Protein AF-0000000068104632 (afdb_homodimer)

InterPro domains:
  IPR005828 Major facilitator, sugar transporter-like [PF00083] (69-247)
  IPR011701 Major facilitator superfamily [PF07690] (273-403)
  IPR020846 Major facilitator superfamily domain [PS50850] (35-405)
  IPR036259 MFS transporter superfamily [G3DSA:1.20.1250.20] (32-257)
  IPR036259 MFS transporter superfamily [G3DSA:1.20.1250.20] (258-406)
  IPR036259 MFS transporter superfamily [SSF103473] (17-403)

Sequence (812 aa):
MEHNIGAIGNDKVTPMQELNEALGKCKFGRFHIHLLFVSFAGSVASVLVTHTTSYLITSAECDLNMDLIEKGMLNASPYLGSLFSSVLAGFLTDTFGRKRFLILGFGGIFIFTLLAGSSQTYEVLLTAKFFEGMCFAISLSASVTYISEFCHNEIRDRLVVSQTSFAAIAQIISTAMAWGILTQDWRVVFLDGKFVLNTWNFYLFAVSLWSFLACILYSRLPESPKYLLTQKKYAKVRNILIEIYKSNRCDTASVCPTKSGTETYTNNMIIGLVSLLPHFITGALVNKVGKKALLVTLCLISAGAISGVRWANSRTAVVALFSLDIAITQSIKSLIQAVTIEFFPTAVRTLTISLVMTFARIGTLVGNVLFPILLDIQCIIPFFSMAGIMTFVTLVTLFLPKKKEKMEHNIGAIGNDKVTPMQELNEALGKCKFGRFHIHLLFVSFAGSVASVLVTHTTSYLITSAECDLNMDLIEKGMLNASPYLGSLFSSVLAGFLTDTFGRKRFLILGFGGIFIFTLLAGSSQTYEVLLTAKFFEGMCFAISLSASVTYISEFCHNEIRDRLVVSQTSFAAIAQIISTAMAWGILTQDWRVVFLDGKFVLNTWNFYLFAVSLWSFLACILYSRLPESPKYLLTQKKYAKVRNILIEIYKSNRCDTASVCPTKSGTETYTNNMIIGLVSLLPHFITGALVNKVGKKALLVTLCLISAGAISGVRWANSRTAVVALFSLDIAITQSIKSLIQAVTIEFFPTAVRTLTISLVMTFARIGTLVGNVLFPILLDIQCIIPFFSMAGIMTFVTLVTLFLPKKKEK

Nearest PDB structures (foldseek):
  8jli-assembly1_B  TM=5.890E-01  e=1.551E-12  Homo sapiens
  8k77-assembly1_A  TM=5.912E-01  e=1.923E-12  Homo sapiens
  8yf1-assembly1_A  TM=6.971E-01  e=3.900E-11  Homo sapiens
  8yf1-assembly1_B  TM=7.611E-01  e=1.715E-09  Homo sapiens
  8uo9-assembly1_A  TM=5.474E-01  e=5.372E-10  Homo sapiens

Solvent-accessible surface area (backbone atoms only — not comparable to full-atom values): 40135 Å² total; per-residue (Å²): 135,80,69,61,75,74,69,63,64,68,89,84,69,54,72,66,55,52,49,43,51,53,38,47,70,39,50,93,33,53,49,53,49,51,49,48,51,42,48,39,37,38,30,29,30,48,44,38,60,68,54,45,41,64,57,41,46,72,62,38,32,73,80,58,66,54,50,74,67,52,49,51,48,48,57,42,23,28,56,52,22,19,56,70,29,13,52,58,33,11,48,45,29,48,72,74,32,43,51,61,38,32,34,48,9,25,42,39,28,20,53,24,31,41,48,31,24,68,37,84,47,64,66,51,29,39,50,22,35,20,53,22,16,23,20,39,31,27,21,52,31,29,48,57,48,44,59,44,46,73,41,21,77,81,55,22,50,36,52,47,24,45,50,47,32,32,38,21,51,22,41,31,50,43,33,51,50,44,56,66,38,56,72,40,89,49,73,48,70,38,83,91,64,77,40,61,40,42,27,56,25,53,44,30,45,56,55,21,49,37,14,43,50,24,19,56,49,54,64,72,48,79,66,44,42,56,60,30,49,77,70,66,37,57,67,60,33,50,52,51,49,48,50,42,32,47,58,33,44,69,68,61,78,86,63,74,88,51,68,70,51,56,53,46,38,51,49,44,34,48,38,17,57,53,21,33,45,46,20,53,50,48,31,65,38,37,83,73,68,32,61,64,56,48,49,40,51,44,28,50,50,34,22,50,33,39,53,46,42,76,70,39,88,42,73,66,49,38,50,49,33,49,29,49,32,52,12,39,51,48,38,48,51,26,48,50,51,42,51,47,56,71,73,36,57,79,75,51,30,25,28,50,48,13,45,54,50,36,55,51,47,50,50,49,53,48,46,65,58,43,39,60,54,30,43,68,74,39,72,60,54,46,36,53,52,52,22,49,50,29,49,50,50,32,58,54,52,69,66,52,79,76,82,71,90,118,137,80,70,61,75,73,67,62,64,70,89,85,69,55,72,65,55,52,50,43,51,53,39,48,69,38,51,92,33,54,50,53,49,53,50,48,51,42,48,40,37,39,30,30,30,49,43,41,60,69,55,45,42,64,58,42,45,72,62,39,32,74,80,58,67,55,51,74,67,53,50,51,48,48,56,43,23,27,56,54,21,19,57,70,29,12,52,58,32,11,49,48,28,48,71,73,32,44,49,62,36,32,34,48,10,25,41,40,28,20,54,24,30,41,48,31,23,69,35,87,45,65,68,51,29,38,51,23,34,19,54,23,15,24,18,39,31,27,21,52,31,30,48,58,49,44,59,44,46,73,40,20,77,78,56,22,49,35,49,49,23,46,50,46,32,32,39,21,51,22,40,32,50,44,33,51,50,45,56,65,36,57,73,40,87,49,75,46,72,38,82,92,62,77,40,60,38,41,25,55,24,52,45,29,46,57,55,22,48,36,15,44,50,22,20,56,49,54,64,73,48,76,66,44,43,55,59,31,48,77,69,65,38,56,68,61,32,52,54,51,50,48,51,43,32,46,57,33,44,68,66,61,78,87,63,75,87,51,67,68,50,57,53,46,38,52,49,45,34,49,35,16,56,54,21,34,45,46,19,52,50,47,33,66,38,38,82,71,70,32,60,63,59,49,49,41,51,45,28,50,51,33,23,48,34,38,53,45,43,76,71,40,88,42,72,67,49,39,49,50,31,49,29,50,33,52,13,39,51,50,36,46,51,27,48,52,51,41,50,47,56,72,73,35,55,77,74,51,29,24,29,50,48,12,44,54,50,38,54,49,46,50,50,48,54,48,45,64,58,44,39,60,53,32,42,67,75,40,71,59,53,45,37,53,52,51,22,50,51,29,50,51,48,31,58,53,53,69,67,52,78,74,82,70,91,116

Foldseek 3Di:
DPPPVPPPPPPPADPLNVLLVLLVVLPDFDVLVLLLVLLLLLLLLLLLLLQLLLLLCVLCCVQAVDDPVLSVLSNCQLVQLLVVQQVVLVVCCLVPFLLVLLLVLLVLLLVLLLQLLQDNHSVSVSVSSNSNSNSSSNNVVSSLVQSLLSHHPVVSVVSSVVSVVSNVVSNVVSVVLSCVQSVDFDWDAPDVRPGIRTSSSVSSNVSSVSSVSSSVSSNPADTRLVSCVVVVVVVSSVVNSVVSSCRGCVVPPDDDVCVVVVVVVVLVVVLVVLLVVVQVVCVVCCVPVHLLVLLLVLLVLLLVLLLCCVVDPDPVSNSVSVSNNSSSVVNNLVSVLVVLCVPDDPVCSVVVNVVVVVVVVVVVVCCVVVVVVVCVVPVNVSSNVVSVVSVVVSVVSVVDDGPPPD/DPPPVPPPPPPPADPLNVLLVLLVVLPDFDVLVLLLVLLLLLLLLLLLLLQLLLLLCVLCCVQAVDDPVLSVLSNCQLVQLLVVQQVVLVVCCLVPFLLVLLLVLLVLLLVLLLQLLQDNHSVSVSVSSNSNSNSSSNNVVSSLVFSLLSHHPVVSVVSSVVSVVSNVVSNVVSVVLSVVQSVDFDWDAPDVRPGIRTSSSVSSNVSSVSSVSSSVSSNPADTRLVSCVVVVVVVSSVVNSVVSSCRGCVVPPDDDCCVCVVVVVVLVVVLVVLLVVVQVVLVVCCVPVHLLVLLLVLLVLLLVLLLCCVVDPDPVSNSVSVSNNSSSVVNNLVSVLVVLCVPDDPVCSVVVNVVVVVVVVVVVVCCVVVVVVVCVVPVNVSSNVVSVVSVVVSVVSVVDDGPPPD

Radius of gyration: 28.05 Å; Cα contacts (8 Å, |Δi|>4): 1156; chains: 2; bounding box: 80×65×66 Å

pLDDT: mean 76.36, std 14.39, range [25.09, 96.31]

Organism: Bombyx mori (NCBI:txid7091)

Structure (mmCIF, N/CA/C/O backbone):
data_AF-0000000068104632-model_v1
#
loop_
_entity.id
_entity.type
_entity.pdbx_description
1 polymer 'Major facilitator superfamily (MFS) profile domain-containing protein'
#
loop_
_atom_site.group_PDB
_atom_site.id
_atom_site.type_symbol
_atom_site.label_atom_id
_atom_site.label_alt_id
_atom_site.label_comp_id
_atom_site.label_asym_id
_atom_site.label_entity_id
_atom_site.label_seq_id
_atom_site.pdbx_PDB_ins_code
_atom_site.Cartn_x
_atom_site.Cartn_y
_atom_site.Cartn_z
_atom_site.occupancy
_atom_site.B_iso_or_equiv
_atom_site.auth_seq_id
_atom_site.auth_comp_id
_atom_site.auth_asym_id
_atom_site.auth_atom_id
_atom_site.pdbx_PDB_model_num
ATOM 1 N N . MET A 1 1 ? 37.844 -9.156 -16.781 1 25.16 1 MET A N 1
ATOM 2 C CA . MET A 1 1 ? 36.75 -9.938 -16.234 1 25.16 1 MET A CA 1
ATOM 3 C C . MET A 1 1 ? 36.188 -10.906 -17.266 1 25.16 1 MET A C 1
ATOM 5 O O . MET A 1 1 ? 35.188 -11.586 -17.031 1 25.16 1 MET A O 1
ATOM 9 N N . GLU A 1 2 ? 36.562 -10.758 -18.531 1 30.44 2 GLU A N 1
ATOM 10 C CA . GLU A 1 2 ? 36.344 -11.414 -19.812 1 30.44 2 GLU A CA 1
ATOM 11 C C . GLU A 1 2 ? 36.656 -12.906 -19.734 1 30.44 2 GLU A C 1
ATOM 13 O O . GLU A 1 2 ? 35.906 -13.742 -20.25 1 30.44 2 GLU A O 1
ATOM 18 N N . HIS A 1 3 ? 37.969 -13.164 -19.562 1 32.56 3 HIS A N 1
ATOM 19 C CA . HIS A 1 3 ? 38.719 -14.375 -19.875 1 32.56 3 HIS A CA 1
ATOM 20 C C . HIS A 1 3 ? 38.375 -15.516 -18.938 1 32.56 3 HIS A C 1
ATOM 22 O O . HIS A 1 3 ? 38.656 -16.672 -19.219 1 32.56 3 HIS A O 1
ATOM 28 N N . ASN A 1 4 ? 38.094 -15.109 -17.594 1 31.94 4 ASN A N 1
ATOM 29 C CA . ASN A 1 4 ? 38.281 -16.188 -16.625 1 31.94 4 ASN A CA 1
ATOM 30 C C . ASN A 1 4 ? 37.062 -17.078 -16.531 1 31.94 4 ASN A C 1
ATOM 32 O O . ASN A 1 4 ? 36.938 -17.875 -15.602 1 31.94 4 ASN A O 1
ATOM 36 N N . ILE A 1 5 ? 36 -16.797 -17.172 1 37.41 5 ILE A N 1
ATOM 37 C CA . ILE A 1 5 ? 34.938 -17.781 -16.984 1 37.41 5 ILE A CA 1
ATOM 38 C C . ILE A 1 5 ? 35.344 -19.094 -17.641 1 37.41 5 ILE A C 1
ATOM 40 O O . ILE A 1 5 ? 34.75 -20.141 -17.344 1 37.41 5 ILE A O 1
ATOM 44 N N . GLY A 1 6 ? 36.031 -19.078 -18.828 1 35.34 6 GLY A N 1
ATOM 45 C CA . GLY A 1 6 ? 36.5 -20.281 -19.484 1 35.34 6 GLY A CA 1
ATOM 46 C C . GLY A 1 6 ? 37.406 -21.125 -18.609 1 35.34 6 GLY A C 1
ATOM 47 O O . GLY A 1 6 ? 37.438 -22.359 -18.75 1 35.34 6 GLY A O 1
ATOM 48 N N . ALA A 1 7 ? 38.656 -20.547 -18.281 1 34.31 7 ALA A N 1
ATOM 49 C CA . ALA A 1 7 ? 39.781 -21.312 -17.734 1 34.31 7 ALA A CA 1
ATOM 50 C C . ALA A 1 7 ? 39.5 -21.797 -16.312 1 34.31 7 ALA A C 1
ATOM 52 O O . ALA A 1 7 ? 40.406 -22.031 -15.531 1 34.31 7 ALA A O 1
ATOM 53 N N . ILE A 1 8 ? 38.375 -21.406 -15.766 1 37.97 8 ILE A N 1
ATOM 54 C CA . ILE A 1 8 ? 38.156 -21.969 -14.43 1 37.97 8 ILE A CA 1
ATOM 55 C C . ILE A 1 8 ? 38.156 -23.5 -14.508 1 37.97 8 ILE A C 1
ATOM 57 O O . ILE A 1 8 ? 37.156 -24.094 -14.906 1 37.97 8 ILE A O 1
ATOM 61 N N . GLY A 1 9 ? 39 -24.109 -15.016 1 33.53 9 GLY A N 1
ATOM 62 C CA . GLY A 1 9 ? 39.5 -25.469 -14.898 1 33.53 9 GLY A CA 1
ATOM 63 C C . GLY A 1 9 ? 39.594 -25.953 -13.461 1 33.53 9 GLY A C 1
ATOM 64 O O . GLY A 1 9 ? 40.188 -26.984 -13.18 1 33.53 9 GLY A O 1
ATOM 65 N N . ASN A 1 10 ? 39.656 -25.172 -12.398 1 38 10 ASN A N 1
ATOM 66 C CA . ASN A 1 10 ? 39.812 -26.016 -11.227 1 38 10 ASN A CA 1
ATOM 67 C C . ASN A 1 10 ? 38.594 -26.922 -11.016 1 38 10 ASN A C 1
ATOM 69 O O . ASN A 1 10 ? 37.469 -26.469 -11.172 1 38 10 ASN A O 1
ATOM 73 N N . ASP A 1 11 ? 38.594 -28.297 -10.977 1 43.5 11 ASP A N 1
ATOM 74 C CA . ASP A 1 11 ? 37.75 -29.5 -10.969 1 43.5 11 ASP A CA 1
ATOM 75 C C . ASP A 1 11 ? 36.531 -29.281 -10.109 1 43.5 11 ASP A C 1
ATOM 77 O O . ASP A 1 11 ? 35.469 -29.891 -10.359 1 43.5 11 ASP A O 1
ATOM 81 N N . LYS A 1 12 ? 36.469 -28.594 -8.844 1 54.78 12 LYS A N 1
ATOM 82 C CA . LYS A 1 12 ? 35.469 -28.859 -7.812 1 54.78 12 LYS A CA 1
ATOM 83 C C . LYS A 1 12 ? 34.25 -27.922 -7.961 1 54.78 12 LYS A C 1
ATOM 85 O O . LYS A 1 12 ? 33.312 -27.984 -7.168 1 54.78 12 LYS A O 1
ATOM 90 N N . VAL A 1 13 ? 34.188 -26.859 -8.695 1 64.69 13 VAL A N 1
ATOM 91 C CA . VAL A 1 13 ? 33.031 -25.984 -8.555 1 64.69 13 VAL A CA 1
ATOM 92 C C . VAL A 1 13 ? 32.125 -26.141 -9.766 1 64.69 13 VAL A C 1
ATOM 94 O O . VAL A 1 13 ? 32.562 -26.031 -10.914 1 64.69 13 VAL A O 1
ATOM 97 N N . THR A 1 14 ? 30.812 -26.562 -9.617 1 75.69 14 THR A N 1
ATOM 98 C CA . THR A 1 14 ? 29.781 -26.781 -10.625 1 75.69 14 THR A CA 1
ATOM 99 C C . THR A 1 14 ? 29.359 -25.453 -11.266 1 75.69 14 THR A C 1
ATOM 101 O O . THR A 1 14 ? 29.484 -24.391 -10.656 1 75.69 14 THR A O 1
ATOM 104 N N . PRO A 1 15 ? 29.094 -25.422 -12.594 1 76.69 15 PRO A N 1
ATOM 105 C CA . PRO A 1 15 ? 28.656 -24.219 -13.297 1 76.69 15 PRO A CA 1
ATOM 106 C C . PRO A 1 15 ? 27.562 -23.469 -12.555 1 76.69 15 PRO A C 1
ATOM 108 O O . PRO A 1 15 ? 27.516 -22.234 -12.578 1 76.69 15 PRO A O 1
ATOM 111 N N . MET A 1 16 ? 26.797 -24.203 -11.875 1 79.38 16 MET A N 1
ATOM 112 C CA . MET A 1 16 ? 25.703 -23.594 -11.133 1 79.38 16 MET A CA 1
ATOM 113 C C . MET A 1 16 ? 26.234 -22.781 -9.953 1 79.38 16 MET A C 1
ATOM 115 O O . MET A 1 16 ? 25.688 -21.719 -9.625 1 79.38 16 MET A O 1
ATOM 119 N N . GLN A 1 17 ? 27.188 -23.234 -9.32 1 78.31 17 GLN A N 1
ATOM 120 C CA . GLN A 1 17 ? 27.781 -22.516 -8.203 1 78.31 17 GLN A CA 1
ATOM 121 C C . GLN A 1 17 ? 28.484 -21.234 -8.672 1 78.31 17 GLN A C 1
ATOM 123 O O . GLN A 1 17 ? 28.422 -20.203 -7.992 1 78.31 17 GLN A O 1
ATOM 128 N N . GLU A 1 18 ? 29.078 -21.359 -9.828 1 77.19 18 GLU A N 1
ATOM 129 C CA . GLU A 1 18 ? 29.734 -20.188 -10.406 1 77.19 18 GLU A CA 1
ATOM 130 C C . GLU A 1 18 ? 28.703 -19.094 -10.734 1 77.19 18 GLU A C 1
ATOM 132 O O . GLU A 1 18 ? 28.969 -17.906 -10.523 1 77.19 18 GLU A O 1
ATOM 137 N N . LEU A 1 19 ? 27.672 -19.609 -11.242 1 83.81 19 LEU A N 1
ATOM 138 C CA . LEU A 1 19 ? 26.609 -18.672 -11.57 1 83.81 19 LEU A CA 1
ATOM 139 C C . LEU A 1 19 ? 26.078 -18 -10.312 1 83.81 19 LEU A C 1
ATOM 141 O O . LEU A 1 19 ? 25.844 -16.781 -10.297 1 83.81 19 LEU A O 1
ATOM 145 N N . ASN A 1 20 ? 25.906 -18.766 -9.32 1 79.81 20 ASN A N 1
ATOM 146 C CA . ASN A 1 20 ? 25.406 -18.219 -8.055 1 79.81 20 ASN A CA 1
ATOM 147 C C . ASN A 1 20 ? 26.375 -17.203 -7.465 1 79.81 20 ASN A C 1
ATOM 149 O O . ASN A 1 20 ? 25.953 -16.203 -6.895 1 79.81 20 ASN A O 1
ATOM 153 N N . GLU A 1 21 ? 27.578 -17.5 -7.578 1 78.81 21 GLU A N 1
ATOM 154 C CA . GLU A 1 21 ? 28.594 -16.547 -7.098 1 78.81 21 GLU A CA 1
ATOM 155 C C . GLU A 1 21 ? 28.578 -15.266 -7.918 1 78.81 21 GLU A C 1
ATOM 157 O O . GLU A 1 21 ? 28.75 -14.172 -7.371 1 78.81 21 GLU A O 1
ATOM 162 N N . ALA A 1 22 ? 28.438 -15.461 -9.203 1 79.56 22 ALA A N 1
ATOM 163 C CA . ALA A 1 22 ? 28.375 -14.297 -10.078 1 79.56 22 ALA A CA 1
ATOM 164 C C . ALA A 1 22 ? 27.172 -13.422 -9.75 1 79.56 22 ALA A C 1
ATOM 166 O O . ALA A 1 22 ? 27.266 -12.195 -9.75 1 79.56 22 ALA A O 1
ATOM 167 N N . LEU A 1 23 ? 26.109 -14.109 -9.508 1 81.19 23 LEU A N 1
ATOM 168 C CA . LEU A 1 23 ? 24.906 -13.383 -9.148 1 81.19 23 LEU A CA 1
ATOM 169 C C . LEU A 1 23 ? 25.062 -12.68 -7.805 1 81.19 23 LEU A C 1
ATOM 171 O O . LEU A 1 23 ? 24.5 -11.609 -7.586 1 81.19 23 LEU A O 1
ATOM 175 N N . GLY A 1 24 ? 25.75 -13.297 -6.914 1 77.5 24 GLY A N 1
ATOM 176 C CA . GLY A 1 24 ? 26.047 -12.68 -5.633 1 77.5 24 GLY A CA 1
ATOM 177 C C . GLY A 1 24 ? 26.859 -11.406 -5.762 1 77.5 24 GLY A C 1
ATOM 178 O O . GLY A 1 24 ? 26.641 -10.445 -5.02 1 77.5 24 GLY A O 1
ATOM 179 N N . LYS A 1 25 ? 27.719 -11.375 -6.738 1 72.69 25 LYS A N 1
ATOM 180 C CA . LYS A 1 25 ? 28.562 -10.203 -6.969 1 72.69 25 LYS A CA 1
ATOM 181 C C . LYS A 1 25 ? 27.766 -9.055 -7.566 1 72.69 25 LYS A C 1
ATOM 183 O O . LYS A 1 25 ? 28.156 -7.891 -7.445 1 72.69 25 LYS A O 1
ATOM 188 N N . CYS A 1 26 ? 26.75 -9.344 -8.32 1 72.62 26 CYS A N 1
ATOM 189 C CA . CYS A 1 26 ? 25.922 -8.305 -8.922 1 72.62 26 CYS A CA 1
ATOM 190 C C . CYS A 1 26 ? 25.156 -7.531 -7.844 1 72.62 26 CYS A C 1
ATOM 192 O O . CYS A 1 26 ? 24.797 -6.375 -8.055 1 72.62 26 CYS A O 1
ATOM 194 N N . LYS A 1 27 ? 25.125 -7.938 -6.672 1 66.81 27 LYS A N 1
ATOM 195 C CA . LYS A 1 27 ? 24.438 -7.297 -5.551 1 66.81 27 LYS A CA 1
ATOM 196 C C . LYS A 1 27 ? 23.047 -6.82 -5.953 1 66.81 27 LYS A C 1
ATOM 198 O O . LYS A 1 27 ? 22.688 -6.867 -7.133 1 66.81 27 LYS A O 1
ATOM 203 N N . PHE A 1 28 ? 22.234 -6.59 -5.07 1 69.94 28 PHE A N 1
ATOM 204 C CA . PHE A 1 28 ? 20.875 -6.086 -5.309 1 69.94 28 PHE A CA 1
ATOM 205 C C . PHE A 1 28 ? 20.922 -4.684 -5.902 1 69.94 28 PHE A C 1
ATOM 207 O O . PHE A 1 28 ? 21.578 -3.795 -5.363 1 69.94 28 PHE A O 1
ATOM 214 N N . GLY A 1 29 ? 20.406 -4.547 -7.156 1 66.88 29 GLY A N 1
ATOM 215 C CA . GLY A 1 29 ? 20.484 -3.264 -7.832 1 66.88 29 GLY A CA 1
ATOM 216 C C . GLY A 1 29 ? 19.219 -2.92 -8.609 1 66.88 29 GLY A C 1
ATOM 217 O O . GLY A 1 29 ? 18.125 -3.322 -8.234 1 66.88 29 GLY A O 1
ATOM 218 N N . ARG A 1 30 ? 19.406 -2.182 -9.609 1 67.38 30 ARG A N 1
ATOM 219 C CA . ARG A 1 30 ? 18.312 -1.658 -10.43 1 67.38 30 ARG A CA 1
ATOM 220 C C . ARG A 1 30 ? 17.578 -2.785 -11.148 1 67.38 30 ARG A C 1
ATOM 222 O O . ARG A 1 30 ? 16.359 -2.734 -11.297 1 67.38 30 ARG A O 1
ATOM 229 N N . PHE A 1 31 ? 18.25 -3.674 -11.492 1 79.44 31 PHE A N 1
ATOM 230 C CA . PHE A 1 31 ? 17.625 -4.793 -12.18 1 79.44 31 PHE A CA 1
ATOM 231 C C . PHE A 1 31 ? 16.656 -5.531 -11.258 1 79.44 31 PHE A C 1
ATOM 233 O O . PHE A 1 31 ? 15.57 -5.914 -11.68 1 79.44 31 PHE A O 1
ATOM 240 N N . HIS A 1 32 ? 17.078 -5.629 -10.086 1 76.06 32 HIS A N 1
ATOM 241 C CA . HIS A 1 32 ? 16.25 -6.355 -9.141 1 76.06 32 HIS A CA 1
ATOM 242 C C . HIS A 1 32 ? 14.992 -5.559 -8.789 1 76.06 32 HIS A C 1
ATOM 244 O O . HIS A 1 32 ? 13.922 -6.137 -8.602 1 76.06 32 HIS A O 1
ATOM 250 N N . ILE A 1 33 ? 15.172 -4.383 -8.852 1 71.62 33 ILE A N 1
ATOM 251 C CA . ILE A 1 33 ? 14.016 -3.533 -8.594 1 71.62 33 ILE A CA 1
ATOM 252 C C . ILE A 1 33 ? 13.039 -3.611 -9.773 1 71.62 33 ILE A C 1
ATOM 254 O O . ILE A 1 33 ? 11.828 -3.666 -9.578 1 71.62 33 ILE A O 1
ATOM 258 N N . HIS A 1 34 ? 13.602 -3.52 -10.859 1 78.25 34 HIS A N 1
ATOM 259 C CA . HIS A 1 34 ? 12.781 -3.691 -12.047 1 78.25 34 HIS A CA 1
ATOM 260 C C . HIS A 1 34 ? 12.086 -5.047 -12.047 1 78.25 34 HIS A C 1
ATOM 262 O O . HIS A 1 34 ? 10.906 -5.148 -12.406 1 78.25 34 HIS A O 1
ATOM 268 N N . LEU A 1 35 ? 12.82 -5.996 -11.617 1 82.75 35 LEU A N 1
ATOM 269 C CA . LEU A 1 35 ? 12.273 -7.34 -11.523 1 82.75 35 LEU A CA 1
ATOM 270 C C . LEU A 1 35 ? 11.133 -7.395 -10.516 1 82.75 35 LEU A C 1
ATOM 272 O O . LEU A 1 35 ? 10.109 -8.039 -10.758 1 82.75 35 LEU A O 1
ATOM 276 N N . LEU A 1 36 ? 11.281 -6.672 -9.5 1 78.88 36 LEU A N 1
ATOM 277 C CA . LEU A 1 36 ? 10.258 -6.641 -8.469 1 78.88 36 LEU A CA 1
ATOM 278 C C . LEU A 1 36 ? 9.008 -5.922 -8.969 1 78.88 36 LEU A C 1
ATOM 280 O O . LEU A 1 36 ? 7.883 -6.336 -8.664 1 78.88 36 LEU A O 1
ATOM 284 N N . PHE A 1 37 ? 9.172 -4.957 -9.711 1 79.44 37 PHE A N 1
ATOM 285 C CA . PHE A 1 37 ? 8.047 -4.223 -10.266 1 79.44 37 PHE A CA 1
ATOM 286 C C . PHE A 1 37 ? 7.258 -5.09 -11.234 1 79.44 37 PHE A C 1
ATOM 288 O O . PHE A 1 37 ? 6.027 -5.082 -11.227 1 79.44 37 PHE A O 1
ATOM 295 N N . VAL A 1 38 ? 8 -5.734 -12.023 1 85.62 38 VAL A N 1
ATOM 296 C CA . VAL A 1 38 ? 7.355 -6.621 -12.984 1 85.62 38 VAL A CA 1
ATOM 297 C C . VAL A 1 38 ? 6.617 -7.734 -12.242 1 85.62 38 VAL A C 1
ATOM 299 O O . VAL A 1 38 ? 5.488 -8.086 -12.602 1 85.62 38 VAL A O 1
ATOM 302 N N . SER A 1 39 ? 7.289 -8.172 -11.242 1 86.5 39 SER A N 1
ATOM 303 C CA . SER A 1 39 ? 6.676 -9.234 -10.453 1 86.5 39 SER A CA 1
ATOM 304 C C . SER A 1 39 ? 5.43 -8.734 -9.727 1 86.5 39 SER A C 1
ATOM 306 O O . SER A 1 39 ? 4.488 -9.5 -9.5 1 86.5 39 SER A O 1
ATOM 308 N N . PHE A 1 40 ? 5.422 -7.508 -9.344 1 85.25 40 PHE A N 1
ATOM 309 C CA . PHE A 1 40 ? 4.254 -6.914 -8.711 1 85.25 40 PHE A CA 1
ATOM 310 C C . PHE A 1 40 ? 3.072 -6.879 -9.672 1 85.25 40 PHE A C 1
ATOM 312 O O . PHE A 1 40 ? 1.958 -7.266 -9.312 1 85.25 40 PHE A O 1
ATOM 319 N N . ALA A 1 41 ? 3.338 -6.422 -10.875 1 84.81 41 ALA A N 1
ATOM 320 C CA . ALA A 1 41 ? 2.289 -6.391 -11.891 1 84.81 41 ALA A CA 1
ATOM 321 C C . ALA A 1 41 ? 1.741 -7.789 -12.156 1 84.81 41 ALA A C 1
ATOM 323 O O . ALA A 1 41 ? 0.532 -7.969 -12.32 1 84.81 41 ALA A O 1
ATOM 324 N N . GLY A 1 42 ? 2.643 -8.719 -12.195 1 89.38 42 GLY A N 1
ATOM 325 C CA . GLY A 1 42 ? 2.213 -10.094 -12.391 1 89.38 42 GLY A CA 1
ATOM 326 C C . GLY A 1 42 ? 1.391 -10.625 -11.234 1 89.38 42 GLY A C 1
ATOM 327 O O . GLY A 1 42 ? 0.406 -11.344 -11.445 1 89.38 42 GLY A O 1
ATOM 328 N N . SER A 1 43 ? 1.772 -10.258 -10.078 1 86.38 43 SER A N 1
ATOM 329 C CA . SER A 1 43 ? 1.047 -10.711 -8.898 1 86.38 43 SER A CA 1
ATOM 330 C C . SER A 1 43 ? -0.363 -10.133 -8.859 1 86.38 43 SER A C 1
ATOM 332 O O . SER A 1 43 ? -1.315 -10.82 -8.492 1 86.38 43 SER A O 1
ATOM 334 N N . VAL A 1 44 ? -0.449 -8.922 -9.195 1 86.75 44 VAL A N 1
ATOM 335 C CA . VAL A 1 44 ? -1.764 -8.289 -9.227 1 86.75 44 VAL A CA 1
ATOM 336 C C . VAL A 1 44 ? -2.65 -8.992 -10.25 1 86.75 44 VAL A C 1
ATOM 338 O O . VAL A 1 44 ? -3.799 -9.328 -9.953 1 86.75 44 VAL A O 1
ATOM 341 N N . ALA A 1 45 ? -2.074 -9.203 -11.367 1 90.44 45 ALA A N 1
ATOM 342 C CA . ALA A 1 45 ? -2.822 -9.883 -12.422 1 90.44 45 ALA A CA 1
ATOM 343 C C . ALA A 1 45 ? -3.279 -11.266 -11.961 1 90.44 45 ALA A C 1
ATOM 345 O O . ALA A 1 45 ? -4.402 -11.688 -12.25 1 90.44 45 ALA A O 1
ATOM 346 N N . SER A 1 46 ? -2.48 -11.906 -11.281 1 88.06 46 SER A N 1
ATOM 347 C CA . SER A 1 46 ? -2.77 -13.273 -10.836 1 88.06 46 SER A CA 1
ATOM 348 C C . SER A 1 46 ? -3.838 -13.281 -9.75 1 88.06 46 SER A C 1
ATOM 350 O O . SER A 1 46 ? -4.777 -14.078 -9.805 1 88.06 46 SER A O 1
ATOM 352 N N . VAL A 1 47 ? -3.734 -12.422 -8.836 1 82.25 47 VAL A N 1
ATOM 353 C CA . VAL A 1 47 ? -4.676 -12.391 -7.723 1 82.25 47 VAL A CA 1
ATOM 354 C C . VAL A 1 47 ? -6.051 -11.961 -8.219 1 82.25 47 VAL A C 1
ATOM 356 O O . VAL A 1 47 ? -7.074 -12.422 -7.711 1 82.25 47 VAL A O 1
ATOM 359 N N . LEU A 1 48 ? -6.043 -11.141 -9.164 1 87.56 48 LEU A N 1
ATOM 360 C CA . LEU A 1 48 ? -7.305 -10.633 -9.695 1 87.56 48 LEU A CA 1
ATOM 361 C C . LEU A 1 48 ? -8.117 -11.758 -10.328 1 87.56 48 LEU A C 1
ATOM 363 O O . LEU A 1 48 ? -9.352 -11.711 -10.336 1 87.56 48 LEU A O 1
ATOM 367 N N . VAL A 1 49 ? -7.449 -12.781 -10.766 1 86.81 49 VAL A N 1
ATOM 368 C CA . VAL A 1 49 ? -8.148 -13.898 -11.391 1 86.81 49 VAL A CA 1
ATOM 369 C C . VAL A 1 49 ? -9.031 -14.594 -10.359 1 86.81 49 VAL A C 1
ATOM 371 O O . VAL A 1 49 ? -10.203 -14.875 -10.633 1 86.81 49 VAL A O 1
ATOM 374 N N . THR A 1 50 ? -8.594 -14.789 -9.234 1 78.5 50 THR A N 1
ATOM 375 C CA . THR A 1 50 ? -9.32 -15.57 -8.234 1 78.5 50 THR A CA 1
ATOM 376 C C . THR A 1 50 ? -10.234 -14.672 -7.402 1 78.5 50 THR A C 1
ATOM 378 O O . THR A 1 50 ? -11.281 -15.109 -6.926 1 78.5 50 THR A O 1
ATOM 381 N N . HIS A 1 51 ? -9.883 -13.453 -7.27 1 78.69 51 HIS A N 1
ATOM 382 C CA . HIS A 1 51 ? -10.641 -12.594 -6.367 1 78.69 51 HIS A CA 1
ATOM 383 C C . HIS A 1 51 ? -11.773 -11.891 -7.102 1 78.69 51 HIS A C 1
ATOM 385 O O . HIS A 1 51 ? -12.781 -11.531 -6.496 1 78.69 51 HIS A O 1
ATOM 391 N N . THR A 1 52 ? -11.688 -11.695 -8.336 1 81.62 52 THR A N 1
ATOM 392 C CA . THR A 1 52 ? -12.664 -10.938 -9.102 1 81.62 52 THR A CA 1
ATOM 393 C C . THR A 1 52 ? -13.953 -11.734 -9.273 1 81.62 52 THR A C 1
ATOM 395 O O . THR A 1 52 ? -15.039 -11.156 -9.406 1 81.62 52 THR A O 1
ATOM 398 N N . THR A 1 53 ? -13.859 -13.016 -9.234 1 83.56 53 THR A N 1
ATOM 399 C CA . THR A 1 53 ? -15.031 -13.844 -9.516 1 83.56 53 THR A CA 1
ATOM 400 C C . THR A 1 53 ? -16.078 -13.664 -8.43 1 83.56 53 THR A C 1
ATOM 402 O O . THR A 1 53 ? -17.281 -13.609 -8.719 1 83.56 53 THR A O 1
ATOM 405 N N . SER A 1 54 ? -15.633 -13.523 -7.254 1 75.38 54 SER A N 1
ATOM 406 C CA . SER A 1 54 ? -16.562 -13.352 -6.148 1 75.38 54 SER A CA 1
ATOM 407 C C . SER A 1 54 ? -17.328 -12.031 -6.266 1 75.38 54 SER A C 1
ATOM 409 O O . SER A 1 54 ? -18.516 -11.969 -5.957 1 75.38 54 SER A O 1
ATOM 411 N N . TYR A 1 55 ? -16.656 -11.055 -6.723 1 79.31 55 TYR A N 1
ATOM 412 C CA . TYR A 1 55 ? -17.281 -9.75 -6.898 1 79.31 55 TYR A CA 1
ATOM 413 C C . TYR A 1 55 ? -18.188 -9.734 -8.125 1 79.31 55 TYR A C 1
ATOM 415 O O . TYR A 1 55 ? -19.25 -9.109 -8.117 1 79.31 55 TYR A O 1
ATOM 423 N N . LEU A 1 56 ? -17.734 -10.445 -9.055 1 82.62 56 LEU A N 1
ATOM 424 C CA . LEU A 1 56 ? -18.453 -10.523 -10.32 1 82.62 56 LEU A CA 1
ATOM 425 C C . LEU A 1 56 ? -19.812 -11.188 -10.133 1 82.62 56 LEU A C 1
ATOM 427 O O . LEU A 1 56 ? -20.797 -10.773 -10.734 1 82.62 56 LEU A O 1
ATOM 431 N N . ILE A 1 57 ? -19.906 -12.125 -9.32 1 80.88 57 ILE A N 1
ATOM 432 C CA . ILE A 1 57 ? -21.125 -12.906 -9.125 1 80.88 57 ILE A CA 1
ATOM 433 C C . ILE A 1 57 ? -22.219 -12.023 -8.531 1 80.88 57 ILE A C 1
ATOM 435 O O . ILE A 1 57 ? -23.375 -12.086 -8.953 1 80.88 57 ILE A O 1
ATOM 439 N N . THR A 1 58 ? -21.812 -11.258 -7.668 1 73.62 58 THR A N 1
ATOM 440 C CA . THR A 1 58 ? -22.797 -10.406 -6.984 1 73.62 58 THR A CA 1
ATOM 441 C C . THR A 1 58 ? -23.375 -9.375 -7.945 1 73.62 58 THR A C 1
ATOM 443 O O . THR A 1 58 ? -24.547 -9.008 -7.832 1 73.62 58 THR A O 1
ATOM 446 N N . SER A 1 59 ? -22.594 -8.992 -8.812 1 76.88 59 SER A N 1
ATOM 447 C CA . SER A 1 59 ? -23.031 -7.973 -9.758 1 76.88 59 SER A CA 1
ATOM 448 C C . SER A 1 59 ? -23.703 -8.602 -10.977 1 76.88 59 SER A C 1
ATOM 450 O O . SER A 1 59 ? -24.625 -8.031 -11.539 1 76.88 59 SER A O 1
ATOM 452 N N . ALA A 1 60 ? -23.281 -9.719 -11.344 1 77.94 60 ALA A N 1
ATOM 453 C CA . ALA A 1 60 ? -23.75 -10.344 -12.578 1 77.94 60 ALA A CA 1
ATOM 454 C C . ALA A 1 60 ? -24.922 -11.281 -12.305 1 77.94 60 ALA A C 1
ATOM 456 O O . ALA A 1 60 ? -25.578 -11.758 -13.242 1 77.94 60 ALA A O 1
ATOM 457 N N . GLU A 1 61 ? -25.172 -11.453 -11.07 1 77.38 61 GLU A N 1
ATOM 458 C CA . GLU A 1 61 ? -26.203 -12.43 -10.719 1 77.38 61 GLU A CA 1
ATOM 459 C C . GLU A 1 61 ? -27.547 -12.047 -11.336 1 77.38 61 GLU A C 1
ATOM 461 O O . GLU A 1 61 ? -28.25 -12.906 -11.875 1 77.38 61 GLU A O 1
ATOM 466 N N . CYS A 1 62 ? -27.844 -10.812 -11.312 1 71.06 62 CYS A N 1
ATOM 467 C CA . CYS A 1 62 ? -29.141 -10.359 -11.805 1 71.06 62 CYS A CA 1
ATOM 468 C C . CYS A 1 62 ? -29.156 -10.297 -13.328 1 71.06 62 CYS A C 1
ATOM 470 O O . CYS A 1 62 ? -30.156 -10.648 -13.953 1 71.06 62 CYS A O 1
ATOM 472 N N . ASP A 1 63 ? -28.094 -9.961 -13.883 1 77.44 63 ASP A N 1
ATOM 473 C CA . ASP A 1 63 ? -28.016 -9.789 -15.336 1 77.44 63 ASP A CA 1
ATOM 474 C C . ASP A 1 63 ? -28.062 -11.133 -16.047 1 77.44 63 ASP A C 1
ATOM 476 O O . ASP A 1 63 ? -28.672 -11.266 -17.109 1 77.44 63 ASP A O 1
ATOM 480 N N . LEU A 1 64 ? -27.469 -12.109 -15.438 1 82.44 64 LEU A N 1
ATOM 481 C CA . LEU A 1 64 ? -27.359 -13.414 -16.094 1 82.44 64 LEU A CA 1
ATOM 482 C C . LEU A 1 64 ? -28.312 -14.422 -15.461 1 82.44 64 LEU A C 1
ATOM 484 O O . LEU A 1 64 ? -28.312 -15.594 -15.828 1 82.44 64 LEU A O 1
ATOM 488 N N . ASN A 1 65 ? -29.188 -13.992 -14.625 1 80.75 65 ASN A N 1
ATOM 489 C CA . ASN A 1 65 ? -30.172 -14.844 -13.969 1 80.75 65 ASN A CA 1
ATOM 490 C C . ASN A 1 65 ? -29.562 -16.141 -13.477 1 80.75 65 ASN A C 1
ATOM 492 O O . ASN A 1 65 ? -30.062 -17.234 -13.789 1 80.75 65 ASN A O 1
ATOM 496 N N . MET A 1 66 ? -28.609 -15.984 -12.695 1 82.5 66 MET A N 1
ATOM 497 C CA . MET A 1 66 ? -27.891 -17.156 -12.219 1 82.5 66 MET A CA 1
ATOM 498 C C . MET A 1 66 ? -28.547 -17.766 -10.992 1 82.5 66 MET A C 1
ATOM 500 O O . MET A 1 66 ? -29.016 -17.031 -10.109 1 82.5 66 MET A O 1
ATOM 504 N N . ASP A 1 67 ? -28.641 -19.078 -11.102 1 78.38 67 ASP A N 1
ATOM 505 C CA . ASP A 1 67 ? -29.109 -19.797 -9.922 1 78.38 67 ASP A CA 1
ATOM 506 C C . ASP A 1 67 ? -27.969 -20.047 -8.93 1 78.38 67 ASP A C 1
ATOM 508 O O . ASP A 1 67 ? -26.828 -19.656 -9.188 1 78.38 67 ASP A O 1
ATOM 512 N N . LEU A 1 68 ? -28.25 -20.578 -7.754 1 74.06 68 LEU A N 1
ATOM 513 C CA . LEU A 1 68 ? -27.281 -20.797 -6.688 1 74.06 68 LEU A CA 1
ATOM 514 C C . LEU A 1 68 ? -26.172 -21.75 -7.137 1 74.06 68 LEU A C 1
ATOM 516 O O . LEU A 1 68 ? -25 -21.547 -6.832 1 74.06 68 LEU A O 1
ATOM 520 N N . ILE A 1 69 ? -26.578 -22.75 -7.828 1 76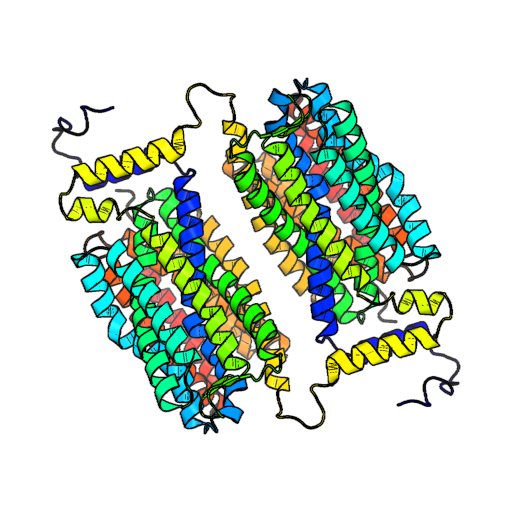.56 69 ILE A N 1
ATOM 521 C CA . ILE A 1 69 ? -25.609 -23.734 -8.312 1 76.56 69 ILE A CA 1
ATOM 522 C C . ILE A 1 69 ? -24.703 -23.094 -9.359 1 76.56 69 ILE A C 1
ATOM 524 O O . ILE A 1 69 ? -23.484 -23.344 -9.367 1 76.56 69 ILE A O 1
ATOM 528 N N . GLU A 1 70 ? -25.266 -22.281 -10.156 1 83.69 70 GLU A N 1
ATOM 529 C CA . GLU A 1 70 ? -24.484 -21.609 -11.195 1 83.69 70 GLU A CA 1
ATOM 530 C C . GLU A 1 70 ? -23.5 -20.625 -10.586 1 83.69 70 GLU A C 1
ATOM 532 O O . GLU A 1 70 ? -22.375 -20.469 -11.078 1 83.69 70 GLU A O 1
ATOM 537 N N . LYS A 1 71 ? -23.906 -19.984 -9.539 1 81.69 71 LYS A N 1
ATOM 538 C CA . LYS A 1 71 ? -23.016 -19.047 -8.844 1 81.69 71 LYS A CA 1
ATOM 539 C C . LYS A 1 71 ? -21.828 -19.781 -8.219 1 81.69 71 LYS A C 1
ATOM 541 O O . LYS A 1 71 ? -20.703 -19.312 -8.305 1 81.69 71 LYS A O 1
ATOM 546 N N . GLY A 1 72 ? -22.078 -20.859 -7.648 1 77.56 72 GLY A N 1
ATOM 547 C CA . GLY A 1 72 ? -21.016 -21.672 -7.074 1 77.56 72 GLY A CA 1
ATOM 548 C C . GLY A 1 72 ? -20.047 -22.188 -8.109 1 77.56 72 GLY A C 1
ATOM 549 O O . GLY A 1 72 ? -18.828 -22.188 -7.887 1 77.56 72 GLY A O 1
ATOM 550 N N . MET A 1 73 ? -20.578 -22.656 -9.18 1 82.88 73 MET A N 1
ATOM 551 C CA . MET A 1 73 ? -19.734 -23.188 -10.25 1 82.88 73 MET A CA 1
ATOM 552 C C . MET A 1 73 ? -18.859 -22.094 -10.852 1 82.88 73 MET A C 1
ATOM 554 O O . MET A 1 73 ? -17.719 -22.344 -11.211 1 82.88 73 MET A O 1
ATOM 558 N N . LEU A 1 74 ? -19.438 -20.984 -10.992 1 85 74 LEU A N 1
ATOM 559 C CA . LEU A 1 74 ? -18.672 -19.859 -11.516 1 85 74 LEU A CA 1
ATOM 560 C C . LEU A 1 74 ? -17.531 -19.5 -10.57 1 85 74 LEU A C 1
ATOM 562 O O . LEU A 1 74 ? -16.422 -19.188 -11.016 1 85 74 LEU A O 1
ATOM 566 N N . ASN A 1 75 ? -17.797 -19.531 -9.328 1 80.75 75 ASN A N 1
ATOM 567 C CA . ASN A 1 75 ? -16.766 -19.25 -8.336 1 80.75 75 ASN A CA 1
ATOM 568 C C . ASN A 1 75 ? -15.68 -20.312 -8.328 1 80.75 75 ASN A C 1
ATOM 570 O O . ASN A 1 75 ? -14.508 -20.016 -8.086 1 80.75 75 ASN A O 1
ATOM 574 N N . ALA A 1 76 ? -16.016 -21.531 -8.656 1 81.5 76 ALA A N 1
ATOM 575 C CA . ALA A 1 76 ? -15.086 -22.656 -8.625 1 81.5 76 ALA A CA 1
ATOM 576 C C . ALA A 1 76 ? -14.336 -22.797 -9.945 1 81.5 76 ALA A C 1
ATOM 578 O O . ALA A 1 76 ? -13.297 -23.453 -10.023 1 81.5 76 ALA A O 1
ATOM 579 N N . SER A 1 77 ? -14.844 -22.203 -10.922 1 87.31 77 SER A N 1
ATOM 580 C CA . SER A 1 77 ? -14.359 -22.438 -12.281 1 87.31 77 SER A CA 1
ATOM 581 C C . SER A 1 77 ? -12.883 -22.078 -12.414 1 87.31 77 SER A C 1
ATOM 583 O O . SER A 1 77 ? -12.094 -22.859 -12.938 1 87.31 77 SER A O 1
ATOM 585 N N . PRO A 1 78 ? -12.445 -20.875 -11.898 1 88 78 PRO A N 1
ATOM 586 C CA . PRO A 1 78 ? -11.016 -20.578 -12.031 1 88 78 PRO A CA 1
ATOM 587 C C . PRO A 1 78 ? -10.133 -21.562 -11.273 1 88 78 PRO A C 1
ATOM 589 O O . PRO A 1 78 ? -9.031 -21.891 -11.734 1 88 78 PRO A O 1
ATOM 592 N N . TYR A 1 79 ? -10.547 -22.094 -10.234 1 85 79 TYR A N 1
ATOM 593 C CA . TYR A 1 79 ? -9.766 -23.047 -9.445 1 85 79 TYR A CA 1
ATOM 594 C C . TYR A 1 79 ? -9.703 -24.406 -10.133 1 85 79 TYR A C 1
ATOM 596 O O . TYR A 1 79 ? -8.664 -25.062 -10.117 1 85 79 TYR A O 1
ATOM 604 N N . LEU A 1 80 ? -10.82 -24.719 -10.68 1 85.75 80 LEU A N 1
ATOM 605 C CA . LEU A 1 80 ? -10.844 -25.969 -11.422 1 85.75 80 LEU A CA 1
ATOM 606 C C . LEU A 1 80 ? -9.906 -25.906 -12.625 1 85.75 80 LEU A C 1
ATOM 608 O O . LEU A 1 80 ? -9.195 -26.875 -12.906 1 85.75 80 LEU A O 1
ATOM 612 N N . GLY A 1 81 ? -9.984 -24.812 -13.281 1 89.06 81 GLY A N 1
ATOM 613 C CA . GLY A 1 81 ? -9.055 -24.641 -14.383 1 89.06 81 GLY A CA 1
ATOM 614 C C . GLY A 1 81 ? -7.602 -24.703 -13.961 1 89.06 81 GLY A C 1
ATOM 615 O O . GLY A 1 81 ? -6.777 -25.312 -14.656 1 89.06 81 GLY A O 1
ATOM 616 N N . SER A 1 82 ? -7.301 -24.078 -12.859 1 89.06 82 SER A N 1
ATOM 617 C CA . SER A 1 82 ? -5.93 -24.047 -12.367 1 89.06 82 SER A CA 1
ATOM 618 C C . SER A 1 82 ? -5.461 -25.453 -11.969 1 89.06 82 SER A C 1
ATOM 620 O O . SER A 1 82 ? -4.289 -25.781 -12.133 1 89.06 82 SER A O 1
ATOM 622 N N . LEU A 1 83 ? -6.344 -26.281 -11.477 1 86.94 83 LEU A N 1
ATOM 623 C CA . LEU A 1 83 ? -6 -27.641 -11.078 1 86.94 83 LEU A CA 1
ATOM 624 C C . LEU A 1 83 ? -5.656 -28.5 -12.289 1 86.94 83 LEU A C 1
ATOM 626 O O . LEU A 1 83 ? -4.758 -29.344 -12.227 1 86.94 83 LEU A O 1
ATOM 630 N N . PHE A 1 84 ? -6.277 -28.219 -13.281 1 87.19 84 PHE A N 1
ATOM 631 C CA . PHE A 1 84 ? -6.098 -29 -14.492 1 87.19 84 PHE A CA 1
ATOM 632 C C . PHE A 1 84 ? -4.738 -28.734 -15.117 1 87.19 84 PHE A C 1
ATOM 634 O O . PHE A 1 84 ? -4.133 -29.625 -15.711 1 87.19 84 PHE A O 1
ATOM 641 N N . SER A 1 85 ? -4.215 -27.594 -14.992 1 88 85 SER A N 1
ATOM 642 C CA . SER A 1 85 ? -3.037 -27.219 -15.766 1 88 85 SER A CA 1
ATOM 643 C C . SER A 1 85 ? -1.806 -27.109 -14.867 1 88 85 SER A C 1
ATOM 645 O O . SER A 1 85 ? -0.683 -26.984 -15.367 1 88 85 SER A O 1
ATOM 647 N N . SER A 1 86 ? -1.976 -27.125 -13.625 1 86.69 86 SER A N 1
ATOM 648 C CA . SER A 1 86 ? -0.888 -26.781 -12.719 1 86.69 86 SER A CA 1
ATOM 649 C C . SER A 1 86 ? 0.321 -27.688 -12.93 1 86.69 86 SER A C 1
ATOM 651 O O . SER A 1 86 ? 1.431 -27.203 -13.164 1 86.69 86 SER A O 1
ATOM 653 N N . VAL A 1 87 ? 0.162 -28.984 -12.945 1 86.06 87 VAL A N 1
ATOM 654 C CA . VAL A 1 87 ? 1.272 -29.938 -13.023 1 86.06 87 VAL A CA 1
ATOM 655 C C . VAL A 1 87 ? 1.877 -29.891 -14.43 1 86.06 87 VAL A C 1
ATOM 657 O O . VAL A 1 87 ? 3.1 -29.844 -14.586 1 86.06 87 VAL A O 1
ATOM 660 N N . LEU A 1 88 ? 1.049 -29.828 -15.32 1 86.88 88 LEU A N 1
ATOM 661 C CA . LEU A 1 88 ? 1.518 -29.766 -16.703 1 86.88 88 LEU A CA 1
ATOM 662 C C . LEU A 1 88 ? 2.266 -28.469 -16.969 1 86.88 88 LEU A C 1
ATOM 664 O O . LEU A 1 88 ? 3.273 -28.453 -17.672 1 86.88 88 LEU A O 1
ATOM 668 N N . ALA A 1 89 ? 1.783 -27.469 -16.391 1 86.75 89 ALA A N 1
ATOM 669 C CA . ALA A 1 89 ? 2.41 -26.172 -16.594 1 86.75 89 ALA A CA 1
ATOM 670 C C . ALA A 1 89 ? 3.807 -26.141 -15.969 1 86.75 89 ALA A C 1
ATOM 672 O O . ALA A 1 89 ? 4.734 -25.562 -16.547 1 86.75 89 ALA A O 1
ATOM 673 N N . GLY A 1 90 ? 3.932 -26.75 -14.844 1 87.06 90 GLY A N 1
ATOM 674 C CA . GLY A 1 90 ? 5.246 -26.812 -14.227 1 87.06 90 GLY A CA 1
ATOM 675 C C . GLY A 1 90 ? 6.258 -27.578 -15.062 1 87.06 90 GLY A C 1
ATOM 676 O O . GLY A 1 90 ? 7.383 -27.109 -15.258 1 87.06 90 GLY A O 1
ATOM 677 N N . PHE A 1 91 ? 5.82 -28.672 -15.602 1 88.88 91 PHE A N 1
ATOM 678 C CA . PHE A 1 91 ? 6.688 -29.5 -16.438 1 88.88 91 PHE A CA 1
ATOM 679 C C . PHE A 1 91 ? 7.078 -28.766 -17.719 1 88.88 91 PHE A C 1
ATOM 681 O O . PHE A 1 91 ? 8.242 -28.781 -18.109 1 88.88 91 PHE A O 1
ATOM 688 N N . LEU A 1 92 ? 6.168 -28.141 -18.281 1 8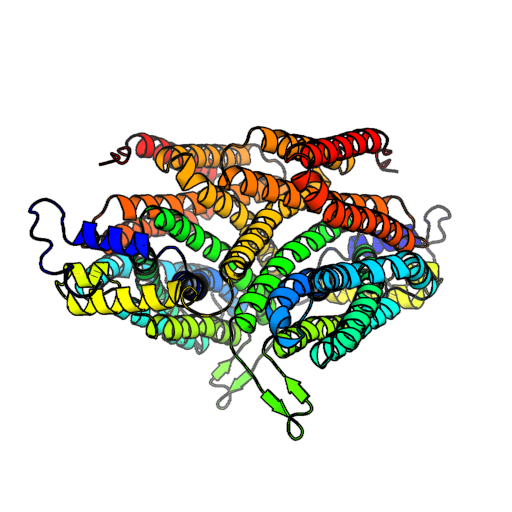7.62 92 LEU A N 1
ATOM 689 C CA . LEU A 1 92 ? 6.41 -27.438 -19.547 1 87.62 92 LEU A CA 1
ATOM 690 C C . LEU A 1 92 ? 7.301 -26.219 -19.328 1 87.62 92 LEU A C 1
ATOM 692 O O . LEU A 1 92 ? 8.133 -25.906 -20.172 1 87.62 92 LEU A O 1
ATOM 696 N N . THR A 1 93 ? 7.066 -25.594 -18.188 1 89.69 93 THR A N 1
ATOM 697 C CA . THR A 1 93 ? 7.879 -24.422 -17.875 1 89.69 93 THR A CA 1
ATOM 698 C C . THR A 1 93 ? 9.336 -24.812 -17.672 1 89.69 93 THR A C 1
ATOM 700 O O . THR A 1 93 ? 10.25 -24.109 -18.109 1 89.69 93 THR A O 1
ATOM 703 N N . ASP A 1 94 ? 9.539 -25.953 -17.047 1 89.31 94 ASP A N 1
ATOM 704 C CA . ASP A 1 94 ? 10.898 -26.406 -16.781 1 89.31 94 ASP A CA 1
ATOM 705 C C . ASP A 1 94 ? 11.57 -26.891 -18.078 1 89.31 94 ASP A C 1
ATOM 707 O O . ASP A 1 94 ? 12.797 -26.828 -18.203 1 89.31 94 ASP A O 1
ATOM 711 N N . THR A 1 95 ? 10.75 -27.344 -19.031 1 88 95 THR A N 1
ATOM 712 C CA . THR A 1 95 ? 11.297 -27.938 -20.25 1 88 95 THR A CA 1
ATOM 713 C C . THR A 1 95 ? 11.516 -26.859 -21.312 1 88 95 THR A C 1
ATOM 715 O O . THR A 1 95 ? 12.523 -26.875 -22.016 1 88 95 THR A O 1
ATOM 718 N N . PHE A 1 96 ? 10.602 -25.906 -21.438 1 89.5 96 PHE A N 1
ATOM 719 C CA . PHE A 1 96 ? 10.641 -25 -22.578 1 89.5 96 PHE A CA 1
ATOM 720 C C . PHE A 1 96 ? 11.086 -23.609 -22.156 1 89.5 96 PHE A C 1
ATOM 722 O O . PHE A 1 96 ? 11.367 -22.75 -23 1 89.5 96 PHE A O 1
ATOM 729 N N . GLY A 1 97 ? 11.109 -23.375 -20.938 1 88.31 97 GLY A N 1
ATOM 730 C CA . GLY A 1 97 ? 11.602 -22.078 -20.484 1 88.31 97 GLY A CA 1
ATOM 731 C C . GLY A 1 97 ? 10.617 -21.359 -19.578 1 88.31 97 GLY A C 1
ATOM 732 O O . GLY A 1 97 ? 9.414 -21.594 -19.641 1 88.31 97 GLY A O 1
ATOM 733 N N . ARG A 1 98 ? 11.148 -20.484 -18.812 1 91.62 98 ARG A N 1
ATOM 734 C CA . ARG A 1 98 ? 10.328 -19.734 -17.875 1 91.62 98 ARG A CA 1
ATOM 735 C C . ARG A 1 98 ? 9.625 -18.562 -18.562 1 91.62 98 ARG A C 1
ATOM 737 O O . ARG A 1 98 ? 8.422 -18.359 -18.375 1 91.62 98 ARG A O 1
ATOM 744 N N . LYS A 1 99 ? 10.398 -17.875 -19.359 1 91.81 99 LYS A N 1
ATOM 745 C CA . LYS A 1 99 ? 9.906 -16.641 -19.984 1 91.81 99 LYS A CA 1
ATOM 746 C C . LYS A 1 99 ? 8.734 -16.938 -20.922 1 91.81 99 LYS A C 1
ATOM 748 O O . LYS A 1 99 ? 7.723 -16.234 -20.906 1 91.81 99 LYS A O 1
ATOM 753 N N . ARG A 1 100 ? 8.852 -17.922 -21.734 1 91 100 ARG A N 1
ATOM 754 C CA . ARG A 1 100 ? 7.824 -18.281 -22.703 1 91 100 ARG A CA 1
ATOM 755 C C . ARG A 1 100 ? 6.496 -18.562 -22 1 91 100 ARG A C 1
ATOM 757 O O . ARG A 1 100 ? 5.441 -18.125 -22.453 1 91 100 ARG A O 1
ATOM 764 N N . PHE A 1 101 ? 6.609 -19.172 -20.984 1 91.88 101 PHE A N 1
ATOM 765 C CA . PHE A 1 101 ? 5.379 -19.594 -20.328 1 91.88 101 PHE A CA 1
ATOM 766 C C . PHE A 1 101 ? 4.84 -18.5 -19.422 1 91.88 101 PHE A C 1
ATOM 768 O O . PHE A 1 101 ? 3.654 -18.484 -19.094 1 91.88 101 PHE A O 1
ATOM 775 N N . LEU A 1 102 ? 5.703 -17.594 -19 1 93.44 102 LEU A N 1
ATOM 776 C CA . LEU A 1 102 ? 5.211 -16.391 -18.344 1 93.44 102 LEU A CA 1
ATOM 777 C C . LEU A 1 102 ? 4.398 -15.539 -19.312 1 93.44 102 LEU A C 1
ATOM 779 O O . LEU A 1 102 ? 3.311 -15.07 -18.984 1 93.44 102 LEU A O 1
ATOM 783 N N . ILE A 1 103 ? 4.887 -15.414 -20.516 1 93.62 103 ILE A N 1
ATOM 784 C CA . ILE A 1 103 ? 4.219 -14.609 -21.531 1 93.62 103 ILE A CA 1
ATOM 785 C C . ILE A 1 103 ? 2.924 -15.289 -21.969 1 93.62 103 ILE A C 1
ATOM 787 O O . ILE A 1 103 ? 1.881 -14.641 -22.094 1 93.62 103 ILE A O 1
ATOM 791 N N . LEU A 1 104 ? 3.008 -16.562 -22.062 1 93.19 104 LEU A N 1
ATOM 792 C CA . LEU A 1 104 ? 1.824 -17.328 -22.453 1 93.19 104 LEU A CA 1
ATOM 793 C C . LEU A 1 104 ? 0.775 -17.297 -21.344 1 93.19 104 LEU A C 1
ATOM 795 O O . LEU A 1 104 ? -0.423 -17.219 -21.625 1 93.19 104 LEU A O 1
ATOM 799 N N . GLY A 1 105 ? 1.244 -17.469 -20.156 1 94.69 105 GLY A N 1
ATOM 800 C CA . GLY A 1 105 ? 0.329 -17.438 -19.031 1 94.69 105 GLY A CA 1
ATOM 801 C C . GLY A 1 105 ? -0.397 -16.109 -18.875 1 94.69 105 GLY A C 1
ATOM 802 O O . GLY A 1 105 ? -1.628 -16.062 -18.922 1 94.69 105 GLY A O 1
ATOM 803 N N . PHE A 1 106 ? 0.353 -15.031 -18.797 1 95.81 106 PHE A N 1
ATOM 804 C CA . PHE A 1 106 ? -0.251 -13.719 -18.609 1 95.81 106 PHE A CA 1
ATOM 805 C C . PHE A 1 106 ? -0.993 -13.273 -19.859 1 95.81 106 PHE A C 1
ATOM 807 O O . PHE A 1 106 ? -2.018 -12.594 -19.766 1 95.81 106 PHE A O 1
ATOM 814 N N . GLY A 1 107 ? -0.463 -13.641 -21.016 1 95.81 107 GLY A N 1
ATOM 815 C CA . GLY A 1 107 ? -1.19 -13.383 -22.234 1 95.81 107 GLY A CA 1
ATOM 816 C C . GLY A 1 107 ? -2.518 -14.117 -22.312 1 95.81 107 GLY A C 1
ATOM 817 O O . GLY A 1 107 ? -3.52 -13.547 -22.75 1 95.81 107 GLY A O 1
ATOM 818 N N . GLY A 1 108 ? -2.496 -15.344 -21.953 1 96.19 108 GLY A N 1
ATOM 819 C CA . GLY A 1 108 ? -3.73 -16.109 -21.891 1 96.19 108 GLY A CA 1
ATOM 820 C C . GLY A 1 108 ? -4.754 -15.531 -20.938 1 96.19 108 GLY A C 1
ATOM 821 O O . GLY A 1 108 ? -5.938 -15.453 -21.266 1 96.19 108 GLY A O 1
ATOM 822 N N . ILE A 1 109 ? -4.262 -15.148 -19.703 1 95.88 109 ILE A N 1
ATOM 823 C CA . ILE A 1 109 ? -5.156 -14.531 -18.734 1 95.88 109 ILE A CA 1
ATOM 824 C C . ILE A 1 109 ? -5.816 -13.297 -19.344 1 95.88 109 ILE A C 1
ATOM 826 O O . ILE A 1 109 ? -7.02 -13.086 -19.188 1 95.88 109 ILE A O 1
ATOM 830 N N . PHE A 1 110 ? -5.047 -12.539 -20.016 1 95.94 110 PHE A N 1
ATOM 831 C CA . PHE A 1 110 ? -5.551 -11.328 -20.656 1 95.94 110 PHE A CA 1
ATOM 832 C C . PHE A 1 110 ? -6.656 -11.664 -21.656 1 95.94 110 PHE A C 1
ATOM 834 O O . PHE A 1 110 ? -7.742 -11.086 -21.594 1 95.94 110 PHE A O 1
ATOM 841 N N . ILE A 1 111 ? -6.395 -12.578 -22.5 1 95.69 111 ILE A N 1
ATOM 842 C CA . ILE A 1 111 ? -7.316 -12.93 -23.578 1 95.69 111 ILE A CA 1
ATOM 843 C C . ILE A 1 111 ? -8.602 -13.5 -22.984 1 95.69 111 ILE A C 1
ATOM 845 O O . ILE A 1 111 ? -9.703 -13.094 -23.375 1 95.69 111 ILE A O 1
ATOM 849 N N . PHE A 1 112 ? -8.477 -14.352 -22.062 1 96.25 112 PHE A N 1
ATOM 850 C CA . PHE A 1 112 ? -9.656 -15.023 -21.531 1 96.25 112 PHE A CA 1
ATOM 851 C C . PHE A 1 112 ? -10.438 -14.094 -20.609 1 96.25 112 PHE A C 1
ATOM 853 O O . PHE A 1 112 ? -11.656 -14.211 -20.484 1 96.25 112 PHE A O 1
ATOM 860 N N . THR A 1 113 ? -9.727 -13.227 -19.891 1 94.94 113 THR A N 1
ATOM 861 C CA . THR A 1 113 ? -10.438 -12.227 -19.109 1 94.94 113 THR A CA 1
ATOM 862 C C . THR A 1 113 ? -11.242 -11.297 -20.016 1 94.94 113 THR A C 1
ATOM 864 O O . THR A 1 113 ? -12.375 -10.922 -19.688 1 94.94 113 THR A O 1
ATOM 867 N N . LEU A 1 114 ? -10.672 -10.938 -21.141 1 93.56 114 LEU A N 1
ATOM 868 C CA . LEU A 1 114 ? -11.391 -10.125 -22.109 1 93.56 114 LEU A CA 1
ATOM 869 C C . LEU A 1 114 ? -12.617 -10.867 -22.641 1 93.56 114 LEU A C 1
ATOM 871 O O . LEU A 1 114 ? -13.68 -10.266 -22.844 1 93.56 114 LEU A O 1
ATOM 875 N N . LEU A 1 115 ? -12.383 -12.133 -22.859 1 94.06 115 LEU A N 1
ATOM 876 C CA . LEU A 1 115 ? -13.492 -12.953 -23.328 1 94.06 115 LEU A CA 1
ATOM 877 C C . LEU A 1 115 ? -14.586 -13.047 -22.281 1 94.06 115 LEU A C 1
ATOM 879 O O . LEU A 1 115 ? -15.773 -13.023 -22.609 1 94.06 115 LEU A O 1
ATOM 883 N N . ALA A 1 116 ? -14.195 -13.195 -21.062 1 94.12 116 ALA A N 1
ATOM 884 C CA . ALA A 1 116 ? -15.156 -13.227 -19.969 1 94.12 116 ALA A CA 1
ATOM 885 C C . ALA A 1 116 ? -15.914 -11.898 -19.859 1 94.12 116 ALA A C 1
ATOM 887 O O . ALA A 1 116 ? -17.125 -11.883 -19.609 1 94.12 116 ALA A O 1
ATOM 888 N N . GLY A 1 117 ? -15.195 -10.844 -20.031 1 91.94 117 GLY A N 1
ATOM 889 C CA . GLY A 1 117 ? -15.812 -9.523 -19.969 1 91.94 117 GLY A CA 1
ATOM 890 C C . GLY A 1 117 ? -16.781 -9.273 -21.125 1 91.94 117 GLY A C 1
ATOM 891 O O . GLY A 1 117 ? -17.719 -8.477 -20.984 1 91.94 117 GLY A O 1
ATOM 892 N N . SER A 1 118 ? -16.625 -9.883 -22.234 1 90.25 118 SER A N 1
ATOM 893 C CA . SER A 1 118 ? -17.484 -9.695 -23.406 1 90.25 118 SER A CA 1
ATOM 894 C C . SER A 1 118 ? -18.594 -10.742 -23.453 1 90.25 118 SER A C 1
ATOM 896 O O . SER A 1 118 ? -19.344 -10.812 -24.422 1 90.25 118 SER A O 1
ATOM 898 N N . SER A 1 119 ? -18.625 -11.461 -22.391 1 90.31 119 SER A N 1
ATOM 899 C CA . SER A 1 119 ? -19.578 -12.555 -22.391 1 90.31 119 SER A CA 1
ATOM 900 C C . SER A 1 119 ? -21 -12.055 -22.172 1 90.31 119 SER A C 1
ATOM 902 O O . SER A 1 119 ? -21.219 -11.086 -21.438 1 90.31 119 SER A O 1
ATOM 904 N N . GLN A 1 120 ? -21.953 -12.719 -22.906 1 86.88 120 GLN A N 1
ATOM 905 C CA . GLN A 1 120 ? -23.359 -12.359 -22.797 1 86.88 120 GLN A CA 1
ATOM 906 C C . GLN A 1 120 ? -24.156 -13.477 -22.125 1 86.88 120 GLN A C 1
ATOM 908 O O . GLN A 1 120 ? -25.297 -13.258 -21.703 1 86.88 120 GLN A O 1
ATOM 913 N N . THR A 1 121 ? -23.484 -14.594 -22.125 1 89.44 121 THR A N 1
ATOM 914 C CA . THR A 1 121 ? -24.172 -15.742 -21.547 1 89.44 121 THR A CA 1
ATOM 915 C C . THR A 1 121 ? -23.344 -16.359 -20.422 1 89.44 121 THR A C 1
ATOM 917 O O . THR A 1 121 ? -22.141 -16.141 -20.344 1 89.44 121 THR A O 1
ATOM 920 N N . TYR A 1 122 ? -24.031 -17.078 -19.562 1 91.94 122 TYR A N 1
ATOM 921 C CA . TYR A 1 122 ? -23.406 -17.734 -18.422 1 91.94 122 TYR A CA 1
ATOM 922 C C . TYR A 1 122 ? -22.375 -18.75 -18.875 1 91.94 122 TYR A C 1
ATOM 924 O O . TYR A 1 122 ? -21.297 -18.859 -18.281 1 91.94 122 TYR A O 1
ATOM 932 N N . GLU A 1 123 ? -22.672 -19.484 -19.969 1 92.88 123 GLU A N 1
ATOM 933 C CA . GLU A 1 123 ? -21.781 -20.562 -20.422 1 92.88 123 GLU A CA 1
ATOM 934 C C . GLU A 1 123 ? -20.453 -20 -20.922 1 92.88 123 GLU A C 1
ATOM 936 O O . GLU A 1 123 ? -19.391 -20.578 -20.656 1 92.88 123 GLU A O 1
ATOM 941 N N . VAL A 1 124 ? -20.594 -18.953 -21.594 1 93.12 124 VAL A N 1
ATOM 942 C CA . VAL A 1 124 ? -19.375 -18.344 -22.125 1 93.12 124 VAL A CA 1
ATOM 943 C C . VAL A 1 124 ? -18.531 -17.781 -20.969 1 93.12 124 VAL A C 1
ATOM 945 O O . VAL A 1 124 ? -17.312 -17.922 -20.969 1 93.12 124 VAL A O 1
ATOM 948 N N . LEU A 1 125 ? -19.203 -17.188 -20.016 1 93.94 125 LEU A N 1
ATOM 949 C CA . LEU A 1 125 ? -18.5 -16.656 -18.844 1 93.94 125 LEU A CA 1
ATOM 950 C C . LEU A 1 125 ? -17.828 -17.766 -18.062 1 93.94 125 LEU A C 1
ATOM 952 O O . LEU A 1 125 ? -16.656 -17.641 -17.688 1 93.94 125 LEU A O 1
ATOM 956 N N . LEU A 1 126 ? -18.516 -18.828 -17.922 1 93.25 126 LEU A N 1
ATOM 957 C CA . LEU A 1 126 ? -18 -19.969 -17.172 1 93.25 126 LEU A CA 1
ATOM 958 C C . LEU A 1 126 ? -16.797 -20.578 -17.859 1 93.25 126 LEU A C 1
ATOM 960 O O . LEU A 1 126 ? -15.789 -20.875 -17.219 1 93.25 126 LEU A O 1
ATOM 964 N N . THR A 1 127 ? -16.875 -20.75 -19.094 1 95.38 127 THR A N 1
ATOM 965 C CA . THR A 1 127 ? -15.789 -21.344 -19.859 1 95.38 127 THR A CA 1
ATOM 966 C C . THR A 1 127 ? -14.57 -20.422 -19.891 1 95.38 127 THR A C 1
ATOM 968 O O . THR A 1 127 ? -13.438 -20.875 -19.766 1 95.38 127 THR A O 1
ATOM 971 N N . ALA A 1 128 ? -14.828 -19.203 -20.078 1 95.81 128 ALA A N 1
ATOM 972 C CA . ALA A 1 128 ? -13.734 -18.25 -20.094 1 95.81 128 ALA A CA 1
ATOM 973 C C . ALA A 1 128 ? -13.008 -18.219 -18.75 1 95.81 128 ALA A C 1
ATOM 975 O O . ALA A 1 128 ? -11.781 -18.141 -18.703 1 95.81 128 ALA A O 1
ATOM 976 N N . LYS A 1 129 ? -13.758 -18.297 -17.703 1 94.31 129 LYS A N 1
ATOM 977 C CA . LYS A 1 129 ? -13.156 -18.281 -16.375 1 94.31 129 LYS A CA 1
ATOM 978 C C . LYS A 1 129 ? -12.359 -19.562 -16.125 1 94.31 129 LYS A C 1
ATOM 980 O O . LYS A 1 129 ? -11.344 -19.531 -15.43 1 94.31 129 LYS A O 1
ATOM 985 N N . PHE A 1 130 ? -12.797 -20.594 -16.703 1 94 130 PHE A N 1
ATOM 986 C CA . PHE A 1 130 ? -12.078 -21.859 -16.609 1 94 130 PHE A CA 1
ATOM 987 C C . PHE A 1 130 ? -10.711 -21.766 -17.266 1 94 130 PHE A C 1
ATOM 989 O O . PHE A 1 130 ? -9.695 -22.125 -16.672 1 94 130 PHE A O 1
ATOM 996 N N . PHE A 1 131 ? -10.68 -21.25 -18.391 1 95.56 131 PHE A N 1
ATOM 997 C CA . PHE A 1 131 ? -9.422 -21.141 -19.125 1 95.56 131 PHE A CA 1
ATOM 998 C C . PHE A 1 131 ? -8.539 -20.047 -18.516 1 95.56 131 PHE A C 1
ATOM 1000 O O . PHE A 1 131 ? -7.316 -20.156 -18.531 1 95.56 131 PHE A O 1
ATOM 1007 N N . GLU A 1 132 ? -9.188 -19.031 -18.016 1 95.19 132 GLU A N 1
ATOM 1008 C CA . GLU A 1 132 ? -8.445 -18.016 -17.281 1 95.19 132 GLU A CA 1
ATOM 1009 C C . GLU A 1 132 ? -7.707 -18.625 -16.078 1 95.19 132 GLU A C 1
ATOM 1011 O O . GLU A 1 132 ? -6.543 -18.297 -15.844 1 95.19 132 GLU A O 1
ATOM 1016 N N . GLY A 1 133 ? -8.344 -19.484 -15.414 1 92.19 133 GLY A N 1
ATOM 1017 C CA . GLY A 1 133 ? -7.727 -20.172 -14.297 1 92.19 133 GLY A CA 1
ATOM 1018 C C . GLY A 1 133 ? -6.578 -21.078 -14.719 1 92.19 133 GLY A C 1
ATOM 1019 O O . GLY A 1 133 ? -5.57 -21.172 -14.016 1 92.19 133 GLY A O 1
ATOM 1020 N N . MET A 1 134 ? -6.691 -21.656 -15.82 1 92.75 134 MET A N 1
ATOM 1021 C CA . MET A 1 134 ? -5.621 -22.5 -16.359 1 92.75 134 MET A CA 1
ATOM 1022 C C . MET A 1 134 ? -4.363 -21.672 -16.609 1 92.75 134 MET A C 1
ATOM 1024 O O . MET A 1 134 ? -3.26 -22.094 -16.266 1 92.75 134 MET A O 1
ATOM 1028 N N . CYS A 1 135 ? -4.609 -20.547 -17.234 1 93.25 135 CYS A N 1
ATOM 1029 C CA . CYS A 1 135 ? -3.486 -19.672 -17.547 1 93.25 135 CYS A CA 1
ATOM 1030 C C . CYS A 1 135 ? -2.885 -19.062 -16.297 1 93.25 135 CYS A C 1
ATOM 1032 O O . CYS A 1 135 ? -1.685 -18.797 -16.234 1 93.25 135 CYS A O 1
ATOM 1034 N N . PHE A 1 136 ? -3.689 -18.922 -15.336 1 91.88 136 PHE A N 1
ATOM 1035 C CA . PHE A 1 136 ? -3.26 -18.406 -14.047 1 91.88 136 PHE A CA 1
ATOM 1036 C C . PHE A 1 136 ? -2.266 -19.359 -13.383 1 91.88 136 PHE A C 1
ATOM 1038 O O . PHE A 1 136 ? -1.229 -18.922 -12.875 1 91.88 136 PHE A O 1
ATOM 1045 N N . ALA A 1 137 ? -2.508 -20.578 -13.453 1 87.56 137 ALA A N 1
ATOM 1046 C CA . ALA A 1 137 ? -1.637 -21.578 -12.844 1 87.56 137 ALA A CA 1
ATOM 1047 C C . ALA A 1 137 ? -0.271 -21.594 -13.523 1 87.56 137 ALA A C 1
ATOM 1049 O O . ALA A 1 137 ? 0.76 -21.719 -12.859 1 87.56 137 ALA A O 1
ATOM 1050 N N . ILE A 1 138 ? -0.298 -21.422 -14.766 1 87.5 138 ILE A N 1
ATOM 1051 C CA . ILE A 1 138 ? 0.929 -21.453 -15.555 1 87.5 138 ILE A CA 1
ATOM 1052 C C . ILE A 1 138 ? 1.798 -20.25 -15.188 1 87.5 138 ILE A C 1
ATOM 1054 O O . ILE A 1 138 ? 2.998 -20.391 -14.945 1 87.5 138 ILE A O 1
ATOM 1058 N N . SER A 1 139 ? 1.203 -19.156 -15.109 1 89.81 139 SER A N 1
ATOM 1059 C CA . SER A 1 139 ? 1.941 -17.922 -14.906 1 89.81 139 SER A CA 1
ATOM 1060 C C . SER A 1 139 ? 2.434 -17.797 -13.469 1 89.81 139 SER A C 1
ATOM 1062 O O . SER A 1 139 ? 3.547 -17.312 -13.234 1 89.81 139 SER A O 1
ATOM 1064 N N . LEU A 1 140 ? 1.642 -18.266 -12.562 1 86.12 140 LEU A N 1
ATOM 1065 C CA . LEU A 1 140 ? 1.999 -18.109 -11.164 1 86.12 140 LEU A CA 1
ATOM 1066 C C . LEU A 1 140 ? 3.211 -18.969 -10.805 1 86.12 140 LEU A C 1
ATOM 1068 O O . LEU A 1 140 ? 4.145 -18.484 -10.164 1 86.12 140 LEU A O 1
ATOM 1072 N N . SER A 1 141 ? 3.229 -20.188 -11.211 1 86.31 141 SER A N 1
ATOM 1073 C CA . SER A 1 141 ? 4.348 -21.062 -10.906 1 86.31 141 SER A CA 1
ATOM 1074 C C . SER A 1 141 ? 5.625 -20.594 -11.594 1 86.31 141 SER A C 1
ATOM 1076 O O . SER A 1 141 ? 6.703 -20.609 -11 1 86.31 141 SER A O 1
ATOM 1078 N N . ALA A 1 142 ? 5.441 -20.172 -12.758 1 88.75 142 ALA A N 1
ATOM 1079 C CA . ALA A 1 142 ? 6.598 -19.703 -13.516 1 88.75 142 ALA A CA 1
ATOM 1080 C C . ALA A 1 142 ? 7.152 -18.422 -12.922 1 88.75 142 ALA A C 1
ATOM 1082 O O . ALA A 1 142 ? 8.367 -18.188 -12.945 1 88.75 142 ALA A O 1
ATOM 1083 N N . SER A 1 143 ? 6.289 -17.609 -12.406 1 89.12 143 SER A N 1
ATOM 1084 C CA . SER A 1 143 ? 6.711 -16.312 -11.867 1 89.12 143 SER A CA 1
ATOM 1085 C C . SER A 1 143 ? 7.547 -16.484 -10.602 1 89.12 143 SER A C 1
ATOM 1087 O O . SER A 1 143 ? 8.539 -15.789 -10.414 1 89.12 143 SER A O 1
ATOM 1089 N N . VAL A 1 144 ? 7.164 -17.406 -9.805 1 85.25 144 VAL A N 1
ATOM 1090 C CA . VAL A 1 144 ? 7.875 -17.625 -8.547 1 85.25 144 VAL A CA 1
ATOM 1091 C C . VAL A 1 144 ? 9.281 -18.156 -8.836 1 85.25 144 VAL A C 1
ATOM 1093 O O . VAL A 1 144 ? 10.258 -17.672 -8.25 1 85.25 144 VAL A O 1
ATOM 1096 N N . THR A 1 145 ? 9.391 -19.062 -9.695 1 86.56 145 THR A N 1
ATOM 1097 C CA . THR A 1 145 ? 10.688 -19.625 -10.047 1 86.56 145 THR A CA 1
ATOM 1098 C C . THR A 1 145 ? 11.547 -18.594 -10.781 1 86.56 145 THR A C 1
ATOM 1100 O O . THR A 1 145 ? 12.75 -18.516 -10.539 1 86.56 145 THR A O 1
ATOM 1103 N N . TYR A 1 146 ? 10.867 -17.859 -11.57 1 90.19 146 TYR A N 1
ATOM 1104 C CA . TYR A 1 146 ? 11.578 -16.875 -12.383 1 90.19 146 TYR A CA 1
ATOM 1105 C C . TYR A 1 146 ? 12.281 -15.852 -11.5 1 90.19 146 TYR A C 1
ATOM 1107 O O . TYR A 1 146 ? 13.469 -15.562 -11.695 1 90.19 146 TYR A O 1
ATOM 1115 N N . ILE A 1 147 ? 11.664 -15.367 -10.57 1 85.75 147 ILE A N 1
ATOM 1116 C CA . ILE A 1 147 ? 12.227 -14.336 -9.711 1 85.75 147 ILE A CA 1
ATOM 1117 C C . ILE A 1 147 ? 13.352 -14.93 -8.859 1 85.75 147 ILE A C 1
ATOM 1119 O O . ILE A 1 147 ? 14.367 -14.273 -8.625 1 85.75 147 ILE A O 1
ATOM 1123 N N . SER A 1 148 ? 13.219 -16.141 -8.484 1 84.5 148 SER A N 1
ATOM 1124 C CA . SER A 1 148 ? 14.188 -16.781 -7.609 1 84.5 148 SER A CA 1
ATOM 1125 C C . SER A 1 148 ? 15.492 -17.062 -8.344 1 84.5 148 SER A C 1
ATOM 1127 O O . SER A 1 148 ? 16.547 -17.203 -7.727 1 84.5 148 SER A O 1
ATOM 1129 N N . GLU A 1 149 ? 15.469 -17.078 -9.586 1 86.5 149 GLU A N 1
ATOM 1130 C CA . GLU A 1 149 ? 16.625 -17.516 -10.359 1 86.5 149 GLU A CA 1
ATOM 1131 C C . GLU A 1 149 ? 17.484 -16.328 -10.781 1 86.5 149 GLU A C 1
ATOM 1133 O O . GLU A 1 149 ? 18.547 -16.516 -11.391 1 86.5 149 GLU A O 1
ATOM 1138 N N . PHE A 1 150 ? 17.047 -15.117 -10.477 1 85.56 150 PHE A N 1
ATOM 1139 C CA . PHE A 1 150 ? 17.844 -13.938 -10.789 1 85.56 150 PHE A CA 1
ATOM 1140 C C . PHE A 1 150 ? 18.578 -13.438 -9.547 1 85.56 150 PHE A C 1
ATOM 1142 O O . PHE A 1 150 ? 19.297 -12.438 -9.609 1 85.56 150 PHE A O 1
ATOM 1149 N N . CYS A 1 151 ? 18.359 -14.086 -8.539 1 77.88 151 CYS A N 1
ATOM 1150 C CA . CYS A 1 151 ? 18.906 -13.562 -7.293 1 77.88 151 CYS A CA 1
ATOM 1151 C C . CYS A 1 151 ? 19.828 -14.586 -6.633 1 77.88 151 CYS A C 1
ATOM 1153 O O . CYS A 1 151 ? 19.703 -15.789 -6.879 1 77.88 151 CYS A O 1
ATOM 1155 N N . HIS A 1 152 ? 20.781 -13.914 -5.902 1 75.62 152 HIS A N 1
ATOM 1156 C CA . HIS A 1 152 ? 21.656 -14.75 -5.082 1 75.62 152 HIS A CA 1
ATOM 1157 C C . HIS A 1 152 ? 20.906 -15.32 -3.885 1 75.62 152 HIS A C 1
ATOM 1159 O O . HIS A 1 152 ? 19.828 -14.828 -3.529 1 75.62 152 HIS A O 1
ATOM 1165 N N . ASN A 1 153 ? 21.344 -16.328 -3.211 1 70.75 153 ASN A N 1
ATOM 1166 C CA . ASN A 1 153 ? 20.703 -17.109 -2.172 1 70.75 153 ASN A CA 1
ATOM 1167 C C . ASN A 1 153 ? 20.172 -16.234 -1.04 1 70.75 153 ASN A C 1
ATOM 1169 O O . ASN A 1 153 ? 19.062 -16.438 -0.553 1 70.75 153 ASN A O 1
ATOM 1173 N N . GLU A 1 154 ? 20.875 -15.227 -0.678 1 68.25 154 GLU A N 1
ATOM 1174 C CA . GLU A 1 154 ? 20.484 -14.438 0.486 1 68.25 154 GLU A CA 1
ATOM 1175 C C . GLU A 1 154 ? 19.297 -13.523 0.159 1 68.25 154 GLU A C 1
ATOM 1177 O O . GLU A 1 154 ? 18.391 -13.359 0.97 1 68.25 154 GLU A O 1
ATOM 1182 N N . ILE A 1 155 ? 19.312 -13.055 -1.007 1 72.19 155 ILE A N 1
ATOM 1183 C CA . ILE A 1 155 ? 18.297 -12.094 -1.396 1 72.19 155 ILE A CA 1
ATOM 1184 C C . ILE A 1 155 ? 17.078 -12.828 -1.972 1 72.19 155 ILE A C 1
ATOM 1186 O O . ILE A 1 155 ? 15.969 -12.297 -1.974 1 72.19 155 ILE A O 1
ATOM 1190 N N . ARG A 1 156 ? 17.344 -14.094 -2.289 1 77.62 156 ARG A N 1
ATOM 1191 C CA . ARG A 1 156 ? 16.297 -14.898 -2.934 1 77.62 156 ARG A CA 1
ATOM 1192 C C . ARG A 1 156 ? 15.109 -15.109 -2 1 77.62 156 ARG A C 1
ATOM 1194 O O . ARG A 1 156 ? 13.961 -14.898 -2.395 1 77.62 156 ARG A O 1
ATOM 1201 N N . ASP A 1 157 ? 15.414 -15.453 -0.8 1 74.31 157 ASP A N 1
ATOM 1202 C CA . ASP A 1 157 ? 14.352 -15.758 0.148 1 74.31 157 ASP A CA 1
ATOM 1203 C C . ASP A 1 157 ? 13.523 -14.508 0.463 1 74.31 157 ASP A C 1
ATOM 1205 O O . ASP A 1 157 ? 12.297 -14.57 0.554 1 74.31 157 ASP A O 1
ATOM 1209 N N . ARG A 1 158 ? 14.164 -13.461 0.488 1 70.31 158 ARG A N 1
ATOM 1210 C CA . ARG A 1 158 ? 13.477 -12.203 0.774 1 70.31 158 ARG A CA 1
ATOM 1211 C C . ARG A 1 158 ? 12.578 -11.797 -0.389 1 70.31 158 ARG A C 1
ATOM 1213 O O . ARG A 1 158 ? 11.469 -11.305 -0.181 1 70.31 158 ARG A O 1
ATOM 1220 N N . LEU A 1 159 ? 13.07 -12.023 -1.521 1 73.12 159 LEU A N 1
ATOM 1221 C CA . LEU A 1 159 ? 12.305 -11.641 -2.701 1 73.12 159 LEU A CA 1
ATOM 1222 C C . LEU A 1 159 ? 11.086 -12.547 -2.887 1 73.12 159 LEU A C 1
ATOM 1224 O O . LEU A 1 159 ? 10.016 -12.078 -3.285 1 73.12 159 LEU A O 1
ATOM 1228 N N . VAL A 1 160 ? 11.305 -13.789 -2.564 1 76.5 160 VAL A N 1
ATOM 1229 C CA . VAL A 1 160 ? 10.203 -14.734 -2.709 1 76.5 160 VAL A CA 1
ATOM 1230 C C . VAL A 1 160 ? 9.117 -14.43 -1.687 1 76.5 160 VAL A C 1
ATOM 1232 O O . VAL A 1 160 ? 7.926 -14.453 -2.012 1 76.5 160 VAL A O 1
ATOM 1235 N N . VAL A 1 161 ? 9.523 -14.086 -0.566 1 71.69 161 VAL A N 1
ATOM 1236 C CA . VAL A 1 161 ? 8.555 -13.758 0.476 1 71.69 161 VAL A CA 1
ATOM 1237 C C . VAL A 1 161 ? 7.895 -12.422 0.163 1 71.69 161 VAL A C 1
ATOM 1239 O O . VAL A 1 161 ? 6.699 -12.242 0.407 1 71.69 161 VAL A O 1
ATOM 1242 N N . SER A 1 162 ? 8.609 -11.523 -0.399 1 70.12 162 SER A N 1
ATOM 1243 C CA . SER A 1 162 ? 8.062 -10.227 -0.779 1 70.12 162 SER A CA 1
ATOM 1244 C C . SER A 1 162 ? 6.977 -10.367 -1.84 1 70.12 162 SER A C 1
ATOM 1246 O O . SER A 1 162 ? 6.016 -9.594 -1.866 1 70.12 162 SER A O 1
ATOM 1248 N N . GLN A 1 163 ? 7.133 -11.328 -2.631 1 74.31 163 GLN A N 1
ATOM 1249 C CA . GLN A 1 163 ? 6.137 -11.562 -3.672 1 74.31 163 GLN A CA 1
ATOM 1250 C C . GLN A 1 163 ? 4.766 -11.859 -3.064 1 74.31 163 GLN A C 1
ATOM 1252 O O . GLN A 1 163 ? 3.738 -11.445 -3.607 1 74.31 163 GLN A O 1
ATOM 1257 N N . THR A 1 164 ? 4.758 -12.484 -1.994 1 69.62 164 THR A N 1
ATOM 1258 C CA . THR A 1 164 ? 3.48 -12.797 -1.358 1 69.62 164 THR A CA 1
ATOM 1259 C C . THR A 1 164 ? 2.852 -11.539 -0.763 1 69.62 164 THR A C 1
ATOM 1261 O O . THR A 1 164 ? 1.627 -11.422 -0.694 1 69.62 164 THR A O 1
ATOM 1264 N N . SER A 1 165 ? 3.723 -10.688 -0.319 1 70.81 165 SER A N 1
ATOM 1265 C CA . SER A 1 165 ? 3.191 -9.398 0.124 1 70.81 165 SER A CA 1
ATOM 1266 C C . SER A 1 165 ? 2.498 -8.664 -1.018 1 70.81 165 SER A C 1
ATOM 1268 O O . SER A 1 165 ? 1.509 -7.961 -0.8 1 70.81 165 SER A O 1
ATOM 1270 N N . PHE A 1 166 ? 2.998 -8.922 -2.197 1 78.62 166 PHE A N 1
ATOM 1271 C CA . PHE A 1 166 ? 2.381 -8.328 -3.375 1 78.62 166 PHE A CA 1
ATOM 1272 C C . PHE A 1 166 ? 0.96 -8.844 -3.562 1 78.62 166 PHE A C 1
ATOM 1274 O O . PHE A 1 166 ? 0.076 -8.109 -4 1 78.62 166 PHE A O 1
ATOM 1281 N N . ALA A 1 167 ? 0.787 -10.055 -3.121 1 76.06 167 ALA A N 1
ATOM 1282 C CA . ALA A 1 167 ? -0.55 -10.625 -3.238 1 76.06 167 ALA A CA 1
ATOM 1283 C C . ALA A 1 167 ? -1.541 -9.906 -2.328 1 76.06 167 ALA A C 1
ATOM 1285 O O . ALA A 1 167 ? -2.703 -9.711 -2.695 1 76.06 167 ALA A O 1
ATOM 1286 N N . ALA A 1 168 ? -1.057 -9.578 -1.205 1 72.56 168 ALA A N 1
ATOM 1287 C CA . ALA A 1 168 ? -1.917 -8.836 -0.286 1 72.56 168 ALA A CA 1
ATOM 1288 C C . ALA A 1 168 ? -2.279 -7.469 -0.855 1 72.56 168 ALA A C 1
ATOM 1290 O O . ALA A 1 168 ? -3.436 -7.047 -0.785 1 72.56 168 ALA A O 1
ATOM 1291 N N . ILE A 1 169 ? -1.328 -6.871 -1.346 1 73.75 169 ILE A N 1
ATOM 1292 C CA . ILE A 1 169 ? -1.568 -5.566 -1.96 1 73.75 169 ILE A CA 1
ATOM 1293 C C . ILE A 1 169 ? -2.512 -5.727 -3.15 1 73.75 169 ILE A C 1
ATOM 1295 O O . ILE A 1 169 ? -3.404 -4.898 -3.357 1 73.75 169 ILE A O 1
ATOM 1299 N N . ALA A 1 170 ? -2.246 -6.738 -3.873 1 80.94 170 ALA A N 1
ATOM 1300 C CA . ALA A 1 170 ? -3.096 -7.02 -5.027 1 80.94 170 ALA A CA 1
ATOM 1301 C C . ALA A 1 170 ? -4.551 -7.211 -4.605 1 80.94 170 ALA A C 1
ATOM 1303 O O . ALA A 1 170 ? -5.469 -6.805 -5.32 1 80.94 170 ALA A O 1
ATOM 1304 N N . GLN A 1 171 ? -4.703 -7.82 -3.502 1 77.12 171 GLN A N 1
ATOM 1305 C CA . GLN A 1 171 ? -6.055 -8.023 -2.988 1 77.12 171 GLN A CA 1
ATOM 1306 C C . GLN A 1 171 ? -6.723 -6.684 -2.674 1 77.12 171 GLN A C 1
ATOM 1308 O O . GLN A 1 171 ? -7.914 -6.508 -2.938 1 77.12 171 GLN A O 1
ATOM 1313 N N . ILE A 1 172 ? -6.012 -5.859 -2.148 1 72.31 172 ILE A N 1
ATOM 1314 C CA . ILE A 1 172 ? -6.535 -4.531 -1.839 1 72.31 172 ILE A CA 1
ATOM 1315 C C . ILE A 1 172 ? -6.91 -3.811 -3.131 1 72.31 172 ILE A C 1
ATOM 1317 O O . ILE A 1 172 ? -7.984 -3.217 -3.23 1 72.31 172 ILE A O 1
ATOM 1321 N N . ILE A 1 173 ? -6.051 -3.932 -4.066 1 75.5 173 ILE A N 1
ATOM 1322 C CA . ILE A 1 173 ? -6.293 -3.303 -5.359 1 75.5 173 ILE A CA 1
ATOM 1323 C C . ILE A 1 173 ? -7.539 -3.904 -6 1 75.5 173 ILE A C 1
ATOM 1325 O O . ILE A 1 173 ? -8.367 -3.184 -6.566 1 75.5 173 ILE A O 1
ATOM 1329 N N . SER A 1 174 ? -7.617 -5.168 -5.867 1 82.56 174 SER A N 1
ATOM 1330 C CA . SER A 1 174 ? -8.766 -5.863 -6.438 1 82.56 174 SER A CA 1
ATOM 1331 C C . SER A 1 174 ? -10.07 -5.383 -5.809 1 82.56 174 SER A C 1
ATOM 1333 O O . SER A 1 174 ? -11.047 -5.117 -6.512 1 82.56 174 SER A O 1
ATOM 1335 N N . THR A 1 175 ? -10.055 -5.262 -4.535 1 75.81 175 THR A N 1
ATOM 1336 C CA . THR A 1 175 ? -11.25 -4.82 -3.82 1 75.81 175 THR A CA 1
ATOM 1337 C C . THR A 1 175 ? -11.578 -3.367 -4.164 1 75.81 175 THR A C 1
ATOM 1339 O O . THR A 1 175 ? -12.742 -3.02 -4.371 1 75.81 175 THR A O 1
ATOM 1342 N N . ALA A 1 176 ? -10.562 -2.662 -4.234 1 71.69 176 ALA A N 1
ATOM 1343 C CA . ALA A 1 176 ? -10.75 -1.255 -4.578 1 71.69 176 ALA A CA 1
ATOM 1344 C C . ALA A 1 176 ? -11.336 -1.106 -5.98 1 71.69 176 ALA A C 1
ATOM 1346 O O . ALA A 1 176 ? -12.234 -0.291 -6.199 1 71.69 176 ALA A O 1
ATOM 1347 N N . MET A 1 177 ? -10.82 -1.854 -6.871 1 76.12 177 MET A N 1
ATOM 1348 C CA . MET A 1 177 ? -11.32 -1.812 -8.242 1 76.12 177 MET A CA 1
ATOM 1349 C C . MET A 1 177 ? -12.773 -2.268 -8.312 1 76.12 177 MET A C 1
ATOM 1351 O O . MET A 1 177 ? -13.586 -1.671 -9.016 1 76.12 177 MET A O 1
ATOM 1355 N N . ALA A 1 178 ? -13.039 -3.311 -7.617 1 80.94 178 ALA A N 1
ATOM 1356 C CA . ALA A 1 178 ? -14.414 -3.822 -7.602 1 80.94 178 ALA A CA 1
ATOM 1357 C C . ALA A 1 178 ? -15.375 -2.791 -7.02 1 80.94 178 ALA A C 1
ATOM 1359 O O . ALA A 1 178 ? -16.422 -2.521 -7.598 1 80.94 178 ALA A O 1
ATOM 1360 N N . TRP A 1 179 ? -14.984 -2.316 -5.957 1 69.69 179 TRP A N 1
ATOM 1361 C CA . TRP A 1 179 ? -15.82 -1.313 -5.297 1 69.69 179 TRP A CA 1
ATOM 1362 C C . TRP A 1 179 ? -16 -0.086 -6.184 1 69.69 179 TRP A C 1
ATOM 1364 O O . TRP A 1 179 ? -17.094 0.465 -6.277 1 69.69 179 TRP A O 1
ATOM 1374 N N . GLY A 1 180 ? -14.969 0.337 -6.809 1 66.19 180 GLY A N 1
ATOM 1375 C CA . GLY A 1 180 ? -15.008 1.529 -7.641 1 66.19 180 GLY A CA 1
ATOM 1376 C C . GLY A 1 180 ? -15.828 1.351 -8.898 1 66.19 180 GLY A C 1
ATOM 1377 O O . GLY A 1 180 ? -16.516 2.279 -9.344 1 66.19 180 GLY A O 1
ATOM 1378 N N . ILE A 1 181 ? -15.82 0.221 -9.453 1 73.5 181 ILE A N 1
ATOM 1379 C CA . ILE A 1 181 ? -16.438 0.021 -10.758 1 73.5 181 ILE A CA 1
ATOM 1380 C C . ILE A 1 181 ? -17.812 -0.607 -10.586 1 73.5 181 ILE A C 1
ATOM 1382 O O . ILE A 1 181 ? -18.797 -0.159 -11.195 1 73.5 181 ILE A O 1
ATOM 1386 N N . LEU A 1 182 ? -17.938 -1.524 -9.734 1 73.94 182 LEU A N 1
ATOM 1387 C CA . LEU A 1 182 ? -19.156 -2.32 -9.648 1 73.94 182 LEU A CA 1
ATOM 1388 C C . LEU A 1 182 ? -20.266 -1.55 -8.922 1 73.94 182 LEU A C 1
ATOM 1390 O O . LEU A 1 182 ? -21.438 -1.91 -9.008 1 73.94 182 LEU A O 1
ATOM 1394 N N . THR A 1 183 ? -19.812 -0.601 -8.227 1 61.16 183 THR A N 1
ATOM 1395 C CA . THR A 1 183 ? -20.812 0.214 -7.543 1 61.16 183 THR A CA 1
ATOM 1396 C C . THR A 1 183 ? -21.422 1.234 -8.5 1 61.16 183 THR A C 1
ATOM 1398 O O . THR A 1 183 ? -22.422 1.884 -8.18 1 61.16 183 THR A O 1
ATOM 1401 N N . GLN A 1 184 ? -20.797 1.209 -9.633 1 61 184 GLN A N 1
ATOM 1402 C CA . GLN A 1 184 ? -21.328 2.1 -10.656 1 61 184 GLN A CA 1
ATOM 1403 C C . GLN A 1 184 ? -22.391 1.397 -11.5 1 61 184 GLN A C 1
ATOM 1405 O O . GLN A 1 184 ? -22.516 0.173 -11.445 1 61 184 GLN A O 1
ATOM 1410 N N . ASP A 1 185 ? -23.328 2.148 -11.977 1 63.72 185 ASP A N 1
ATOM 1411 C CA . ASP A 1 185 ? -24.375 1.582 -12.82 1 63.72 185 ASP A CA 1
ATOM 1412 C C . ASP A 1 185 ? -24.172 1.973 -14.289 1 63.72 185 ASP A C 1
ATOM 1414 O O . ASP A 1 185 ? -24.875 2.84 -14.805 1 63.72 185 ASP A O 1
ATOM 1418 N N . TRP A 1 186 ? -23.125 1.412 -14.828 1 66.31 186 TRP A N 1
ATOM 1419 C CA . TRP A 1 186 ? -22.859 1.672 -16.234 1 66.31 186 TRP A CA 1
ATOM 1420 C C . TRP A 1 186 ? -23.516 0.616 -17.125 1 66.31 186 TRP A C 1
ATOM 1422 O O . TRP A 1 186 ? -23.562 -0.563 -16.766 1 66.31 186 TRP A O 1
ATOM 1432 N N . ARG A 1 187 ? -24.344 0.986 -18.062 1 76.81 187 ARG A N 1
ATOM 1433 C CA . ARG A 1 187 ? -24.938 0.065 -19.031 1 76.81 187 ARG A CA 1
ATOM 1434 C C . ARG A 1 187 ? -24.781 0.586 -20.453 1 76.81 187 ARG A C 1
ATOM 1436 O O . ARG A 1 187 ? -25.156 1.72 -20.75 1 76.81 187 ARG A O 1
ATOM 1443 N N . VAL A 1 188 ? -24 -0.125 -21.219 1 72.69 188 VAL A N 1
ATOM 1444 C CA . VAL A 1 188 ? -23.797 0.249 -22.625 1 72.69 188 VAL A CA 1
ATOM 1445 C C . VAL A 1 188 ? -24.359 -0.835 -23.531 1 72.69 188 VAL A C 1
ATOM 1447 O O . VAL A 1 188 ? -24.078 -2.021 -23.359 1 72.69 188 VAL A O 1
ATOM 1450 N N . VAL A 1 189 ? -25.281 -0.491 -24.312 1 76.31 189 VAL A N 1
ATOM 1451 C CA . VAL A 1 189 ? -25.906 -1.429 -25.25 1 76.31 189 VAL A CA 1
ATOM 1452 C C . VAL A 1 189 ? -25.375 -1.196 -26.656 1 76.31 189 VAL A C 1
ATOM 1454 O O . VAL A 1 189 ? -25.312 -0.057 -27.125 1 76.31 189 VAL A O 1
ATOM 1457 N N . PHE A 1 190 ? -24.672 -2.242 -27.109 1 72.62 190 PHE A N 1
ATOM 1458 C CA . PHE A 1 190 ? -24.141 -2.166 -28.469 1 72.62 190 PHE A CA 1
ATOM 1459 C C . PHE A 1 190 ? -24.922 -3.08 -29.406 1 72.62 190 PHE A C 1
ATOM 1461 O O . PHE A 1 190 ? -25.562 -4.043 -28.953 1 72.62 190 PHE A O 1
ATOM 1468 N N . LEU A 1 191 ? -24.781 -2.85 -30.797 1 71.31 191 LEU A N 1
ATOM 1469 C CA . LEU A 1 191 ? -25.25 -3.672 -31.906 1 71.31 191 LEU A CA 1
ATOM 1470 C C . LEU A 1 191 ? -26.734 -3.967 -31.781 1 71.31 191 LEU A C 1
ATOM 1472 O O . LEU A 1 191 ? -27.156 -5.121 -31.891 1 71.31 191 LEU A O 1
ATOM 1476 N N . ASP A 1 192 ? -27.547 -3.021 -31.562 1 69.12 192 ASP A N 1
ATOM 1477 C CA . ASP A 1 192 ? -29.016 -3.066 -31.562 1 69.12 192 ASP A CA 1
ATOM 1478 C C . ASP A 1 192 ? -29.531 -3.979 -30.453 1 69.12 192 ASP A C 1
ATOM 1480 O O . ASP A 1 192 ? -30.422 -4.801 -30.672 1 69.12 192 ASP A O 1
ATOM 1484 N N . GLY A 1 193 ? -28.703 -4.004 -29.344 1 69.25 193 GLY A N 1
ATOM 1485 C CA . GLY A 1 193 ? -29.234 -4.672 -28.156 1 69.25 193 GLY A CA 1
ATOM 1486 C C . GLY A 1 193 ? -28.703 -6.082 -27.984 1 69.25 193 GLY A C 1
ATOM 1487 O O . GLY A 1 193 ? -29 -6.734 -26.984 1 69.25 193 GLY A O 1
ATOM 1488 N N . LYS A 1 194 ? -27.984 -6.617 -29 1 70.62 194 LYS A N 1
ATOM 1489 C CA . LYS A 1 194 ? -27.484 -7.984 -28.891 1 70.62 194 LYS A CA 1
ATOM 1490 C C . LYS A 1 194 ? -26.312 -8.062 -27.906 1 70.62 194 LYS A C 1
ATOM 1492 O O . LYS A 1 194 ? -26.078 -9.117 -27.312 1 70.62 194 LYS A O 1
ATOM 1497 N N . PHE A 1 195 ? -25.641 -6.945 -27.812 1 80.94 195 PHE A N 1
ATOM 1498 C CA . PHE A 1 195 ? -24.5 -6.906 -26.922 1 80.94 195 PHE A CA 1
ATOM 1499 C C . PHE A 1 195 ? -24.688 -5.855 -25.828 1 80.94 195 PHE A C 1
ATOM 1501 O O . PHE A 1 195 ? -24.766 -4.66 -26.125 1 80.94 195 PHE A O 1
ATOM 1508 N N . VAL A 1 196 ? -24.969 -6.355 -24.719 1 81.94 196 VAL A N 1
ATOM 1509 C CA . VAL A 1 196 ? -25.188 -5.465 -23.594 1 81.94 196 VAL A CA 1
ATOM 1510 C C . VAL A 1 196 ? -24 -5.535 -22.641 1 81.94 196 VAL A C 1
ATOM 1512 O O . VAL A 1 196 ? -23.625 -6.617 -22.188 1 81.94 196 VAL A O 1
ATOM 1515 N N . LEU A 1 197 ? -23.375 -4.484 -22.516 1 84.69 197 LEU A N 1
ATOM 1516 C CA . LEU A 1 197 ? -22.281 -4.395 -21.562 1 84.69 197 LEU A CA 1
ATOM 1517 C C . LEU A 1 197 ? -22.719 -3.691 -20.281 1 84.69 197 LEU A C 1
ATOM 1519 O O . LEU A 1 197 ? -23.141 -2.535 -20.328 1 84.69 197 LEU A O 1
ATOM 1523 N N . ASN A 1 198 ? -22.719 -4.465 -19.297 1 85.88 198 ASN A N 1
ATOM 1524 C CA . ASN A 1 198 ? -23.047 -3.932 -17.984 1 85.88 198 ASN A CA 1
ATOM 1525 C C . ASN A 1 198 ? -21.797 -3.535 -17.203 1 85.88 198 ASN A C 1
ATOM 1527 O O . ASN A 1 198 ? -20.688 -3.631 -17.719 1 85.88 198 ASN A O 1
ATOM 1531 N N . THR A 1 199 ? -22 -3.119 -16.062 1 80.94 199 THR A N 1
ATOM 1532 C CA . THR A 1 199 ? -20.922 -2.629 -15.219 1 80.94 199 THR A CA 1
ATOM 1533 C C . THR A 1 199 ? -19.906 -3.736 -14.945 1 80.94 199 THR A C 1
ATOM 1535 O O . THR A 1 199 ? -18.703 -3.482 -14.898 1 80.94 199 THR A O 1
ATOM 1538 N N . TRP A 1 200 ? -20.406 -4.988 -14.812 1 87.75 200 TRP A N 1
ATOM 1539 C CA . TRP A 1 200 ? -19.5 -6.086 -14.5 1 87.75 200 TRP A CA 1
ATOM 1540 C C . TRP A 1 200 ? -18.625 -6.426 -15.703 1 87.75 200 TRP A C 1
ATOM 1542 O O . TRP A 1 200 ? -17.516 -6.945 -15.547 1 87.75 200 TRP A O 1
ATOM 1552 N N . ASN A 1 201 ? -19.062 -6.121 -16.891 1 90.38 201 ASN A N 1
ATOM 1553 C CA . ASN A 1 201 ? -18.234 -6.293 -18.078 1 90.38 201 ASN A CA 1
ATOM 1554 C C . ASN A 1 201 ? -17.062 -5.316 -18.094 1 90.38 201 ASN A C 1
ATOM 1556 O O . ASN A 1 201 ? -15.938 -5.699 -18.406 1 90.38 201 ASN A O 1
ATOM 1560 N N . PHE A 1 202 ? -17.359 -4.129 -17.688 1 85.5 202 PHE A N 1
ATOM 1561 C CA . PHE A 1 202 ? -16.312 -3.109 -17.641 1 85.5 202 PHE A CA 1
ATOM 1562 C C . PHE A 1 202 ? -15.297 -3.424 -16.547 1 85.5 202 PHE A C 1
ATOM 1564 O O . PHE A 1 202 ? -14.109 -3.125 -16.688 1 85.5 202 PHE A O 1
ATOM 1571 N N . TYR A 1 203 ? -15.82 -3.98 -15.5 1 89.25 203 TYR A N 1
ATOM 1572 C CA . TYR A 1 203 ? -14.922 -4.406 -14.43 1 89.25 203 TYR A CA 1
ATOM 1573 C C . TYR A 1 203 ? -13.906 -5.418 -14.938 1 89.25 203 TYR A C 1
ATOM 1575 O O . TYR A 1 203 ? -12.711 -5.285 -14.672 1 89.25 203 TYR A O 1
ATOM 1583 N N . LEU A 1 204 ? -14.344 -6.344 -15.734 1 92.44 204 LEU A N 1
ATOM 1584 C CA . LEU A 1 204 ? -13.461 -7.383 -16.266 1 92.44 204 LEU A CA 1
ATOM 1585 C C . LEU A 1 204 ? -12.516 -6.812 -17.312 1 92.44 204 LEU A C 1
ATOM 1587 O O . LEU A 1 204 ? -11.367 -7.246 -17.422 1 92.44 204 LEU A O 1
ATOM 1591 N N . PHE A 1 205 ? -12.977 -5.832 -18 1 90.19 205 PHE A N 1
ATOM 1592 C CA . PHE A 1 205 ? -12.086 -5.176 -18.953 1 90.19 205 PHE A CA 1
ATOM 1593 C C . PHE A 1 205 ? -10.969 -4.438 -18.234 1 90.19 205 PHE A C 1
ATOM 1595 O O . PHE A 1 205 ? -9.812 -4.469 -18.656 1 90.19 205 PHE A O 1
ATOM 1602 N N . ALA A 1 206 ? -11.328 -3.863 -17.188 1 87.44 206 ALA A N 1
ATOM 1603 C CA . ALA A 1 206 ? -10.336 -3.146 -16.391 1 87.44 206 ALA A CA 1
ATOM 1604 C C . ALA A 1 206 ? -9.328 -4.109 -15.773 1 87.44 206 ALA A C 1
ATOM 1606 O O . ALA A 1 206 ? -8.125 -3.832 -15.75 1 87.44 206 ALA A O 1
ATOM 1607 N N . VAL A 1 207 ? -9.828 -5.16 -15.266 1 90.88 207 VAL A N 1
ATOM 1608 C CA . VAL A 1 207 ? -8.992 -6.184 -14.648 1 90.88 207 VAL A CA 1
ATOM 1609 C C . VAL A 1 207 ? -8.031 -6.766 -15.688 1 90.88 207 VAL A C 1
ATOM 1611 O O . VAL A 1 207 ? -6.879 -7.066 -15.383 1 90.88 207 VAL A O 1
ATOM 1614 N N . SER A 1 208 ? -8.492 -6.863 -16.906 1 92.94 208 SER A N 1
ATOM 1615 C CA . SER A 1 208 ? -7.691 -7.465 -17.969 1 92.94 208 SER A CA 1
ATOM 1616 C C . SER A 1 208 ? -6.477 -6.602 -18.297 1 92.94 208 SER A C 1
ATOM 1618 O O . SER A 1 208 ? -5.469 -7.105 -18.797 1 92.94 208 SER A O 1
ATOM 1620 N N . LEU A 1 209 ? -6.508 -5.395 -17.969 1 89.75 209 LEU A N 1
ATOM 1621 C CA . LEU A 1 209 ? -5.406 -4.484 -18.25 1 89.75 209 LEU A CA 1
ATOM 1622 C C . LEU A 1 209 ? -4.176 -4.836 -17.422 1 89.75 209 LEU A C 1
ATOM 1624 O O . LEU A 1 209 ? -3.045 -4.637 -17.859 1 89.75 209 LEU A O 1
ATOM 1628 N N . TRP A 1 210 ? -4.406 -5.332 -16.234 1 90.31 210 TRP A N 1
ATOM 1629 C CA . TRP A 1 210 ? -3.279 -5.715 -15.391 1 90.31 210 TRP A CA 1
ATOM 1630 C C . TRP A 1 210 ? -2.539 -6.91 -15.977 1 90.31 210 TRP A C 1
ATOM 1632 O O . TRP A 1 210 ? -1.308 -6.969 -15.93 1 90.31 210 TRP A O 1
ATOM 1642 N N . SER A 1 211 ? -3.268 -7.848 -16.531 1 93.5 211 SER A N 1
ATOM 1643 C CA . SER A 1 211 ? -2.629 -9 -17.172 1 93.5 211 SER A CA 1
ATOM 1644 C C . SER A 1 211 ? -1.921 -8.602 -18.453 1 93.5 211 SER A C 1
ATOM 1646 O O . SER A 1 211 ? -0.877 -9.164 -18.797 1 93.5 211 SER A O 1
ATOM 1648 N N . PHE A 1 212 ? -2.473 -7.684 -19.094 1 93.56 212 PHE A N 1
ATOM 1649 C CA . PHE A 1 212 ? -1.821 -7.164 -20.297 1 93.56 212 PHE A CA 1
ATOM 1650 C C . PHE A 1 212 ? -0.499 -6.492 -19.953 1 93.56 212 PHE A C 1
ATOM 1652 O O . PHE A 1 212 ? 0.516 -6.727 -20.609 1 93.56 212 PHE A O 1
ATOM 1659 N N . LEU A 1 213 ? -0.625 -5.695 -18.984 1 89.19 213 LEU A N 1
ATOM 1660 C CA . LEU A 1 213 ? 0.576 -5.008 -18.516 1 89.19 213 LEU A CA 1
ATOM 1661 C C . LEU A 1 213 ? 1.648 -6.008 -18.094 1 89.19 213 LEU A C 1
ATOM 1663 O O . LEU A 1 213 ? 2.818 -5.855 -18.453 1 89.19 213 LEU A O 1
ATOM 1667 N N . ALA A 1 214 ? 1.295 -6.988 -17.328 1 92.31 214 ALA A N 1
ATOM 1668 C CA . ALA A 1 214 ? 2.242 -8.008 -16.891 1 92.31 214 ALA A CA 1
ATOM 1669 C C . ALA A 1 214 ? 2.855 -8.742 -18.078 1 92.31 214 ALA A C 1
ATOM 1671 O O . ALA A 1 214 ? 4.059 -9.016 -18.094 1 92.31 214 ALA A O 1
ATOM 1672 N N . CYS A 1 215 ? 2.039 -9 -19.016 1 93.38 215 CYS A N 1
ATOM 1673 C CA . CYS A 1 215 ? 2.504 -9.695 -20.219 1 93.38 215 CYS A CA 1
ATOM 1674 C C . CYS A 1 215 ? 3.57 -8.883 -20.938 1 93.38 215 CYS A C 1
ATOM 1676 O O . CYS A 1 215 ? 4.625 -9.414 -21.297 1 93.38 215 CYS A O 1
ATOM 1678 N N . ILE A 1 216 ? 3.324 -7.652 -21.078 1 89.69 216 ILE A N 1
ATOM 1679 C CA . ILE A 1 216 ? 4.25 -6.777 -21.797 1 89.69 216 ILE A CA 1
ATOM 1680 C C . ILE A 1 216 ? 5.535 -6.621 -20.984 1 89.69 216 ILE A C 1
ATOM 1682 O O . ILE A 1 216 ? 6.637 -6.672 -21.547 1 89.69 216 ILE A O 1
ATOM 1686 N N . LEU A 1 217 ? 5.426 -6.477 -19.734 1 88.81 217 LEU A N 1
ATOM 1687 C CA . LEU A 1 217 ? 6.586 -6.246 -18.875 1 88.81 217 LEU A CA 1
ATOM 1688 C C . LEU A 1 217 ? 7.477 -7.484 -18.828 1 88.81 217 LEU A C 1
ATOM 1690 O O . LEU A 1 217 ? 8.703 -7.379 -18.906 1 88.81 217 LEU A O 1
ATOM 1694 N N . TYR A 1 218 ? 6.902 -8.633 -18.719 1 91.5 218 TYR A N 1
ATOM 1695 C CA . TYR A 1 218 ? 7.68 -9.867 -18.672 1 91.5 218 TYR A CA 1
ATOM 1696 C C . TYR A 1 218 ? 8.328 -10.156 -20.016 1 91.5 218 TYR A C 1
ATOM 1698 O O . TYR A 1 218 ? 9.391 -10.781 -20.078 1 91.5 218 TYR A O 1
ATOM 1706 N N . SER A 1 219 ? 7.695 -9.688 -21.094 1 89.88 219 SER A N 1
ATOM 1707 C CA . SER A 1 219 ? 8.258 -9.914 -22.422 1 89.88 219 SER A CA 1
ATOM 1708 C C . SER A 1 219 ? 9.555 -9.133 -22.625 1 89.88 219 SER A C 1
ATOM 1710 O O . SER A 1 219 ? 10.398 -9.508 -23.438 1 89.88 219 SER A O 1
ATOM 1712 N N . ARG A 1 220 ? 9.742 -8.141 -21.812 1 86.94 220 ARG A N 1
ATOM 1713 C CA . ARG A 1 220 ? 10.914 -7.289 -21.953 1 86.94 220 ARG A CA 1
ATOM 1714 C C . ARG A 1 220 ? 12.055 -7.766 -21.047 1 86.94 220 ARG A C 1
ATOM 1716 O O . ARG A 1 220 ? 13.164 -7.234 -21.109 1 86.94 220 ARG A O 1
ATOM 1723 N N . LEU A 1 221 ? 11.875 -8.742 -20.297 1 88.19 221 LEU A N 1
ATOM 1724 C CA . LEU A 1 221 ? 12.906 -9.266 -19.406 1 88.19 221 LEU A CA 1
ATOM 1725 C C . LEU A 1 221 ? 13.625 -10.453 -20.031 1 88.19 221 LEU A C 1
ATOM 1727 O O . LEU A 1 221 ? 13.07 -11.125 -20.906 1 88.19 221 LEU A O 1
ATOM 1731 N N . PRO A 1 222 ? 14.828 -10.633 -19.656 1 89.06 222 PRO A N 1
ATOM 1732 C CA . PRO A 1 222 ? 15.57 -11.766 -20.203 1 89.06 222 PRO A CA 1
ATOM 1733 C C . PRO A 1 222 ? 15.125 -13.102 -19.609 1 89.06 222 PRO A C 1
ATOM 1735 O O . PRO A 1 222 ? 14.352 -13.125 -18.641 1 89.06 222 PRO A O 1
ATOM 1738 N N . GLU A 1 223 ? 15.539 -14.148 -20.281 1 91.31 223 GLU A N 1
ATOM 1739 C CA . GLU A 1 223 ? 15.258 -15.477 -19.766 1 91.31 223 GLU A CA 1
ATOM 1740 C C . GLU A 1 223 ? 16.094 -15.773 -18.516 1 91.31 223 GLU A C 1
ATOM 1742 O O . GLU A 1 223 ? 17.125 -15.141 -18.281 1 91.31 223 GLU A O 1
ATOM 1747 N N . SER A 1 224 ? 15.625 -16.672 -17.656 1 88.88 224 SER A N 1
ATOM 1748 C CA . SER A 1 224 ? 16.297 -17.062 -16.438 1 88.88 224 SER A CA 1
ATOM 1749 C C . SER A 1 224 ? 17.703 -17.594 -16.719 1 88.88 224 SER A C 1
ATOM 1751 O O . SER A 1 224 ? 17.875 -18.516 -17.531 1 88.88 224 SER A O 1
ATOM 1753 N N . PRO A 1 225 ? 18.672 -17 -16.109 1 88.44 225 PRO A N 1
ATOM 1754 C CA . PRO A 1 225 ? 20.047 -17.484 -16.344 1 88.44 225 PRO A CA 1
ATOM 1755 C C . PRO A 1 225 ? 20.25 -18.922 -15.859 1 88.44 225 PRO A C 1
ATOM 1757 O O . PRO A 1 225 ? 21.016 -19.672 -16.469 1 88.44 225 PRO A O 1
ATOM 1760 N N . LYS A 1 226 ? 19.609 -19.281 -14.828 1 86.38 226 LYS A N 1
ATOM 1761 C CA . LYS A 1 226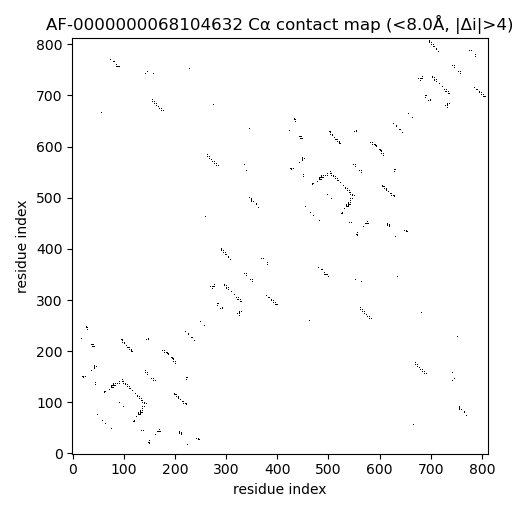 ? 19.781 -20.641 -14.32 1 86.38 226 LYS A CA 1
ATOM 1762 C C . LYS A 1 226 ? 19.156 -21.656 -15.273 1 86.38 226 LYS A C 1
ATOM 1764 O O . LYS A 1 226 ? 19.703 -22.75 -15.461 1 86.38 226 LYS A O 1
ATOM 1769 N N . TYR A 1 227 ? 18.047 -21.281 -15.812 1 88.88 227 TYR A N 1
ATOM 1770 C CA . TYR A 1 227 ? 17.438 -22.141 -16.812 1 88.88 227 TYR A CA 1
ATOM 1771 C C . TYR A 1 227 ? 18.328 -22.281 -18.047 1 88.88 227 TYR A C 1
ATOM 1773 O O . TYR A 1 227 ? 18.531 -23.375 -18.547 1 88.88 227 TYR A O 1
ATOM 1781 N N . LEU A 1 228 ? 18.906 -21.219 -18.438 1 88.38 228 LEU A N 1
ATOM 1782 C CA . LEU A 1 228 ? 19.766 -21.234 -19.609 1 88.38 228 LEU A CA 1
ATOM 1783 C C . LEU A 1 228 ? 21.031 -22.047 -19.359 1 88.38 228 LEU A C 1
ATOM 1785 O O . LEU A 1 228 ? 21.562 -22.672 -20.266 1 88.38 228 LEU A O 1
ATOM 1789 N N . LEU A 1 229 ? 21.406 -22 -18.125 1 87.75 229 LEU A N 1
ATOM 1790 C CA . LEU A 1 229 ? 22.578 -22.781 -17.75 1 87.75 229 LEU A CA 1
ATOM 1791 C C . LEU A 1 229 ? 22.281 -24.281 -17.859 1 87.75 229 LEU A C 1
ATOM 1793 O O . LEU A 1 229 ? 23.141 -25.047 -18.281 1 87.75 229 LEU A O 1
ATOM 1797 N N . THR A 1 230 ? 21.062 -24.641 -17.422 1 84.94 230 THR A N 1
ATOM 1798 C CA . THR A 1 230 ? 20.672 -26.047 -17.5 1 84.94 230 THR A CA 1
ATOM 1799 C C . THR A 1 230 ? 20.578 -26.484 -18.969 1 84.94 230 THR A C 1
ATOM 1801 O O . THR A 1 230 ? 20.75 -27.672 -19.281 1 84.94 230 THR A O 1
ATOM 1804 N N . GLN A 1 231 ? 20.328 -25.578 -19.859 1 87.5 231 GLN A N 1
ATOM 1805 C CA . GLN A 1 231 ? 20.25 -25.859 -21.281 1 87.5 231 GLN A CA 1
ATOM 1806 C C . GLN A 1 231 ? 21.625 -25.719 -21.938 1 87.5 231 GLN A C 1
ATOM 1808 O O . GLN A 1 231 ? 21.734 -25.812 -23.172 1 87.5 231 GLN A O 1
ATOM 1813 N N . LYS A 1 232 ? 22.672 -25.328 -21.141 1 85.38 232 LYS A N 1
ATOM 1814 C CA . LYS A 1 232 ? 24.062 -25.234 -21.578 1 85.38 232 LYS A CA 1
ATOM 1815 C C . LYS A 1 232 ? 24.266 -24.078 -22.547 1 85.38 232 LYS A C 1
ATOM 1817 O O . LYS A 1 232 ? 25.047 -24.188 -23.5 1 85.38 232 LYS A O 1
ATOM 1822 N N . LYS A 1 233 ? 23.453 -23.125 -22.469 1 88.75 233 LYS A N 1
ATOM 1823 C CA . LYS A 1 233 ? 23.625 -21.891 -23.25 1 88.75 233 LYS A CA 1
ATOM 1824 C C . LYS A 1 233 ? 24.453 -20.875 -22.484 1 88.75 233 LYS A C 1
ATOM 1826 O O . LYS A 1 233 ? 23.938 -19.844 -22.062 1 88.75 233 LYS A O 1
ATOM 1831 N N . TYR A 1 234 ? 25.688 -21.062 -22.375 1 86.5 234 TYR A N 1
ATOM 1832 C CA . TYR A 1 234 ? 26.594 -20.312 -21.516 1 86.5 234 TYR A CA 1
ATOM 1833 C C . TYR A 1 234 ? 26.781 -18.891 -22.016 1 86.5 234 TYR A C 1
ATOM 1835 O O . TYR A 1 234 ? 26.891 -17.953 -21.219 1 86.5 234 TYR A O 1
ATOM 1843 N N . ALA A 1 235 ? 26.75 -18.766 -23.312 1 85.19 235 ALA A N 1
ATOM 1844 C CA . ALA A 1 235 ? 26.953 -17.438 -23.875 1 85.19 235 ALA A CA 1
ATOM 1845 C C . ALA A 1 235 ? 25.812 -16.484 -23.484 1 85.19 235 ALA A C 1
ATOM 1847 O O . ALA A 1 235 ? 26.047 -15.328 -23.141 1 85.19 235 ALA A O 1
ATOM 1848 N N . LYS A 1 236 ? 24.656 -17.016 -23.578 1 88.88 236 LYS A N 1
ATOM 1849 C CA . LYS A 1 236 ? 23.5 -16.203 -23.234 1 88.88 236 LYS A CA 1
ATOM 1850 C C . LYS A 1 236 ? 23.5 -15.852 -21.75 1 88.88 236 LYS A C 1
ATOM 1852 O O . LYS A 1 236 ? 23.125 -14.742 -21.375 1 88.88 236 LYS A O 1
ATOM 1857 N N . VAL A 1 237 ? 23.938 -16.766 -20.922 1 89.56 237 VAL A N 1
ATOM 1858 C CA . VAL A 1 237 ? 24 -16.547 -19.484 1 89.56 237 VAL A CA 1
ATOM 1859 C C . VAL A 1 237 ? 24.969 -15.406 -19.188 1 89.56 237 VAL A C 1
ATOM 1861 O O . VAL A 1 237 ? 24.672 -14.516 -18.391 1 89.56 237 VAL A O 1
ATOM 1864 N N . ARG A 1 238 ? 26.078 -15.477 -19.859 1 84.75 238 ARG A N 1
ATOM 1865 C CA . ARG A 1 238 ? 27.094 -14.445 -19.656 1 84.75 238 ARG A CA 1
ATOM 1866 C C . ARG A 1 238 ? 26.562 -13.07 -20.062 1 84.75 238 ARG A C 1
ATOM 1868 O O . ARG A 1 238 ? 26.781 -12.086 -19.359 1 84.75 238 ARG A O 1
ATOM 1875 N N . ASN A 1 239 ? 25.891 -13.062 -21.156 1 86.06 239 ASN A N 1
ATOM 1876 C CA . ASN A 1 239 ? 25.328 -11.797 -21.625 1 86.06 239 ASN A CA 1
ATOM 1877 C C . ASN A 1 239 ? 24.328 -11.227 -20.625 1 86.06 239 ASN A C 1
ATOM 1879 O O . ASN A 1 239 ? 24.297 -10.016 -20.391 1 86.06 239 ASN A O 1
ATOM 1883 N N . ILE A 1 240 ? 23.547 -12.094 -20.078 1 87.19 240 ILE A N 1
ATOM 1884 C CA . ILE A 1 240 ? 22.531 -11.664 -19.125 1 87.19 240 ILE A CA 1
ATOM 1885 C C . ILE A 1 240 ? 23.203 -11.156 -17.844 1 87.19 240 ILE A C 1
ATOM 1887 O O . ILE A 1 240 ? 22.781 -10.141 -17.281 1 87.19 240 ILE A O 1
ATOM 1891 N N . LEU A 1 241 ? 24.25 -11.797 -17.453 1 84.19 241 LEU A N 1
ATOM 1892 C CA . LEU A 1 241 ? 24.969 -11.398 -16.25 1 84.19 241 LEU A CA 1
ATOM 1893 C C . LEU A 1 241 ? 25.625 -10.039 -16.438 1 84.19 241 LEU A C 1
ATOM 1895 O O . LEU A 1 241 ? 25.641 -9.211 -15.523 1 84.19 241 LEU A O 1
ATOM 1899 N N . ILE A 1 242 ? 26.094 -9.898 -17.609 1 79.62 242 ILE A N 1
ATOM 1900 C CA . ILE A 1 242 ? 26.719 -8.617 -17.922 1 79.62 242 ILE A CA 1
ATOM 1901 C C . ILE A 1 242 ? 25.672 -7.512 -17.906 1 79.62 242 ILE A C 1
ATOM 1903 O O . ILE A 1 242 ? 25.922 -6.414 -17.406 1 79.62 242 ILE A O 1
ATOM 1907 N N . GLU A 1 243 ? 24.594 -7.816 -18.438 1 81.44 243 GLU A N 1
ATOM 1908 C CA . GLU A 1 243 ? 23.516 -6.844 -18.453 1 81.44 243 GLU A CA 1
ATOM 1909 C C . GLU A 1 243 ? 23.062 -6.492 -17.047 1 81.44 243 GLU A C 1
ATOM 1911 O O . GLU A 1 243 ? 22.797 -5.328 -16.75 1 81.44 243 GLU A O 1
ATOM 1916 N N . ILE A 1 244 ? 22.969 -7.422 -16.203 1 80.5 244 ILE A N 1
ATOM 1917 C CA . ILE A 1 244 ? 22.578 -7.211 -14.82 1 80.5 244 ILE A CA 1
ATOM 1918 C C . ILE A 1 244 ? 23.641 -6.391 -14.094 1 80.5 244 ILE A C 1
ATOM 1920 O O . ILE A 1 244 ? 23.312 -5.453 -13.359 1 80.5 244 ILE A O 1
ATOM 1924 N N . TYR A 1 245 ? 24.906 -6.809 -14.312 1 75.19 245 TYR A N 1
ATOM 1925 C CA . TYR A 1 245 ? 26.016 -6.121 -13.672 1 75.19 245 TYR A CA 1
ATOM 1926 C C . TYR A 1 245 ? 26.094 -4.664 -14.109 1 75.19 245 TYR A C 1
ATOM 1928 O O . TYR A 1 245 ? 26.297 -3.77 -13.289 1 75.19 245 TYR A O 1
ATOM 1936 N N . LYS A 1 246 ? 25.938 -4.477 -15.398 1 70.44 246 LYS A N 1
ATOM 1937 C CA . LYS A 1 246 ? 25.969 -3.121 -15.938 1 70.44 246 LYS A CA 1
ATOM 1938 C C . LYS A 1 246 ? 24.812 -2.289 -15.391 1 70.44 246 LYS A C 1
ATOM 1940 O O . LYS A 1 246 ? 24.984 -1.113 -15.062 1 70.44 246 LYS A O 1
ATOM 1945 N N . SER A 1 247 ? 23.672 -2.941 -15.43 1 68.94 247 SER A N 1
ATOM 1946 C CA . SER A 1 247 ? 22.484 -2.242 -14.953 1 68.94 247 SER A CA 1
ATOM 1947 C C . SER A 1 247 ? 22.609 -1.912 -13.469 1 68.94 247 SER A C 1
ATOM 1949 O O . SER A 1 247 ? 22.156 -0.85 -13.031 1 68.94 247 SER A O 1
ATOM 1951 N N . ASN A 1 248 ? 23.219 -2.822 -12.672 1 64.75 248 ASN A N 1
ATOM 1952 C CA . ASN A 1 248 ? 23.359 -2.623 -11.234 1 64.75 248 ASN A CA 1
ATOM 1953 C C . ASN A 1 248 ? 24.531 -1.7 -10.906 1 64.75 248 ASN A C 1
ATOM 1955 O O . ASN A 1 248 ? 24.469 -0.952 -9.922 1 64.75 248 ASN A O 1
ATOM 1959 N N . ARG A 1 249 ? 25.938 -1.902 -11.438 1 52.19 249 ARG A N 1
ATOM 1960 C CA . ARG A 1 249 ? 27.141 -1.111 -11.188 1 52.19 249 ARG A CA 1
ATOM 1961 C C . ARG A 1 249 ? 27.125 0.179 -12 1 52.19 249 ARG A C 1
ATOM 1963 O O . ARG A 1 249 ? 27.859 1.117 -11.695 1 52.19 249 ARG A O 1
ATOM 1970 N N . CYS A 1 250 ? 26.812 0.196 -13.273 1 43.91 250 CYS A N 1
ATOM 1971 C CA . CYS A 1 250 ? 27.047 1.453 -13.977 1 43.91 250 CYS A CA 1
ATOM 1972 C C . CYS A 1 250 ? 26.891 2.641 -13.031 1 43.91 250 CYS A C 1
ATOM 1974 O O . CYS A 1 250 ? 27.094 3.787 -13.43 1 43.91 250 CYS A O 1
ATOM 1976 N N . ASP A 1 251 ? 26.375 2.574 -11.977 1 39.84 251 ASP A N 1
ATOM 1977 C CA . ASP A 1 251 ? 26.531 3.826 -11.242 1 39.84 251 ASP A CA 1
ATOM 1978 C C . ASP A 1 251 ? 27.938 3.973 -10.688 1 39.84 251 ASP A C 1
ATOM 1980 O O . ASP A 1 251 ? 28.25 4.953 -10.008 1 39.84 251 ASP A O 1
ATOM 1984 N N . THR A 1 252 ? 28.859 2.977 -10.539 1 35.16 252 THR A N 1
ATOM 1985 C CA . THR A 1 252 ? 30.047 3.207 -9.742 1 35.16 252 THR A CA 1
ATOM 1986 C C . THR A 1 252 ? 31.031 4.117 -10.477 1 35.16 252 THR A C 1
ATOM 1988 O O . THR A 1 252 ? 31.984 4.613 -9.891 1 35.16 252 THR A O 1
ATOM 1991 N N . ALA A 1 253 ? 31.656 3.754 -11.703 1 32.28 253 ALA A N 1
ATOM 1992 C CA . ALA A 1 253 ? 32.906 4.383 -12.102 1 32.28 253 ALA A CA 1
ATOM 1993 C C . ALA A 1 253 ? 32.844 5.902 -11.969 1 32.28 253 ALA A C 1
ATOM 1995 O O . ALA A 1 253 ? 33.719 6.527 -11.398 1 32.28 253 ALA A O 1
ATOM 1996 N N . SER A 1 254 ? 32.781 6.711 -13.078 1 32.56 254 SER A N 1
ATOM 1997 C CA . SER A 1 254 ? 33.188 8.117 -13.094 1 32.56 254 SER A CA 1
ATOM 1998 C C . SER A 1 254 ? 32.312 8.938 -12.141 1 32.56 254 SER A C 1
ATOM 2000 O O . SER A 1 254 ? 32.656 10.078 -11.812 1 32.56 254 SER A O 1
ATOM 2002 N N . VAL A 1 255 ? 30.984 9.047 -12.344 1 32.78 255 VAL A N 1
ATOM 2003 C CA . VAL A 1 255 ? 30.234 10.188 -11.852 1 32.78 255 VAL A CA 1
ATOM 2004 C C . VAL A 1 255 ? 30.125 10.133 -10.328 1 32.78 255 VAL A C 1
ATOM 2006 O O . VAL A 1 255 ? 30.266 9.062 -9.734 1 32.78 255 VAL A O 1
ATOM 2009 N N . CYS A 1 256 ? 29.641 11.273 -9.633 1 32.41 256 CYS A N 1
ATOM 2010 C CA . CYS A 1 256 ? 29.562 11.75 -8.25 1 32.41 256 CYS A CA 1
ATOM 2011 C C . CYS A 1 256 ? 29.047 10.648 -7.324 1 32.41 256 CYS A C 1
ATOM 2013 O O . CYS A 1 256 ? 28.156 9.891 -7.688 1 32.41 256 CYS A O 1
ATOM 2015 N N . PRO A 1 257 ? 29.797 10.219 -6.27 1 34.16 257 PRO A N 1
ATOM 2016 C CA . PRO A 1 257 ? 29.484 9.297 -5.172 1 34.16 257 PRO A CA 1
ATOM 2017 C C . PRO A 1 257 ? 27.984 9.141 -4.934 1 34.16 257 PRO A C 1
ATOM 2019 O O . PRO A 1 257 ? 27.391 9.914 -4.188 1 34.16 257 PRO A O 1
ATOM 2022 N N . THR A 1 258 ? 27.188 9.078 -5.742 1 33.62 258 THR A N 1
ATOM 2023 C CA . THR A 1 258 ? 25.734 8.906 -5.785 1 33.62 258 THR A CA 1
ATOM 2024 C C . THR A 1 258 ? 25.328 7.598 -5.121 1 33.62 258 THR A C 1
ATOM 2026 O O . THR A 1 258 ? 24.188 7.164 -5.25 1 33.62 258 THR A O 1
ATOM 2029 N N . LYS A 1 259 ? 26.266 6.641 -4.871 1 38.44 259 LYS A N 1
ATOM 2030 C CA . LYS A 1 259 ? 26.016 5.426 -4.102 1 38.44 259 LYS A CA 1
ATOM 2031 C C . LYS A 1 259 ? 25.078 5.688 -2.936 1 38.44 259 LYS A C 1
ATOM 2033 O O . LYS A 1 259 ? 24.312 4.809 -2.543 1 38.44 259 LYS A O 1
ATOM 2038 N N . SER A 1 260 ? 25.375 6.801 -2.25 1 42.56 260 SER A N 1
ATOM 2039 C CA . SER A 1 260 ? 24.641 7.227 -1.067 1 42.56 260 SER A CA 1
ATOM 2040 C C . SER A 1 260 ? 23.141 7.363 -1.368 1 42.56 260 SER A C 1
ATOM 2042 O O . SER A 1 260 ? 22.312 7.121 -0.498 1 42.56 260 SER A O 1
ATOM 2044 N N . GLY A 1 261 ? 22.781 7.441 -2.742 1 47.5 261 GLY A N 1
ATOM 2045 C CA . GLY A 1 261 ? 21.422 7.789 -3.146 1 47.5 261 GLY A CA 1
ATOM 2046 C C . GLY A 1 261 ? 20.484 6.602 -3.16 1 47.5 261 GLY A C 1
ATOM 2047 O O . GLY A 1 261 ? 19.344 6.699 -2.689 1 47.5 261 GLY A O 1
ATOM 2048 N N . THR A 1 262 ? 21.062 5.445 -3.754 1 52.97 262 THR A N 1
ATOM 2049 C CA . THR A 1 262 ? 20.172 4.301 -3.854 1 52.97 262 THR A CA 1
ATOM 2050 C C . THR A 1 262 ? 19.891 3.711 -2.475 1 52.97 262 THR A C 1
ATOM 2052 O O . THR A 1 262 ? 18.766 3.277 -2.193 1 52.97 262 THR A O 1
ATOM 2055 N N . GLU A 1 263 ? 20.984 3.695 -1.726 1 54.12 263 GLU A N 1
ATOM 2056 C CA . GLU A 1 263 ? 20.797 3.184 -0.373 1 54.12 263 GLU A CA 1
ATOM 2057 C C . GLU A 1 263 ? 19.797 4.035 0.4 1 54.12 263 GLU A C 1
ATOM 2059 O O . GLU A 1 263 ? 19 3.508 1.177 1 54.12 263 GLU A O 1
ATOM 2064 N N . THR A 1 264 ? 19.906 5.25 0.012 1 61.44 264 THR A N 1
ATOM 2065 C CA . THR A 1 264 ? 18.969 6.152 0.691 1 61.44 264 THR A CA 1
ATOM 2066 C C . THR A 1 264 ? 17.531 5.852 0.292 1 61.44 264 THR A C 1
ATOM 2068 O O . THR A 1 264 ? 16.641 5.836 1.14 1 61.44 264 THR A O 1
ATOM 2071 N N . TYR A 1 265 ? 17.406 5.465 -0.998 1 62.91 265 TYR A N 1
ATOM 2072 C CA . TYR A 1 265 ? 16.062 5.172 -1.474 1 62.91 265 TYR A CA 1
ATOM 2073 C C . TYR A 1 265 ? 15.555 3.855 -0.895 1 62.91 265 TYR A C 1
ATOM 2075 O O . TYR A 1 265 ? 14.406 3.77 -0.448 1 62.91 265 TYR A O 1
ATOM 2083 N N . THR A 1 266 ? 16.438 2.961 -0.827 1 60.09 266 THR A N 1
ATOM 2084 C CA . THR A 1 266 ? 16.031 1.656 -0.31 1 60.09 266 THR A CA 1
ATOM 2085 C C . THR A 1 266 ? 15.75 1.731 1.188 1 60.09 266 THR A C 1
ATOM 2087 O O . THR A 1 266 ? 14.781 1.143 1.671 1 60.09 266 THR A O 1
ATOM 2090 N N . ASN A 1 267 ? 16.609 2.5 1.846 1 61.56 267 ASN A N 1
ATOM 2091 C CA . ASN A 1 267 ? 16.391 2.652 3.281 1 61.56 267 ASN A CA 1
ATOM 2092 C C . ASN A 1 267 ? 15.078 3.355 3.586 1 61.56 267 ASN A C 1
ATOM 2094 O O . ASN A 1 267 ? 14.344 2.953 4.492 1 61.56 267 ASN A O 1
ATOM 2098 N N . ASN A 1 268 ? 14.812 4.285 2.754 1 64.5 268 ASN A N 1
ATOM 2099 C CA . ASN A 1 268 ? 13.578 5.031 2.996 1 64.5 268 ASN A CA 1
ATOM 2100 C C . ASN A 1 268 ? 12.344 4.207 2.645 1 64.5 268 ASN A C 1
ATOM 2102 O O . ASN A 1 268 ? 11.305 4.344 3.283 1 64.5 268 ASN A O 1
ATOM 2106 N N . MET A 1 269 ? 12.555 3.393 1.712 1 65.06 269 MET A N 1
ATOM 2107 C CA . MET A 1 269 ? 11.453 2.51 1.358 1 65.06 269 MET A CA 1
ATOM 2108 C C . MET A 1 269 ? 11.188 1.496 2.469 1 65.06 269 MET A C 1
ATOM 2110 O O . MET A 1 269 ? 10.039 1.212 2.795 1 65.06 269 MET A O 1
ATOM 2114 N N . ILE A 1 270 ? 12.203 1.044 3.018 1 60.66 270 ILE A N 1
ATOM 2115 C CA . ILE A 1 270 ? 12.094 0.077 4.105 1 60.66 270 ILE A CA 1
ATOM 2116 C C . ILE A 1 270 ? 11.453 0.742 5.32 1 60.66 270 ILE A C 1
ATOM 2118 O O . ILE A 1 270 ? 10.555 0.171 5.949 1 60.66 270 ILE A O 1
ATOM 2122 N N . ILE A 1 271 ? 11.914 1.939 5.539 1 64.5 271 ILE A N 1
ATOM 2123 C CA . ILE A 1 271 ? 11.359 2.68 6.672 1 64.5 271 ILE A CA 1
ATOM 2124 C C . ILE A 1 271 ? 9.859 2.891 6.465 1 64.5 271 ILE A C 1
ATOM 2126 O O . ILE A 1 271 ? 9.07 2.723 7.398 1 64.5 271 ILE A O 1
ATOM 2130 N N . GLY A 1 272 ? 9.5 3.184 5.207 1 64.31 272 GLY A N 1
ATOM 2131 C CA . GLY A 1 272 ? 8.094 3.381 4.902 1 64.31 272 GLY A CA 1
ATOM 2132 C C . GLY A 1 272 ? 7.262 2.123 5.078 1 64.31 272 GLY A C 1
ATOM 2133 O O . GLY A 1 272 ? 6.176 2.166 5.656 1 64.31 272 GLY A O 1
ATOM 2134 N N . LEU A 1 273 ? 7.84 1.145 4.766 1 62.94 273 LEU A N 1
ATOM 2135 C CA . LEU A 1 273 ? 7.129 -0.128 4.82 1 62.94 273 LEU A CA 1
ATOM 2136 C C . LEU A 1 273 ? 7 -0.619 6.258 1 62.94 273 LEU A C 1
ATOM 2138 O O . LEU A 1 273 ? 5.945 -1.118 6.656 1 62.94 273 LEU A O 1
ATOM 2142 N N . VAL A 1 274 ? 8.062 -0.478 6.992 1 61.56 274 VAL A N 1
ATOM 2143 C CA . VAL A 1 274 ? 8.07 -0.945 8.375 1 61.56 274 VAL A CA 1
ATOM 2144 C C . VAL A 1 274 ? 7.125 -0.086 9.219 1 61.56 274 VAL A C 1
ATOM 2146 O O . VAL A 1 274 ? 6.504 -0.578 10.156 1 61.56 274 VAL A O 1
ATOM 2149 N N . SER A 1 275 ? 7.012 1.119 8.75 1 67.56 275 SER A N 1
ATOM 2150 C CA . SER A 1 275 ? 6.199 2.051 9.523 1 67.56 275 SER A CA 1
ATOM 2151 C C . SER A 1 275 ? 4.711 1.744 9.375 1 67.56 275 SER A C 1
ATOM 2153 O O . SER A 1 275 ? 3.896 2.168 10.195 1 67.56 275 SER A O 1
ATOM 2155 N N . LEU A 1 276 ? 4.387 1.061 8.398 1 64 276 LEU A N 1
ATOM 2156 C CA . LEU A 1 276 ? 2.982 0.762 8.148 1 64 276 LEU A CA 1
ATOM 2157 C C . LEU A 1 276 ? 2.432 -0.195 9.195 1 64 276 LEU A C 1
ATOM 2159 O O . LEU A 1 276 ? 1.289 -0.05 9.641 1 64 276 LEU A O 1
ATOM 2163 N N . LEU A 1 277 ? 3.225 -0.994 9.711 1 62.28 277 LEU A N 1
ATOM 2164 C CA . LEU A 1 277 ? 2.764 -2.072 10.578 1 62.28 277 LEU A CA 1
ATOM 2165 C C . LEU A 1 277 ? 2.279 -1.523 11.914 1 62.28 277 LEU A C 1
ATOM 2167 O O . LEU A 1 277 ? 1.146 -1.79 12.328 1 62.28 277 LEU A O 1
ATOM 2171 N N . PRO A 1 278 ? 3.092 -0.789 12.562 1 63.75 278 PRO A N 1
ATOM 2172 C CA . PRO A 1 278 ? 2.629 -0.279 13.852 1 63.75 278 PRO A CA 1
ATOM 2173 C C . PRO A 1 278 ? 1.381 0.592 13.734 1 63.75 278 PRO A C 1
ATOM 2175 O O . PRO A 1 278 ? 0.55 0.617 14.648 1 63.75 278 PRO A O 1
ATOM 2178 N N . HIS A 1 279 ? 1.166 1.129 12.586 1 67.81 279 HIS A N 1
ATOM 2179 C CA . HIS A 1 279 ? 0.01 2 12.406 1 67.81 279 HIS A CA 1
ATOM 2180 C C . HIS A 1 279 ? -1.282 1.195 12.336 1 67.81 279 HIS A C 1
ATOM 2182 O O . HIS A 1 279 ? -2.291 1.575 12.938 1 67.81 279 HIS A O 1
ATOM 2188 N N . PHE A 1 280 ? -1.096 0.241 11.781 1 62.62 280 PHE A N 1
ATOM 2189 C CA . PHE A 1 280 ? -2.279 -0.6 11.664 1 62.62 280 PHE A CA 1
ATOM 2190 C C . PHE A 1 280 ? -2.621 -1.252 12.992 1 62.62 280 PHE A C 1
ATOM 2192 O O . PHE A 1 280 ? -3.795 -1.36 13.359 1 62.62 280 PHE A O 1
ATOM 2199 N N . ILE A 1 281 ? -1.617 -1.563 13.672 1 63.31 281 ILE A N 1
ATOM 2200 C CA . ILE A 1 281 ? -1.824 -2.191 14.977 1 63.31 281 ILE A CA 1
ATOM 2201 C C . ILE A 1 281 ? -2.457 -1.188 15.938 1 63.31 281 ILE A C 1
ATOM 2203 O O . ILE A 1 281 ? -3.4 -1.521 16.656 1 63.31 281 ILE A O 1
ATOM 2207 N N . THR A 1 282 ? -1.954 -0.094 15.844 1 72.69 282 THR A N 1
ATOM 2208 C CA . THR A 1 282 ? -2.457 0.934 16.75 1 72.69 282 THR A CA 1
ATOM 2209 C C . THR A 1 282 ? -3.902 1.292 16.406 1 72.69 282 THR A C 1
ATOM 2211 O O . THR A 1 282 ? -4.719 1.511 17.297 1 72.69 282 THR A O 1
ATOM 2214 N N . GLY A 1 283 ? -4.215 1.332 15.141 1 68.5 283 GLY A N 1
ATOM 2215 C CA . GLY A 1 283 ? -5.578 1.628 14.727 1 68.5 283 GLY A CA 1
ATOM 2216 C C . GLY A 1 283 ? -6.578 0.575 15.172 1 68.5 283 GLY A C 1
ATOM 2217 O O . GLY A 1 283 ? -7.695 0.903 15.586 1 68.5 283 GLY A O 1
ATOM 2218 N N . ALA A 1 284 ? -6.121 -0.582 15.234 1 62.44 284 ALA A N 1
ATOM 2219 C CA . ALA A 1 284 ? -7 -1.683 15.617 1 62.44 284 ALA A CA 1
ATOM 2220 C C . ALA A 1 284 ? -7.141 -1.765 17.141 1 62.44 284 ALA A C 1
ATOM 2222 O O . ALA A 1 284 ? -8.18 -2.178 17.656 1 62.44 284 ALA A O 1
ATOM 2223 N N . LEU A 1 285 ? -6.117 -1.346 17.812 1 65.12 285 LEU A N 1
ATOM 2224 C CA . LEU A 1 285 ? -6.086 -1.551 19.25 1 65.12 285 LEU A CA 1
ATOM 2225 C C . LEU A 1 285 ? -6.605 -0.318 19.984 1 65.12 285 LEU A C 1
ATOM 2227 O O . LEU A 1 285 ? -6.902 -0.383 21.188 1 65.12 285 LEU A O 1
ATOM 2231 N N . VAL A 1 286 ? -6.785 0.664 19.25 1 74.31 286 VAL A N 1
ATOM 2232 C CA . VAL A 1 286 ? -7.09 1.934 19.906 1 74.31 286 VAL A CA 1
ATOM 2233 C C . VAL A 1 286 ? -8.438 1.838 20.609 1 74.31 286 VAL A C 1
ATOM 2235 O O . VAL A 1 286 ? -8.594 2.342 21.734 1 74.31 286 VAL A O 1
ATOM 2238 N N . ASN A 1 287 ? -9.406 1.195 20 1 66.81 287 ASN A N 1
ATOM 2239 C CA . ASN A 1 287 ? -10.734 1.128 20.594 1 66.81 287 ASN A CA 1
ATOM 2240 C C . ASN A 1 287 ? -10.82 0.011 21.625 1 66.81 287 ASN A C 1
ATOM 2242 O O . ASN A 1 287 ? -11.68 0.051 22.516 1 66.81 287 ASN A O 1
ATOM 2246 N N . LYS A 1 288 ? -9.891 -0.897 21.531 1 65.56 288 LYS A N 1
ATOM 2247 C CA . LYS A 1 288 ? -9.984 -2.055 22.422 1 65.56 288 LYS A CA 1
ATOM 2248 C C . LYS A 1 288 ? -9.227 -1.813 23.719 1 65.56 288 LYS A C 1
ATOM 2250 O O . LYS A 1 288 ? -9.703 -2.162 24.797 1 65.56 288 LYS A O 1
ATOM 2255 N N . VAL A 1 289 ? -8.047 -1.327 23.672 1 72.62 289 VAL A N 1
ATOM 2256 C CA . VAL A 1 289 ? -7.16 -1.214 24.828 1 72.62 289 VAL A CA 1
ATOM 2257 C C . VAL A 1 289 ? -7.285 0.179 25.453 1 72.62 289 VAL A C 1
ATOM 2259 O O . VAL A 1 289 ? -7.086 0.356 26.656 1 72.62 289 VAL A O 1
ATOM 2262 N N . GLY A 1 290 ? -7.734 1.086 24.766 1 75.38 290 GLY A N 1
ATOM 2263 C CA . GLY A 1 290 ? -7.781 2.459 25.234 1 75.38 290 GLY A CA 1
ATOM 2264 C C . GLY A 1 290 ? -6.617 3.301 24.75 1 75.38 290 GLY A C 1
ATOM 2265 O O . GLY A 1 290 ? -5.516 2.785 24.531 1 75.38 290 GLY A O 1
ATOM 2266 N N . LYS A 1 291 ? -6.754 4.473 24.656 1 81.94 291 LYS A N 1
ATOM 2267 C CA . LYS A 1 291 ? -5.758 5.379 24.094 1 81.94 291 LYS A CA 1
ATOM 2268 C C . LYS A 1 291 ? -4.609 5.605 25.062 1 81.94 291 LYS A C 1
ATOM 2270 O O . LYS A 1 291 ? -3.441 5.621 24.672 1 81.94 291 LYS A O 1
ATOM 2275 N N . LYS A 1 292 ? -4.961 5.699 26.328 1 82.69 292 LYS A N 1
ATOM 2276 C CA . LYS A 1 292 ? -3.932 5.969 27.328 1 82.69 292 LYS A CA 1
ATOM 2277 C C . LYS A 1 292 ? -2.986 4.781 27.484 1 82.69 292 LYS A C 1
ATOM 2279 O O . LYS A 1 292 ? -1.765 4.949 27.469 1 82.69 292 LYS A O 1
ATOM 2284 N N . ALA A 1 293 ? -3.523 3.641 27.578 1 82.25 293 ALA A N 1
ATOM 2285 C CA . ALA A 1 293 ? -2.717 2.432 27.734 1 82.25 293 ALA A CA 1
ATOM 2286 C C . ALA A 1 293 ? -1.852 2.184 26.5 1 82.25 293 ALA A C 1
ATOM 2288 O O . ALA A 1 293 ? -0.695 1.772 26.625 1 82.25 293 ALA A O 1
ATOM 2289 N N . LEU A 1 294 ? -2.426 2.457 25.438 1 82.75 294 LEU A N 1
ATOM 2290 C CA . LEU A 1 294 ? -1.682 2.248 24.203 1 82.75 294 LEU A CA 1
ATOM 2291 C C . LEU A 1 294 ? -0.537 3.248 24.078 1 82.75 294 LEU A C 1
ATOM 2293 O O . LEU A 1 294 ? 0.555 2.895 23.625 1 82.75 294 LEU A O 1
ATOM 2297 N N . LEU A 1 295 ? -0.782 4.426 24.484 1 85.12 295 LEU A N 1
ATOM 2298 C CA . LEU A 1 295 ? 0.244 5.461 24.422 1 85.12 295 LEU A CA 1
ATOM 2299 C C . LEU A 1 295 ? 1.414 5.121 25.344 1 85.12 295 LEU A C 1
ATOM 2301 O O . LEU A 1 295 ? 2.576 5.25 24.938 1 85.12 295 LEU A O 1
ATOM 2305 N N . VAL A 1 296 ? 1.12 4.637 26.453 1 82.56 296 VAL A N 1
ATOM 2306 C CA . VAL A 1 296 ? 2.152 4.293 27.422 1 82.56 296 VAL A CA 1
ATOM 2307 C C . VAL A 1 296 ? 2.967 3.105 26.922 1 82.56 296 VAL A C 1
ATOM 2309 O O . VAL A 1 296 ? 4.195 3.107 27 1 82.56 296 VAL A O 1
ATOM 2312 N N . THR A 1 297 ? 2.297 2.184 26.422 1 82.88 297 THR A N 1
ATOM 2313 C CA . THR A 1 297 ? 2.967 0.983 25.938 1 82.88 297 THR A CA 1
ATOM 2314 C C . THR A 1 297 ? 3.879 1.313 24.75 1 82.88 297 THR A C 1
ATOM 2316 O O . THR A 1 297 ? 5.008 0.828 24.688 1 82.88 297 THR A O 1
ATOM 2319 N N . LEU A 1 298 ? 3.379 2.07 23.891 1 85.56 298 LEU A N 1
ATOM 2320 C CA . LEU A 1 298 ? 4.164 2.424 22.719 1 85.56 298 LEU A CA 1
ATOM 2321 C C . LEU A 1 298 ? 5.383 3.256 23.109 1 85.56 298 LEU A C 1
ATOM 2323 O O . LEU A 1 298 ? 6.461 3.096 22.531 1 85.56 298 LEU A O 1
ATOM 2327 N N . CYS A 1 299 ? 5.254 4.152 24.094 1 85.19 299 CYS A N 1
ATOM 2328 C CA . CYS A 1 299 ? 6.375 4.961 24.562 1 85.19 299 CYS A CA 1
ATOM 2329 C C . CYS A 1 299 ? 7.445 4.09 25.203 1 85.19 299 CYS A C 1
ATOM 2331 O O . CYS A 1 299 ? 8.641 4.312 25 1 85.19 299 CYS A O 1
ATOM 2333 N N . LEU A 1 300 ? 6.984 3.078 25.844 1 82.75 300 LEU A N 1
ATOM 2334 C CA . LEU A 1 300 ? 7.926 2.166 26.484 1 82.75 300 LEU A CA 1
ATOM 2335 C C . LEU A 1 300 ? 8.664 1.33 25.438 1 82.75 300 LEU A C 1
ATOM 2337 O O . LEU A 1 300 ? 9.867 1.091 25.562 1 82.75 300 LEU A O 1
ATOM 2341 N N . ILE A 1 301 ? 7.938 0.942 24.5 1 81.75 301 ILE A N 1
ATOM 2342 C CA . ILE A 1 301 ? 8.562 0.158 23.438 1 81.75 301 ILE A CA 1
ATOM 2343 C C . ILE A 1 301 ? 9.578 1.015 22.688 1 81.75 301 ILE A C 1
ATOM 2345 O O . ILE A 1 301 ? 10.664 0.541 22.344 1 81.75 301 ILE A O 1
ATOM 2349 N N . SER A 1 302 ? 9.203 2.227 22.422 1 83.12 302 SER A N 1
ATOM 2350 C CA . SER A 1 302 ? 10.125 3.137 21.734 1 83.12 302 SER A CA 1
ATOM 2351 C C . SER A 1 302 ? 11.375 3.385 22.578 1 83.12 302 SER A C 1
ATOM 2353 O O . SER A 1 302 ? 12.492 3.363 22.047 1 83.12 302 SER A O 1
ATOM 2355 N N . ALA A 1 303 ? 11.164 3.633 23.844 1 80.31 303 ALA A N 1
ATOM 2356 C CA . ALA A 1 303 ? 12.297 3.838 24.75 1 80.31 303 ALA A CA 1
ATOM 2357 C C . ALA A 1 303 ? 13.195 2.605 24.781 1 80.31 303 ALA A C 1
ATOM 2359 O O . ALA A 1 303 ? 14.422 2.725 24.781 1 80.31 303 ALA A O 1
ATOM 2360 N N . GLY A 1 304 ? 12.633 1.504 24.781 1 77.75 304 GLY A N 1
ATOM 2361 C CA . GLY A 1 304 ? 13.383 0.26 24.75 1 77.75 304 GLY A CA 1
ATOM 2362 C C . GLY A 1 304 ? 14.125 0.037 23.453 1 77.75 304 GLY A C 1
ATOM 2363 O O . GLY A 1 304 ? 15.281 -0.405 23.453 1 77.75 304 GLY A O 1
ATOM 2364 N N . ALA A 1 305 ? 13.492 0.301 22.359 1 77.06 305 ALA A N 1
ATOM 2365 C CA . ALA A 1 305 ? 14.109 0.116 21.047 1 77.06 305 ALA A CA 1
ATOM 2366 C C . ALA A 1 305 ? 15.328 1.022 20.875 1 77.06 305 ALA A C 1
ATOM 2368 O O . ALA A 1 305 ? 16.359 0.596 20.359 1 77.06 305 ALA A O 1
ATOM 2369 N N . ILE A 1 306 ? 15.203 2.266 21.312 1 77.19 306 ILE A N 1
ATOM 2370 C CA . ILE A 1 306 ? 16.297 3.223 21.172 1 77.19 306 ILE A CA 1
ATOM 2371 C C . ILE A 1 306 ? 17.438 2.846 22.109 1 77.19 306 ILE A C 1
ATOM 2373 O O . ILE A 1 306 ? 18.609 2.994 21.75 1 77.19 306 ILE A O 1
ATOM 2377 N N . SER A 1 307 ? 17.047 2.383 23.266 1 75.5 307 SER A N 1
ATOM 2378 C CA . SER A 1 307 ? 18.094 1.948 24.203 1 75.5 307 SER A CA 1
ATOM 2379 C C . SER A 1 307 ? 18.812 0.71 23.688 1 75.5 307 SER A C 1
ATOM 2381 O O . SER A 1 307 ? 20 0.508 23.969 1 75.5 307 SER A O 1
ATOM 2383 N N . GLY A 1 308 ? 18.062 -0.09 22.875 1 74.5 308 GLY A N 1
ATOM 2384 C CA . GLY A 1 308 ? 18.641 -1.302 22.312 1 74.5 308 GLY A CA 1
ATOM 2385 C C . GLY A 1 308 ? 19.688 -1.027 21.25 1 74.5 308 GLY A C 1
ATOM 2386 O O . GLY A 1 308 ? 20.516 -1.888 20.953 1 74.5 308 GLY A O 1
ATOM 2387 N N . VAL A 1 309 ? 19.641 0.109 20.688 1 73 309 VAL A N 1
ATOM 2388 C CA . VAL A 1 309 ? 20.609 0.461 19.641 1 73 309 VAL A CA 1
ATOM 2389 C C . VAL A 1 309 ? 22.016 0.482 20.219 1 73 309 VAL A C 1
ATOM 2391 O O . VAL A 1 309 ? 22.984 0.223 19.516 1 73 309 VAL A O 1
ATOM 2394 N N . ARG A 1 310 ? 22.078 0.732 21.438 1 67.62 310 ARG A N 1
ATOM 2395 C CA . ARG A 1 310 ? 23.391 0.745 22.094 1 67.62 310 ARG A CA 1
ATOM 2396 C C . ARG A 1 310 ? 24.062 -0.621 22 1 67.62 310 ARG A C 1
ATOM 2398 O O . ARG A 1 310 ? 25.281 -0.708 21.875 1 67.62 310 ARG A O 1
ATOM 2405 N N . TRP A 1 311 ? 23.172 -1.556 21.953 1 66.38 311 TRP A N 1
ATOM 2406 C CA . TRP A 1 311 ? 23.734 -2.904 22 1 66.38 311 TRP A CA 1
ATOM 2407 C C . TRP A 1 311 ? 23.781 -3.52 20.609 1 66.38 311 TRP A C 1
ATOM 2409 O O . TRP A 1 311 ? 24.281 -4.641 20.438 1 66.38 311 TRP A O 1
ATOM 2419 N N . ALA A 1 312 ? 23.312 -2.758 19.719 1 65.38 312 ALA A N 1
ATOM 2420 C CA . ALA A 1 312 ? 23.297 -3.312 18.375 1 65.38 312 ALA A CA 1
ATOM 2421 C C . ALA A 1 312 ? 24.672 -3.193 17.703 1 65.38 312 ALA A C 1
ATOM 2423 O O . ALA A 1 312 ? 25.297 -2.131 17.75 1 65.38 312 ALA A O 1
ATOM 2424 N N . ASN A 1 313 ? 25.312 -4.242 17.391 1 61.41 313 ASN A N 1
ATOM 2425 C CA . ASN A 1 313 ? 26.672 -4.289 16.844 1 61.41 313 ASN A CA 1
ATOM 2426 C C . ASN A 1 313 ? 26.656 -4.363 15.32 1 61.41 313 ASN A C 1
ATOM 2428 O O . ASN A 1 313 ? 27.703 -4.266 14.68 1 61.41 313 ASN A O 1
ATOM 2432 N N . SER A 1 314 ? 25.531 -4.516 14.766 1 59.03 314 SER A N 1
ATOM 2433 C CA . SER A 1 314 ? 25.5 -4.645 13.312 1 59.03 314 SER A CA 1
ATOM 2434 C C . SER A 1 314 ? 24.703 -3.512 12.672 1 59.03 314 SER A C 1
ATOM 2436 O O . SER A 1 314 ? 23.812 -2.938 13.305 1 59.03 314 SER A O 1
ATOM 2438 N N . ARG A 1 315 ? 25.141 -3.08 11.555 1 60.03 315 ARG A N 1
ATOM 2439 C CA . ARG A 1 315 ? 24.469 -2.035 10.797 1 60.03 315 ARG A CA 1
ATOM 2440 C C . ARG A 1 315 ? 23 -2.395 10.547 1 60.03 315 ARG A C 1
ATOM 2442 O O . ARG A 1 315 ? 22.125 -1.542 10.656 1 60.03 315 ARG A O 1
ATOM 2449 N N . THR A 1 316 ? 22.875 -3.57 10.305 1 58.22 316 THR A N 1
ATOM 2450 C CA . THR A 1 316 ? 21.516 -4.02 10.008 1 58.22 316 THR A CA 1
ATOM 2451 C C . THR A 1 316 ? 20.641 -3.92 11.25 1 58.22 316 THR A C 1
ATOM 2453 O O . THR A 1 316 ? 19.469 -3.533 11.156 1 58.22 316 THR A O 1
ATOM 2456 N N . ALA A 1 317 ? 21.234 -4.227 12.391 1 62.91 317 ALA A N 1
ATOM 2457 C CA . ALA A 1 317 ? 20.484 -4.156 13.648 1 62.91 317 ALA A CA 1
ATOM 2458 C C . ALA A 1 317 ? 20.141 -2.711 14 1 62.91 317 ALA A C 1
ATOM 2460 O O . ALA A 1 317 ? 19.047 -2.43 14.5 1 62.91 317 ALA A O 1
ATOM 2461 N N . VAL A 1 318 ? 21.016 -1.874 13.633 1 66.75 318 VAL A N 1
ATOM 2462 C CA . VAL A 1 318 ? 20.797 -0.459 13.922 1 66.75 318 VAL A CA 1
ATOM 2463 C C . VAL A 1 318 ? 19.672 0.082 13.039 1 66.75 318 VAL A C 1
ATOM 2465 O O . VAL A 1 318 ? 18.781 0.771 13.523 1 66.75 318 VAL A O 1
ATOM 2468 N N . VAL A 1 319 ? 19.688 -0.326 11.836 1 63.38 319 VAL A N 1
ATOM 2469 C CA . VAL A 1 319 ? 18.672 0.154 10.906 1 63.38 319 VAL A CA 1
ATOM 2470 C C . VAL A 1 319 ? 17.312 -0.415 11.281 1 63.38 319 VAL A C 1
ATOM 2472 O O . VAL A 1 319 ? 16.297 0.289 11.219 1 63.38 319 VAL A O 1
ATOM 2475 N N . ALA A 1 320 ? 17.391 -1.543 11.734 1 63.53 320 ALA A N 1
ATOM 2476 C CA . ALA A 1 320 ? 16.141 -2.193 12.117 1 63.53 320 ALA A CA 1
ATOM 2477 C C . ALA A 1 320 ? 15.531 -1.529 13.352 1 63.53 320 ALA A C 1
ATOM 2479 O O . ALA A 1 320 ? 14.32 -1.295 13.406 1 63.53 320 ALA A O 1
ATOM 2480 N N . LEU A 1 321 ? 16.391 -1.263 14.281 1 70.38 321 LEU A N 1
ATOM 2481 C CA . LEU A 1 321 ? 15.914 -0.655 15.523 1 70.38 321 LEU A CA 1
ATOM 2482 C C . LEU A 1 321 ? 15.445 0.777 15.273 1 70.38 321 LEU A C 1
ATOM 2484 O O . LEU A 1 321 ? 14.453 1.221 15.859 1 70.38 321 LEU A O 1
ATOM 2488 N N . PHE A 1 322 ? 16.062 1.387 14.328 1 71.19 322 PHE A N 1
ATOM 2489 C CA . PHE A 1 322 ? 15.672 2.75 13.984 1 71.19 322 PHE A CA 1
ATOM 2490 C C . PHE A 1 322 ? 14.352 2.76 13.211 1 71.19 322 PHE A C 1
ATOM 2492 O O . PHE A 1 322 ? 13.508 3.631 13.43 1 71.19 322 PHE A O 1
ATOM 2499 N N . SER A 1 323 ? 14.281 1.811 12.414 1 69.75 323 SER A N 1
ATOM 2500 C CA . SER A 1 323 ? 13.039 1.725 11.648 1 69.75 323 SER A CA 1
ATOM 2501 C C . SER A 1 323 ? 11.852 1.422 12.547 1 69.75 323 SER A C 1
ATOM 2503 O O . SER A 1 323 ? 10.766 1.969 12.352 1 69.75 323 SER A O 1
ATOM 2505 N N . LEU A 1 324 ? 12.102 0.64 13.492 1 71.44 324 LEU A N 1
ATOM 2506 C CA . LEU A 1 324 ? 11.047 0.321 14.453 1 71.44 324 LEU A CA 1
ATOM 2507 C C . LEU A 1 324 ? 10.68 1.546 15.281 1 71.44 324 LEU A C 1
ATOM 2509 O O . LEU A 1 324 ? 9.5 1.789 15.547 1 71.44 324 LEU A O 1
ATOM 2513 N N . ASP A 1 325 ? 11.648 2.242 15.68 1 78.5 325 ASP A N 1
ATOM 2514 C CA . ASP A 1 325 ? 11.406 3.439 16.469 1 78.5 325 ASP A CA 1
ATOM 2515 C C . ASP A 1 325 ? 10.633 4.484 15.68 1 78.5 325 ASP A C 1
ATOM 2517 O O . ASP A 1 325 ? 9.727 5.137 16.219 1 78.5 325 ASP A O 1
ATOM 2521 N N . ILE A 1 326 ? 10.969 4.582 14.469 1 74.19 326 ILE A N 1
ATOM 2522 C CA . ILE A 1 326 ? 10.266 5.551 13.625 1 74.19 326 ILE A CA 1
ATOM 2523 C C . ILE A 1 326 ? 8.805 5.137 13.469 1 74.19 326 ILE A C 1
ATOM 2525 O O . ILE A 1 326 ? 7.906 5.977 13.555 1 74.19 326 ILE A O 1
ATOM 2529 N N . ALA A 1 327 ? 8.648 3.932 13.336 1 74.94 327 ALA A N 1
ATOM 2530 C CA . ALA A 1 327 ? 7.293 3.41 13.188 1 74.94 327 ALA A CA 1
ATOM 2531 C C . ALA A 1 327 ? 6.469 3.648 14.453 1 74.94 327 ALA A C 1
ATOM 2533 O O . ALA A 1 327 ? 5.309 4.062 14.375 1 74.94 327 ALA A O 1
ATOM 2534 N N . ILE A 1 328 ? 7.055 3.416 15.523 1 80.94 328 ILE A N 1
ATOM 2535 C CA . ILE A 1 328 ? 6.367 3.553 16.812 1 80.94 328 ILE A CA 1
ATOM 2536 C C . ILE A 1 328 ? 6.102 5.031 17.094 1 80.94 328 ILE A C 1
ATOM 2538 O O . ILE A 1 328 ? 5.035 5.391 17.594 1 80.94 328 ILE A O 1
ATOM 2542 N N . THR A 1 329 ? 7.07 5.863 16.766 1 79.31 329 THR A N 1
ATOM 2543 C CA . THR A 1 329 ? 6.918 7.293 17.016 1 79.31 329 THR A CA 1
ATOM 2544 C C . THR A 1 329 ? 5.809 7.875 16.141 1 79.31 329 THR A C 1
ATOM 2546 O O . THR A 1 329 ? 5.09 8.781 16.562 1 79.31 329 THR A O 1
ATOM 2549 N N . GLN A 1 330 ? 5.711 7.344 15 1 77.25 330 GLN A N 1
ATOM 2550 C CA . GLN A 1 330 ? 4.625 7.801 14.141 1 77.25 330 GLN A CA 1
ATOM 2551 C C . GLN A 1 330 ? 3.266 7.395 14.703 1 77.25 330 GLN A C 1
ATOM 2553 O O . GLN A 1 330 ? 2.291 8.141 14.586 1 77.25 330 GLN A O 1
ATOM 2558 N N . SER A 1 331 ? 3.215 6.238 15.281 1 79.44 331 SER A N 1
ATOM 2559 C CA . SER A 1 331 ? 1.985 5.781 15.914 1 79.44 331 SER A CA 1
ATOM 2560 C C . SER A 1 331 ? 1.646 6.625 17.141 1 79.44 331 SER A C 1
ATOM 2562 O O . SER A 1 331 ? 0.474 6.902 17.406 1 79.44 331 SER A O 1
ATOM 2564 N N . ILE A 1 332 ? 2.686 6.988 17.812 1 82.06 332 ILE A N 1
ATOM 2565 C CA . ILE A 1 332 ? 2.492 7.848 18.984 1 82.06 332 ILE A CA 1
ATOM 2566 C C . ILE A 1 332 ? 1.929 9.195 18.531 1 82.06 332 ILE A C 1
ATOM 2568 O O . ILE A 1 332 ? 1.033 9.742 19.188 1 82.06 332 ILE A O 1
ATOM 2572 N N . LYS A 1 333 ? 2.432 9.633 17.453 1 78.12 333 LYS A N 1
ATOM 2573 C CA . LYS A 1 333 ? 1.953 10.898 16.906 1 78.12 333 LYS A CA 1
ATOM 2574 C C . LYS A 1 333 ? 0.468 10.828 16.562 1 78.12 333 LYS A C 1
ATOM 2576 O O . LYS A 1 333 ? -0.29 11.75 16.859 1 78.12 333 LYS A O 1
ATOM 2581 N N . SER A 1 334 ? 0.115 9.781 16.016 1 79.88 334 SER A N 1
ATOM 2582 C CA . SER A 1 334 ? -1.284 9.609 15.641 1 79.88 334 SER A CA 1
ATOM 2583 C C . SER A 1 334 ? -2.18 9.492 16.875 1 79.88 334 SER A C 1
ATOM 2585 O O . SER A 1 334 ? -3.301 10 16.875 1 79.88 334 SER A O 1
ATOM 2587 N N . LEU A 1 335 ? -1.729 8.867 17.828 1 81.88 335 LEU A N 1
ATOM 2588 C CA . LEU A 1 335 ? -2.508 8.688 19.047 1 81.88 335 LEU A CA 1
ATOM 2589 C C . LEU A 1 335 ? -2.662 10.008 19.797 1 81.88 335 LEU A C 1
ATOM 2591 O O . LEU A 1 335 ? -3.713 10.273 20.391 1 81.88 335 LEU A O 1
ATOM 2595 N N . ILE A 1 336 ? -1.606 10.75 19.766 1 83 336 ILE A N 1
ATOM 2596 C CA . ILE A 1 336 ? -1.671 12.062 20.406 1 83 336 ILE A CA 1
ATOM 2597 C C . ILE A 1 336 ? -2.709 12.93 19.703 1 83 336 ILE A C 1
ATOM 2599 O O . ILE A 1 336 ? -3.455 13.664 20.359 1 83 336 ILE A O 1
ATOM 2603 N N . GLN A 1 337 ? -2.725 12.781 18.438 1 81.75 337 GLN A N 1
ATOM 2604 C CA . GLN A 1 337 ? -3.717 13.539 17.672 1 81.75 337 GLN A CA 1
ATOM 2605 C C . GLN A 1 337 ? -5.133 13.078 18.016 1 81.75 337 GLN A C 1
ATOM 2607 O O . GLN A 1 337 ? -6.043 13.898 18.141 1 81.75 337 GLN A O 1
ATOM 2612 N N . ALA A 1 338 ? -5.289 11.812 18.156 1 80.12 338 ALA A N 1
ATOM 2613 C CA . ALA A 1 338 ? -6.594 11.266 18.5 1 80.12 338 ALA A CA 1
ATOM 2614 C C . ALA A 1 338 ? -7.027 11.719 19.891 1 80.12 338 ALA A C 1
ATOM 2616 O O . ALA A 1 338 ? -8.203 12.023 20.125 1 80.12 338 ALA A O 1
ATOM 2617 N N . VAL A 1 339 ? -6.086 11.758 20.766 1 81.62 339 VAL A N 1
ATOM 2618 C CA . VAL A 1 339 ? -6.375 12.203 22.141 1 81.62 339 VAL A CA 1
ATOM 2619 C C . VAL A 1 339 ? -6.73 13.688 22.125 1 81.62 339 VAL A C 1
ATOM 2621 O O . VAL A 1 339 ? -7.621 14.117 22.859 1 81.62 339 VAL A O 1
ATOM 2624 N N . THR A 1 340 ? -6.066 14.43 21.375 1 82.31 340 THR A N 1
ATOM 2625 C CA . THR A 1 340 ? -6.309 15.867 21.281 1 82.31 340 THR A CA 1
ATOM 2626 C C . THR A 1 340 ? -7.715 16.141 20.75 1 82.31 340 THR A C 1
ATOM 2628 O O . THR A 1 340 ? -8.414 17.016 21.266 1 82.31 340 THR A O 1
ATOM 2631 N N . ILE A 1 341 ? -8.117 15.344 19.766 1 80.25 341 ILE A N 1
ATOM 2632 C CA . ILE A 1 341 ? -9.43 15.539 19.156 1 80.25 341 ILE A CA 1
ATOM 2633 C C . ILE A 1 341 ? -10.523 15.172 20.156 1 80.25 341 ILE A C 1
ATOM 2635 O O . ILE A 1 341 ? -11.594 15.797 20.172 1 80.25 341 ILE A O 1
ATOM 2639 N N . GLU A 1 342 ? -10.227 14.258 21 1 77.88 342 GLU A N 1
ATOM 2640 C CA . GLU A 1 342 ? -11.203 13.789 21.984 1 77.88 342 GLU A CA 1
ATOM 2641 C C . GLU A 1 342 ? -11.359 14.789 23.125 1 77.88 342 GLU A C 1
ATOM 2643 O O . GLU A 1 342 ? -12.461 14.992 23.625 1 77.88 342 GLU A O 1
ATOM 2648 N N . PHE A 1 343 ? -10.305 15.477 23.484 1 79.81 343 PHE A N 1
ATOM 2649 C CA . PHE A 1 343 ? -10.328 16.266 24.703 1 79.81 343 PHE A CA 1
ATOM 2650 C C . PHE A 1 343 ? -10.641 17.734 24.391 1 79.81 343 PHE A C 1
ATOM 2652 O O . PHE A 1 343 ? -11.07 18.484 25.281 1 79.81 343 PHE A O 1
ATOM 2659 N N . PHE A 1 344 ? -10.5 18.109 23.219 1 82.56 344 PHE A N 1
ATOM 2660 C CA . PHE A 1 344 ? -10.672 19.531 22.938 1 82.56 344 PHE A CA 1
ATOM 2661 C C . PHE A 1 344 ? -11.898 19.766 22.062 1 82.56 344 PHE A C 1
ATOM 2663 O O . PHE A 1 344 ? -12.164 19 21.141 1 82.56 344 PHE A O 1
ATOM 2670 N N . PRO A 1 345 ? -12.586 20.719 22.469 1 80.81 345 PRO A N 1
ATOM 2671 C CA . PRO A 1 345 ? -13.805 21.016 21.719 1 80.81 345 PRO A CA 1
ATOM 2672 C C . PRO A 1 345 ? -13.523 21.469 20.281 1 80.81 345 PRO A C 1
ATOM 2674 O O . PRO A 1 345 ? -12.398 21.844 19.953 1 80.81 345 PRO A O 1
ATOM 2677 N N . THR A 1 346 ? -14.453 21.391 19.453 1 80.19 346 THR A N 1
ATOM 2678 C CA . THR A 1 346 ? -14.359 21.656 18.031 1 80.19 346 THR A CA 1
ATOM 2679 C C . THR A 1 346 ? -13.883 23.094 17.781 1 80.19 346 THR A C 1
ATOM 2681 O O . THR A 1 346 ? -13.164 23.344 16.812 1 80.19 346 THR A O 1
ATOM 2684 N N . ALA A 1 347 ? -14.148 24.047 18.719 1 82.19 347 ALA A N 1
ATOM 2685 C CA . ALA A 1 347 ? -13.852 25.469 18.531 1 82.19 347 ALA A CA 1
ATOM 2686 C C . ALA A 1 347 ? -12.344 25.719 18.594 1 82.19 347 ALA A C 1
ATOM 2688 O O . ALA A 1 347 ? -11.852 26.688 18 1 82.19 347 ALA A O 1
ATOM 2689 N N . VAL A 1 348 ? -11.625 24.891 19.266 1 86.25 348 VAL A N 1
ATOM 2690 C CA . VAL A 1 348 ? -10.188 25.109 19.406 1 86.25 348 VAL A CA 1
ATOM 2691 C C . VAL A 1 348 ? -9.422 23.859 19 1 86.25 348 VAL A C 1
ATOM 2693 O O . VAL A 1 348 ? -8.258 23.688 19.359 1 86.25 348 VAL A O 1
ATOM 2696 N N . ARG A 1 349 ? -10.023 23.062 18.281 1 84.88 349 ARG A N 1
ATOM 2697 C CA . ARG A 1 349 ? -9.453 21.766 17.938 1 84.88 349 ARG A CA 1
ATOM 2698 C C . ARG A 1 349 ? -8.273 21.906 16.984 1 84.88 349 ARG A C 1
ATOM 2700 O O . ARG A 1 349 ? -7.223 21.312 17.188 1 84.88 349 ARG A O 1
ATOM 2707 N N . THR A 1 350 ? -8.469 22.688 15.992 1 86.94 350 THR A N 1
ATOM 2708 C CA . THR A 1 350 ? -7.406 22.828 15.008 1 86.94 350 THR A CA 1
ATOM 2709 C C . THR A 1 350 ? -6.219 23.578 15.609 1 86.94 350 THR A C 1
ATOM 2711 O O . THR A 1 350 ? -5.062 23.266 15.312 1 86.94 350 THR A O 1
ATOM 2714 N N . LEU A 1 351 ? -6.496 24.5 16.422 1 88.12 351 LEU A N 1
ATOM 2715 C CA . LEU A 1 351 ? -5.434 25.234 17.094 1 88.12 351 LEU A CA 1
ATOM 2716 C C . LEU A 1 351 ? -4.602 24.312 17.969 1 88.12 351 LEU A C 1
ATOM 2718 O O . LEU A 1 351 ? -3.371 24.406 17.984 1 88.12 351 LEU A O 1
ATOM 2722 N N . THR A 1 352 ? -5.246 23.516 18.672 1 86.94 352 THR A N 1
ATOM 2723 C CA . THR A 1 352 ? -4.539 22.594 19.578 1 86.94 352 THR A CA 1
ATOM 2724 C C . THR A 1 352 ? -3.721 21.578 18.766 1 86.94 352 THR A C 1
ATOM 2726 O O . THR A 1 352 ? -2.584 21.266 19.141 1 86.94 352 THR A O 1
ATOM 2729 N N . ILE A 1 353 ? -4.289 21.078 17.734 1 85.94 353 ILE A N 1
ATOM 2730 C CA . ILE A 1 353 ? -3.562 20.141 16.875 1 85.94 353 ILE A CA 1
ATOM 2731 C C . ILE A 1 353 ? -2.348 20.844 16.266 1 85.94 353 ILE A C 1
ATOM 2733 O O . ILE A 1 353 ? -1.262 20.266 16.203 1 85.94 353 ILE A O 1
ATOM 2737 N N . SER A 1 354 ? -2.549 22.047 15.859 1 85.88 354 SER A N 1
ATOM 2738 C CA . SER A 1 354 ? -1.446 22.828 15.289 1 85.88 354 SER A CA 1
ATOM 2739 C C . SER A 1 354 ? -0.345 23.047 16.312 1 85.88 354 SER A C 1
ATOM 2741 O O . SER A 1 354 ? 0.84 23.047 15.984 1 85.88 354 SER A O 1
ATOM 2743 N N . LEU A 1 355 ? -0.744 23.281 17.5 1 85.06 355 LEU A N 1
ATOM 2744 C CA . LEU A 1 355 ? 0.232 23.469 18.578 1 85.06 355 LEU A CA 1
ATOM 2745 C C . LEU A 1 355 ? 1.029 22.188 18.828 1 85.06 355 LEU A C 1
ATOM 2747 O O . LEU A 1 355 ? 2.248 22.25 19 1 85.06 355 LEU A O 1
ATOM 2751 N N . VAL A 1 356 ? 0.34 21.156 18.859 1 82.94 356 VAL A N 1
ATOM 2752 C CA . VAL A 1 356 ? 0.997 19.859 19.047 1 82.94 356 VAL A CA 1
ATOM 2753 C C . VAL A 1 356 ? 1.978 19.609 17.891 1 82.94 356 VAL A C 1
ATOM 2755 O O . VAL A 1 356 ? 3.107 19.172 18.125 1 82.94 356 VAL A O 1
ATOM 2758 N N . MET A 1 357 ? 1.602 19.891 16.703 1 82.44 357 MET A N 1
ATOM 2759 C CA . MET A 1 357 ? 2.447 19.672 15.523 1 82.44 357 MET A CA 1
ATOM 2760 C C . MET A 1 357 ? 3.641 20.625 15.539 1 82.44 357 MET A C 1
ATOM 2762 O O . MET A 1 357 ? 4.727 20.281 15.078 1 82.44 357 MET A O 1
ATOM 2766 N N . THR A 1 358 ? 3.387 21.828 16.062 1 83.38 358 THR A N 1
ATOM 2767 C CA . THR A 1 358 ? 4.48 22.781 16.172 1 83.38 358 THR A CA 1
ATOM 2768 C C . THR A 1 358 ? 5.574 22.25 17.094 1 83.38 358 THR A C 1
ATOM 2770 O O . THR A 1 358 ? 6.758 22.312 16.766 1 83.38 358 THR A O 1
ATOM 2773 N N . PHE A 1 359 ? 5.207 21.75 18.172 1 82.25 359 PHE A N 1
ATOM 2774 C CA . PHE A 1 359 ? 6.188 21.219 19.109 1 82.25 359 PHE A CA 1
ATOM 2775 C C . PHE A 1 359 ? 6.883 19.984 18.531 1 82.25 359 PHE A C 1
ATOM 2777 O O . PHE A 1 359 ? 8.07 19.766 18.766 1 82.25 359 PHE A O 1
ATOM 2784 N N . ALA A 1 360 ? 6.074 19.234 17.797 1 77.31 360 ALA A N 1
ATOM 2785 C CA . ALA A 1 360 ? 6.668 18.078 17.125 1 77.31 360 ALA A CA 1
ATOM 2786 C C . ALA A 1 360 ? 7.707 18.516 16.094 1 77.31 360 ALA A C 1
ATOM 2788 O O . ALA A 1 360 ? 8.773 17.906 15.977 1 77.31 360 ALA A O 1
ATOM 2789 N N . ARG A 1 361 ? 7.484 19.531 15.43 1 77.38 361 ARG A N 1
ATOM 2790 C CA . ARG A 1 361 ? 8.383 20.031 14.391 1 77.38 361 ARG A CA 1
ATOM 2791 C C . ARG A 1 361 ? 9.641 20.641 15.008 1 77.38 361 ARG A C 1
ATOM 2793 O O . ARG A 1 361 ? 10.734 20.516 14.453 1 77.38 361 ARG A O 1
ATOM 2800 N N . ILE A 1 362 ? 9.398 21.25 16.062 1 80.12 362 ILE A N 1
ATOM 2801 C CA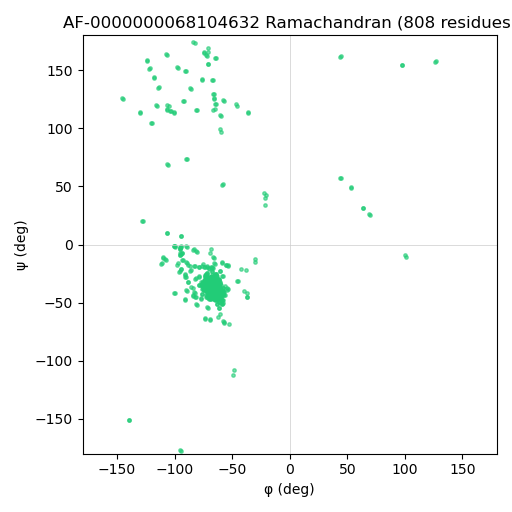 . ILE A 1 362 ? 10.555 21.766 16.781 1 80.12 362 ILE A CA 1
ATOM 2802 C C . ILE A 1 362 ? 11.453 20.609 17.219 1 80.12 362 ILE A C 1
ATOM 2804 O O . ILE A 1 362 ? 12.68 20.688 17.078 1 80.12 362 ILE A O 1
ATOM 2808 N N . GLY A 1 363 ? 10.82 19.609 17.734 1 74.38 363 GLY A N 1
ATOM 2809 C CA . GLY A 1 363 ? 11.578 18.422 18.094 1 74.38 363 GLY A CA 1
ATOM 2810 C C . GLY A 1 363 ? 12.336 17.812 16.922 1 74.38 363 GLY A C 1
ATOM 2811 O O . GLY A 1 363 ? 13.492 17.406 17.062 1 74.38 363 GLY A O 1
ATOM 2812 N N . THR A 1 364 ? 11.656 17.766 15.797 1 70.5 364 THR A N 1
ATOM 2813 C CA . THR A 1 364 ? 12.273 17.203 14.602 1 70.5 364 THR A CA 1
ATOM 2814 C C . THR A 1 364 ? 13.453 18.062 14.148 1 70.5 364 THR A C 1
ATOM 2816 O O . THR A 1 364 ? 14.5 17.547 13.781 1 70.5 364 THR A O 1
ATOM 2819 N N . LEU A 1 365 ? 13.312 19.359 14.164 1 71.88 365 LEU A N 1
ATOM 2820 C CA . LEU A 1 365 ? 14.383 20.25 13.75 1 71.88 365 LEU A CA 1
ATOM 2821 C C . LEU A 1 365 ? 15.586 20.141 14.688 1 71.88 365 LEU A C 1
ATOM 2823 O O . LEU A 1 365 ? 16.734 20.062 14.227 1 71.88 365 LEU A O 1
ATOM 2827 N N . VAL A 1 366 ? 15.211 20.109 15.875 1 71.56 366 VAL A N 1
ATOM 2828 C CA . VAL A 1 366 ? 16.266 19.984 16.875 1 71.56 366 VAL A CA 1
ATOM 2829 C C . VAL A 1 366 ? 16.953 18.625 16.719 1 71.56 366 VAL A C 1
ATOM 2831 O O . VAL A 1 366 ? 18.188 18.531 16.828 1 71.56 366 VAL A O 1
ATOM 2834 N N . GLY A 1 367 ? 16.156 17.594 16.531 1 68.5 367 GLY A N 1
ATOM 2835 C CA . GLY A 1 367 ? 16.703 16.266 16.328 1 68.5 367 GLY A CA 1
ATOM 2836 C C . GLY A 1 367 ? 17.594 16.172 15.109 1 68.5 367 GLY A C 1
ATOM 2837 O O . GLY A 1 367 ? 18.656 15.547 15.164 1 68.5 367 GLY A O 1
ATOM 2838 N N . ASN A 1 368 ? 17.203 16.75 14.016 1 62.44 368 ASN A N 1
ATOM 2839 C CA . ASN A 1 368 ? 17.953 16.703 12.773 1 62.44 368 ASN A CA 1
ATOM 2840 C C . ASN A 1 368 ? 19.281 17.438 12.891 1 62.44 368 ASN A C 1
ATOM 2842 O O . ASN A 1 368 ? 20.281 17.031 12.297 1 62.44 368 ASN A O 1
ATOM 2846 N N . VAL A 1 369 ? 19.266 18.516 13.625 1 62.59 369 VAL A N 1
ATOM 2847 C CA . VAL A 1 369 ? 20.484 19.328 13.758 1 62.59 369 VAL A CA 1
ATOM 2848 C C . VAL A 1 369 ? 21.391 18.719 14.828 1 62.59 369 VAL A C 1
ATOM 2850 O O . VAL A 1 369 ? 22.609 18.641 14.648 1 62.59 369 VAL A O 1
ATOM 2853 N N . LEU A 1 370 ? 20.75 18.312 15.859 1 61.91 370 LEU A N 1
ATOM 2854 C CA . LEU A 1 370 ? 21.531 17.844 17 1 61.91 370 LEU A CA 1
ATOM 2855 C C . LEU A 1 370 ? 22.047 16.438 16.781 1 61.91 370 LEU A C 1
ATOM 2857 O O . LEU A 1 370 ? 23.094 16.047 17.312 1 61.91 370 LEU A O 1
ATOM 2861 N N . PHE A 1 371 ? 21.312 15.688 15.984 1 64.31 371 PHE A N 1
ATOM 2862 C CA . PHE A 1 371 ? 21.656 14.273 15.844 1 64.31 371 PHE A CA 1
ATOM 2863 C C . PHE A 1 371 ? 23.047 14.117 15.227 1 64.31 371 PHE A C 1
ATOM 2865 O O . PHE A 1 371 ? 23.891 13.406 15.766 1 64.31 371 PHE A O 1
ATOM 2872 N N . PRO A 1 372 ? 23.312 14.773 14.102 1 58.5 372 PRO A N 1
ATOM 2873 C CA . PRO A 1 372 ? 24.641 14.625 13.523 1 58.5 372 PRO A CA 1
ATOM 2874 C C . PRO A 1 372 ? 25.75 15.18 14.422 1 58.5 372 PRO A C 1
ATOM 2876 O O . PRO A 1 372 ? 26.844 14.617 14.477 1 58.5 372 PRO A O 1
ATOM 2879 N N . ILE A 1 373 ? 25.438 16.234 15.094 1 59.28 373 ILE A N 1
ATOM 2880 C CA . ILE A 1 373 ? 26.406 16.844 15.992 1 59.28 373 ILE A CA 1
ATOM 2881 C C . ILE A 1 373 ? 26.703 15.906 17.141 1 59.28 373 ILE A C 1
ATOM 2883 O O . ILE A 1 373 ? 27.875 15.719 17.516 1 59.28 373 ILE A O 1
ATOM 2887 N N . LEU A 1 374 ? 25.641 15.344 17.719 1 61.91 374 LEU A N 1
ATOM 2888 C CA . LEU A 1 374 ? 25.812 14.453 18.859 1 61.91 374 LEU A CA 1
ATOM 2889 C C . LEU A 1 374 ? 26.484 13.148 18.438 1 61.91 374 LEU A C 1
ATOM 2891 O O . LEU A 1 374 ? 27.219 12.539 19.219 1 61.91 374 LEU A O 1
ATOM 2895 N N . LEU A 1 375 ? 26.203 12.758 17.203 1 61.31 375 LEU A N 1
ATOM 2896 C CA . LEU A 1 375 ? 26.844 11.562 16.656 1 61.31 375 LEU A CA 1
ATOM 2897 C C . LEU A 1 375 ? 28.344 11.766 16.5 1 61.31 375 LEU A C 1
ATOM 2899 O O . LEU A 1 375 ? 29.125 10.828 16.672 1 61.31 375 LEU A O 1
ATOM 2903 N N . ASP A 1 376 ? 28.703 13.039 16.188 1 58.09 376 ASP A N 1
ATOM 2904 C CA . ASP A 1 376 ? 30.109 13.383 16 1 58.09 376 ASP A CA 1
ATOM 2905 C C . ASP A 1 376 ? 30.859 13.391 17.344 1 58.09 376 ASP A C 1
ATOM 2907 O O . ASP A 1 376 ? 32.031 13.07 17.391 1 58.09 376 ASP A O 1
ATOM 2911 N N . ILE A 1 377 ? 30.172 13.867 18.328 1 59.69 377 ILE A N 1
ATOM 2912 C CA . ILE A 1 377 ? 30.812 13.898 19.625 1 59.69 377 ILE A CA 1
ATOM 2913 C C . ILE A 1 377 ? 30.984 12.477 20.156 1 59.69 377 ILE A C 1
ATOM 2915 O O . ILE A 1 377 ? 32.094 12.062 20.516 1 59.69 377 ILE A O 1
ATOM 2919 N N . GLN A 1 378 ? 29.766 11.805 20.422 1 60.91 378 GLN A N 1
ATOM 2920 C CA . GLN A 1 378 ? 29.734 10.406 20.812 1 60.91 378 GLN A CA 1
ATOM 2921 C C . GLN A 1 378 ? 28.516 9.695 20.234 1 60.91 378 GLN A C 1
ATOM 2923 O O . GLN A 1 378 ? 27.391 10.188 20.359 1 60.91 378 GLN A O 1
ATOM 2928 N N . CYS A 1 379 ? 28.672 8.695 19.578 1 61.94 379 CYS A N 1
ATOM 2929 C CA . CYS A 1 379 ? 27.656 7.922 18.875 1 61.94 379 CYS A CA 1
ATOM 2930 C C . CYS A 1 379 ? 26.516 7.535 19.812 1 61.94 379 CYS A C 1
ATOM 2932 O O . CYS A 1 379 ? 25.391 7.359 19.375 1 61.94 379 CYS A O 1
ATOM 2934 N N . ILE A 1 380 ? 26.875 7.652 21.203 1 64.81 380 ILE A N 1
ATOM 2935 C CA . ILE A 1 380 ? 25.922 7.07 22.141 1 64.81 380 ILE A CA 1
ATOM 2936 C C . ILE A 1 380 ? 24.984 8.156 22.656 1 64.81 380 ILE A C 1
ATOM 2938 O O . ILE A 1 380 ? 23.844 7.871 23.016 1 64.81 380 ILE A O 1
ATOM 2942 N N . ILE A 1 381 ? 25.344 9.383 22.641 1 63.41 381 ILE A N 1
ATOM 2943 C CA . ILE A 1 381 ? 24.625 10.461 23.312 1 63.41 381 ILE A CA 1
ATOM 2944 C C . ILE A 1 381 ? 23.266 10.68 22.641 1 63.41 381 ILE A C 1
ATOM 2946 O O . ILE A 1 381 ? 22.25 10.828 23.312 1 63.41 381 ILE A O 1
ATOM 2950 N N . PRO A 1 382 ? 23.172 10.617 21.359 1 66.56 382 PRO A N 1
ATOM 2951 C CA . PRO A 1 382 ? 21.875 10.867 20.75 1 66.56 382 PRO A CA 1
ATOM 2952 C C . PRO A 1 382 ? 20.844 9.781 21.062 1 66.56 382 PRO A C 1
ATOM 2954 O O . PRO A 1 382 ? 19.656 10.078 21.266 1 66.56 382 PRO A O 1
ATOM 2957 N N . PHE A 1 383 ? 21.266 8.766 21.359 1 69.88 383 PHE A N 1
ATOM 2958 C CA . PHE A 1 383 ? 20.359 7.648 21.578 1 69.88 383 PHE A CA 1
ATOM 2959 C C . PHE A 1 383 ? 19.828 7.664 23.016 1 69.88 383 PHE A C 1
ATOM 2961 O O . PHE A 1 383 ? 18.641 7.43 23.234 1 69.88 383 PHE A O 1
ATOM 2968 N N . PHE A 1 384 ? 20.703 8.047 23.906 1 70.31 384 PHE A N 1
ATOM 2969 C CA . PHE A 1 384 ? 20.25 8.102 25.297 1 70.31 384 PHE A CA 1
ATOM 2970 C C . PHE A 1 384 ? 19.375 9.32 25.531 1 70.31 384 PHE A C 1
ATOM 2972 O O . PHE A 1 384 ? 18.438 9.266 26.344 1 70.31 384 PHE A O 1
ATOM 2979 N N . SER A 1 385 ? 19.688 10.305 24.797 1 73.38 385 SER A N 1
ATOM 2980 C CA . SER A 1 385 ? 18.828 11.477 24.938 1 73.38 385 SER A CA 1
ATOM 2981 C C . SER A 1 385 ? 17.422 11.211 24.391 1 73.38 385 SER A C 1
ATOM 2983 O O . SER A 1 385 ? 16.438 11.609 24.984 1 73.38 385 SER A O 1
ATOM 2985 N N . MET A 1 386 ? 17.406 10.539 23.359 1 75.94 386 MET A N 1
ATOM 2986 C CA . MET A 1 386 ? 16.109 10.203 22.766 1 75.94 386 MET A CA 1
ATOM 2987 C C . MET A 1 386 ? 15.328 9.25 23.672 1 75.94 386 MET A C 1
ATOM 2989 O O . MET A 1 386 ? 14.117 9.406 23.828 1 75.94 386 MET A O 1
ATOM 2993 N N . ALA A 1 387 ? 16.078 8.352 24.219 1 73.94 387 ALA A N 1
ATOM 2994 C CA . ALA A 1 387 ? 15.438 7.41 25.141 1 73.94 387 ALA A CA 1
ATOM 2995 C C . ALA A 1 387 ? 14.906 8.125 26.375 1 73.94 387 ALA A C 1
ATOM 2997 O O . ALA A 1 387 ? 13.836 7.797 26.891 1 73.94 387 ALA A O 1
ATOM 2998 N N . GLY A 1 388 ? 15.672 9.094 26.859 1 75.62 388 GLY A N 1
ATOM 2999 C CA . GLY A 1 388 ? 15.25 9.867 28.016 1 75.62 388 GLY A CA 1
ATOM 3000 C C . GLY A 1 388 ? 13.992 10.672 27.766 1 75.62 388 GLY A C 1
ATOM 3001 O O . GLY A 1 388 ? 13.094 10.711 28.609 1 75.62 388 GLY A O 1
ATOM 3002 N N . ILE A 1 389 ? 13.891 11.219 26.609 1 78.69 389 ILE A N 1
ATOM 3003 C CA . ILE A 1 389 ? 12.727 12.016 26.25 1 78.69 389 ILE A CA 1
ATOM 3004 C C . ILE A 1 389 ? 11.492 11.125 26.156 1 78.69 389 ILE A C 1
ATOM 3006 O O . ILE A 1 389 ? 10.414 11.484 26.641 1 78.69 389 ILE A O 1
ATOM 3010 N N . MET A 1 390 ? 11.719 10 25.625 1 78.5 390 MET A N 1
ATOM 3011 C CA . MET A 1 390 ? 10.594 9.086 25.484 1 78.5 390 MET A CA 1
ATOM 3012 C C . MET A 1 390 ? 10.109 8.602 26.844 1 78.5 390 MET A C 1
ATOM 3014 O O . MET A 1 390 ? 8.906 8.43 27.062 1 78.5 390 MET A O 1
ATOM 3018 N N . THR A 1 391 ? 11.039 8.414 27.703 1 74.75 391 THR A N 1
ATOM 3019 C CA . THR A 1 391 ? 10.68 8.016 29.062 1 74.75 391 THR A CA 1
ATOM 3020 C C . THR A 1 391 ? 9.93 9.133 29.766 1 74.75 391 THR A C 1
ATOM 3022 O O . THR A 1 391 ? 8.961 8.883 30.5 1 74.75 391 THR A O 1
ATOM 3025 N N . PHE A 1 392 ? 10.352 10.273 29.516 1 79.25 392 PHE A N 1
ATOM 3026 C CA . PHE A 1 392 ? 9.672 11.43 30.094 1 79.25 392 PHE A CA 1
ATOM 3027 C C . PHE A 1 392 ? 8.25 11.547 29.578 1 79.25 392 PHE A C 1
ATOM 3029 O O . PHE A 1 392 ? 7.32 11.805 30.344 1 79.25 392 PHE A O 1
ATOM 3036 N N . VAL A 1 393 ? 8.102 11.32 28.312 1 77.25 393 VAL A N 1
ATOM 3037 C CA . VAL A 1 393 ? 6.781 11.383 27.703 1 77.25 393 VAL A CA 1
ATOM 3038 C C . VAL A 1 393 ? 5.883 10.297 28.281 1 77.25 393 VAL A C 1
ATOM 3040 O O . VAL A 1 393 ? 4.695 10.523 28.516 1 77.25 393 VAL A O 1
ATOM 3043 N N . THR A 1 394 ? 6.449 9.188 28.531 1 74.06 394 THR A N 1
ATOM 3044 C CA . THR A 1 394 ? 5.703 8.102 29.156 1 74.06 394 THR A CA 1
ATOM 3045 C C . THR A 1 394 ? 5.184 8.516 30.531 1 74.06 394 THR A C 1
ATOM 3047 O O . THR A 1 394 ? 4.027 8.25 30.859 1 74.06 394 THR A O 1
ATOM 3050 N N . LEU A 1 395 ? 5.941 9.227 31.219 1 75.62 395 LEU A N 1
ATOM 3051 C CA . LEU A 1 395 ? 5.57 9.641 32.562 1 75.62 395 LEU A CA 1
ATOM 3052 C C . LEU A 1 395 ? 4.461 10.688 32.531 1 75.62 395 LEU A C 1
ATOM 3054 O O . LEU A 1 395 ? 3.543 10.656 33.344 1 75.62 395 LEU A O 1
ATOM 3058 N N . VAL A 1 396 ? 4.496 11.492 31.562 1 78.12 396 VAL A N 1
ATOM 3059 C CA . VAL A 1 396 ? 3.502 12.555 31.438 1 78.12 396 VAL A CA 1
ATOM 3060 C C . VAL A 1 396 ? 2.17 11.969 30.984 1 78.12 396 VAL A C 1
ATOM 3062 O O . VAL A 1 396 ? 1.104 12.422 31.406 1 78.12 396 VAL A O 1
ATOM 3065 N N . THR A 1 397 ? 2.34 11.016 30.109 1 76.56 397 THR A N 1
ATOM 3066 C CA . THR A 1 397 ? 1.133 10.398 29.578 1 76.56 397 THR A CA 1
ATOM 3067 C C . THR A 1 397 ? 0.359 9.68 30.688 1 76.56 397 THR A C 1
ATOM 3069 O O . THR A 1 397 ? -0.862 9.539 30.609 1 76.56 397 THR A O 1
ATOM 3072 N N . LEU A 1 398 ? 1.081 9.266 31.688 1 74.62 398 LEU A N 1
ATOM 3073 C CA . LEU A 1 398 ? 0.42 8.594 32.812 1 74.62 398 LEU A CA 1
ATOM 3074 C C . LEU A 1 398 ? -0.504 9.555 33.531 1 74.62 398 LEU A C 1
ATOM 3076 O O . LEU A 1 398 ? -1.452 9.133 34.219 1 74.62 398 LEU A O 1
ATOM 3080 N N . PHE A 1 399 ? -0.312 10.836 33.281 1 74.25 399 PHE A N 1
ATOM 3081 C CA . PHE A 1 399 ? -1.13 11.828 33.969 1 74.25 399 PHE A CA 1
ATOM 3082 C C . PHE A 1 399 ? -2.326 12.227 33.125 1 74.25 399 PHE A C 1
ATOM 3084 O O . PHE A 1 399 ? -3.127 13.078 33.531 1 74.25 399 PHE A O 1
ATOM 3091 N N . LEU A 1 400 ? -2.375 11.68 31.984 1 72.62 400 LEU A N 1
ATOM 3092 C CA . LEU A 1 400 ? -3.523 11.992 31.141 1 72.62 400 LEU A CA 1
ATOM 3093 C C . LEU A 1 400 ? -4.809 11.445 31.766 1 72.62 400 LEU A C 1
ATOM 3095 O O . LEU A 1 400 ? -4.832 10.328 32.281 1 72.62 400 LEU A O 1
ATOM 3099 N N . PRO A 1 401 ? -5.77 12.383 31.828 1 64.38 401 PRO A N 1
ATOM 3100 C CA . PRO A 1 401 ? -7.039 11.93 32.406 1 64.38 401 PRO A CA 1
ATOM 3101 C C . PRO A 1 401 ? -7.73 10.875 31.547 1 64.38 401 PRO A C 1
ATOM 3103 O O . PRO A 1 401 ? -7.566 10.875 30.328 1 64.38 401 PRO A O 1
ATOM 3106 N N . LYS A 1 402 ? -8.109 9.703 32.031 1 57.75 402 LYS A N 1
ATOM 3107 C CA . LYS A 1 402 ? -8.883 8.68 31.328 1 57.75 402 LYS A CA 1
ATOM 3108 C C . LYS A 1 402 ? -10.25 9.227 30.906 1 57.75 402 LYS A C 1
ATOM 3110 O O . LYS A 1 402 ? -10.844 10.039 31.609 1 57.75 402 LYS A O 1
ATOM 3115 N N . LYS A 1 403 ? -10.594 9.453 29.594 1 55.44 403 LYS A N 1
ATOM 3116 C CA . LYS A 1 403 ? -11.922 9.883 29.188 1 55.44 403 LYS A CA 1
ATOM 3117 C C . LYS A 1 403 ? -13.008 9.242 30.047 1 55.44 403 LYS A C 1
ATOM 3119 O O . LYS A 1 403 ? -13.031 8.023 30.219 1 55.44 403 LYS A O 1
ATOM 3124 N N . LYS A 1 404 ? -13.773 10 30.875 1 42.34 404 LYS A N 1
ATOM 3125 C CA . LYS A 1 404 ? -15.023 9.609 31.531 1 42.34 404 LYS A CA 1
ATOM 3126 C C . LYS A 1 404 ? -16.094 9.227 30.5 1 42.34 404 LYS A C 1
ATOM 3128 O O . LYS A 1 404 ? -16.25 9.898 29.484 1 42.34 404 LYS A O 1
ATOM 3133 N N . GLU A 1 405 ? -16.281 7.953 30.203 1 41.44 405 GLU A N 1
ATOM 3134 C CA . GLU A 1 405 ? -17.578 7.539 29.672 1 41.44 405 GLU A CA 1
ATOM 3135 C C . GLU A 1 405 ? -18.672 8.523 30.047 1 41.44 405 GLU A C 1
ATOM 3137 O O . GLU A 1 405 ? -19.266 8.43 31.125 1 41.44 405 GLU A O 1
ATOM 3142 N N . LYS A 1 406 ? -18.578 9.945 29.984 1 35.06 406 LYS A N 1
ATOM 3143 C CA . LYS A 1 406 ? -19.875 10.531 30.328 1 35.06 406 LYS A CA 1
ATOM 3144 C C . LYS A 1 406 ? -20.859 10.391 29.156 1 35.06 406 LYS A C 1
ATOM 3146 O O . LYS A 1 406 ? -20.484 10.57 28 1 35.06 406 LYS A O 1
ATOM 3151 N N . MET B 1 1 ? -38.781 12.18 9.086 1 25.09 1 MET B N 1
ATOM 3152 C CA . MET B 1 1 ? -37.469 12.414 9.68 1 25.09 1 MET B CA 1
ATOM 3153 C C . MET B 1 1 ? -37.125 13.898 9.672 1 25.09 1 MET B C 1
ATOM 3155 O O . MET B 1 1 ? -36 14.289 10.023 1 25.09 1 MET B O 1
ATOM 3159 N N . GLU B 1 2 ? -37.906 14.742 9 1 30.45 2 GLU B N 1
ATOM 3160 C CA . GLU B 1 2 ? -37.969 16.172 8.703 1 30.45 2 GLU B CA 1
ATOM 3161 C C . GLU B 1 2 ? -38 17 9.992 1 30.45 2 GLU B C 1
ATOM 3163 O O . GLU B 1 2 ? -37.312 18.016 10.086 1 30.45 2 GLU B O 1
ATOM 3168 N N . HIS B 1 3 ? -39.125 16.844 10.695 1 32.62 3 HIS B N 1
ATOM 3169 C CA . HIS B 1 3 ? -39.75 17.75 11.664 1 32.62 3 HIS B CA 1
ATOM 3170 C C . HIS B 1 3 ? -38.938 17.797 12.961 1 32.62 3 HIS B C 1
ATOM 3172 O O . HIS B 1 3 ? -39.156 18.688 13.789 1 32.62 3 HIS B O 1
ATOM 3178 N N . ASN B 1 4 ? -38.344 16.578 13.312 1 31.55 4 ASN B N 1
ATOM 3179 C CA . ASN B 1 4 ? -38.062 16.484 14.742 1 31.55 4 ASN B CA 1
ATOM 3180 C C . ASN B 1 4 ? -36.719 17.172 15.094 1 31.55 4 ASN B C 1
ATOM 3182 O O . ASN B 1 4 ? -36.219 16.984 16.188 1 31.55 4 ASN B O 1
ATOM 3186 N N . ILE B 1 5 ? -36 17.656 14.18 1 37.22 5 ILE B N 1
ATOM 3187 C CA . ILE B 1 5 ? -34.812 18.297 14.695 1 37.22 5 ILE B CA 1
ATOM 3188 C C . ILE B 1 5 ? -35.188 19.547 15.492 1 37.22 5 ILE B C 1
ATOM 3190 O O . ILE B 1 5 ? -34.375 20.047 16.281 1 37.22 5 ILE B O 1
ATOM 3194 N N . GLY B 1 6 ? -36.219 20.312 15.031 1 35.31 6 GLY B N 1
ATOM 3195 C CA . GLY B 1 6 ? -36.688 21.5 15.75 1 35.31 6 GLY B CA 1
ATOM 3196 C C . GLY B 1 6 ? -37.125 21.188 17.172 1 35.31 6 GLY B C 1
ATOM 3197 O O . GLY B 1 6 ? -37.062 22.062 18.047 1 35.31 6 GLY B O 1
ATOM 3198 N N . ALA B 1 7 ? -38.281 20.359 17.312 1 34.03 7 ALA B N 1
ATOM 3199 C CA . ALA B 1 7 ? -39.062 20.234 18.547 1 34.03 7 ALA B CA 1
ATOM 3200 C C . ALA B 1 7 ? -38.25 19.5 19.609 1 34.03 7 ALA B C 1
ATOM 3202 O O . ALA B 1 7 ? -38.812 18.922 20.547 1 34.03 7 ALA B O 1
ATOM 3203 N N . ILE B 1 8 ? -37.125 18.984 19.266 1 37.94 8 ILE B N 1
ATOM 3204 C CA . ILE B 1 8 ? -36.438 18.375 20.406 1 37.94 8 ILE B CA 1
ATOM 3205 C C . ILE B 1 8 ? -36.219 19.406 21.5 1 37.94 8 ILE B C 1
ATOM 3207 O O . ILE B 1 8 ? -35.312 20.234 21.406 1 37.94 8 ILE B O 1
ATOM 3211 N N . GLY B 1 9 ? -37.031 20.078 21.953 1 33.06 9 GLY B N 1
ATOM 3212 C CA . GLY B 1 9 ? -37.281 20.781 23.203 1 33.06 9 GLY B CA 1
ATOM 3213 C C . GLY B 1 9 ? -36.812 19.984 24.406 1 33.06 9 GLY B C 1
ATOM 3214 O O . GLY B 1 9 ? -37.125 20.344 25.547 1 33.06 9 GLY B O 1
ATOM 3215 N N . ASN B 1 10 ? -36.625 18.672 24.422 1 37.38 10 ASN B N 1
ATOM 3216 C CA . ASN B 1 10 ? -36.281 18.312 25.781 1 37.38 10 ASN B CA 1
ATOM 3217 C C . ASN B 1 10 ? -34.938 18.922 26.188 1 37.38 10 ASN B C 1
ATOM 3219 O O . ASN B 1 10 ? -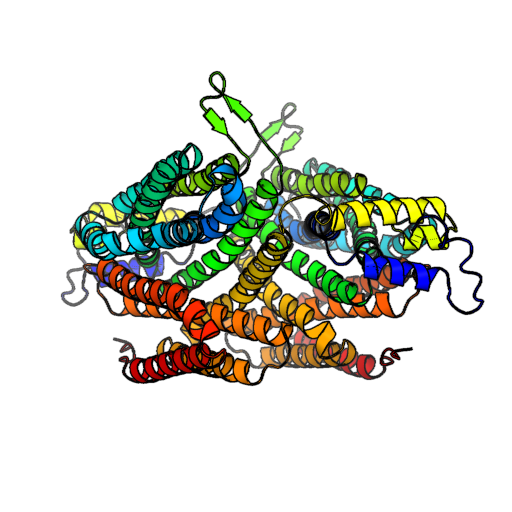34 18.922 25.391 1 37.38 10 ASN B O 1
ATOM 3223 N N . ASP B 1 11 ? -34.719 19.797 27.25 1 43.16 11 ASP B N 1
ATOM 3224 C CA . ASP B 1 11 ? -33.75 20.688 27.875 1 43.16 11 ASP B CA 1
ATOM 3225 C C . ASP B 1 11 ? -32.312 20.125 27.797 1 43.16 11 ASP B C 1
ATOM 3227 O O . ASP B 1 11 ? -31.359 20.891 27.75 1 43.16 11 ASP B O 1
ATOM 3231 N N . LYS B 1 12 ? -31.906 18.766 28 1 54 12 LYS B N 1
ATOM 3232 C CA . LYS B 1 12 ? -30.594 18.344 28.469 1 54 12 LYS B CA 1
ATOM 3233 C C . LYS B 1 12 ? -29.656 18.031 27.297 1 54 12 LYS B C 1
ATOM 3235 O O . LYS B 1 12 ? -28.5 17.656 27.5 1 54 12 LYS B O 1
ATOM 3240 N N . VAL B 1 13 ? -30 17.875 26.062 1 64.88 13 VAL B N 1
ATOM 3241 C CA . VAL B 1 13 ? -29 17.391 25.109 1 64.88 13 VAL B CA 1
ATOM 3242 C C . VAL B 1 13 ? -28.516 18.562 24.234 1 64.88 13 VAL B C 1
ATOM 3244 O O . VAL B 1 13 ? -29.328 19.281 23.641 1 64.88 13 VAL B O 1
ATOM 3247 N N . THR B 1 14 ? -27.203 18.922 24.25 1 75.94 14 THR B N 1
ATOM 3248 C CA . THR B 1 14 ? -26.547 19.984 23.5 1 75.94 14 THR B CA 1
ATOM 3249 C C . THR B 1 14 ? -26.547 19.688 22 1 75.94 14 THR B C 1
ATOM 3251 O O . THR B 1 14 ? -26.625 18.531 21.594 1 75.94 14 THR B O 1
ATOM 3254 N N . PRO B 1 15 ? -26.75 20.719 21.125 1 76.56 15 PRO B N 1
ATOM 3255 C CA . PRO B 1 15 ? -26.734 20.547 19.672 1 76.56 15 PRO B CA 1
ATOM 3256 C C . PRO B 1 15 ? -25.578 19.688 19.188 1 76.56 15 PRO B C 1
ATOM 3258 O O . PRO B 1 15 ? -25.734 18.922 18.234 1 76.56 15 PRO B O 1
ATOM 3261 N N . MET B 1 16 ? -24.547 19.766 19.875 1 79.25 16 MET B N 1
ATOM 3262 C CA . MET B 1 16 ? -23.375 18.984 19.484 1 79.25 16 MET B CA 1
ATOM 3263 C C . MET B 1 16 ? -23.609 17.5 19.719 1 79.25 16 MET B C 1
ATOM 3265 O O . MET B 1 16 ? -23.156 16.672 18.938 1 79.25 16 MET B O 1
ATOM 3269 N N . GLN B 1 17 ? -24.234 17.156 20.719 1 78.31 17 GLN B N 1
ATOM 3270 C CA . GLN B 1 17 ? -24.531 15.766 21.016 1 78.31 17 GLN B CA 1
ATOM 3271 C C . GLN B 1 17 ? -25.531 15.195 20 1 78.31 17 GLN B C 1
ATOM 3273 O O . GLN B 1 17 ? -25.422 14.031 19.609 1 78.31 17 GLN B O 1
ATOM 3278 N N . GLU B 1 18 ? -26.453 16.047 19.625 1 77.31 18 GLU B N 1
ATOM 3279 C CA . GLU B 1 18 ? -27.406 15.625 18.609 1 77.31 18 GLU B CA 1
ATOM 3280 C C . GLU B 1 18 ? -26.734 15.336 17.281 1 77.31 18 GLU B C 1
ATOM 3282 O O . GLU B 1 18 ? -27.078 14.383 16.594 1 77.31 18 GLU B O 1
ATOM 3287 N N . LEU B 1 19 ? -25.859 16.219 17.047 1 83.69 19 LEU B N 1
ATOM 3288 C CA . LEU B 1 19 ? -25.109 16.031 15.812 1 83.69 19 LEU B CA 1
ATOM 3289 C C . LEU B 1 19 ? -24.297 14.734 15.859 1 83.69 19 LEU B C 1
ATOM 3291 O O . LEU B 1 19 ? -24.266 13.984 14.875 1 83.69 19 LEU B O 1
ATOM 3295 N N . ASN B 1 20 ? -23.703 14.508 16.953 1 79.62 20 ASN B N 1
ATOM 3296 C CA . ASN B 1 20 ? -22.922 13.297 17.109 1 79.62 20 ASN B CA 1
ATOM 3297 C C . ASN B 1 20 ? -23.781 12.047 16.984 1 79.62 20 ASN B C 1
ATOM 3299 O O . ASN B 1 20 ? -23.359 11.039 16.406 1 79.62 20 ASN B O 1
ATOM 3303 N N . GLU B 1 21 ? -24.891 12.125 17.516 1 78.81 21 GLU B N 1
ATOM 3304 C CA . GLU B 1 21 ? -25.812 11.008 17.406 1 78.81 21 GLU B CA 1
ATOM 3305 C C . GLU B 1 21 ? -26.266 10.805 15.969 1 78.81 21 GLU B C 1
ATOM 3307 O O . GLU B 1 21 ? -26.422 9.664 15.516 1 78.81 21 GLU B O 1
ATOM 3312 N N . ALA B 1 22 ? -26.531 11.914 15.336 1 79.56 22 ALA B N 1
ATOM 3313 C CA . ALA B 1 22 ? -26.938 11.836 13.93 1 79.56 22 ALA B CA 1
ATOM 3314 C C . ALA B 1 22 ? -25.828 11.227 13.078 1 79.56 22 ALA B C 1
ATOM 3316 O O . ALA B 1 22 ? -26.109 10.43 12.18 1 79.56 22 ALA B O 1
ATOM 3317 N N . LEU B 1 23 ? -24.672 11.656 13.383 1 81.06 23 LEU B N 1
ATOM 3318 C CA . LEU B 1 23 ? -23.531 11.109 12.656 1 81.06 23 LEU B CA 1
ATOM 3319 C C . LEU B 1 23 ? -23.359 9.625 12.945 1 81.06 23 LEU B C 1
ATOM 3321 O O . LEU B 1 23 ? -22.922 8.859 12.086 1 81.06 23 LEU B O 1
ATOM 3325 N N . GLY B 1 24 ? -23.594 9.234 14.141 1 77.56 24 GLY B N 1
ATOM 3326 C CA . GLY B 1 24 ? -23.562 7.824 14.508 1 77.56 24 GLY B CA 1
ATOM 3327 C C . GLY B 1 24 ? -24.562 6.98 13.734 1 77.56 24 GLY B C 1
ATOM 3328 O O . GLY B 1 24 ? -24.25 5.844 13.359 1 77.56 24 GLY B O 1
ATOM 3329 N N . LYS B 1 25 ? -25.688 7.559 13.438 1 72.56 25 LYS B N 1
ATOM 3330 C CA . LYS B 1 25 ? -26.734 6.855 12.703 1 72.56 25 LYS B CA 1
ATOM 3331 C C . LYS B 1 25 ? -26.359 6.703 11.227 1 72.56 25 LYS B C 1
ATOM 3333 O O . LYS B 1 25 ? -26.859 5.809 10.547 1 72.56 25 LYS B O 1
ATOM 3338 N N . CYS B 1 26 ? -25.609 7.617 10.695 1 72.31 26 CYS B N 1
ATOM 3339 C CA . CYS B 1 26 ? -25.172 7.535 9.297 1 72.31 26 CYS B CA 1
ATOM 3340 C C . CYS B 1 26 ? -24.234 6.355 9.086 1 72.31 26 CYS B C 1
ATOM 3342 O O . CYS B 1 26 ? -24.125 5.84 7.973 1 72.31 26 CYS B O 1
ATOM 3344 N N . LYS B 1 27 ? -23.75 5.738 10.055 1 66.62 27 LYS B N 1
ATOM 3345 C CA . LYS B 1 27 ? -22.844 4.594 9.992 1 66.62 27 LYS B CA 1
ATOM 3346 C C . LYS B 1 27 ? -21.75 4.82 8.961 1 66.62 27 LYS B C 1
ATOM 3348 O O . LYS B 1 27 ? -21.766 5.816 8.234 1 66.62 27 LYS B O 1
ATOM 3353 N N . PHE B 1 28 ? -20.734 4.117 9.016 1 69.56 28 PHE B N 1
ATOM 3354 C CA . PHE B 1 28 ? -19.625 4.188 8.07 1 69.56 28 PHE B CA 1
ATOM 3355 C C . PHE B 1 28 ? -20.062 3.732 6.684 1 69.56 28 PHE B C 1
ATOM 3357 O O . PHE B 1 28 ? -20.641 2.648 6.531 1 69.56 28 PHE B O 1
ATOM 3364 N N . GLY B 1 29 ? -20.016 4.676 5.707 1 66.44 29 GLY B N 1
ATOM 3365 C CA . GLY B 1 29 ? -20.5 4.348 4.379 1 66.44 29 GLY B CA 1
ATOM 3366 C C . GLY B 1 29 ? -19.641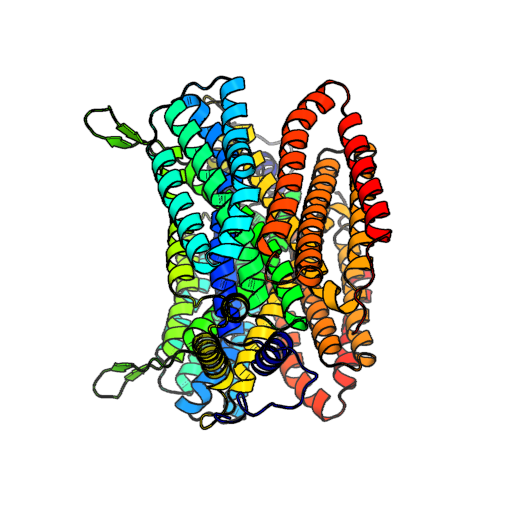 4.91 3.268 1 66.44 29 GLY B C 1
ATOM 3367 O O . GLY B 1 29 ? -18.422 5.051 3.432 1 66.44 29 GLY B O 1
ATOM 3368 N N . ARG B 1 30 ? -20.234 5.16 2.201 1 66.88 30 ARG B N 1
ATOM 3369 C CA . ARG B 1 30 ? -19.562 5.613 0.985 1 66.88 30 ARG B CA 1
ATOM 3370 C C . ARG B 1 30 ? -18.938 6.984 1.185 1 66.88 30 ARG B C 1
ATOM 3372 O O . ARG B 1 30 ? -17.844 7.258 0.667 1 66.88 30 ARG B O 1
ATOM 3379 N N . PHE B 1 31 ? -19.547 7.699 1.869 1 79.25 31 PHE B N 1
ATOM 3380 C CA . PHE B 1 31 ? -19.016 9.039 2.113 1 79.25 31 PHE B CA 1
ATOM 3381 C C . PHE B 1 31 ? -17.703 8.969 2.881 1 79.25 31 PHE B C 1
ATOM 3383 O O . PHE B 1 31 ? -16.766 9.703 2.578 1 79.25 31 PHE B O 1
ATOM 3390 N N . HIS B 1 32 ? -17.688 8.078 3.754 1 76 32 HIS B N 1
ATOM 3391 C CA . HIS B 1 32 ? -16.484 7.965 4.574 1 76 32 HIS B CA 1
ATOM 3392 C C . HIS B 1 32 ? -15.328 7.387 3.773 1 76 32 HIS B C 1
ATOM 3394 O O . HIS B 1 32 ? -14.172 7.785 3.969 1 76 32 HIS B O 1
ATOM 3400 N N . ILE B 1 33 ? -15.688 6.664 2.914 1 71.38 33 ILE B N 1
ATOM 3401 C CA . ILE B 1 33 ? -14.648 6.105 2.049 1 71.38 33 ILE B CA 1
ATOM 3402 C C . ILE B 1 33 ? -14.117 7.191 1.118 1 71.38 33 ILE B C 1
ATOM 3404 O O . ILE B 1 33 ? -12.914 7.273 0.876 1 71.38 33 ILE B O 1
ATOM 3408 N N . HIS B 1 34 ? -15 7.863 0.607 1 77.94 34 HIS B N 1
ATOM 3409 C CA . HIS B 1 34 ? -14.602 9 -0.213 1 77.94 34 HIS B CA 1
ATOM 3410 C C . HIS B 1 34 ? -13.742 9.977 0.585 1 77.94 34 HIS B C 1
ATOM 3412 O O . HIS B 1 34 ? -12.758 10.508 0.072 1 77.94 34 HIS B O 1
ATOM 3418 N N . LEU B 1 35 ? -14.156 10.141 1.783 1 82.69 35 LEU B N 1
ATOM 3419 C CA . LEU B 1 35 ? -13.398 11.016 2.672 1 82.69 35 LEU B CA 1
ATOM 3420 C C . LEU B 1 35 ? -12 10.469 2.924 1 82.69 35 LEU B C 1
ATOM 3422 O O . LEU B 1 35 ? -11.031 11.227 2.949 1 82.69 35 LEU B O 1
ATOM 3426 N N . LEU B 1 36 ? -11.922 9.219 3.008 1 78.81 36 LEU B N 1
ATOM 3427 C CA . LEU B 1 36 ? -10.625 8.586 3.244 1 78.81 36 LEU B CA 1
ATOM 3428 C C . LEU B 1 36 ? -9.734 8.695 2.014 1 78.81 36 LEU B C 1
ATOM 3430 O O . LEU B 1 36 ? -8.523 8.914 2.137 1 78.81 36 LEU B O 1
ATOM 3434 N N . PHE B 1 37 ? -10.281 8.617 0.921 1 79.25 37 PHE B N 1
ATOM 3435 C CA . PHE B 1 37 ? -9.523 8.742 -0.318 1 79.25 37 PHE B CA 1
ATOM 3436 C C . PHE B 1 37 ? -8.969 10.148 -0.474 1 79.25 37 PHE B C 1
ATOM 3438 O O . PHE B 1 37 ? -7.82 10.336 -0.882 1 79.25 37 PHE B O 1
ATOM 3445 N N . VAL B 1 38 ? -9.82 11.039 -0.197 1 85.75 38 VAL B N 1
ATOM 3446 C CA . VAL B 1 38 ? -9.391 12.438 -0.285 1 85.75 38 VAL B CA 1
ATOM 3447 C C . VAL B 1 38 ? -8.297 12.703 0.739 1 85.75 38 VAL B C 1
ATOM 3449 O O . VAL B 1 38 ? -7.312 13.391 0.439 1 85.75 38 VAL B O 1
ATOM 3452 N N . SER B 1 39 ? -8.531 12.117 1.861 1 86.56 39 SER B N 1
ATOM 3453 C CA . SER B 1 39 ? -7.539 12.297 2.916 1 86.56 39 SER B CA 1
ATOM 3454 C C . SER B 1 39 ? -6.215 11.633 2.551 1 86.56 39 SER B C 1
ATOM 3456 O O . SER B 1 39 ? -5.148 12.094 2.955 1 86.56 39 SER B O 1
ATOM 3458 N N . PHE B 1 40 ? -6.277 10.547 1.841 1 85.25 40 PHE B N 1
ATOM 3459 C CA . PHE B 1 40 ? -5.066 9.875 1.378 1 85.25 40 PHE B CA 1
ATOM 3460 C C . PHE B 1 40 ? -4.285 10.766 0.421 1 85.25 40 PHE B C 1
ATOM 3462 O O . PHE B 1 40 ? -3.068 10.914 0.555 1 85.25 40 PHE B O 1
ATOM 3469 N N . ALA B 1 41 ? -4.996 11.352 -0.533 1 84.88 41 ALA B N 1
ATOM 3470 C CA . ALA B 1 41 ? -4.355 12.266 -1.475 1 84.88 41 ALA B CA 1
ATOM 3471 C C . ALA B 1 41 ? -3.717 13.445 -0.746 1 84.88 41 ALA B C 1
ATOM 3473 O O . ALA B 1 41 ? -2.615 13.875 -1.098 1 84.88 41 ALA B O 1
ATOM 3474 N N . GLY B 1 42 ? -4.418 13.914 0.226 1 89.5 42 GLY B N 1
ATOM 3475 C CA . GLY B 1 42 ? -3.869 15.008 1.014 1 89.5 42 GLY B CA 1
ATOM 3476 C C . GLY B 1 42 ? -2.643 14.609 1.813 1 89.5 42 GLY B C 1
ATOM 3477 O O . GLY B 1 42 ? -1.685 15.375 1.914 1 89.5 42 GLY B O 1
ATOM 3478 N N . SER B 1 43 ? -2.686 13.43 2.314 1 86.44 43 SER B N 1
ATOM 3479 C CA . SER B 1 43 ? -1.555 12.945 3.098 1 86.44 43 SER B CA 1
ATOM 3480 C C . SER B 1 43 ? -0.316 12.766 2.227 1 86.44 43 SER B C 1
ATOM 3482 O O . SER B 1 43 ? 0.798 13.086 2.648 1 86.44 43 SER B O 1
ATOM 3484 N N . VAL B 1 44 ? -0.527 12.273 1.088 1 86.88 44 VAL B N 1
ATOM 3485 C CA . VAL B 1 44 ? 0.59 12.102 0.165 1 86.88 44 VAL B CA 1
ATOM 3486 C C . VAL B 1 44 ? 1.192 13.461 -0.173 1 86.88 44 VAL B C 1
ATOM 3488 O O . VAL B 1 44 ? 2.412 13.641 -0.126 1 86.88 44 VAL B O 1
ATOM 3491 N N . ALA B 1 45 ? 0.325 14.352 -0.459 1 90.62 45 ALA B N 1
ATOM 3492 C CA . ALA B 1 45 ? 0.784 15.703 -0.787 1 90.62 45 ALA B CA 1
ATOM 3493 C C . ALA B 1 45 ? 1.572 16.312 0.37 1 90.62 45 ALA B C 1
ATOM 3495 O O . ALA B 1 45 ? 2.588 16.969 0.155 1 90.62 45 ALA B O 1
ATOM 3496 N N . SER B 1 46 ? 1.146 16.062 1.504 1 88 46 SER B N 1
ATOM 3497 C CA . SER B 1 46 ? 1.768 16.641 2.689 1 88 46 SER B CA 1
ATOM 3498 C C . SER B 1 46 ? 3.119 16 2.977 1 88 46 SER B C 1
ATOM 3500 O O . SER B 1 46 ? 4.102 16.703 3.244 1 88 46 SER B O 1
ATOM 3502 N N . VAL B 1 47 ? 3.178 14.758 2.875 1 82.31 47 VAL B N 1
ATOM 3503 C CA . VAL B 1 47 ? 4.41 14.047 3.182 1 82.31 47 VAL B CA 1
ATOM 3504 C C . VAL B 1 47 ? 5.473 14.367 2.131 1 82.31 47 VAL B C 1
ATOM 3506 O O . VAL B 1 47 ? 6.664 14.43 2.441 1 82.31 47 VAL B O 1
ATOM 3509 N N . LEU B 1 48 ? 5.043 14.562 0.983 1 87.81 48 LEU B N 1
ATOM 3510 C CA . LEU B 1 48 ? 5.965 14.844 -0.109 1 87.81 48 LEU B CA 1
ATOM 3511 C C . LEU B 1 48 ? 6.691 16.172 0.121 1 87.81 48 LEU B C 1
ATOM 3513 O O . LEU B 1 48 ? 7.836 16.328 -0.307 1 87.81 48 LEU B O 1
ATOM 3517 N N . VAL B 1 49 ? 6.082 17.031 0.864 1 86.88 49 VAL B N 1
ATOM 3518 C CA . VAL B 1 49 ? 6.699 18.328 1.13 1 86.88 49 VAL B CA 1
ATOM 3519 C C . VAL B 1 49 ? 7.965 18.141 1.962 1 86.88 49 VAL B C 1
ATOM 3521 O O . VAL B 1 49 ? 9.008 18.719 1.651 1 86.88 49 VAL B O 1
ATOM 3524 N N . THR B 1 50 ? 7.957 17.344 2.885 1 78.38 50 THR B N 1
ATOM 3525 C CA . THR B 1 50 ? 9.07 17.203 3.811 1 78.38 50 THR B CA 1
ATOM 3526 C C . THR B 1 50 ? 10.055 16.141 3.316 1 78.38 50 THR B C 1
ATOM 3528 O O . THR B 1 50 ? 11.258 16.234 3.582 1 78.38 50 THR B O 1
ATOM 3531 N N . HIS B 1 51 ? 9.586 15.211 2.59 1 78.75 51 HIS B N 1
ATOM 3532 C CA . HIS B 1 51 ? 10.453 14.102 2.209 1 78.75 51 HIS B CA 1
ATOM 3533 C C . HIS B 1 51 ? 11.164 14.391 0.892 1 78.75 51 HIS B C 1
ATOM 3535 O O . HIS B 1 51 ? 12.258 13.867 0.647 1 78.75 51 HIS B O 1
ATOM 3541 N N . THR B 1 52 ? 10.656 15.172 0.069 1 81.62 52 THR B N 1
ATOM 3542 C CA . THR B 1 52 ? 11.211 15.414 -1.259 1 81.62 52 THR B CA 1
ATOM 3543 C C . THR B 1 52 ? 12.477 16.25 -1.171 1 81.62 52 THR B C 1
ATOM 3545 O O . THR B 1 52 ? 13.352 16.156 -2.033 1 81.62 52 THR B O 1
ATOM 3548 N N . THR B 1 53 ? 12.586 17.031 -0.141 1 83.62 53 THR B N 1
ATOM 3549 C CA . THR B 1 53 ? 13.711 17.953 -0.06 1 83.62 53 THR B CA 1
ATOM 3550 C C . THR B 1 53 ? 15.023 17.203 0.09 1 83.62 53 THR B C 1
ATOM 3552 O O . THR B 1 53 ? 16.031 17.578 -0.503 1 83.62 53 THR B O 1
ATOM 3555 N N . SER B 1 54 ? 14.961 16.141 0.785 1 75.44 54 SER B N 1
ATOM 3556 C CA . SER B 1 54 ? 16.172 15.352 0.986 1 75.44 54 SER B CA 1
ATOM 3557 C C . SER B 1 54 ? 16.641 14.719 -0.319 1 75.44 54 SER B C 1
ATOM 3559 O O . SER B 1 54 ? 17.844 14.633 -0.578 1 75.44 54 SER B O 1
ATOM 3561 N N . TYR B 1 55 ? 15.711 14.32 -1.095 1 79.5 55 TYR B N 1
ATOM 3562 C CA . TYR B 1 55 ? 16.047 13.719 -2.381 1 79.5 55 TYR B CA 1
ATOM 3563 C C . TYR B 1 55 ? 16.484 14.781 -3.383 1 79.5 55 TYR B C 1
ATOM 3565 O O . TYR B 1 55 ? 17.375 14.539 -4.199 1 79.5 55 TYR B O 1
ATOM 3573 N N . LEU B 1 56 ? 15.867 15.859 -3.234 1 82.94 56 LEU B N 1
ATOM 3574 C CA . LEU B 1 56 ? 16.141 16.984 -4.125 1 82.94 56 LEU B CA 1
ATOM 3575 C C . LEU B 1 56 ? 17.578 17.484 -3.953 1 82.94 56 LEU B C 1
ATOM 3577 O O . LEU B 1 56 ? 18.234 17.828 -4.934 1 82.94 56 LEU B O 1
ATOM 3581 N N . ILE B 1 57 ? 18.062 17.469 -2.824 1 80.94 57 ILE B N 1
ATOM 3582 C CA . ILE B 1 57 ? 19.391 18.016 -2.512 1 80.94 57 ILE B CA 1
ATOM 3583 C C . ILE B 1 57 ? 20.469 17.188 -3.188 1 80.94 57 ILE B C 1
ATOM 3585 O O . ILE B 1 57 ? 21.422 17.719 -3.752 1 80.94 57 ILE B O 1
ATOM 3589 N N . THR B 1 58 ? 20.266 15.969 -3.145 1 73.75 58 THR B N 1
ATOM 3590 C CA . THR B 1 58 ? 21.266 15.07 -3.705 1 73.75 58 THR B CA 1
ATOM 3591 C C . THR B 1 58 ? 21.344 15.227 -5.223 1 73.75 58 THR B C 1
ATOM 3593 O O . THR B 1 58 ? 22.406 15.094 -5.812 1 73.75 58 THR B O 1
ATOM 3596 N N . SER B 1 59 ? 20.266 15.516 -5.75 1 77 59 SER B N 1
ATOM 3597 C CA . SER B 1 59 ? 20.219 15.648 -7.203 1 77 59 SER B CA 1
ATOM 3598 C C . SER B 1 59 ? 20.547 17.078 -7.641 1 77 59 SER B C 1
ATOM 3600 O O . SER B 1 59 ? 21.125 17.281 -8.703 1 77 59 SER B O 1
ATOM 3602 N N . ALA B 1 60 ? 20.203 18 -6.867 1 78.06 60 ALA B N 1
ATOM 3603 C CA . ALA B 1 60 ? 20.328 19.391 -7.254 1 78.06 60 ALA B CA 1
ATOM 3604 C C . ALA B 1 60 ? 21.656 19.984 -6.773 1 78.06 60 ALA B C 1
ATOM 3606 O O . ALA B 1 60 ? 22.031 21.094 -7.148 1 78.06 60 ALA B O 1
ATOM 3607 N N . GLU B 1 61 ? 22.312 19.203 -6.012 1 77.44 61 GLU B N 1
ATOM 3608 C CA . GLU B 1 61 ? 23.531 19.719 -5.41 1 77.44 61 GLU B CA 1
ATOM 3609 C C . GLU B 1 61 ? 24.531 20.156 -6.477 1 77.44 61 GLU B C 1
ATOM 3611 O O . GLU B 1 61 ? 25.156 21.203 -6.359 1 77.44 61 GLU B O 1
ATOM 3616 N N . CYS B 1 62 ? 24.641 19.391 -7.508 1 70.88 62 CYS B N 1
ATOM 3617 C CA . CYS B 1 62 ? 25.625 19.672 -8.539 1 70.88 62 CYS B CA 1
ATOM 3618 C C . CYS B 1 62 ? 25.141 20.797 -9.469 1 70.88 62 CYS B C 1
ATOM 3620 O O . CYS B 1 62 ? 25.922 21.641 -9.875 1 70.88 62 CYS B O 1
ATOM 3622 N N . ASP B 1 63 ? 23.906 20.828 -9.688 1 77.69 63 ASP B N 1
ATOM 3623 C CA . ASP B 1 63 ? 23.344 21.797 -10.625 1 77.69 63 ASP B CA 1
ATOM 3624 C C . ASP B 1 63 ? 23.359 23.203 -10.031 1 77.69 63 ASP B C 1
ATOM 3626 O O . ASP B 1 63 ? 23.609 24.188 -10.742 1 77.69 63 ASP B O 1
ATOM 3630 N N . LEU B 1 64 ? 23.156 23.281 -8.75 1 82.69 64 LEU B N 1
ATOM 3631 C CA . LEU B 1 64 ? 23.047 24.578 -8.117 1 82.69 64 LEU B CA 1
ATOM 3632 C C . LEU B 1 64 ? 24.297 24.891 -7.297 1 82.69 64 LEU B C 1
ATOM 3634 O O . LEU B 1 64 ? 24.359 25.922 -6.617 1 82.69 64 LEU B O 1
ATOM 3638 N N . ASN B 1 65 ? 25.312 24.125 -7.414 1 80.81 65 ASN B N 1
ATOM 3639 C CA . ASN B 1 65 ? 26.578 24.328 -6.715 1 80.81 65 ASN B CA 1
ATOM 3640 C C . ASN B 1 65 ? 26.359 24.688 -5.25 1 80.81 65 ASN B C 1
ATOM 3642 O O . ASN B 1 65 ? 26.875 25.703 -4.77 1 80.81 65 ASN B O 1
ATOM 3646 N N . MET B 1 66 ? 25.703 23.844 -4.625 1 82.62 66 MET B N 1
ATOM 3647 C CA . MET B 1 66 ? 25.344 24.125 -3.234 1 82.62 66 MET B CA 1
ATOM 3648 C C . MET B 1 66 ? 26.469 23.688 -2.291 1 82.62 66 MET B C 1
ATOM 3650 O O . MET B 1 66 ? 27.062 22.625 -2.484 1 82.62 66 MET B O 1
ATOM 3654 N N . ASP B 1 67 ? 26.703 24.625 -1.381 1 78.38 67 ASP B N 1
ATOM 3655 C CA . ASP B 1 67 ? 27.641 24.266 -0.317 1 78.38 67 ASP B CA 1
ATOM 3656 C C . ASP B 1 67 ? 26.938 23.5 0.797 1 78.38 67 ASP B C 1
ATOM 3658 O O . ASP B 1 67 ? 25.734 23.266 0.729 1 78.38 67 ASP B O 1
ATOM 3662 N N . LEU B 1 68 ? 27.656 23 1.769 1 74.38 68 LEU B N 1
ATOM 3663 C CA . LEU B 1 68 ? 27.125 22.172 2.854 1 74.38 68 LEU B CA 1
ATOM 3664 C C . LEU B 1 68 ? 26.109 22.953 3.676 1 74.38 68 LEU B C 1
ATOM 3666 O O . LEU B 1 68 ? 25.078 22.406 4.074 1 74.38 68 LEU B O 1
ATOM 3670 N N . ILE B 1 69 ? 26.406 24.172 3.896 1 76.56 69 ILE B N 1
ATOM 3671 C CA . ILE B 1 69 ? 25.5 25.016 4.676 1 76.56 69 ILE B CA 1
ATOM 3672 C C . ILE B 1 69 ? 24.219 25.266 3.893 1 76.56 69 ILE B C 1
ATOM 3674 O O . ILE B 1 69 ? 23.125 25.25 4.465 1 76.56 69 ILE B O 1
ATOM 3678 N N . GLU B 1 70 ? 24.359 25.438 2.646 1 83.94 70 GLU B N 1
ATOM 3679 C CA . GLU B 1 70 ? 23.188 25.656 1.799 1 83.94 70 GLU B CA 1
ATOM 3680 C C . GLU B 1 70 ? 22.312 24.422 1.715 1 83.94 70 GLU B C 1
ATOM 3682 O O . GLU B 1 70 ? 21.078 24.516 1.681 1 83.94 70 GLU B O 1
ATOM 3687 N N . LYS B 1 71 ? 22.922 23.281 1.705 1 81.69 71 LYS B N 1
ATOM 3688 C CA . LYS B 1 71 ? 22.188 22.031 1.68 1 81.69 71 LYS B CA 1
ATOM 3689 C C . LYS B 1 71 ? 21.391 21.828 2.969 1 81.69 71 LYS B C 1
ATOM 3691 O O . LYS B 1 71 ? 20.219 21.422 2.932 1 81.69 71 LYS B O 1
ATOM 3696 N N . GLY B 1 72 ? 21.969 22.125 4.027 1 77.75 72 GLY B N 1
ATOM 3697 C CA . GLY B 1 72 ? 21.281 22.031 5.309 1 77.75 72 GLY B CA 1
ATOM 3698 C C . GLY B 1 72 ? 20.125 23 5.43 1 77.75 72 GLY B C 1
ATOM 3699 O O . GLY B 1 72 ? 19.062 22.641 5.941 1 77.75 72 GLY B O 1
ATOM 3700 N N . MET B 1 73 ? 20.344 24.188 4.988 1 83.06 73 MET B N 1
ATOM 3701 C CA . MET B 1 73 ? 19.297 25.203 5.051 1 83.06 73 MET B CA 1
ATOM 3702 C C . MET B 1 73 ? 18.125 24.828 4.164 1 83.06 73 MET B C 1
ATOM 3704 O O . MET B 1 73 ? 16.969 25.094 4.516 1 83.06 73 MET B O 1
ATOM 3708 N N . LEU B 1 74 ? 18.438 24.312 3.061 1 85.06 74 LEU B N 1
ATOM 3709 C CA . LEU B 1 74 ? 17.375 23.875 2.164 1 85.06 74 LEU B CA 1
ATOM 3710 C C . LEU B 1 74 ? 16.562 22.75 2.795 1 85.06 74 LEU B C 1
ATOM 3712 O O . LEU B 1 74 ? 15.336 22.719 2.656 1 85.06 74 LEU B O 1
ATOM 3716 N N . ASN B 1 75 ? 17.219 21.891 3.447 1 81.06 75 ASN B N 1
ATOM 3717 C CA . ASN B 1 75 ? 16.531 20.797 4.133 1 81.06 75 ASN B CA 1
ATOM 3718 C C . ASN B 1 75 ? 15.68 21.312 5.289 1 81.06 75 ASN B C 1
ATOM 3720 O O . ASN B 1 75 ? 14.625 20.75 5.586 1 81.06 75 ASN B O 1
ATOM 3724 N N . ALA B 1 76 ? 16.094 22.375 5.914 1 81.62 76 ALA B N 1
ATOM 3725 C CA . ALA B 1 76 ? 15.398 22.938 7.078 1 81.62 76 ALA B CA 1
ATOM 3726 C C . ALA B 1 76 ? 14.297 23.891 6.656 1 81.62 76 ALA B C 1
ATOM 3728 O O . ALA B 1 76 ? 13.398 24.203 7.445 1 81.62 76 ALA B O 1
ATOM 3729 N N . SER B 1 77 ? 14.375 24.328 5.504 1 87.5 77 SER B N 1
ATOM 3730 C CA . SER B 1 77 ? 13.516 25.422 5.051 1 87.5 77 SER B CA 1
ATOM 3731 C C . SER B 1 77 ? 12.039 25.062 5.18 1 87.5 77 SER B C 1
ATOM 3733 O O . SER B 1 77 ? 11.25 25.844 5.715 1 87.5 77 SER B O 1
ATOM 3735 N N . PRO B 1 78 ? 11.609 23.844 4.711 1 88.06 78 PRO B N 1
ATOM 3736 C CA . PRO B 1 78 ? 10.188 23.531 4.867 1 88.06 78 PRO B CA 1
ATOM 3737 C C . PRO B 1 78 ? 9.758 23.453 6.328 1 88.06 78 PRO B C 1
ATOM 3739 O O . PRO B 1 78 ? 8.633 23.844 6.664 1 88.06 78 PRO B O 1
ATOM 3742 N N . TYR B 1 79 ? 10.562 23.078 7.191 1 85.12 79 TYR B N 1
ATOM 3743 C CA . TYR B 1 79 ? 10.234 22.969 8.609 1 85.12 79 TYR B CA 1
ATOM 3744 C C . TYR B 1 79 ? 10.156 24.344 9.258 1 85.12 79 TYR B C 1
ATOM 3746 O O . TYR B 1 79 ? 9.297 24.578 10.109 1 85.12 79 TYR B O 1
ATOM 3754 N N . LEU B 1 80 ? 11.062 25.125 8.828 1 86 80 LEU B N 1
ATOM 3755 C CA . LEU B 1 80 ? 11.031 26.5 9.344 1 86 80 LEU B CA 1
ATOM 3756 C C . LEU B 1 80 ? 9.758 27.219 8.906 1 86 80 LEU B C 1
ATOM 3758 O O . LEU B 1 80 ? 9.156 27.953 9.695 1 86 80 LEU B O 1
ATOM 3762 N N . GLY B 1 81 ? 9.453 27.016 7.684 1 89.25 81 GLY B N 1
ATOM 3763 C CA . GLY B 1 81 ? 8.203 27.594 7.211 1 89.25 81 GLY B CA 1
ATOM 3764 C C . GLY B 1 81 ? 6.988 27.078 7.969 1 89.25 81 GLY B C 1
ATOM 3765 O O . GLY B 1 81 ? 6.086 27.859 8.297 1 89.25 81 GLY B O 1
ATOM 3766 N N . SER B 1 82 ? 6.977 25.797 8.219 1 89 82 SER B N 1
ATOM 3767 C CA . SER B 1 82 ? 5.855 25.188 8.93 1 89 82 SER B CA 1
ATOM 3768 C C . SER B 1 82 ? 5.758 25.719 10.359 1 89 82 SER B C 1
ATOM 3770 O O . SER B 1 82 ? 4.66 25.844 10.906 1 89 82 SER B O 1
ATOM 3772 N N . LEU B 1 83 ? 6.859 26.016 10.992 1 87 83 LEU B N 1
ATOM 3773 C CA . LEU B 1 83 ? 6.879 26.531 12.352 1 87 83 LEU B CA 1
ATOM 3774 C C . LEU B 1 83 ? 6.289 27.938 12.414 1 87 83 LEU B C 1
ATOM 3776 O O . LEU B 1 83 ? 5.605 28.281 13.375 1 87 83 LEU B O 1
ATOM 3780 N N . PHE B 1 84 ? 6.508 28.594 11.438 1 87.38 84 PHE B N 1
ATOM 3781 C CA . PHE B 1 84 ? 6.07 29.984 11.398 1 87.38 84 PHE B CA 1
ATOM 3782 C C . PHE B 1 84 ? 4.555 30.078 11.266 1 87.38 84 PHE B C 1
ATOM 3784 O O . PHE B 1 84 ? 3.936 31 11.789 1 87.38 84 PHE B O 1
ATOM 3791 N N . SER B 1 85 ? 3.939 29.172 10.656 1 88.12 85 SER B N 1
ATOM 3792 C CA . SER B 1 85 ? 2.531 29.328 10.305 1 88.12 85 SER B CA 1
ATOM 3793 C C . SER B 1 85 ? 1.653 28.391 11.133 1 88.12 85 SER B C 1
ATOM 3795 O O . SER B 1 85 ? 0.427 28.516 11.133 1 88.12 85 SER B O 1
ATOM 3797 N N . SER B 1 86 ? 2.217 27.5 11.812 1 86.62 86 SER B N 1
ATOM 3798 C CA . SER B 1 86 ? 1.444 26.422 12.422 1 86.62 86 SER B CA 1
ATOM 3799 C C . SER B 1 86 ? 0.384 26.969 13.367 1 86.62 86 SER B C 1
ATOM 3801 O O . SER B 1 86 ? -0.801 26.656 13.227 1 86.62 86 SER B O 1
ATOM 3803 N N . VAL B 1 87 ? 0.721 27.844 14.297 1 85.94 87 VAL B N 1
ATOM 3804 C CA . VAL B 1 87 ? -0.202 28.328 15.312 1 85.94 87 VAL B CA 1
ATOM 3805 C C . VAL B 1 87 ? -1.228 29.266 14.672 1 85.94 87 VAL B C 1
ATOM 3807 O O . VAL B 1 87 ? -2.426 29.156 14.945 1 85.94 87 VAL B O 1
ATOM 3810 N N . LEU B 1 88 ? -0.75 30.016 13.836 1 87 88 LEU B N 1
ATOM 3811 C CA . LEU B 1 88 ? -1.643 30.938 13.148 1 87 88 LEU B CA 1
ATOM 3812 C C . LEU B 1 88 ? -2.627 30.188 12.258 1 87 88 LEU B C 1
ATOM 3814 O O . LEU B 1 88 ? -3.799 30.562 12.172 1 87 88 LEU B O 1
ATOM 3818 N N . ALA B 1 89 ? -2.146 29.203 11.688 1 86.81 89 ALA B N 1
ATOM 3819 C CA . ALA B 1 89 ? -2.996 28.422 10.797 1 86.81 89 ALA B CA 1
ATOM 3820 C C . ALA B 1 89 ? -4.102 27.719 11.578 1 86.81 89 ALA B C 1
ATOM 3822 O O . ALA B 1 89 ? -5.242 27.625 11.109 1 86.81 89 ALA B O 1
ATOM 3823 N N . GLY B 1 90 ? -3.758 27.234 12.719 1 87 90 GLY B N 1
ATOM 3824 C CA . GLY B 1 90 ? -4.773 26.609 13.555 1 87 90 GLY B CA 1
ATOM 3825 C C . GLY B 1 90 ? -5.879 27.562 13.969 1 87 90 GLY B C 1
ATOM 3826 O O . GLY B 1 90 ? -7.059 27.234 13.867 1 87 90 GLY B O 1
ATOM 3827 N N . PHE B 1 91 ? -5.477 28.75 14.344 1 88.88 91 PHE B N 1
ATOM 3828 C CA . PHE B 1 91 ? -6.43 29.766 14.773 1 88.88 91 PHE B CA 1
ATOM 3829 C C . PHE B 1 91 ? -7.32 30.188 13.609 1 88.88 91 PHE B C 1
ATOM 3831 O O . PHE B 1 91 ? -8.539 30.312 13.766 1 88.88 91 PHE B O 1
ATOM 3838 N N . LEU B 1 92 ? -6.75 30.359 12.516 1 87.5 92 LEU B N 1
ATOM 3839 C CA . LEU B 1 92 ? -7.492 30.812 11.352 1 87.5 92 LEU B CA 1
ATOM 3840 C C . LEU B 1 92 ? -8.438 29.734 10.844 1 87.5 92 LEU B C 1
ATOM 3842 O O . LEU B 1 92 ? -9.539 30.031 10.383 1 87.5 92 LEU B O 1
ATOM 3846 N N . THR B 1 93 ? -7.957 28.516 10.938 1 89.69 93 THR B N 1
ATOM 3847 C CA . THR B 1 93 ? -8.789 27.406 10.5 1 89.69 93 THR B CA 1
ATOM 3848 C C . THR B 1 93 ? -10.023 27.266 11.391 1 89.69 93 THR B C 1
ATOM 3850 O O . THR B 1 93 ? -11.117 26.984 10.898 1 89.69 93 THR B O 1
ATOM 3853 N N . ASP B 1 94 ? -9.836 27.5 12.656 1 89.31 94 ASP B N 1
ATOM 3854 C CA . ASP B 1 94 ? -10.945 27.375 13.594 1 89.31 94 ASP B CA 1
ATOM 3855 C C . ASP B 1 94 ? -11.922 28.547 13.438 1 89.31 94 ASP B C 1
ATOM 3857 O O . ASP B 1 94 ? -13.117 28.406 13.703 1 89.31 94 ASP B O 1
ATOM 3861 N N . THR B 1 95 ? -11.398 29.688 12.969 1 87.88 95 THR B N 1
ATOM 3862 C CA . THR B 1 95 ? -12.219 30.891 12.891 1 87.88 95 THR B CA 1
ATOM 3863 C C . THR B 1 95 ? -12.93 30.984 11.547 1 87.88 95 THR B C 1
ATOM 3865 O O . THR B 1 95 ? -14.102 31.359 11.477 1 87.88 95 THR B O 1
ATOM 3868 N N . PHE B 1 96 ? -12.266 30.609 10.453 1 89.44 96 PHE B N 1
ATOM 3869 C CA . PHE B 1 96 ? -12.805 30.875 9.125 1 89.44 96 PHE B CA 1
ATOM 3870 C C . PHE B 1 96 ? -13.297 29.594 8.469 1 89.44 96 PHE B C 1
ATOM 3872 O O . PHE B 1 96 ? -13.953 29.641 7.43 1 89.44 96 PHE B O 1
ATOM 3879 N N . GLY B 1 97 ? -12.961 28.516 8.984 1 88.31 97 GLY B N 1
ATOM 3880 C CA . GLY B 1 97 ? -13.461 27.281 8.43 1 88.31 97 GLY B CA 1
ATOM 3881 C C . GLY B 1 97 ? -12.359 26.281 8.094 1 88.31 97 GLY B C 1
ATOM 3882 O O . GLY B 1 97 ? -11.219 26.672 7.859 1 88.31 97 GLY B O 1
ATOM 3883 N N . ARG B 1 98 ? -12.742 25.078 8.031 1 91.75 98 ARG B N 1
ATOM 3884 C CA . ARG B 1 98 ? -11.781 24.016 7.742 1 91.75 98 ARG B CA 1
ATOM 3885 C C . ARG B 1 98 ? -11.531 23.891 6.246 1 91.75 98 ARG B C 1
ATOM 3887 O O . ARG B 1 98 ? -10.375 23.812 5.809 1 91.75 98 ARG B O 1
ATOM 3894 N N . LYS B 1 99 ? -12.617 23.922 5.516 1 91.81 99 LYS B N 1
ATOM 3895 C CA . LYS B 1 99 ? -12.539 23.688 4.078 1 91.81 99 LYS B CA 1
ATOM 3896 C C . LYS B 1 99 ? -11.711 24.766 3.381 1 91.81 99 LYS B C 1
ATOM 3898 O O . LYS B 1 99 ? -10.867 24.453 2.539 1 91.81 99 LYS B O 1
ATOM 3903 N N . ARG B 1 100 ? -11.922 25.984 3.699 1 91.06 100 ARG B N 1
ATOM 3904 C CA . ARG B 1 100 ? -11.227 27.109 3.08 1 91.06 100 ARG B CA 1
ATOM 3905 C C . ARG B 1 100 ? -9.719 26.984 3.27 1 91.06 100 ARG B C 1
ATOM 3907 O O . ARG B 1 100 ? -8.945 27.219 2.336 1 91.06 100 ARG B O 1
ATOM 3914 N N . PHE B 1 101 ? -9.391 26.578 4.355 1 91.88 101 PHE B N 1
ATOM 3915 C CA . PHE B 1 101 ? -7.965 26.547 4.652 1 91.88 101 PHE B CA 1
ATOM 3916 C C . PHE B 1 101 ? -7.34 25.25 4.16 1 91.88 101 PHE B C 1
ATOM 3918 O O . PHE B 1 101 ? -6.125 25.172 3.949 1 91.88 101 PHE B O 1
ATOM 3925 N N . LEU B 1 102 ? -8.148 24.219 3.996 1 93.44 102 LEU B N 1
ATOM 3926 C CA . LEU B 1 102 ? -7.66 23.031 3.303 1 93.44 102 LEU B CA 1
ATOM 3927 C C . LEU B 1 102 ? -7.348 23.344 1.842 1 93.44 102 LEU B C 1
ATOM 3929 O O . LEU B 1 102 ? -6.293 22.969 1.332 1 93.44 102 LEU B O 1
ATOM 3933 N N . ILE B 1 103 ? -8.211 24.094 1.224 1 93.62 103 ILE B N 1
ATOM 3934 C CA . ILE B 1 103 ? -8.039 24.453 -0.181 1 93.62 103 ILE B CA 1
ATOM 3935 C C . ILE B 1 103 ? -6.863 25.422 -0.329 1 93.62 103 ILE B C 1
ATOM 3937 O O . ILE B 1 103 ? -6.027 25.25 -1.225 1 93.62 103 ILE B O 1
ATOM 3941 N N . LEU B 1 104 ? -6.777 26.281 0.602 1 93.19 104 LEU B N 1
ATOM 3942 C CA . LEU B 1 104 ? -5.684 27.25 0.57 1 93.19 104 LEU B CA 1
ATOM 3943 C C . LEU B 1 104 ? -4.348 26.562 0.849 1 93.19 104 LEU B C 1
ATOM 3945 O O . LEU B 1 104 ? -3.33 26.906 0.241 1 93.19 104 LEU B O 1
ATOM 3949 N N . GLY B 1 105 ? -4.375 25.703 1.807 1 94.69 105 GLY B N 1
ATOM 3950 C CA . GLY B 1 105 ? -3.156 24.984 2.143 1 94.69 105 GLY B CA 1
ATOM 3951 C C . GLY B 1 105 ? -2.631 24.141 0.999 1 94.69 105 GLY B C 1
ATOM 3952 O O . GLY B 1 105 ? -1.506 24.344 0.534 1 94.69 105 GLY B O 1
ATOM 3953 N N . PHE B 1 106 ? -3.477 23.266 0.458 1 95.81 106 PHE B N 1
ATOM 3954 C CA . PHE B 1 106 ? -3.051 22.375 -0.617 1 95.81 106 PHE B CA 1
ATOM 3955 C C . PHE B 1 106 ? -2.832 23.156 -1.909 1 95.81 106 PHE B C 1
ATOM 3957 O O . PHE B 1 106 ? -1.952 22.812 -2.703 1 95.81 106 PHE B O 1
ATOM 3964 N N . GLY B 1 107 ? -3.641 24.172 -2.111 1 95.88 107 GLY B N 1
ATOM 3965 C CA . GLY B 1 107 ? -3.4 25.047 -3.246 1 95.88 107 GLY B CA 1
ATOM 3966 C C . GLY B 1 107 ? -2.076 25.781 -3.162 1 95.88 107 GLY B C 1
ATOM 3967 O O . GLY B 1 107 ? -1.367 25.922 -4.164 1 95.88 107 GLY B O 1
ATOM 3968 N N . GLY B 1 108 ? -1.788 26.297 -2.02 1 96.25 108 GLY B N 1
ATOM 3969 C CA . GLY B 1 108 ? -0.503 26.938 -1.809 1 96.25 108 GLY B CA 1
ATOM 3970 C C . GLY B 1 108 ? 0.676 26.016 -2.021 1 96.25 108 GLY B C 1
ATOM 3971 O O . GLY B 1 108 ? 1.667 26.391 -2.648 1 96.25 108 GLY B O 1
ATOM 3972 N N . ILE B 1 109 ? 0.553 24.75 -1.457 1 95.94 109 ILE B N 1
ATOM 3973 C CA . ILE B 1 109 ? 1.609 23.766 -1.653 1 95.94 109 ILE B CA 1
ATOM 3974 C C . ILE B 1 109 ? 1.838 23.547 -3.146 1 95.94 109 ILE B C 1
ATOM 3976 O O . ILE B 1 109 ? 2.98 23.484 -3.604 1 95.94 109 ILE B O 1
ATOM 3980 N N . PHE B 1 110 ? 0.787 23.453 -3.844 1 96 110 PHE B N 1
ATOM 3981 C CA . PHE B 1 110 ? 0.868 23.25 -5.285 1 96 110 PHE B CA 1
ATOM 3982 C C . PHE B 1 110 ? 1.631 24.391 -5.957 1 96 110 PHE B C 1
ATOM 3984 O O . PHE B 1 110 ? 2.574 24.141 -6.711 1 96 110 PHE B O 1
ATOM 3991 N N . ILE B 1 111 ? 1.253 25.562 -5.672 1 95.81 111 ILE B N 1
ATOM 3992 C CA . ILE B 1 111 ? 1.822 26.75 -6.316 1 95.81 111 ILE B CA 1
ATOM 3993 C C . ILE B 1 111 ? 3.303 26.859 -5.961 1 95.81 111 ILE B C 1
ATOM 3995 O O . ILE B 1 111 ? 4.145 27.062 -6.84 1 95.81 111 ILE B O 1
ATOM 3999 N N . PHE B 1 112 ? 3.611 26.703 -4.754 1 96.31 112 PHE B N 1
ATOM 4000 C CA . PHE B 1 112 ? 4.984 26.906 -4.32 1 96.31 112 PHE B CA 1
ATOM 4001 C C . PHE B 1 112 ? 5.871 25.734 -4.734 1 96.31 112 PHE B C 1
ATOM 4003 O O . PHE B 1 112 ? 7.07 25.922 -4.973 1 96.31 112 PHE B O 1
ATOM 4010 N N . THR B 1 113 ? 5.301 24.531 -4.766 1 95.06 113 THR B N 1
ATOM 4011 C CA . THR B 1 113 ? 6.074 23.422 -5.301 1 95.06 113 THR B CA 1
ATOM 4012 C C . THR B 1 113 ? 6.387 23.641 -6.777 1 95.06 113 THR B C 1
ATOM 4014 O O . THR B 1 113 ? 7.484 23.328 -7.238 1 95.06 113 THR B O 1
ATOM 4017 N N . LEU B 1 114 ? 5.449 24.172 -7.508 1 93.62 114 LEU B N 1
ATOM 4018 C CA . LEU B 1 114 ? 5.68 24.5 -8.914 1 93.62 114 LEU B CA 1
ATOM 4019 C C . LEU B 1 114 ? 6.762 25.562 -9.047 1 93.62 114 LEU B C 1
ATOM 4021 O O . LEU B 1 114 ? 7.594 25.5 -9.953 1 93.62 114 LEU B O 1
ATOM 4025 N N . LEU B 1 115 ? 6.66 26.484 -8.141 1 94.25 115 LEU B N 1
ATOM 4026 C CA . LEU B 1 115 ? 7.664 27.547 -8.148 1 94.25 115 LEU B CA 1
ATOM 4027 C C . LEU B 1 115 ? 9.047 26.984 -7.824 1 94.25 115 LEU B C 1
ATOM 4029 O O . LEU B 1 115 ? 10.047 27.422 -8.406 1 94.25 115 LEU B O 1
ATOM 4033 N N . ALA B 1 116 ? 9.086 26.109 -6.891 1 94.12 116 ALA B N 1
ATOM 4034 C CA . ALA B 1 116 ? 10.344 25.453 -6.551 1 94.12 116 ALA B CA 1
ATOM 4035 C C . ALA B 1 116 ? 10.883 24.641 -7.734 1 94.12 116 ALA B C 1
ATOM 4037 O O . ALA B 1 116 ? 12.094 24.625 -7.984 1 94.12 116 ALA B O 1
ATOM 4038 N N . GLY B 1 117 ? 10 23.984 -8.391 1 92.06 117 GLY B N 1
ATOM 4039 C CA . GLY B 1 117 ? 10.391 23.203 -9.555 1 92.06 117 GLY B CA 1
ATOM 4040 C C . GLY B 1 117 ? 10.891 24.047 -10.711 1 92.06 117 GLY B C 1
ATOM 4041 O O . GLY B 1 117 ? 11.688 23.578 -11.523 1 92.06 117 GLY B O 1
ATOM 4042 N N . SER B 1 118 ? 10.477 25.25 -10.836 1 90.31 118 SER B N 1
ATOM 4043 C CA . SER B 1 118 ? 10.875 26.141 -11.922 1 90.31 118 SER B CA 1
ATOM 4044 C C . SER B 1 118 ? 12.055 27.016 -11.516 1 90.31 118 SER B C 1
ATOM 4046 O O . SER B 1 118 ? 12.477 27.906 -12.273 1 90.31 118 SER B O 1
ATOM 4048 N N . SER B 1 119 ? 12.539 26.688 -10.375 1 90.44 119 SER B N 1
ATOM 4049 C CA . SER B 1 119 ? 13.602 27.547 -9.859 1 90.44 119 SER B CA 1
ATOM 4050 C C . SER B 1 119 ? 14.922 27.281 -10.57 1 90.44 119 SER B C 1
ATOM 4052 O O . SER B 1 119 ? 15.219 26.141 -10.953 1 90.44 119 SER B O 1
ATOM 4054 N N . GLN B 1 120 ? 15.664 28.422 -10.805 1 87.12 120 GLN B N 1
ATOM 4055 C CA . GLN B 1 120 ? 16.969 28.328 -11.469 1 87.12 120 GLN B CA 1
ATOM 4056 C C . GLN B 1 120 ? 18.094 28.656 -10.5 1 87.12 120 GLN B C 1
ATOM 4058 O O . GLN B 1 120 ? 19.266 28.375 -10.781 1 87.12 120 GLN B O 1
ATOM 4063 N N . THR B 1 121 ? 17.641 29.266 -9.422 1 89.56 121 THR B N 1
ATOM 4064 C CA . THR B 1 121 ? 18.656 29.672 -8.445 1 89.56 121 THR B CA 1
ATOM 4065 C C . THR B 1 121 ? 18.344 29.078 -7.074 1 89.56 121 THR B C 1
ATOM 4067 O O . THR B 1 121 ? 17.203 28.688 -6.805 1 89.56 121 THR B O 1
ATOM 4070 N N . TYR B 1 122 ? 19.359 29 -6.266 1 92 122 TYR B N 1
ATOM 4071 C CA . TYR B 1 122 ? 19.25 28.453 -4.918 1 92 122 TYR B CA 1
ATOM 4072 C C . TYR B 1 122 ? 18.281 29.297 -4.074 1 92 122 TYR B C 1
ATOM 4074 O O . TYR B 1 122 ? 17.5 28.75 -3.301 1 92 122 TYR B O 1
ATOM 4082 N N . GLU B 1 123 ? 18.312 30.625 -4.242 1 93 123 GLU B N 1
ATOM 4083 C CA . GLU B 1 123 ? 17.516 31.516 -3.418 1 93 123 GLU B CA 1
ATOM 4084 C C . GLU B 1 123 ? 16.016 31.328 -3.691 1 93 123 GLU B C 1
ATOM 4086 O O . GLU B 1 123 ? 15.211 31.328 -2.764 1 93 123 GLU B O 1
ATOM 4091 N N . VAL B 1 124 ? 15.773 31.188 -4.906 1 93.25 124 VAL B N 1
ATOM 4092 C CA . VAL B 1 124 ? 14.367 31 -5.273 1 93.25 124 VAL B CA 1
ATOM 4093 C C . VAL B 1 124 ? 13.875 29.641 -4.766 1 93.25 124 VAL B C 1
ATOM 4095 O O . VAL B 1 124 ? 12.75 29.531 -4.273 1 93.25 124 VAL B O 1
ATOM 4098 N N . LEU B 1 125 ? 14.711 28.656 -4.895 1 94 125 LEU B N 1
ATOM 4099 C CA . LEU B 1 125 ? 14.367 27.312 -4.41 1 94 125 LEU B CA 1
ATOM 4100 C C . LEU B 1 125 ? 14.164 27.328 -2.896 1 94 125 LEU B C 1
ATOM 4102 O O . LEU B 1 125 ? 13.18 26.781 -2.395 1 94 125 LEU B O 1
ATOM 4106 N N . LEU B 1 126 ? 15.016 28.016 -2.227 1 93.31 126 LEU B N 1
ATOM 4107 C CA . LEU B 1 126 ? 14.953 28.094 -0.771 1 93.31 126 LEU B CA 1
ATOM 4108 C C . LEU B 1 126 ? 13.688 28.812 -0.319 1 93.31 126 LEU B C 1
ATOM 4110 O O . LEU B 1 126 ? 13.016 28.375 0.61 1 93.31 126 LEU B O 1
ATOM 4114 N N . THR B 1 127 ? 13.391 29.875 -0.936 1 95.38 127 THR B N 1
ATOM 4115 C CA . THR B 1 127 ? 12.219 30.656 -0.572 1 95.38 127 THR B CA 1
ATOM 4116 C C . THR B 1 127 ? 10.938 29.891 -0.888 1 95.38 127 THR B C 1
ATOM 4118 O O . THR B 1 127 ? 9.984 29.922 -0.105 1 95.38 127 THR B O 1
ATOM 4121 N N . ALA B 1 128 ? 10.93 29.297 -1.982 1 95.88 128 ALA B N 1
ATOM 4122 C CA . ALA B 1 128 ? 9.758 28.531 -2.369 1 95.88 128 ALA B CA 1
ATOM 4123 C C . ALA B 1 128 ? 9.508 27.391 -1.391 1 95.88 128 ALA B C 1
ATOM 4125 O O . ALA B 1 128 ? 8.367 27.109 -1.023 1 95.88 128 ALA B O 1
ATOM 4126 N N . LYS B 1 129 ? 10.555 26.766 -0.976 1 94.38 129 LYS B N 1
ATOM 4127 C CA . LYS B 1 129 ? 10.43 25.672 -0.031 1 94.38 129 LYS B CA 1
ATOM 4128 C C . LYS B 1 129 ? 9.961 26.156 1.335 1 94.38 129 LYS B C 1
ATOM 4130 O O . LYS B 1 129 ? 9.234 25.469 2.039 1 94.38 129 LYS B O 1
ATOM 4135 N N . PHE B 1 130 ? 10.328 27.344 1.651 1 94.12 130 PHE B N 1
ATOM 4136 C CA . PHE B 1 130 ? 9.883 27.953 2.896 1 94.12 130 PHE B CA 1
ATOM 4137 C C . PHE B 1 130 ? 8.375 28.172 2.883 1 94.12 130 PHE B C 1
ATOM 4139 O O . PHE B 1 130 ? 7.684 27.812 3.834 1 94.12 130 PHE B O 1
ATOM 4146 N N . PHE B 1 131 ? 7.914 28.688 1.858 1 95.62 131 PHE B N 1
ATOM 4147 C CA . PHE B 1 131 ? 6.488 28.969 1.756 1 95.62 131 PHE B CA 1
ATOM 4148 C C . PHE B 1 131 ? 5.699 27.672 1.564 1 95.62 131 PHE B C 1
ATOM 4150 O O . PHE B 1 131 ? 4.562 27.562 2.031 1 95.62 131 PHE B O 1
ATOM 4157 N N . GLU B 1 132 ? 6.309 26.75 0.871 1 95.19 132 GLU B N 1
ATOM 4158 C CA . GLU B 1 132 ? 5.695 25.422 0.761 1 95.19 132 GLU B CA 1
ATOM 4159 C C . GLU B 1 132 ? 5.48 24.797 2.137 1 95.19 132 GLU B C 1
ATOM 4161 O O . GLU B 1 132 ? 4.426 24.219 2.402 1 95.19 132 GLU B O 1
ATOM 4166 N N . GLY B 1 133 ? 6.422 24.938 2.973 1 92.25 133 GLY B N 1
ATOM 4167 C CA . GLY B 1 133 ? 6.309 24.438 4.336 1 92.25 133 GLY B CA 1
ATOM 4168 C C . GLY B 1 133 ? 5.234 25.156 5.141 1 92.25 133 GLY B C 1
ATOM 4169 O O . GLY B 1 133 ? 4.539 24.531 5.941 1 92.25 133 GLY B O 1
ATOM 4170 N N . MET B 1 134 ? 5.07 26.375 4.902 1 92.88 134 MET B N 1
ATOM 4171 C CA . MET B 1 134 ? 4.023 27.141 5.574 1 92.88 134 MET B CA 1
ATOM 4172 C C . MET B 1 134 ? 2.643 26.609 5.211 1 92.88 134 MET B C 1
ATOM 4174 O O . MET B 1 134 ? 1.786 26.453 6.082 1 92.88 134 MET B O 1
ATOM 4178 N N . CYS B 1 135 ? 2.502 26.391 3.928 1 93.31 135 CYS B N 1
ATOM 4179 C CA . CYS B 1 135 ? 1.217 25.906 3.445 1 93.31 135 CYS B CA 1
ATOM 4180 C C . CYS B 1 135 ? 0.978 24.469 3.904 1 93.31 135 CYS B C 1
ATOM 4182 O O . CYS B 1 135 ? -0.167 24.062 4.113 1 93.31 135 CYS B O 1
ATOM 4184 N N . PHE B 1 136 ? 2.016 23.797 4.086 1 92 136 PHE B N 1
ATOM 4185 C CA . PHE B 1 136 ? 1.955 22.422 4.574 1 92 136 PHE B CA 1
ATOM 4186 C C . PHE B 1 136 ? 1.384 22.375 5.988 1 92 136 PHE B C 1
ATOM 4188 O O . PHE B 1 136 ? 0.513 21.547 6.281 1 92 136 PHE B O 1
ATOM 4195 N N . ALA B 1 137 ? 1.777 23.234 6.793 1 87.69 137 ALA B N 1
ATOM 4196 C CA . ALA B 1 137 ? 1.312 23.281 8.18 1 87.69 137 ALA B CA 1
ATOM 4197 C C . ALA B 1 137 ? -0.181 23.594 8.242 1 87.69 137 ALA B C 1
ATOM 4199 O O . ALA B 1 137 ? -0.91 23 9.047 1 87.69 137 ALA B O 1
ATOM 4200 N N . ILE B 1 138 ? -0.577 24.422 7.391 1 87.69 138 ILE B N 1
ATOM 4201 C CA . ILE B 1 138 ? -1.975 24.844 7.348 1 87.69 138 ILE B CA 1
ATOM 4202 C C . ILE B 1 138 ? -2.852 23.672 6.926 1 87.69 138 ILE B C 1
ATOM 4204 O O . ILE B 1 138 ? -3.881 23.391 7.551 1 87.69 138 ILE B O 1
ATOM 4208 N N . SER B 1 139 ? -2.438 23 5.965 1 89.88 139 SER B N 1
ATOM 4209 C CA . SER B 1 139 ? -3.25 21.938 5.383 1 89.88 139 SER B CA 1
ATOM 4210 C C . SER B 1 139 ? -3.266 20.703 6.273 1 89.88 139 SER B C 1
ATOM 4212 O O . SER B 1 139 ? -4.297 20.047 6.41 1 89.88 139 SER B O 1
ATOM 4214 N N . LEU B 1 140 ? -2.164 20.469 6.895 1 86.19 140 LEU B N 1
ATOM 4215 C CA . LEU B 1 140 ? -2.068 19.25 7.699 1 86.19 140 LEU B CA 1
ATOM 4216 C C . LEU B 1 140 ? -2.961 19.344 8.93 1 86.19 140 LEU B C 1
ATOM 4218 O O . LEU B 1 140 ? -3.695 18.391 9.242 1 86.19 140 LEU B O 1
ATOM 4222 N N . SER B 1 141 ? -2.914 20.422 9.633 1 86.25 141 SER B N 1
ATOM 4223 C CA . SER B 1 141 ? -3.732 20.594 10.828 1 86.25 141 SER B CA 1
ATOM 4224 C C . SER B 1 141 ? -5.219 20.594 10.484 1 86.25 141 SER B C 1
ATOM 4226 O O . SER B 1 141 ? -6.027 20 11.188 1 86.25 141 SER B O 1
ATOM 4228 N N . ALA B 1 142 ? -5.484 21.234 9.445 1 88.75 142 ALA B N 1
ATOM 4229 C CA . ALA B 1 142 ? -6.883 21.328 9.023 1 88.75 142 ALA B CA 1
ATOM 4230 C C . ALA B 1 142 ? -7.402 19.953 8.57 1 88.75 142 ALA B C 1
ATOM 4232 O O . ALA B 1 142 ? -8.578 19.641 8.766 1 88.75 142 ALA B O 1
ATOM 4233 N N . SER B 1 143 ? -6.551 19.188 7.98 1 89.19 143 SER B N 1
ATOM 4234 C CA . SER B 1 143 ? -6.965 17.891 7.453 1 89.19 143 SER B CA 1
ATOM 4235 C C . SER B 1 143 ? -7.309 16.922 8.578 1 89.19 143 SER B C 1
ATOM 4237 O O . SER B 1 143 ? -8.281 16.172 8.477 1 89.19 143 SER B O 1
ATOM 4239 N N . VAL B 1 144 ? -6.555 16.969 9.594 1 85.19 144 VAL B N 1
ATOM 4240 C CA . VAL B 1 144 ? -6.777 16.047 10.711 1 85.19 144 VAL B CA 1
ATOM 4241 C C . VAL B 1 144 ? -8.109 16.375 11.391 1 85.19 144 VAL B C 1
ATOM 4243 O O . VAL B 1 144 ? -8.906 15.484 11.68 1 85.19 144 VAL B O 1
ATOM 4246 N N . THR B 1 145 ? -8.344 17.609 11.633 1 86.44 145 THR B N 1
ATOM 4247 C CA . THR B 1 145 ? -9.586 18.031 12.273 1 86.44 145 THR B CA 1
ATOM 4248 C C . THR B 1 145 ? -10.781 17.781 11.359 1 86.44 145 THR B C 1
ATOM 4250 O O . THR B 1 145 ? -11.844 17.375 11.82 1 86.44 145 THR B O 1
ATOM 4253 N N . TYR B 1 146 ? -10.523 18.016 10.125 1 90.06 146 TYR B N 1
ATOM 4254 C CA . TYR B 1 146 ? -11.602 17.891 9.148 1 90.06 146 TYR B CA 1
ATOM 4255 C C . TYR B 1 146 ? -12.133 16.453 9.109 1 90.06 146 TYR B C 1
ATOM 4257 O O . TYR B 1 146 ? -13.344 16.234 9.156 1 90.06 146 TYR B O 1
ATOM 4265 N N . ILE B 1 147 ? -11.32 15.539 9.078 1 85.62 147 ILE B N 1
ATOM 4266 C CA . ILE B 1 147 ? -11.727 14.141 8.977 1 85.62 147 ILE B CA 1
ATOM 4267 C C . ILE B 1 147 ? -12.406 13.703 10.273 1 85.62 147 ILE B C 1
ATOM 4269 O O . ILE B 1 147 ? -13.375 12.945 10.242 1 85.62 147 ILE B O 1
ATOM 4273 N N . SER B 1 148 ? -11.969 14.219 11.352 1 84.25 148 SER B N 1
ATOM 4274 C CA . SER B 1 148 ? -12.492 13.812 12.648 1 84.25 148 SER B CA 1
ATOM 4275 C C . SER B 1 148 ? -13.906 14.344 12.867 1 84.25 148 SER B C 1
ATOM 4277 O O . SER B 1 148 ? -14.664 13.797 13.664 1 84.25 148 SER B O 1
ATOM 4279 N N . GLU B 1 149 ? -14.289 15.297 12.156 1 86.44 149 GLU B N 1
ATOM 4280 C CA . GLU B 1 149 ? -15.555 15.969 12.422 1 86.44 149 GLU B CA 1
ATOM 4281 C C . GLU B 1 149 ? -16.672 15.391 11.57 1 86.44 149 GLU B C 1
ATOM 4283 O O . GLU B 1 149 ? -17.828 15.797 11.703 1 86.44 149 GLU B O 1
ATOM 4288 N N . PHE B 1 150 ? -16.359 14.461 10.688 1 85.5 150 PHE B N 1
ATOM 4289 C CA . PHE B 1 150 ? -17.375 13.812 9.875 1 85.5 150 PHE B CA 1
ATOM 4290 C C . PHE B 1 150 ? -17.75 12.453 10.445 1 85.5 150 PHE B C 1
ATOM 4292 O O . PHE B 1 150 ? -18.594 11.75 9.891 1 85.5 150 PHE B O 1
ATOM 4299 N N . CYS B 1 151 ? -17.109 12.141 11.438 1 77.75 151 CYS B N 1
ATOM 4300 C CA . CYS B 1 151 ? -17.297 10.781 11.938 1 77.75 151 CYS B CA 1
ATOM 4301 C C . CYS B 1 151 ? -17.797 10.797 13.375 1 77.75 151 CYS B C 1
ATOM 4303 O O . CYS B 1 151 ? -17.578 11.766 14.102 1 77.75 151 CYS B O 1
ATOM 4305 N N . HIS B 1 152 ? -18.547 9.656 13.602 1 75.69 152 HIS B N 1
ATOM 4306 C CA . HIS B 1 152 ? -18.969 9.445 14.977 1 75.69 152 HIS B CA 1
ATOM 4307 C C . HIS B 1 152 ? -17.781 9.016 15.852 1 75.69 152 HIS B C 1
ATOM 4309 O O . HIS B 1 152 ? -16.75 8.602 15.336 1 75.69 152 HIS B O 1
ATOM 4315 N N . ASN B 1 153 ? -17.844 9.078 17.125 1 70.44 153 ASN B N 1
ATOM 4316 C CA . ASN B 1 153 ? -16.766 8.906 18.109 1 70.44 153 ASN B CA 1
ATOM 4317 C C . ASN B 1 153 ? -16.062 7.566 17.938 1 70.44 153 ASN B C 1
ATOM 4319 O O . ASN B 1 153 ? -14.828 7.5 18.016 1 70.44 153 ASN B O 1
ATOM 4323 N N . GLU B 1 154 ? -16.75 6.562 17.594 1 68.25 154 GLU B N 1
ATOM 4324 C CA . GLU B 1 154 ? -16.125 5.242 17.547 1 68.25 154 GLU B CA 1
ATOM 4325 C C . GLU B 1 154 ? -15.273 5.082 16.297 1 68.25 154 GLU B C 1
ATOM 4327 O O . GLU B 1 154 ? -14.188 4.5 16.344 1 68.25 154 GLU B O 1
ATOM 4332 N N . ILE B 1 155 ? -15.719 5.66 15.273 1 72.12 155 ILE B N 1
ATOM 4333 C CA . ILE B 1 155 ? -15.039 5.496 14 1 72.12 155 ILE B CA 1
ATOM 4334 C C . ILE B 1 155 ? -13.984 6.586 13.836 1 72.12 155 ILE B C 1
ATOM 4336 O O . ILE B 1 155 ? -13.023 6.422 13.07 1 72.12 155 ILE B O 1
ATOM 4340 N N . ARG B 1 156 ? -14.133 7.594 14.688 1 77.56 156 ARG B N 1
ATOM 4341 C CA . ARG B 1 156 ? -13.25 8.75 14.586 1 77.56 156 ARG B CA 1
ATOM 4342 C C . ARG B 1 156 ? -11.805 8.367 14.898 1 77.56 156 ARG B C 1
ATOM 4344 O O . ARG B 1 156 ? -10.891 8.711 14.156 1 77.56 156 ARG B O 1
ATOM 4351 N N . ASP B 1 157 ? -11.656 7.633 15.953 1 74.12 157 ASP B N 1
ATOM 4352 C CA . ASP B 1 157 ? -10.305 7.277 16.375 1 74.12 157 ASP B CA 1
ATOM 4353 C C . ASP B 1 157 ? -9.625 6.371 15.359 1 74.12 157 ASP B C 1
ATOM 4355 O O . ASP B 1 157 ? -8.438 6.543 15.062 1 74.12 157 ASP B O 1
ATOM 4359 N N . ARG B 1 158 ? -10.367 5.582 14.797 1 70.31 158 ARG B N 1
ATOM 4360 C CA . ARG B 1 158 ? -9.82 4.668 13.797 1 70.31 158 ARG B CA 1
ATOM 4361 C C . ARG B 1 158 ? -9.422 5.422 12.531 1 70.31 158 ARG B C 1
ATOM 4363 O O . ARG B 1 158 ? -8.391 5.125 11.93 1 70.31 158 ARG B O 1
ATOM 4370 N N . LEU B 1 159 ? -10.203 6.344 12.211 1 73.06 159 LEU B N 1
ATOM 4371 C CA . LEU B 1 159 ? -9.93 7.102 11 1 73.06 159 LEU B CA 1
ATOM 4372 C C . LEU B 1 159 ? -8.719 8.008 11.18 1 73.06 159 LEU B C 1
ATOM 4374 O O . LEU B 1 159 ? -7.918 8.172 10.258 1 73.06 159 LEU B O 1
ATOM 4378 N N . VAL B 1 160 ? -8.625 8.539 12.359 1 76.44 160 VAL B N 1
ATOM 4379 C CA . VAL B 1 160 ? -7.504 9.43 12.633 1 76.44 160 VAL B CA 1
ATOM 4380 C C . VAL B 1 160 ? -6.203 8.633 12.641 1 76.44 160 VAL B C 1
ATOM 4382 O O . VAL B 1 160 ? -5.195 9.078 12.086 1 76.44 160 VAL B O 1
ATOM 4385 N N . VAL B 1 161 ? -6.27 7.508 13.164 1 71.75 161 VAL B N 1
ATOM 4386 C CA . VAL B 1 161 ? -5.078 6.668 13.203 1 71.75 161 VAL B CA 1
ATOM 4387 C C . VAL B 1 161 ? -4.766 6.141 11.805 1 71.75 161 VAL B C 1
ATOM 4389 O O . VAL B 1 161 ? -3.598 6.031 11.422 1 71.75 161 VAL B O 1
ATOM 4392 N N . SER B 1 162 ? -5.758 5.863 11.062 1 70.19 162 SER B N 1
ATOM 4393 C CA . SER B 1 162 ? -5.566 5.391 9.695 1 70.19 162 SER B CA 1
ATOM 4394 C C . SER B 1 162 ? -4.887 6.449 8.836 1 70.19 162 SER B C 1
ATOM 4396 O O . SER B 1 162 ? -4.125 6.121 7.922 1 70.19 162 SER B O 1
ATOM 4398 N N . GLN B 1 163 ? -5.148 7.637 9.133 1 74.12 163 GLN B N 1
ATOM 4399 C CA . GLN B 1 163 ? -4.531 8.727 8.383 1 74.12 163 GLN B CA 1
ATOM 4400 C C . GLN B 1 163 ? -3.01 8.688 8.5 1 74.12 163 GLN B C 1
ATOM 4402 O O . GLN B 1 163 ? -2.295 8.992 7.547 1 74.12 163 GLN B O 1
ATOM 4407 N N . THR B 1 164 ? -2.557 8.281 9.586 1 69.5 164 THR B N 1
ATOM 4408 C CA . THR B 1 164 ? -1.112 8.211 9.773 1 69.5 164 THR B CA 1
ATOM 4409 C C . THR B 1 164 ? -0.513 7.07 8.961 1 69.5 164 THR B C 1
ATOM 4411 O O . THR B 1 164 ? 0.64 7.145 8.531 1 69.5 164 THR B O 1
ATOM 4414 N N . SER B 1 165 ? -1.31 6.059 8.836 1 71 165 SER B N 1
ATOM 4415 C CA . SER B 1 165 ? -0.855 4.992 7.945 1 71 165 SER B CA 1
ATOM 4416 C C . SER B 1 165 ? -0.688 5.496 6.516 1 71 165 SER B C 1
ATOM 4418 O O . SER B 1 165 ? 0.201 5.043 5.793 1 71 165 SER B O 1
ATOM 4420 N N . PHE B 1 166 ? -1.484 6.473 6.203 1 78.5 166 PHE B N 1
ATOM 4421 C CA . PHE B 1 166 ? -1.377 7.082 4.883 1 78.5 166 PHE B CA 1
ATOM 4422 C C . PHE B 1 166 ? -0.031 7.777 4.715 1 78.5 166 PHE B C 1
ATOM 4424 O O . PHE B 1 166 ? 0.539 7.781 3.623 1 78.5 166 PHE B O 1
ATOM 4431 N N . ALA B 1 167 ? 0.454 8.234 5.824 1 75.94 167 ALA B N 1
ATOM 4432 C CA . ALA B 1 167 ? 1.755 8.891 5.766 1 75.94 167 ALA B CA 1
ATOM 4433 C C . ALA B 1 167 ? 2.861 7.902 5.422 1 75.94 167 ALA B C 1
ATOM 4435 O O . ALA B 1 167 ? 3.799 8.234 4.691 1 75.94 167 ALA B O 1
ATOM 4436 N N . ALA B 1 168 ? 2.721 6.77 5.957 1 72.44 168 ALA B N 1
ATOM 4437 C CA . ALA B 1 168 ? 3.707 5.738 5.648 1 72.44 168 ALA B CA 1
ATOM 4438 C C . ALA B 1 168 ? 3.648 5.352 4.172 1 72.44 168 ALA B C 1
ATOM 4440 O O . ALA B 1 168 ? 4.688 5.207 3.52 1 72.44 168 ALA B O 1
ATOM 4441 N N . ILE B 1 169 ? 2.51 5.195 3.754 1 73.81 169 ILE B N 1
ATOM 4442 C CA . ILE B 1 169 ? 2.336 4.867 2.342 1 73.81 169 ILE B CA 1
ATOM 4443 C C . ILE B 1 169 ? 2.855 6.012 1.478 1 73.81 169 ILE B C 1
ATOM 4445 O O . ILE B 1 169 ? 3.496 5.781 0.449 1 73.81 169 ILE B O 1
ATOM 4449 N N . ALA B 1 170 ? 2.529 7.164 1.914 1 81 170 ALA B N 1
ATOM 4450 C CA . ALA B 1 170 ? 2.992 8.352 1.194 1 81 170 ALA B CA 1
ATOM 4451 C C . ALA B 1 170 ? 4.516 8.383 1.112 1 81 170 ALA B C 1
ATOM 4453 O O . ALA B 1 170 ? 5.078 8.805 0.102 1 81 170 ALA B O 1
ATOM 4454 N N . GLN B 1 171 ? 5.113 7.953 2.154 1 77 171 GLN B N 1
ATOM 4455 C CA . GLN B 1 171 ? 6.57 7.906 2.162 1 77 171 GLN B CA 1
ATOM 4456 C C . GLN B 1 171 ? 7.094 6.922 1.119 1 77 171 GLN B C 1
ATOM 4458 O O . GLN B 1 171 ? 8.102 7.191 0.456 1 77 171 GLN B O 1
ATOM 4463 N N . ILE B 1 172 ? 6.473 5.895 1.021 1 72.25 172 ILE B N 1
ATOM 4464 C CA . ILE B 1 172 ? 6.859 4.898 0.028 1 72.25 172 ILE B CA 1
ATOM 4465 C C . ILE B 1 172 ? 6.676 5.473 -1.376 1 72.25 172 ILE B C 1
ATOM 4467 O O . ILE B 1 172 ? 7.559 5.336 -2.227 1 72.25 172 ILE B O 1
ATOM 4471 N N . ILE B 1 173 ? 5.59 6.113 -1.535 1 75.75 173 ILE B N 1
ATOM 4472 C CA . ILE B 1 173 ? 5.305 6.727 -2.828 1 75.75 173 ILE B CA 1
ATOM 4473 C C . ILE B 1 173 ? 6.355 7.789 -3.141 1 75.75 173 ILE B C 1
ATOM 4475 O O . ILE B 1 173 ? 6.832 7.883 -4.273 1 75.75 173 ILE B O 1
ATOM 4479 N N . SER B 1 174 ? 6.656 8.508 -2.143 1 82.62 174 SER B N 1
ATOM 4480 C CA . SER B 1 174 ? 7.656 9.562 -2.311 1 82.62 174 SER B CA 1
ATOM 4481 C C . SER B 1 174 ? 9 8.984 -2.732 1 82.62 174 SER B C 1
ATOM 4483 O O . SER B 1 174 ? 9.648 9.5 -3.645 1 82.62 174 SER B O 1
ATOM 4485 N N . THR B 1 175 ? 9.391 7.93 -2.09 1 75.88 175 THR B N 1
ATOM 4486 C CA . THR B 1 175 ? 10.664 7.297 -2.402 1 75.88 175 THR B CA 1
ATOM 4487 C C . THR B 1 175 ? 10.633 6.68 -3.797 1 75.88 175 THR B C 1
ATOM 4489 O O . THR B 1 175 ? 11.609 6.785 -4.551 1 75.88 175 THR B O 1
ATOM 4492 N N . ALA B 1 176 ? 9.562 6.133 -4.047 1 71.44 176 ALA B N 1
ATOM 4493 C CA . ALA B 1 176 ? 9.406 5.523 -5.367 1 71.44 176 ALA B CA 1
ATOM 4494 C C . ALA B 1 176 ? 9.484 6.574 -6.469 1 71.44 176 ALA B C 1
ATOM 4496 O O . ALA B 1 176 ? 10.125 6.359 -7.5 1 71.44 176 ALA B O 1
ATOM 4497 N N . MET B 1 177 ? 8.828 7.645 -6.25 1 76.19 177 MET B N 1
ATOM 4498 C CA . MET B 1 177 ? 8.844 8.734 -7.227 1 76.19 177 MET B CA 1
ATOM 4499 C C . MET B 1 177 ? 10.25 9.297 -7.387 1 76.19 177 MET B C 1
ATOM 4501 O O . MET B 1 177 ? 10.688 9.578 -8.508 1 76.19 177 MET B O 1
ATOM 4505 N N . ALA B 1 178 ? 10.883 9.484 -6.293 1 80.94 178 ALA B N 1
ATOM 4506 C CA . ALA B 1 178 ? 12.242 10.008 -6.34 1 80.94 178 ALA B CA 1
ATOM 4507 C C . ALA B 1 178 ? 13.172 9.062 -7.094 1 80.94 178 ALA B C 1
ATOM 4509 O O . ALA B 1 178 ? 13.922 9.492 -7.973 1 80.94 178 ALA B O 1
ATOM 4510 N N . TRP B 1 179 ? 13.086 7.898 -6.723 1 69.56 179 TRP B N 1
ATOM 4511 C CA . TRP B 1 179 ? 13.914 6.891 -7.371 1 69.56 179 TRP B CA 1
ATOM 4512 C C . TRP B 1 179 ? 13.609 6.805 -8.859 1 69.56 179 TRP B C 1
ATOM 4514 O O . TRP B 1 179 ? 14.523 6.688 -9.688 1 69.56 179 TRP B O 1
ATOM 4524 N N . GLY B 1 180 ? 12.383 6.852 -9.203 1 66.06 180 GLY B N 1
ATOM 4525 C CA . GLY B 1 180 ? 11.969 6.727 -10.586 1 66.06 180 GLY B CA 1
ATOM 4526 C C . GLY B 1 180 ? 12.359 7.918 -11.438 1 66.06 180 GLY B C 1
ATOM 4527 O O . GLY B 1 180 ? 12.703 7.766 -12.609 1 66.06 180 GLY B O 1
ATOM 4528 N N . ILE B 1 181 ? 12.352 9.055 -10.898 1 73.44 181 ILE B N 1
ATOM 4529 C CA . ILE B 1 181 ? 12.531 10.266 -11.695 1 73.44 181 ILE B CA 1
ATOM 4530 C C . ILE B 1 181 ? 13.977 10.75 -11.562 1 73.44 181 ILE B C 1
ATOM 4532 O O . ILE B 1 1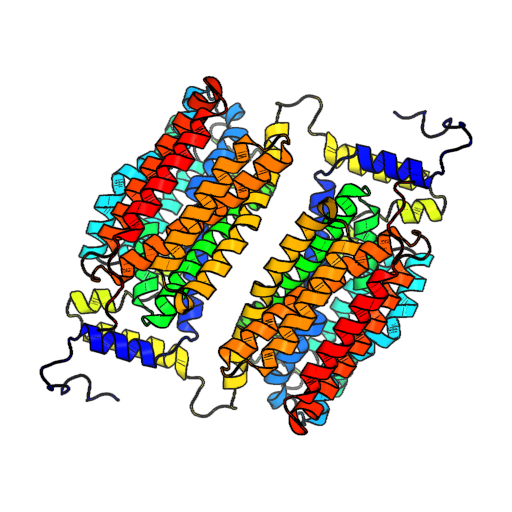81 ? 14.617 11.07 -12.57 1 73.44 181 ILE B O 1
ATOM 4536 N N . LEU B 1 182 ? 14.508 10.711 -10.43 1 74 182 LEU B N 1
ATOM 4537 C CA . LEU B 1 182 ? 15.797 11.344 -10.172 1 74 182 LEU B CA 1
ATOM 4538 C C . LEU B 1 182 ? 16.938 10.477 -10.695 1 74 182 LEU B C 1
ATOM 4540 O O . LEU B 1 182 ? 18.062 10.953 -10.852 1 74 182 LEU B O 1
ATOM 4544 N N . THR B 1 183 ? 16.609 9.281 -10.883 1 61.03 183 THR B N 1
ATOM 4545 C CA . THR B 1 183 ? 17.641 8.414 -11.43 1 61.03 183 THR B CA 1
ATOM 4546 C C . THR B 1 183 ? 17.734 8.578 -12.945 1 61.03 183 THR B C 1
ATOM 4548 O O . THR B 1 183 ? 18.672 8.062 -13.57 1 61.03 183 THR B O 1
ATOM 4551 N N . GLN B 1 184 ? 16.797 9.359 -13.359 1 60.94 184 GLN B N 1
ATOM 4552 C CA . GLN B 1 184 ? 16.812 9.648 -14.789 1 60.94 184 GLN B CA 1
ATOM 4553 C C . GLN B 1 184 ? 17.641 10.898 -15.078 1 60.94 184 GLN B C 1
ATOM 4555 O O . GLN B 1 184 ? 17.984 11.648 -14.164 1 60.94 184 GLN B O 1
ATOM 4560 N N . ASP B 1 185 ? 18.234 10.93 -16.219 1 63.72 185 ASP B N 1
ATOM 4561 C CA . ASP B 1 185 ? 19.031 12.086 -16.609 1 63.72 185 ASP B CA 1
ATOM 4562 C C . ASP B 1 185 ? 18.297 12.914 -17.672 1 63.72 185 ASP B C 1
ATOM 4564 O O . ASP B 1 185 ? 18.672 12.883 -18.844 1 63.72 185 ASP B O 1
ATOM 4568 N N . TRP B 1 186 ? 17.25 13.523 -17.219 1 66.5 186 TRP B N 1
ATOM 4569 C CA . TRP B 1 186 ? 16.5 14.375 -18.141 1 66.5 186 TRP B CA 1
ATOM 4570 C C . TRP B 1 186 ? 16.984 15.82 -18.062 1 66.5 186 TRP B C 1
ATOM 4572 O O . TRP B 1 186 ? 17.328 16.312 -16.969 1 66.5 186 TRP B O 1
ATOM 4582 N N . ARG B 1 187 ? 17.391 16.406 -19.125 1 76.88 187 ARG B N 1
ATOM 4583 C CA . ARG B 1 187 ? 17.781 17.812 -19.172 1 76.88 187 ARG B CA 1
ATOM 4584 C C . ARG B 1 187 ? 17.094 18.531 -20.328 1 76.88 187 ARG B C 1
ATOM 4586 O O . ARG B 1 187 ? 17.172 18.078 -21.484 1 76.88 187 ARG B O 1
ATOM 4593 N N . VAL B 1 188 ? 16.234 19.453 -19.984 1 73.12 188 VAL B N 1
ATOM 4594 C CA . VAL B 1 188 ? 15.531 20.234 -21 1 73.12 188 VAL B CA 1
ATOM 4595 C C . VAL B 1 188 ? 15.93 21.703 -20.891 1 73.12 188 VAL B C 1
ATOM 4597 O O . VAL B 1 188 ? 15.898 22.266 -19.797 1 73.12 188 VAL B O 1
ATOM 4600 N N . VAL B 1 189 ? 16.469 22.219 -21.906 1 76.62 189 VAL B N 1
ATOM 4601 C CA . VAL B 1 189 ? 16.891 23.625 -21.922 1 76.62 189 VAL B CA 1
ATOM 4602 C C . VAL B 1 189 ? 15.891 24.453 -22.734 1 76.62 189 VAL B C 1
ATOM 4604 O O . VAL B 1 189 ? 15.508 24.062 -23.844 1 76.62 189 VAL B O 1
ATOM 4607 N N . PHE B 1 190 ? 15.25 25.344 -21.969 1 72.88 190 PHE B N 1
ATOM 4608 C CA . PHE B 1 190 ? 14.305 26.234 -22.625 1 72.88 190 PHE B CA 1
ATOM 4609 C C . PHE B 1 190 ? 14.859 27.656 -22.719 1 72.88 190 PHE B C 1
ATOM 4611 O O . PHE B 1 190 ? 15.75 28.031 -21.953 1 72.88 190 PHE B O 1
ATOM 4618 N N . LEU B 1 191 ? 14.227 28.531 -23.625 1 72.06 191 LEU B N 1
ATOM 4619 C CA . LEU B 1 191 ? 14.422 29.969 -23.781 1 72.06 191 LEU B CA 1
ATOM 4620 C C . LEU B 1 191 ? 15.898 30.312 -23.984 1 72.06 191 LEU B C 1
ATOM 4622 O O . LEU B 1 191 ? 16.438 31.172 -23.281 1 72.06 191 LEU B O 1
ATOM 4626 N N . ASP B 1 192 ? 16.578 29.672 -24.828 1 69.31 192 ASP B N 1
ATOM 4627 C CA . ASP B 1 192 ? 17.953 29.922 -25.266 1 69.31 192 ASP B CA 1
ATOM 4628 C C . ASP B 1 192 ? 18.938 29.75 -24.109 1 69.31 192 ASP B C 1
ATOM 4630 O O . ASP B 1 192 ? 19.812 30.578 -23.891 1 69.31 192 ASP B O 1
ATOM 4634 N N . GLY B 1 193 ? 18.516 28.812 -23.203 1 69.81 193 GLY B N 1
ATOM 4635 C CA . GLY B 1 193 ? 19.5 28.438 -22.203 1 69.81 193 GLY B CA 1
ATOM 4636 C C . GLY B 1 193 ? 19.281 29.109 -20.859 1 69.81 193 GLY B C 1
ATOM 4637 O O . GLY B 1 193 ? 19.969 28.797 -19.891 1 69.81 193 GLY B O 1
ATOM 4638 N N . LYS B 1 194 ? 18.375 30.094 -20.828 1 71.94 194 LYS B N 1
ATOM 4639 C CA . LYS B 1 194 ? 18.156 30.797 -19.562 1 71.94 194 LYS B CA 1
ATOM 4640 C C . LYS B 1 194 ? 17.391 29.922 -18.578 1 71.94 194 LYS B C 1
ATOM 4642 O O . LYS B 1 194 ? 17.516 30.109 -17.359 1 71.94 194 LYS B O 1
ATOM 4647 N N . PHE B 1 195 ? 16.625 29.016 -19.156 1 81.31 195 PHE B N 1
ATOM 4648 C CA . PHE B 1 195 ? 15.836 28.141 -18.297 1 81.31 195 PHE B CA 1
ATOM 4649 C C . PHE B 1 195 ? 16.203 26.688 -18.531 1 81.31 195 PHE B C 1
ATOM 4651 O O . PHE B 1 195 ? 15.992 26.156 -19.625 1 81.31 195 PHE B O 1
ATOM 4658 N N . VAL B 1 196 ? 16.906 26.203 -17.609 1 82.62 196 VAL B N 1
ATOM 4659 C CA . VAL B 1 196 ? 17.359 24.828 -17.703 1 82.62 196 VAL B CA 1
ATOM 4660 C C . VAL B 1 196 ? 16.562 23.953 -16.719 1 82.62 196 VAL B C 1
ATOM 4662 O O . VAL B 1 196 ? 16.516 24.25 -15.531 1 82.62 196 VAL B O 1
ATOM 4665 N N . LEU B 1 197 ? 15.867 23.094 -17.25 1 84.88 197 LEU B N 1
ATOM 4666 C CA . LEU B 1 197 ? 15.133 22.141 -16.422 1 84.88 197 LEU B CA 1
ATOM 4667 C C . LEU B 1 197 ? 15.859 20.797 -16.359 1 84.88 197 LEU B C 1
ATOM 4669 O O . LEU B 1 197 ? 16.078 20.156 -17.391 1 84.88 197 LEU B O 1
ATOM 4673 N N . ASN B 1 198 ? 16.281 20.547 -15.219 1 86.06 198 ASN B N 1
ATOM 4674 C CA . ASN B 1 198 ? 16.953 19.266 -14.977 1 86.06 198 ASN B CA 1
ATOM 4675 C C . ASN B 1 198 ? 15.977 18.219 -14.43 1 86.06 198 ASN B C 1
ATOM 4677 O O . ASN B 1 198 ? 14.781 18.5 -14.297 1 86.06 198 ASN B O 1
ATOM 4681 N N . THR B 1 199 ? 16.469 17.141 -14.141 1 80.81 199 THR B N 1
ATOM 4682 C CA . THR B 1 199 ? 15.664 16.016 -13.68 1 80.81 199 THR B CA 1
ATOM 4683 C C . THR B 1 199 ? 14.977 16.359 -12.359 1 80.81 199 THR B C 1
ATOM 4685 O O . THR B 1 199 ? 13.828 15.961 -12.133 1 80.81 199 THR B O 1
ATOM 4688 N N . TRP B 1 200 ? 15.68 17.141 -11.5 1 87.88 200 TRP B N 1
ATOM 4689 C CA . TRP B 1 200 ? 15.102 17.469 -10.203 1 87.88 200 TRP B CA 1
ATOM 4690 C C . TRP B 1 200 ? 13.945 18.453 -10.352 1 87.88 200 TRP B C 1
ATOM 4692 O O . TRP B 1 200 ? 13.039 18.484 -9.516 1 87.88 200 TRP B O 1
ATOM 4702 N N . ASN B 1 201 ? 13.93 19.219 -11.414 1 90.5 201 ASN B N 1
ATOM 4703 C CA . ASN B 1 201 ? 12.797 20.094 -11.695 1 90.5 201 ASN B CA 1
ATOM 4704 C C . ASN B 1 201 ? 11.547 19.297 -12.055 1 90.5 201 ASN B C 1
ATOM 4706 O O . ASN B 1 201 ? 10.445 19.594 -11.594 1 90.5 201 ASN B O 1
ATOM 4710 N N . PHE B 1 202 ? 11.773 18.281 -12.82 1 85.44 202 PHE B N 1
ATOM 4711 C CA . PHE B 1 202 ? 10.656 17.422 -13.227 1 85.44 202 PHE B CA 1
ATOM 4712 C C . PHE B 1 202 ? 10.109 16.641 -12.039 1 85.44 202 PHE B C 1
ATOM 4714 O O . PHE B 1 202 ? 8.906 16.375 -11.969 1 85.44 202 PHE B O 1
ATOM 4721 N N . TYR B 1 203 ? 11.016 16.281 -11.18 1 89.38 203 TYR B N 1
ATOM 4722 C CA . TYR B 1 203 ? 10.594 15.609 -9.961 1 89.38 203 TYR B CA 1
ATOM 4723 C C . TYR B 1 203 ? 9.625 16.484 -9.164 1 89.38 203 TYR B C 1
ATOM 4725 O O . TYR B 1 203 ? 8.578 16.016 -8.727 1 89.38 203 TYR B O 1
ATOM 4733 N N . LEU B 1 204 ? 9.93 17.75 -9.062 1 92.56 204 LEU B N 1
ATOM 4734 C CA . LEU B 1 204 ? 9.102 18.672 -8.297 1 92.56 204 LEU B CA 1
ATOM 4735 C C . LEU B 1 204 ? 7.785 18.953 -9.023 1 92.56 204 LEU B C 1
ATOM 4737 O O . LEU B 1 204 ? 6.746 19.125 -8.383 1 92.56 204 LEU B O 1
ATOM 4741 N N . PHE B 1 205 ? 7.844 18.906 -10.312 1 90.19 205 PHE B N 1
ATOM 4742 C CA . PHE B 1 205 ? 6.602 19.062 -11.062 1 90.19 205 PHE B CA 1
ATOM 4743 C C . PHE B 1 205 ? 5.68 17.875 -10.844 1 90.19 205 PHE B C 1
ATOM 4745 O O . PHE B 1 205 ? 4.469 18.031 -10.695 1 90.19 205 PHE B O 1
ATOM 4752 N N . ALA B 1 206 ? 6.266 16.766 -10.789 1 87.44 206 ALA B N 1
ATOM 4753 C CA . ALA B 1 206 ? 5.48 15.555 -10.555 1 87.44 206 ALA B CA 1
ATOM 4754 C C . ALA B 1 206 ? 4.891 15.555 -9.148 1 87.44 206 ALA B C 1
ATOM 4756 O O . ALA B 1 206 ? 3.734 15.164 -8.953 1 87.44 206 ALA B O 1
ATOM 4757 N N . VAL B 1 207 ? 5.688 15.914 -8.219 1 91.06 207 VAL B N 1
ATOM 4758 C CA . VAL B 1 207 ? 5.258 15.977 -6.828 1 91.06 207 VAL B CA 1
ATOM 4759 C C . VAL B 1 207 ? 4.121 16.984 -6.676 1 91.06 207 VAL B C 1
ATOM 4761 O O . VAL B 1 207 ? 3.189 16.766 -5.898 1 91.06 207 VAL B O 1
ATOM 4764 N N . SER B 1 208 ? 4.172 18.047 -7.449 1 92.88 208 SER B N 1
ATOM 4765 C CA . SER B 1 208 ? 3.172 19.094 -7.352 1 92.88 208 SER B CA 1
ATOM 4766 C C . SER B 1 208 ? 1.799 18.609 -7.797 1 92.88 208 SER B C 1
ATOM 4768 O O . SER B 1 208 ? 0.773 19.156 -7.383 1 92.88 208 SER B O 1
ATOM 4770 N N . LEU B 1 209 ? 1.752 17.578 -8.523 1 89.81 209 LEU B N 1
ATOM 4771 C CA . LEU B 1 209 ? 0.491 17.047 -9.023 1 89.81 209 LEU B CA 1
ATOM 4772 C C . LEU B 1 209 ? -0.332 16.453 -7.887 1 89.81 209 LEU B C 1
ATOM 4774 O O . LEU B 1 209 ? -1.564 16.469 -7.926 1 89.81 209 LEU B O 1
ATOM 4778 N N . TRP B 1 210 ? 0.329 15.906 -6.91 1 90.31 210 TRP B N 1
ATOM 4779 C CA . TRP B 1 210 ? -0.387 15.336 -5.777 1 90.31 210 TRP B CA 1
ATOM 4780 C C . TRP B 1 210 ? -1.09 16.422 -4.969 1 90.31 210 TRP B C 1
ATOM 4782 O O . TRP B 1 210 ? -2.211 16.234 -4.496 1 90.31 210 TRP B O 1
ATOM 4792 N N . SER B 1 211 ? -0.451 17.562 -4.816 1 93.44 211 SER B N 1
ATOM 4793 C CA . SER B 1 211 ? -1.079 18.672 -4.102 1 93.44 211 SER B CA 1
ATOM 4794 C C . SER B 1 211 ? -2.221 19.281 -4.914 1 93.44 211 SER B C 1
ATOM 4796 O O . SER B 1 211 ? -3.219 19.734 -4.348 1 93.44 211 SER B O 1
ATOM 4798 N N . PHE B 1 212 ? -2.053 19.25 -6.156 1 93.38 212 PHE B N 1
ATOM 4799 C CA . PHE B 1 212 ? -3.127 19.719 -7.023 1 93.38 212 PHE B CA 1
ATOM 4800 C C . PHE B 1 212 ? -4.352 18.812 -6.906 1 93.38 212 PHE B C 1
ATOM 4802 O O . PHE B 1 212 ? -5.477 19.297 -6.785 1 93.38 212 PHE B O 1
ATOM 4809 N N . LEU B 1 213 ? -4.039 17.609 -6.98 1 89 213 LEU B N 1
ATOM 4810 C CA . LEU B 1 213 ? -5.113 16.625 -6.852 1 89 213 LEU B CA 1
ATOM 4811 C C . LEU B 1 213 ? -5.828 16.781 -5.512 1 89 213 LEU B C 1
ATOM 4813 O O . LEU B 1 213 ? -7.059 16.75 -5.453 1 89 213 LEU B O 1
ATOM 4817 N N . ALA B 1 214 ? -5.098 16.875 -4.445 1 92.38 214 ALA B N 1
ATOM 4818 C CA . ALA B 1 214 ? -5.688 17.047 -3.119 1 92.38 214 ALA B CA 1
ATOM 4819 C C . ALA B 1 214 ? -6.539 18.312 -3.059 1 92.38 214 ALA B C 1
ATOM 4821 O O . ALA B 1 214 ? -7.625 18.312 -2.475 1 92.38 214 ALA B O 1
ATOM 4822 N N . CYS B 1 215 ? -6.039 19.328 -3.662 1 93.31 215 CYS B N 1
ATOM 4823 C CA . CYS B 1 215 ? -6.754 20.594 -3.67 1 93.31 215 CYS B CA 1
ATOM 4824 C C . CYS B 1 215 ? -8.109 20.453 -4.355 1 93.31 215 CYS B C 1
ATOM 4826 O O . CYS B 1 215 ? -9.125 20.906 -3.826 1 93.31 215 CYS B O 1
ATOM 4828 N N . ILE B 1 216 ? -8.117 19.812 -5.445 1 89.69 216 ILE B N 1
ATOM 4829 C CA . ILE B 1 216 ? -9.344 19.641 -6.215 1 89.69 216 ILE B CA 1
ATOM 4830 C C . ILE B 1 216 ? -10.305 18.719 -5.453 1 89.69 216 ILE B C 1
ATOM 4832 O O . ILE B 1 216 ? -11.508 19 -5.391 1 89.69 216 ILE B O 1
ATOM 4836 N N . LEU B 1 217 ? -9.82 17.719 -4.887 1 88.62 217 LEU B N 1
ATOM 4837 C CA . LEU B 1 217 ? -10.664 16.734 -4.195 1 88.62 217 LEU B CA 1
ATOM 4838 C C . LEU B 1 217 ? -11.289 17.359 -2.949 1 88.62 217 LEU B C 1
ATOM 4840 O O . LEU B 1 217 ? -12.469 17.141 -2.676 1 88.62 217 LEU B O 1
ATOM 4844 N N . TYR B 1 218 ? -10.539 18.094 -2.197 1 91.44 218 TYR B N 1
ATOM 4845 C CA . TYR B 1 218 ? -11.062 18.719 -0.989 1 91.44 218 TYR B CA 1
ATOM 4846 C C . TYR B 1 218 ? -12.062 19.812 -1.334 1 91.44 218 TYR B C 1
ATOM 4848 O O . TYR B 1 218 ? -12.977 20.094 -0.558 1 91.44 218 TYR B O 1
ATOM 4856 N N . SER B 1 219 ? -11.898 20.438 -2.512 1 89.62 219 SER B N 1
ATOM 4857 C CA . SER B 1 219 ? -12.82 21.484 -2.92 1 89.62 219 SER B CA 1
ATOM 4858 C C . SER B 1 219 ? -14.211 20.922 -3.203 1 89.62 219 SER B C 1
ATOM 4860 O O . SER B 1 219 ? -15.203 21.641 -3.123 1 89.62 219 SER B O 1
ATOM 4862 N N . ARG B 1 220 ? -14.273 19.656 -3.42 1 86.69 220 ARG B N 1
ATOM 4863 C CA . ARG B 1 220 ? -15.539 19.031 -3.768 1 86.69 220 ARG B CA 1
ATOM 4864 C C . ARG B 1 220 ? -16.234 18.469 -2.527 1 86.69 220 ARG B C 1
ATOM 4866 O O . ARG B 1 220 ? -17.375 18 -2.605 1 86.69 220 ARG B O 1
ATOM 4873 N N . LEU B 1 221 ? -15.68 18.562 -1.416 1 88.12 221 LEU B N 1
ATOM 4874 C CA . LEU B 1 221 ? -16.281 18.062 -0.18 1 88.12 221 LEU B CA 1
ATOM 4875 C C . LEU B 1 221 ? -16.969 19.188 0.582 1 88.12 221 LEU B C 1
ATOM 4877 O O . LEU B 1 221 ? -16.641 20.359 0.409 1 88.12 221 LEU B O 1
ATOM 4881 N N . PRO B 1 222 ? -17.938 18.828 1.316 1 88.94 222 PRO B N 1
ATOM 4882 C CA . PRO B 1 222 ? -18.625 19.859 2.105 1 88.94 222 PRO B CA 1
ATOM 4883 C C . PRO B 1 222 ? -17.828 20.328 3.309 1 88.94 222 PRO B C 1
ATOM 4885 O O . PRO B 1 222 ? -16.781 19.75 3.619 1 88.94 222 PRO B O 1
ATOM 4888 N N . GLU B 1 223 ? -18.281 21.438 3.844 1 91.38 223 GLU B N 1
ATOM 4889 C CA . GLU B 1 223 ? -17.641 21.938 5.059 1 91.38 223 GLU B CA 1
ATOM 4890 C C . GLU B 1 223 ? -17.969 21.062 6.258 1 91.38 223 GLU B C 1
ATOM 4892 O O . GLU B 1 223 ? -18.953 20.312 6.234 1 91.38 223 GLU B O 1
ATOM 4897 N N . SER B 1 224 ? -17.125 21.062 7.285 1 88.81 224 SER B N 1
ATOM 4898 C CA . SER B 1 224 ? -17.312 20.281 8.5 1 88.81 224 SER B CA 1
ATOM 4899 C C . SER B 1 224 ? -18.625 20.625 9.188 1 88.81 224 SER B C 1
ATOM 4901 O O . SER B 1 224 ? -18.906 21.781 9.469 1 88.81 224 SER B O 1
ATOM 4903 N N . PRO B 1 225 ? -19.422 19.625 9.406 1 88.38 225 PRO B N 1
ATOM 4904 C CA . PRO B 1 225 ? -20.703 19.891 10.07 1 88.38 225 PRO B CA 1
ATOM 4905 C C . PRO B 1 225 ? -20.531 20.422 11.492 1 88.38 225 PRO B C 1
ATOM 4907 O O . PRO B 1 225 ? -21.312 21.25 11.953 1 88.38 225 PRO B O 1
ATOM 4910 N N . LYS B 1 226 ? -19.547 19.969 12.141 1 86.25 226 LYS B N 1
ATOM 4911 C CA . LYS B 1 226 ? -19.328 20.438 13.508 1 86.25 226 LYS B CA 1
ATOM 4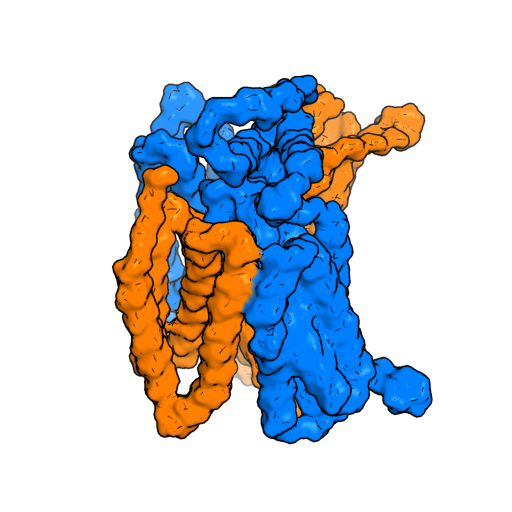912 C C . LYS B 1 226 ? -18.906 21.906 13.531 1 86.25 226 LYS B C 1
ATOM 4914 O O . LYS B 1 226 ? -19.297 22.656 14.422 1 86.25 226 LYS B O 1
ATOM 4919 N N . TYR B 1 227 ? -18.109 22.25 12.578 1 88.69 227 TYR B N 1
ATOM 4920 C CA . TYR B 1 227 ? -17.719 23.656 12.453 1 88.69 227 TYR B CA 1
ATOM 4921 C C . TYR B 1 227 ? -18.938 24.516 12.141 1 88.69 227 TYR B C 1
ATOM 4923 O O . TYR B 1 227 ? -19.125 25.578 12.734 1 88.69 227 TYR B O 1
ATOM 4931 N N . LEU B 1 228 ? -19.75 24.031 11.305 1 88.38 228 LEU B N 1
ATOM 4932 C CA . LEU B 1 228 ? -20.938 24.797 10.914 1 88.38 228 LEU B CA 1
ATOM 4933 C C . LEU B 1 228 ? -21.906 24.922 12.094 1 88.38 228 LEU B C 1
ATOM 4935 O O . LEU B 1 228 ? -22.609 25.922 12.211 1 88.38 228 LEU B O 1
ATOM 4939 N N . LEU B 1 229 ? -21.875 23.922 12.883 1 87.69 229 LEU B N 1
ATOM 4940 C CA . LEU B 1 229 ? -22.719 23.953 14.07 1 87.69 229 LEU B CA 1
ATOM 4941 C C . LEU B 1 229 ? -22.25 25.031 15.039 1 87.69 229 LEU B C 1
ATOM 4943 O O . LEU B 1 229 ? -23.078 25.703 15.664 1 87.69 229 LEU B O 1
ATOM 4947 N N . THR B 1 230 ? -20.922 25.109 15.172 1 84.81 230 THR B N 1
ATOM 4948 C CA . THR B 1 230 ? -20.375 26.141 16.047 1 84.81 230 THR B CA 1
ATOM 4949 C C . THR B 1 230 ? -20.688 27.531 15.516 1 84.81 230 THR B C 1
ATOM 4951 O O . THR B 1 230 ? -20.781 28.5 16.281 1 84.81 230 THR B O 1
ATOM 4954 N N . GLN B 1 231 ? -20.891 27.656 14.242 1 87.38 231 GLN B N 1
ATOM 4955 C CA . GLN B 1 231 ? -21.234 28.922 13.609 1 87.38 231 GLN B CA 1
ATOM 4956 C C . GLN B 1 231 ? -22.75 29.125 13.562 1 87.38 231 GLN B C 1
ATOM 4958 O O . GLN B 1 231 ? -23.25 30.078 12.969 1 87.38 231 GLN B O 1
ATOM 4963 N N . LYS B 1 232 ? -23.531 28.125 14.062 1 85.19 232 LYS B N 1
ATOM 4964 C CA . LYS B 1 232 ? -24.984 28.156 14.195 1 85.19 232 LYS B CA 1
ATOM 4965 C C . LYS B 1 232 ? -25.656 28.125 12.828 1 85.19 232 LYS B C 1
ATOM 4967 O O . LYS B 1 232 ? -26.672 28.797 12.617 1 85.19 232 LYS B O 1
ATOM 4972 N N . LYS B 1 233 ? -25.016 27.594 11.898 1 88.75 233 LYS B N 1
ATOM 4973 C CA . LYS B 1 233 ? -25.609 27.375 10.578 1 88.75 233 LYS B CA 1
ATOM 4974 C C . LYS B 1 233 ? -26.297 26.016 10.508 1 88.75 233 LYS B C 1
ATOM 4976 O O . LYS B 1 233 ? -25.828 25.109 9.812 1 88.75 233 LYS B O 1
ATOM 4981 N N . TYR B 1 234 ? -27.391 25.859 11.117 1 86.44 234 TYR B N 1
ATOM 4982 C CA . TYR B 1 234 ? -28.078 24.578 11.336 1 86.44 234 TYR B CA 1
ATOM 4983 C C . TYR B 1 234 ? -28.625 24.031 10.031 1 86.44 234 TYR B C 1
ATOM 4985 O O . TYR B 1 234 ? -28.609 22.812 9.812 1 86.44 234 TYR B O 1
ATOM 4993 N N . ALA B 1 235 ? -29.031 24.906 9.18 1 85.19 235 ALA B N 1
ATOM 4994 C CA . ALA B 1 235 ? -29.609 24.453 7.918 1 85.19 235 ALA B CA 1
ATOM 4995 C C . ALA B 1 235 ? -28.562 23.734 7.066 1 85.19 235 ALA B C 1
ATOM 4997 O O . ALA B 1 235 ? -28.844 22.703 6.469 1 85.19 235 ALA B O 1
ATOM 4998 N N . LYS B 1 236 ? -27.438 24.312 7.039 1 88.75 236 LYS B N 1
ATOM 4999 C CA . LYS B 1 236 ? -26.359 23.719 6.258 1 88.75 236 LYS B CA 1
ATOM 5000 C C . LYS B 1 236 ? -25.938 22.375 6.844 1 88.75 236 LYS B C 1
ATOM 5002 O O . LYS B 1 236 ? -25.641 21.438 6.102 1 88.75 236 LYS B O 1
ATOM 5007 N N . VAL B 1 237 ? -25.922 22.281 8.148 1 89.56 237 VAL B N 1
ATOM 5008 C CA . VAL B 1 237 ? -25.562 21.047 8.828 1 89.56 237 VAL B CA 1
ATOM 5009 C C . VAL B 1 237 ? -26.547 19.938 8.461 1 89.56 237 VAL B C 1
ATOM 5011 O O . VAL B 1 237 ? -26.125 18.812 8.148 1 89.56 237 VAL B O 1
ATOM 5014 N N . ARG B 1 238 ? -27.781 20.312 8.469 1 84.62 238 ARG B N 1
ATOM 5015 C CA . ARG B 1 238 ? -28.828 19.344 8.133 1 84.62 238 ARG B CA 1
ATOM 5016 C C . ARG B 1 238 ? -28.672 18.844 6.699 1 84.62 238 ARG B C 1
ATOM 5018 O O . ARG B 1 238 ? -28.812 17.656 6.434 1 84.62 238 ARG B O 1
ATOM 5025 N N . ASN B 1 239 ? -28.391 19.766 5.848 1 85.94 239 ASN B N 1
ATOM 5026 C CA . ASN B 1 239 ? -28.219 19.391 4.449 1 85.94 239 ASN B CA 1
ATOM 5027 C C . ASN B 1 239 ? -27.047 18.438 4.262 1 85.94 239 ASN B C 1
ATOM 5029 O O . ASN B 1 239 ? -27.125 17.5 3.471 1 85.94 239 ASN B O 1
ATOM 5033 N N . ILE B 1 240 ? -26 18.703 4.984 1 87.06 240 ILE B N 1
ATOM 5034 C CA . ILE B 1 240 ? -24.812 17.875 4.875 1 87.06 240 ILE B CA 1
ATOM 5035 C C . ILE B 1 240 ? -25.109 16.484 5.445 1 87.06 240 ILE B C 1
ATOM 5037 O O . ILE B 1 240 ? -24.688 15.477 4.871 1 87.06 240 ILE B O 1
ATOM 5041 N N . LEU B 1 241 ? -25.859 16.438 6.492 1 83.94 241 LEU B N 1
ATOM 5042 C CA . LEU B 1 241 ? -26.188 15.156 7.117 1 83.94 241 LEU B CA 1
ATOM 5043 C C . LEU B 1 241 ? -27.094 14.32 6.199 1 83.94 241 LEU B C 1
ATOM 5045 O O . LEU B 1 241 ? -26.922 13.102 6.113 1 83.94 241 LEU B O 1
ATOM 5049 N N . ILE B 1 242 ? -27.922 15.055 5.57 1 79.31 242 ILE B N 1
ATOM 5050 C CA . ILE B 1 242 ? -28.797 14.375 4.629 1 79.31 242 ILE B CA 1
ATOM 5051 C C . ILE B 1 242 ? -27.969 13.82 3.463 1 79.31 242 ILE B C 1
ATOM 5053 O O . ILE B 1 242 ? -28.203 12.695 3.008 1 79.31 242 ILE B O 1
ATOM 5057 N N . GLU B 1 243 ? -27.109 14.578 3.047 1 81.31 243 GLU B N 1
ATOM 5058 C CA . GLU B 1 243 ? -26.25 14.133 1.951 1 81.31 243 GLU B CA 1
ATOM 5059 C C . GLU B 1 243 ? -25.422 12.922 2.352 1 81.31 243 GLU B C 1
ATOM 5061 O O . GLU B 1 243 ? -25.234 11.992 1.559 1 81.31 243 GLU B O 1
ATOM 5066 N N . ILE B 1 244 ? -24.922 12.898 3.508 1 80.31 244 ILE B N 1
ATOM 5067 C CA . ILE B 1 244 ? -24.125 11.781 4.016 1 80.31 244 ILE B CA 1
ATOM 5068 C C . ILE B 1 244 ? -25.016 10.547 4.156 1 80.31 244 ILE B C 1
ATOM 5070 O O . ILE B 1 244 ? -24.625 9.445 3.764 1 80.31 244 ILE B O 1
ATOM 5074 N N . TYR B 1 245 ? -26.203 10.781 4.754 1 74.94 245 TYR B N 1
ATOM 5075 C CA . TYR B 1 245 ? -27.141 9.68 4.965 1 74.94 245 TYR B CA 1
ATOM 5076 C C . TYR B 1 245 ? -27.562 9.07 3.639 1 74.94 245 TYR B C 1
ATOM 5078 O O . TYR B 1 245 ? -27.641 7.844 3.506 1 74.94 245 TYR B O 1
ATOM 5086 N N . LYS B 1 246 ? -27.875 9.953 2.711 1 70.06 246 LYS B N 1
ATOM 5087 C CA . LYS B 1 246 ? -28.281 9.484 1.39 1 70.06 246 LYS B CA 1
ATOM 5088 C C . LYS B 1 246 ? -27.141 8.719 0.706 1 70.06 246 LYS B C 1
ATOM 5090 O O . LYS B 1 246 ? -27.375 7.695 0.061 1 70.06 246 LYS B O 1
ATOM 5095 N N . SER B 1 247 ? -26.016 9.352 0.808 1 68.31 247 SER B N 1
ATOM 5096 C CA . SER B 1 247 ? -24.859 8.727 0.174 1 68.31 247 SER B CA 1
ATOM 5097 C C . SER B 1 247 ? -24.531 7.379 0.814 1 68.31 247 SER B C 1
ATOM 5099 O O . SER B 1 247 ? -24.141 6.438 0.125 1 68.31 247 SER B O 1
ATOM 5101 N N . ASN B 1 248 ? -24.719 7.266 2.164 1 64.31 248 ASN B N 1
ATOM 5102 C CA . ASN B 1 248 ? -24.406 6.035 2.885 1 64.31 248 ASN B CA 1
ATOM 5103 C C . ASN B 1 248 ? -25.547 5.016 2.754 1 64.31 248 ASN B C 1
ATOM 5105 O O . ASN B 1 248 ? -25.297 3.809 2.742 1 64.31 248 ASN B O 1
ATOM 5109 N N . ARG B 1 249 ? -27 5.336 3.043 1 51.81 249 ARG B N 1
ATOM 5110 C CA . ARG B 1 249 ? -28.172 4.457 2.971 1 51.81 249 ARG B CA 1
ATOM 5111 C C . ARG B 1 249 ? -28.609 4.242 1.524 1 51.81 249 ARG B C 1
ATOM 5113 O O . ARG B 1 249 ? -29.359 3.309 1.227 1 51.81 249 ARG B O 1
ATOM 5120 N N . CYS B 1 250 ? -28.719 5.273 0.691 1 43.81 250 CYS B N 1
ATOM 5121 C CA . CYS B 1 250 ? -29.344 4.961 -0.589 1 43.81 250 CYS B CA 1
ATOM 5122 C C . CYS B 1 250 ? -29.062 3.521 -0.999 1 43.81 250 CYS B C 1
ATOM 5124 O O . CYS B 1 250 ? -29.562 3.053 -2.023 1 43.81 250 CYS B O 1
ATOM 5126 N N . ASP B 1 251 ? -28.25 2.85 -0.47 1 39.81 251 ASP B N 1
ATOM 5127 C CA . ASP B 1 251 ? -28.312 1.467 -0.931 1 39.81 251 ASP B CA 1
ATOM 5128 C C . ASP B 1 251 ? -29.5 0.734 -0.308 1 39.81 251 ASP B C 1
ATOM 5130 O O . ASP B 1 251 ? -29.703 -0.455 -0.562 1 39.81 251 ASP B O 1
ATOM 5134 N N . THR B 1 252 ? -30.188 1.113 0.791 1 35 252 THR B N 1
ATOM 5135 C CA . THR B 1 252 ? -31.109 0.19 1.458 1 35 252 THR B CA 1
ATOM 5136 C C . THR B 1 252 ? -32.375 0.01 0.645 1 35 252 THR B C 1
ATOM 5138 O O . THR B 1 252 ? -33.156 -0.921 0.887 1 35 252 THR B O 1
ATOM 5141 N N . ALA B 1 253 ? -33.312 1.065 0.376 1 32.66 253 ALA B N 1
ATOM 5142 C CA . ALA B 1 253 ? -34.688 0.769 0.059 1 32.66 253 ALA B CA 1
ATOM 5143 C C . ALA B 1 253 ? -34.781 -0.302 -1.023 1 32.66 253 ALA B C 1
ATOM 5145 O O . ALA B 1 253 ? -35.531 -1.272 -0.878 1 32.66 253 ALA B O 1
ATOM 5146 N N . SER B 1 254 ? -35.281 0.014 -2.307 1 32.56 254 SER B N 1
ATOM 5147 C CA . SER B 1 254 ? -35.875 -0.939 -3.246 1 32.56 254 SER B CA 1
ATOM 5148 C C . SER B 1 254 ? -34.875 -2.023 -3.625 1 32.56 254 SER B C 1
ATOM 5150 O O . SER B 1 254 ? -35.25 -3.037 -4.223 1 32.56 254 SER B O 1
ATOM 5152 N N . VAL B 1 255 ? -33.688 -1.698 -4.223 1 32.91 255 VAL B N 1
ATOM 5153 C CA . VAL B 1 255 ? -32.969 -2.641 -5.059 1 32.91 255 VAL B CA 1
ATOM 5154 C C . VAL B 1 255 ? -32.375 -3.744 -4.188 1 32.91 255 VAL B C 1
ATOM 5156 O O . VAL B 1 255 ? -32.156 -3.551 -2.988 1 32.91 255 VAL B O 1
ATOM 5159 N N . CYS B 1 256 ? -31.891 -4.922 -4.816 1 32.75 256 CYS B N 1
ATOM 5160 C CA . CYS B 1 256 ? -31.438 -6.242 -4.398 1 32.75 256 CYS B CA 1
ATOM 5161 C C . CYS B 1 256 ? -30.484 -6.141 -3.215 1 32.75 256 CYS B C 1
ATOM 5163 O O . CYS B 1 256 ? -29.641 -5.25 -3.172 1 32.75 256 CYS B O 1
ATOM 5165 N N . PRO B 1 257 ? -30.781 -6.727 -2.01 1 34.41 257 PRO B N 1
ATOM 5166 C CA . PRO B 1 257 ? -29.984 -6.875 -0.784 1 34.41 257 PRO B CA 1
ATOM 5167 C C . PRO B 1 257 ? -28.484 -6.734 -1.026 1 34.41 257 PRO B C 1
ATOM 5169 O O . PRO B 1 257 ? -27.828 -7.715 -1.382 1 34.41 257 PRO B O 1
ATOM 5172 N N . THR B 1 258 ? -27.984 -5.949 -1.699 1 33.62 258 THR B N 1
ATOM 5173 C CA . THR B 1 258 ? -26.625 -5.574 -2.057 1 33.62 258 THR B CA 1
ATOM 5174 C C . THR B 1 258 ? -25.812 -5.191 -0.815 1 33.62 258 THR B C 1
ATOM 5176 O O . THR B 1 258 ? -24.719 -4.645 -0.922 1 33.62 258 THR B O 1
ATOM 5179 N N . LYS B 1 259 ? -26.469 -4.914 0.357 1 38.56 259 LYS B N 1
ATOM 5180 C CA . LYS B 1 259 ? -25.797 -4.703 1.641 1 38.56 259 LYS B CA 1
ATOM 5181 C C . LYS B 1 259 ? -24.594 -5.625 1.795 1 38.56 259 LYS B C 1
ATOM 5183 O O . LYS B 1 259 ? -23.594 -5.254 2.416 1 38.56 259 LYS B O 1
ATOM 5188 N N . SER B 1 260 ? -24.859 -6.891 1.429 1 42.84 260 SER B N 1
ATOM 5189 C CA . SER B 1 260 ? -23.859 -7.949 1.524 1 42.84 260 SER B CA 1
ATOM 5190 C C . SER B 1 260 ? -22.594 -7.578 0.763 1 42.84 260 SER B C 1
ATOM 5192 O O . SER B 1 260 ? -21.5 -7.977 1.151 1 42.84 260 SER B O 1
ATOM 5194 N N . GLY B 1 261 ? -22.703 -6.527 -0.206 1 47.59 261 GLY B N 1
ATOM 5195 C CA . GLY B 1 261 ? -21.625 -6.234 -1.139 1 47.59 261 GLY B CA 1
ATOM 5196 C C . GLY B 1 261 ? -20.562 -5.32 -0.555 1 47.59 261 GLY B C 1
ATOM 5197 O O . GLY B 1 261 ? -19.375 -5.562 -0.729 1 47.59 261 GLY B O 1
ATOM 5198 N N . THR B 1 262 ? -21.109 -4.223 0.18 1 53 262 THR B N 1
ATOM 5199 C CA . THR B 1 262 ? -20.125 -3.281 0.698 1 53 262 THR B CA 1
ATOM 5200 C C . THR B 1 262 ? -19.328 -3.908 1.838 1 53 262 THR B C 1
ATOM 5202 O O . THR B 1 262 ? -18.125 -3.67 1.966 1 53 262 THR B O 1
ATOM 5205 N N . GLU B 1 263 ? -20.109 -4.633 2.641 1 54.5 263 GLU B N 1
ATOM 5206 C CA . GLU B 1 263 ? -19.406 -5.301 3.736 1 54.5 263 GLU B CA 1
ATOM 5207 C C . GLU B 1 263 ? -18.359 -6.27 3.209 1 54.5 263 GLU B C 1
ATOM 5209 O O . GLU B 1 263 ? -17.281 -6.395 3.789 1 54.5 263 GLU B O 1
ATOM 5214 N N . THR B 1 264 ? -18.766 -6.766 2.107 1 61.56 264 THR B N 1
ATOM 5215 C CA . THR B 1 264 ? -17.828 -7.707 1.515 1 61.56 264 THR B CA 1
ATOM 5216 C C . THR B 1 264 ? -16.562 -6.984 1.047 1 61.56 264 THR B C 1
ATOM 5218 O O . THR B 1 264 ? -15.445 -7.473 1.254 1 61.56 264 THR B O 1
ATOM 5221 N N . TYR B 1 265 ? -16.797 -5.758 0.552 1 63.09 265 TYR B N 1
ATOM 5222 C CA . TYR B 1 265 ? -15.656 -4.996 0.066 1 63.09 265 TYR B CA 1
ATOM 5223 C C . TYR B 1 265 ? -14.789 -4.512 1.224 1 63.09 265 TYR B C 1
ATOM 5225 O O . TYR B 1 265 ? -13.562 -4.613 1.175 1 63.09 265 TYR B O 1
ATOM 5233 N N . THR B 1 266 ? -15.461 -4.133 2.23 1 60.5 266 THR B N 1
ATOM 5234 C CA . THR B 1 266 ? -14.719 -3.627 3.383 1 60.5 266 THR B CA 1
ATOM 5235 C C . THR B 1 266 ? -13.977 -4.758 4.09 1 60.5 266 THR B C 1
ATOM 5237 O O . THR B 1 266 ? -12.828 -4.594 4.496 1 60.5 266 THR B O 1
ATOM 5240 N N . ASN B 1 267 ? -14.68 -5.879 4.156 1 62 267 ASN B N 1
ATOM 5241 C CA . ASN B 1 267 ? -14.047 -7.023 4.793 1 62 267 ASN B CA 1
ATOM 5242 C C . ASN B 1 267 ? -12.82 -7.492 4.012 1 62 267 ASN B C 1
ATOM 5244 O O . ASN B 1 267 ? -11.781 -7.801 4.598 1 62 267 ASN B O 1
ATOM 5248 N N . ASN B 1 268 ? -12.984 -7.414 2.754 1 64.88 268 ASN B N 1
ATOM 5249 C CA . ASN B 1 268 ? -11.875 -7.879 1.932 1 64.88 268 ASN B CA 1
ATOM 5250 C C . ASN B 1 268 ? -10.711 -6.895 1.953 1 64.88 268 ASN B C 1
ATOM 5252 O O . ASN B 1 268 ? -9.547 -7.297 1.878 1 64.88 268 ASN B O 1
ATOM 5256 N N . MET B 1 269 ? -11.086 -5.703 2.1 1 65.38 269 MET B N 1
ATOM 5257 C CA . MET B 1 269 ? -10.031 -4.695 2.207 1 65.38 269 MET B CA 1
ATOM 5258 C C . MET B 1 269 ? -9.273 -4.844 3.521 1 65.38 269 MET B C 1
ATOM 5260 O O . MET B 1 269 ? -8.047 -4.727 3.549 1 65.38 269 MET B O 1
ATOM 5264 N N . ILE B 1 270 ? -9.977 -5.125 4.516 1 60.75 270 ILE B N 1
ATOM 5265 C CA . ILE B 1 270 ? -9.367 -5.309 5.828 1 60.75 270 ILE B CA 1
ATOM 5266 C C . ILE B 1 270 ? -8.477 -6.547 5.816 1 60.75 270 ILE B C 1
ATOM 5268 O O . ILE B 1 270 ? -7.352 -6.516 6.312 1 60.75 270 ILE B O 1
ATOM 5272 N N . ILE B 1 271 ? -9.016 -7.555 5.188 1 64.88 271 ILE B N 1
ATOM 5273 C CA . ILE B 1 271 ? -8.25 -8.789 5.102 1 64.88 271 ILE B CA 1
ATOM 5274 C C . ILE B 1 271 ? -6.949 -8.539 4.336 1 64.88 271 ILE B C 1
ATOM 5276 O O . ILE B 1 271 ? -5.883 -9.008 4.742 1 64.88 271 ILE B O 1
ATOM 5280 N N . GLY B 1 272 ? -7.074 -7.734 3.27 1 64.88 272 GLY B N 1
ATOM 5281 C CA . GLY B 1 272 ? -5.891 -7.414 2.488 1 64.88 272 GLY B CA 1
ATOM 5282 C C . GLY B 1 272 ? -4.863 -6.609 3.264 1 64.88 272 GLY B C 1
ATOM 5283 O O . GLY B 1 272 ? -3.668 -6.906 3.209 1 64.88 272 GLY B O 1
ATOM 5284 N N . LEU B 1 273 ? -5.352 -5.836 4.016 1 63.28 273 LEU B N 1
ATOM 5285 C CA . LEU B 1 273 ? -4.473 -4.953 4.773 1 63.28 273 LEU B CA 1
ATOM 5286 C C . LEU B 1 273 ? -3.807 -5.699 5.926 1 63.28 273 LEU B C 1
ATOM 5288 O O . LEU B 1 273 ? -2.617 -5.512 6.188 1 63.28 273 LEU B O 1
ATOM 5292 N N . VAL B 1 274 ? -4.586 -6.5 6.59 1 61.84 274 VAL B N 1
ATOM 5293 C CA . VAL B 1 274 ? -4.074 -7.242 7.734 1 61.84 274 VAL B CA 1
ATOM 5294 C C . VAL B 1 274 ? -3.055 -8.281 7.266 1 61.84 274 VAL B C 1
ATOM 5296 O O . VAL B 1 274 ? -2.092 -8.578 7.973 1 61.84 274 VAL B O 1
ATOM 5299 N N . SER B 1 275 ? -3.281 -8.688 6.051 1 68.12 275 SER B N 1
ATOM 5300 C CA . SER B 1 275 ? -2.416 -9.742 5.531 1 68.12 275 SER B CA 1
ATOM 5301 C C . SER B 1 275 ? -1.031 -9.195 5.191 1 68.12 275 SER B C 1
ATOM 5303 O O . SER B 1 275 ? -0.071 -9.961 5.082 1 68.12 275 SER B O 1
ATOM 5305 N N . LEU B 1 276 ? -0.939 -7.98 5.035 1 64.25 276 LEU B N 1
ATOM 5306 C CA . LEU B 1 276 ? 0.337 -7.383 4.66 1 64.25 276 LEU B CA 1
ATOM 5307 C C . LEU B 1 276 ? 1.342 -7.484 5.805 1 64.25 276 LEU B C 1
ATOM 5309 O O . LEU B 1 276 ? 2.527 -7.738 5.574 1 64.25 276 LEU B O 1
ATOM 5313 N N . LEU B 1 277 ? 0.894 -7.488 6.961 1 62.5 277 LEU B N 1
ATOM 5314 C CA . LEU B 1 277 ? 1.774 -7.387 8.117 1 62.5 277 LEU B CA 1
ATOM 5315 C C . LEU B 1 277 ? 2.562 -8.68 8.32 1 62.5 277 LEU B C 1
ATOM 5317 O O . LEU B 1 277 ? 3.793 -8.656 8.391 1 62.5 277 LEU B O 1
ATOM 5321 N N . PRO B 1 278 ? 1.899 -9.758 8.398 1 64.12 278 PRO B N 1
ATOM 5322 C CA . PRO B 1 278 ? 2.66 -10.992 8.609 1 64.12 278 PRO B CA 1
ATOM 5323 C C . PRO B 1 278 ? 3.65 -11.273 7.48 1 64.12 278 PRO B C 1
ATOM 5325 O O . PRO B 1 278 ? 4.715 -11.852 7.719 1 64.12 278 PRO B O 1
ATOM 5328 N N . HIS B 1 279 ? 3.387 -10.711 6.348 1 68.38 279 HIS B N 1
ATOM 5329 C CA . HIS B 1 279 ? 4.27 -10.961 5.215 1 68.38 279 HIS B CA 1
ATOM 5330 C C . HIS B 1 279 ? 5.582 -10.195 5.359 1 68.38 279 HIS B C 1
ATOM 5332 O O . HIS B 1 279 ? 6.656 -10.742 5.094 1 68.38 279 HIS B O 1
ATOM 5338 N N . PHE B 1 280 ? 5.387 -9.195 5.805 1 62.91 280 PHE B N 1
ATOM 5339 C CA . PHE B 1 280 ? 6.586 -8.383 5.984 1 62.91 280 PHE B CA 1
ATOM 5340 C C . PHE B 1 280 ? 7.438 -8.922 7.129 1 62.91 280 PHE B C 1
ATOM 5342 O O . PHE B 1 280 ? 8.664 -8.945 7.035 1 62.91 280 PHE B O 1
ATOM 5349 N N . ILE B 1 281 ? 6.77 -9.398 8.078 1 63.62 281 ILE B N 1
ATOM 5350 C CA . ILE B 1 281 ? 7.48 -9.945 9.227 1 63.62 281 ILE B CA 1
ATOM 5351 C C . ILE B 1 281 ? 8.219 -11.219 8.82 1 63.62 281 ILE B C 1
ATOM 5353 O O . ILE B 1 281 ? 9.391 -11.406 9.172 1 63.62 281 ILE B O 1
ATOM 5357 N N . THR B 1 282 ? 7.551 -11.922 8.102 1 72.94 282 THR B N 1
ATOM 5358 C CA . THR B 1 282 ? 8.148 -13.18 7.68 1 72.94 282 THR B CA 1
ATOM 5359 C C . THR B 1 282 ? 9.328 -12.938 6.75 1 72.94 282 THR B C 1
ATOM 5361 O O . THR B 1 282 ? 10.344 -13.633 6.832 1 72.94 282 THR B O 1
ATOM 5364 N N . GLY B 1 283 ? 9.211 -11.945 5.887 1 68.69 283 GLY B N 1
ATOM 5365 C CA . GLY B 1 283 ? 10.305 -11.617 4.988 1 68.69 283 GLY B CA 1
ATOM 5366 C C . GLY B 1 283 ? 11.547 -11.133 5.711 1 68.69 283 GLY B C 1
ATOM 5367 O O . GLY B 1 283 ? 12.664 -11.484 5.34 1 68.69 283 GLY B O 1
ATOM 5368 N N . ALA B 1 284 ? 11.328 -10.5 6.762 1 62.66 284 ALA B N 1
ATOM 5369 C CA . ALA B 1 284 ? 12.445 -9.961 7.527 1 62.66 284 ALA B CA 1
ATOM 5370 C C . ALA B 1 284 ? 13.07 -11.031 8.414 1 62.66 284 ALA B C 1
ATOM 5372 O O . ALA B 1 284 ? 14.273 -11 8.68 1 62.66 284 ALA B O 1
ATOM 5373 N N . LEU B 1 285 ? 12.266 -11.961 8.812 1 65.25 285 LEU B N 1
ATOM 5374 C CA . LEU B 1 285 ? 12.727 -12.93 9.805 1 65.25 285 LEU B CA 1
ATOM 5375 C C . LEU B 1 285 ? 13.25 -14.188 9.125 1 65.25 285 LEU B C 1
ATOM 5377 O O . LEU B 1 285 ? 13.922 -15.008 9.766 1 65.25 285 LEU B O 1
ATOM 5381 N N . VAL B 1 286 ? 13.031 -14.227 7.91 1 74.38 286 VAL B N 1
ATOM 5382 C CA . VAL B 1 286 ? 13.336 -15.484 7.223 1 74.38 286 VAL B CA 1
ATOM 5383 C C . VAL B 1 286 ? 14.836 -15.75 7.27 1 74.38 286 VAL B C 1
ATOM 5385 O O . VAL B 1 286 ? 15.266 -16.891 7.477 1 74.38 286 VAL B O 1
ATOM 5388 N N . ASN B 1 287 ? 15.633 -14.727 7.086 1 67 287 ASN B N 1
ATOM 5389 C CA . ASN B 1 287 ? 17.078 -14.922 7.051 1 67 287 ASN B CA 1
ATOM 5390 C C . ASN B 1 287 ? 17.672 -14.977 8.461 1 67 287 ASN B C 1
ATOM 5392 O O . ASN B 1 287 ? 18.75 -15.547 8.664 1 67 287 ASN B O 1
ATOM 5396 N N . LYS B 1 288 ? 16.906 -14.469 9.391 1 65.62 288 LYS B N 1
ATOM 5397 C CA . LYS B 1 288 ? 17.453 -14.383 10.742 1 65.62 288 LYS B CA 1
ATOM 5398 C C . LYS B 1 288 ? 17.125 -15.641 11.547 1 65.62 288 LYS B C 1
ATOM 5400 O O . LYS B 1 288 ? 17.984 -16.156 12.273 1 65.62 288 LYS B O 1
ATOM 5405 N N . VAL B 1 289 ? 15.953 -16.094 11.547 1 72.81 289 VAL B N 1
ATOM 5406 C CA . VAL B 1 289 ? 15.477 -17.172 12.406 1 72.81 289 VAL B CA 1
ATOM 5407 C C . VAL B 1 289 ? 15.578 -18.516 11.672 1 72.81 289 VAL B C 1
ATOM 5409 O O . VAL B 1 289 ? 15.758 -19.562 12.289 1 72.81 289 VAL B O 1
ATOM 5412 N N . GLY B 1 290 ? 15.633 -18.484 10.445 1 75.38 290 GLY B N 1
ATOM 5413 C CA . GLY B 1 290 ? 15.617 -19.719 9.664 1 75.38 290 GLY B CA 1
ATOM 5414 C C . GLY B 1 290 ? 14.234 -20.062 9.133 1 75.38 290 GLY B C 1
ATOM 5415 O O . GLY B 1 290 ? 13.227 -19.75 9.758 1 75.38 290 GLY B O 1
ATOM 5416 N N . LYS B 1 291 ? 14.148 -20.734 8.148 1 82.06 291 LYS B N 1
ATOM 5417 C CA . LYS B 1 291 ? 12.898 -21.047 7.469 1 82.06 291 LYS B CA 1
ATOM 5418 C C . LYS B 1 291 ? 12.102 -22.109 8.227 1 82.06 291 LYS B C 1
ATOM 5420 O O . LYS B 1 291 ? 10.883 -22 8.367 1 82.06 291 LYS B O 1
ATOM 5425 N N . LYS B 1 292 ? 12.828 -23.062 8.766 1 82.69 292 LYS B N 1
ATOM 5426 C CA . LYS B 1 292 ? 12.148 -24.156 9.469 1 82.69 292 LYS B CA 1
ATOM 5427 C C . LYS B 1 292 ? 11.5 -23.656 10.758 1 82.69 292 LYS B C 1
ATOM 5429 O O . LYS B 1 292 ? 10.328 -23.922 11.016 1 82.69 292 LYS B O 1
ATOM 5434 N N . ALA B 1 293 ? 12.211 -22.922 11.492 1 82.19 293 ALA B N 1
ATOM 5435 C CA . ALA B 1 293 ? 11.703 -22.391 12.758 1 82.19 293 ALA B CA 1
ATOM 5436 C C . ALA B 1 293 ? 10.531 -21.438 12.516 1 82.19 293 ALA B C 1
ATOM 5438 O O . ALA B 1 293 ? 9.555 -21.438 13.273 1 82.19 293 ALA B O 1
ATOM 5439 N N . LEU B 1 294 ? 10.68 -20.703 11.516 1 82.88 294 LEU B N 1
ATOM 5440 C CA . LEU B 1 294 ? 9.617 -19.75 11.203 1 82.88 294 LEU B CA 1
ATOM 5441 C C . LEU B 1 294 ? 8.352 -20.484 10.758 1 82.88 294 LEU B C 1
ATOM 5443 O O . LEU B 1 294 ? 7.242 -20.078 11.117 1 82.88 294 LEU B O 1
ATOM 5447 N N . LEU B 1 295 ? 8.531 -21.5 10.016 1 85.19 295 LEU B N 1
ATOM 5448 C CA . LEU B 1 295 ? 7.391 -22.266 9.531 1 85.19 295 LEU B CA 1
ATOM 5449 C C . LEU B 1 295 ? 6.648 -22.922 10.695 1 85.19 295 LEU B C 1
ATOM 5451 O O . LEU B 1 295 ? 5.418 -22.891 10.75 1 85.19 295 LEU B O 1
ATOM 5455 N N . VAL B 1 296 ? 7.359 -23.406 11.602 1 82.62 296 VAL B N 1
ATOM 5456 C CA . VAL B 1 296 ? 6.762 -24.078 12.75 1 82.62 296 VAL B CA 1
ATOM 5457 C C . VAL B 1 296 ? 6.023 -23.062 13.617 1 82.62 296 VAL B C 1
ATOM 5459 O O . VAL B 1 296 ? 4.898 -23.312 14.055 1 82.62 296 VAL B O 1
ATOM 5462 N N . THR B 1 297 ? 6.629 -22 13.812 1 82.75 297 THR B N 1
ATOM 5463 C CA . THR B 1 297 ? 6.031 -20.969 14.656 1 82.75 297 THR B CA 1
ATOM 5464 C C . THR B 1 297 ? 4.75 -20.422 14.031 1 82.75 297 THR B C 1
ATOM 5466 O O . THR B 1 297 ? 3.746 -20.234 14.719 1 82.75 297 THR B O 1
ATOM 5469 N N . LEU B 1 298 ? 4.824 -20.188 12.789 1 85.56 298 LEU B N 1
ATOM 5470 C CA . LEU B 1 298 ? 3.654 -19.641 12.109 1 85.56 298 LEU B CA 1
ATOM 5471 C C . LEU B 1 298 ? 2.514 -20.656 12.102 1 85.56 298 LEU B C 1
ATOM 5473 O O . LEU B 1 298 ? 1.346 -20.281 12.242 1 85.56 298 LEU B O 1
ATOM 5477 N N . CYS B 1 299 ? 2.816 -21.938 11.961 1 85.31 299 CYS B N 1
ATOM 5478 C CA . CYS B 1 299 ? 1.794 -22.984 11.984 1 85.31 299 CYS B CA 1
ATOM 5479 C C . CYS B 1 299 ? 1.139 -23.062 13.359 1 85.31 299 CYS B C 1
ATOM 5481 O O . CYS B 1 299 ? -0.077 -23.25 13.461 1 85.31 299 CYS B O 1
ATOM 5483 N N . LEU B 1 300 ? 1.927 -22.844 14.32 1 82.75 300 LEU B N 1
ATOM 5484 C CA . LEU B 1 300 ? 1.396 -22.891 15.68 1 82.75 300 LEU B CA 1
ATOM 5485 C C . LEU B 1 300 ? 0.502 -21.688 15.953 1 82.75 300 LEU B C 1
ATOM 5487 O O . LEU B 1 300 ? -0.546 -21.812 16.594 1 82.75 300 LEU B O 1
ATOM 5491 N N . ILE B 1 301 ? 0.929 -20.609 15.469 1 81.75 301 ILE B N 1
ATOM 5492 C CA . ILE B 1 301 ? 0.132 -19.391 15.648 1 81.75 301 ILE B CA 1
ATOM 5493 C C . ILE B 1 301 ? -1.196 -19.547 14.906 1 81.75 301 ILE B C 1
ATOM 5495 O O . ILE B 1 301 ? -2.246 -19.141 15.422 1 81.75 301 ILE B O 1
ATOM 5499 N N . SER B 1 302 ? -1.124 -20.047 13.719 1 83.25 302 SER B N 1
ATOM 5500 C CA . SER B 1 302 ? -2.344 -20.266 12.945 1 83.25 302 SER B CA 1
ATOM 5501 C C . SER B 1 302 ? -3.279 -21.234 13.648 1 83.25 302 SER B C 1
ATOM 5503 O O . SER B 1 302 ? -4.488 -21 13.727 1 83.25 302 SER B O 1
ATOM 5505 N N . ALA B 1 303 ? -2.711 -22.328 14.117 1 80.31 303 ALA B N 1
ATOM 5506 C CA . ALA B 1 303 ? -3.51 -23.312 14.852 1 80.31 303 ALA B CA 1
ATOM 5507 C C . ALA B 1 303 ? -4.141 -22.688 16.094 1 80.31 303 ALA B C 1
ATOM 5509 O O . ALA B 1 303 ? -5.309 -22.953 16.391 1 80.31 303 ALA B O 1
ATOM 5510 N N . GLY B 1 304 ? -3.441 -21.891 16.734 1 77.62 304 GLY B N 1
ATOM 5511 C CA . GLY B 1 304 ? -3.955 -21.188 17.906 1 77.62 304 GLY B CA 1
ATOM 5512 C C . GLY B 1 304 ? -5.031 -20.172 17.562 1 77.62 304 GLY B C 1
ATOM 5513 O O . GLY B 1 304 ? -6.035 -20.078 18.266 1 77.62 304 GLY B O 1
ATOM 5514 N N . ALA B 1 305 ? -4.84 -19.422 16.531 1 77.12 305 ALA B N 1
ATOM 5515 C CA . ALA B 1 305 ? -5.809 -18.406 16.125 1 77.12 305 ALA B CA 1
ATOM 5516 C C . ALA B 1 305 ? -7.141 -19.047 15.734 1 77.12 305 ALA B C 1
ATOM 5518 O O . ALA B 1 305 ? -8.211 -18.531 16.094 1 77.12 305 ALA B O 1
ATOM 5519 N N . ILE B 1 306 ? -7.074 -20.156 15.023 1 77.12 306 ILE B N 1
ATOM 5520 C CA . ILE B 1 306 ? -8.289 -20.812 14.57 1 77.12 306 ILE B CA 1
ATOM 5521 C C . ILE B 1 306 ? -9 -21.453 15.766 1 77.12 306 ILE B C 1
ATOM 5523 O O . ILE B 1 306 ? -10.234 -21.469 15.836 1 77.12 306 ILE B O 1
ATOM 5527 N N . SER B 1 307 ? -8.195 -21.984 16.641 1 75.44 307 SER B N 1
ATOM 5528 C CA . SER B 1 307 ? -8.789 -22.578 17.844 1 75.44 307 SER B CA 1
ATOM 5529 C C . SER B 1 307 ? -9.438 -21.5 18.719 1 75.44 307 SER B C 1
ATOM 5531 O O . SER B 1 307 ? -10.406 -21.781 19.422 1 75.44 307 SER B O 1
ATOM 5533 N N . GLY B 1 308 ? -8.875 -20.281 18.625 1 74.31 308 GLY B N 1
ATOM 5534 C CA . GLY B 1 308 ? -9.406 -19.172 19.406 1 74.31 308 GLY B CA 1
ATOM 5535 C C . GLY B 1 308 ? -10.766 -18.703 18.922 1 74.31 308 GLY B C 1
ATOM 5536 O O . GLY B 1 308 ? -11.5 -18.047 19.672 1 74.31 308 GLY B O 1
ATOM 5537 N N . VAL B 1 309 ? -11.094 -19 17.75 1 73 309 VAL B N 1
ATOM 5538 C CA . VAL B 1 309 ? -12.375 -18.578 17.188 1 73 309 VAL B CA 1
ATOM 5539 C C . VAL B 1 309 ? -13.508 -19.25 17.969 1 73 309 VAL B C 1
ATOM 5541 O O . VAL B 1 309 ? -14.609 -18.703 18.078 1 73 309 VAL B O 1
ATOM 5544 N N . ARG B 1 310 ? -13.211 -20.328 18.5 1 67.5 310 ARG B N 1
ATOM 5545 C CA . ARG B 1 310 ? -14.211 -21.031 19.297 1 67.5 310 ARG B CA 1
ATOM 5546 C C . ARG B 1 310 ? -14.648 -20.188 20.5 1 67.5 310 ARG B C 1
ATOM 5548 O O . ARG B 1 310 ? -15.812 -20.234 20.891 1 67.5 310 ARG B O 1
ATOM 5555 N N . TRP B 1 311 ? -13.695 -19.438 20.891 1 66.44 311 TRP B N 1
ATOM 5556 C CA . TRP B 1 311 ? -13.984 -18.688 22.109 1 66.44 311 TRP B CA 1
ATOM 5557 C C . TRP B 1 311 ? -14.391 -17.25 21.797 1 66.44 311 TRP B C 1
ATOM 5559 O O . TRP B 1 311 ? -14.711 -16.484 22.703 1 66.44 311 TRP B O 1
ATOM 5569 N N . ALA B 1 312 ? -14.367 -17 20.547 1 65.44 312 ALA B N 1
ATOM 5570 C CA . ALA B 1 312 ? -14.695 -15.617 20.188 1 65.44 312 ALA B CA 1
ATOM 5571 C C . ALA B 1 312 ? -16.203 -15.406 20.172 1 65.44 312 ALA B C 1
ATOM 5573 O O . ALA B 1 312 ? -16.953 -16.219 19.594 1 65.44 312 ALA B O 1
ATOM 5574 N N . ASN B 1 313 ? -16.75 -14.594 21 1 61.41 313 ASN B N 1
ATOM 5575 C CA . ASN B 1 313 ? -18.188 -14.359 21.172 1 61.41 313 ASN B CA 1
ATOM 5576 C C . ASN B 1 313 ? -18.656 -13.156 20.344 1 61.41 313 ASN B C 1
ATOM 5578 O O . ASN B 1 313 ? -19.859 -12.898 20.25 1 61.41 313 ASN B O 1
ATOM 5582 N N . SER B 1 314 ? -17.75 -12.469 19.781 1 59.25 314 SER B N 1
ATOM 5583 C CA . SER B 1 314 ? -18.172 -11.281 19.031 1 59.25 314 SER B CA 1
ATOM 5584 C C . SER B 1 314 ? -17.812 -11.398 17.547 1 59.25 314 SER B C 1
ATOM 5586 O O . SER B 1 314 ? -16.859 -12.109 17.188 1 59.25 314 SER B O 1
ATOM 5588 N N . ARG B 1 315 ? -18.656 -10.906 16.734 1 60.41 315 ARG B N 1
ATOM 5589 C CA . ARG B 1 315 ? -18.438 -10.898 15.289 1 60.41 315 ARG B CA 1
ATOM 5590 C C . ARG B 1 315 ? -17.109 -10.25 14.938 1 60.41 315 ARG B C 1
ATOM 5592 O O . ARG B 1 315 ? -16.375 -10.75 14.078 1 60.41 315 ARG B O 1
ATOM 5599 N N . THR B 1 316 ? -16.859 -9.312 15.641 1 58.41 316 THR B N 1
ATOM 5600 C CA . THR B 1 316 ? -15.625 -8.594 15.375 1 58.41 316 THR B CA 1
ATOM 5601 C C . THR B 1 316 ? -14.414 -9.453 15.711 1 58.41 316 THR B C 1
ATOM 5603 O O . THR B 1 316 ? -13.422 -9.453 14.984 1 58.41 316 THR B O 1
ATOM 5606 N N . ALA B 1 317 ? -14.555 -10.203 16.797 1 63.16 317 ALA B N 1
ATOM 5607 C CA . ALA B 1 317 ? -13.469 -11.086 17.219 1 63.16 317 ALA B CA 1
ATOM 5608 C C . ALA B 1 317 ? -13.266 -12.219 16.219 1 63.16 317 ALA B C 1
ATOM 5610 O O . ALA B 1 317 ? -12.125 -12.609 15.93 1 63.16 317 ALA B O 1
ATOM 5611 N N . VAL B 1 318 ? -14.32 -12.609 15.648 1 67.12 318 VAL B N 1
ATOM 5612 C CA . VAL B 1 318 ? -14.258 -13.695 14.68 1 67.12 318 VAL B CA 1
ATOM 5613 C C . VAL B 1 318 ? -13.578 -13.203 13.398 1 67.12 318 VAL B C 1
ATOM 5615 O O . VAL B 1 318 ? -12.695 -13.875 12.867 1 67.12 318 VAL B O 1
ATOM 5618 N N . VAL B 1 319 ? -13.906 -12.039 13.031 1 63.59 319 VAL B N 1
ATOM 5619 C CA . VAL B 1 319 ? -13.344 -11.484 11.805 1 63.59 319 VAL B CA 1
ATOM 5620 C C . VAL B 1 319 ? -11.859 -11.195 12 1 63.59 319 VAL B C 1
ATOM 5622 O O . VAL B 1 319 ? -11.047 -11.445 11.109 1 63.59 319 VAL B O 1
ATOM 5625 N N . ALA B 1 320 ? -11.609 -10.828 13.133 1 63.72 320 ALA B N 1
ATOM 5626 C CA . ALA B 1 320 ? -10.211 -10.516 13.43 1 63.72 320 ALA B CA 1
ATOM 5627 C C . ALA B 1 320 ? -9.352 -11.773 13.438 1 63.72 320 ALA B C 1
ATOM 5629 O O . ALA B 1 320 ? -8.242 -11.781 12.898 1 63.72 320 ALA B O 1
ATOM 5630 N N . LEU B 1 321 ? -9.898 -12.781 14.055 1 70.62 321 LEU B N 1
ATOM 5631 C CA . LEU B 1 321 ? -9.141 -14.023 14.148 1 70.62 321 LEU B CA 1
ATOM 5632 C C . LEU B 1 321 ? -9.016 -14.68 12.773 1 70.62 321 LEU B C 1
ATOM 5634 O O . LEU B 1 321 ? -7.977 -15.258 12.453 1 70.62 321 LEU B O 1
ATOM 5638 N N . PHE B 1 322 ? -9.984 -14.453 11.977 1 71.31 322 PHE B N 1
ATOM 5639 C CA . PHE B 1 322 ? -9.953 -15 10.633 1 71.31 322 PHE B CA 1
ATOM 5640 C C . PHE B 1 322 ? -8.977 -14.227 9.758 1 71.31 322 PHE B C 1
ATOM 5642 O O . PHE B 1 322 ? -8.258 -14.812 8.945 1 71.31 322 PHE B O 1
ATOM 5649 N N . SER B 1 323 ? -9.008 -13.008 9.969 1 70.12 323 SER B N 1
ATOM 5650 C CA . SER B 1 323 ? -8.086 -12.18 9.195 1 70.12 323 SER B CA 1
ATOM 5651 C C . SER B 1 323 ? -6.637 -12.484 9.547 1 70.12 323 SER B C 1
ATOM 5653 O O . SER B 1 323 ? -5.77 -12.531 8.672 1 70.12 323 SER B O 1
ATOM 5655 N N . LEU B 1 324 ? -6.445 -12.742 10.766 1 71.62 324 LEU B N 1
ATOM 5656 C CA . LEU B 1 324 ? -5.105 -13.102 11.219 1 71.62 324 LEU B CA 1
ATOM 5657 C C . LEU B 1 324 ? -4.688 -14.453 10.648 1 71.62 324 LEU B C 1
ATOM 5659 O O . LEU B 1 324 ? -3.543 -14.633 10.227 1 71.62 324 LEU B O 1
ATOM 5663 N N . ASP B 1 325 ? -5.574 -15.344 10.664 1 78.56 325 ASP B N 1
ATOM 5664 C CA . ASP B 1 325 ? -5.281 -16.672 10.141 1 78.56 325 ASP B CA 1
ATOM 5665 C C . ASP B 1 325 ? -4.977 -16.625 8.648 1 78.56 325 ASP B C 1
ATOM 5667 O O . ASP B 1 325 ? -4.062 -17.297 8.172 1 78.56 325 ASP B O 1
ATOM 5671 N N . ILE B 1 326 ? -5.695 -15.836 7.984 1 74.44 326 ILE B N 1
ATOM 5672 C CA . ILE B 1 326 ? -5.469 -15.719 6.551 1 74.44 326 ILE B CA 1
ATOM 5673 C C . ILE B 1 326 ? -4.09 -15.109 6.293 1 74.44 326 ILE B C 1
ATOM 5675 O O . ILE B 1 326 ? -3.357 -15.57 5.414 1 74.44 326 ILE B O 1
ATOM 5679 N N . ALA B 1 327 ? -3.797 -14.195 7.074 1 75.31 327 ALA B N 1
ATOM 5680 C CA . ALA B 1 327 ? -2.498 -13.547 6.941 1 75.31 327 ALA B CA 1
ATOM 5681 C C . ALA B 1 327 ? -1.361 -14.523 7.219 1 75.31 327 ALA B C 1
ATOM 5683 O O . ALA B 1 327 ? -0.367 -14.555 6.488 1 75.31 327 ALA B O 1
ATOM 5684 N N . ILE B 1 328 ? -1.521 -15.289 8.195 1 81.06 328 ILE B N 1
ATOM 5685 C CA . ILE B 1 328 ? -0.488 -16.234 8.602 1 81.06 328 ILE B CA 1
ATOM 5686 C C . ILE B 1 328 ? -0.38 -17.359 7.57 1 81.06 328 ILE B C 1
ATOM 5688 O O . ILE B 1 328 ? 0.723 -17.797 7.234 1 81.06 328 ILE B O 1
ATOM 5692 N N . THR B 1 329 ? -1.519 -17.797 7.074 1 79.44 329 THR B N 1
ATOM 5693 C CA . THR B 1 329 ? -1.52 -18.875 6.09 1 79.44 329 THR B CA 1
ATOM 5694 C C . THR B 1 329 ? -0.857 -18.422 4.793 1 79.44 329 THR B C 1
ATOM 5696 O O . THR B 1 329 ? -0.187 -19.203 4.121 1 79.44 329 THR B O 1
ATOM 5699 N N . GLN B 1 330 ? -1.054 -17.203 4.508 1 77.19 330 GLN B N 1
ATOM 5700 C CA . GLN B 1 330 ? -0.389 -16.672 3.32 1 77.19 330 GLN B CA 1
ATOM 5701 C C . GLN B 1 330 ? 1.125 -16.625 3.51 1 77.19 330 GLN B C 1
ATOM 5703 O O . GLN B 1 330 ? 1.881 -16.875 2.566 1 77.19 330 GLN B O 1
ATOM 5708 N N . SER B 1 331 ? 1.535 -16.328 4.691 1 79.5 331 SER B N 1
ATOM 5709 C CA . SER B 1 331 ? 2.961 -16.312 5.004 1 79.5 331 SER B CA 1
ATOM 5710 C C . SER B 1 331 ? 3.539 -17.734 4.957 1 79.5 331 SER B C 1
ATOM 5712 O O . SER B 1 331 ? 4.672 -17.922 4.512 1 79.5 331 SER B O 1
ATOM 5714 N N . ILE B 1 332 ? 2.744 -18.625 5.406 1 82.12 332 ILE B N 1
ATOM 5715 C CA . ILE B 1 332 ? 3.17 -20.031 5.363 1 82.12 332 ILE B CA 1
ATOM 5716 C C . ILE B 1 332 ? 3.34 -20.469 3.91 1 82.12 332 ILE B C 1
ATOM 5718 O O . ILE B 1 332 ? 4.301 -21.156 3.576 1 82.12 332 ILE B O 1
ATOM 5722 N N . LYS B 1 333 ? 2.443 -20.031 3.117 1 78.25 333 LYS B N 1
ATOM 5723 C CA . LYS B 1 333 ? 2.516 -20.344 1.695 1 78.25 333 LYS B CA 1
ATOM 5724 C C . LYS B 1 333 ? 3.803 -19.812 1.075 1 78.25 333 LYS B C 1
ATOM 5726 O O . LYS B 1 333 ? 4.461 -20.516 0.299 1 78.25 333 LYS B O 1
ATOM 5731 N N . SER B 1 334 ? 4.117 -18.672 1.441 1 79.88 334 SER B N 1
ATOM 5732 C CA . SER B 1 334 ? 5.328 -18.047 0.902 1 79.88 334 SER B CA 1
ATOM 5733 C C . SER B 1 334 ? 6.578 -18.766 1.401 1 79.88 334 SER B C 1
ATOM 5735 O O . SER B 1 334 ? 7.547 -18.938 0.655 1 79.88 334 SER B O 1
ATOM 5737 N N . LEU B 1 335 ? 6.57 -19.172 2.574 1 81.88 335 LEU B N 1
ATOM 5738 C CA . LEU B 1 335 ? 7.719 -19.859 3.152 1 81.88 335 LEU B CA 1
ATOM 5739 C C . LEU B 1 335 ? 7.898 -21.234 2.533 1 81.88 335 LEU B C 1
ATOM 5741 O O . LEU B 1 335 ? 9.023 -21.688 2.318 1 81.88 335 LEU B O 1
ATOM 5745 N N . ILE B 1 336 ? 6.789 -21.859 2.297 1 83 336 ILE B N 1
ATOM 5746 C CA . ILE B 1 336 ? 6.848 -23.172 1.659 1 83 336 ILE B CA 1
ATOM 5747 C C . ILE B 1 336 ? 7.449 -23.031 0.263 1 83 336 ILE B C 1
ATOM 5749 O O . ILE B 1 336 ? 8.242 -23.891 -0.163 1 83 336 ILE B O 1
ATOM 5753 N N . GLN B 1 337 ? 7.078 -21.969 -0.363 1 81.75 337 GLN B N 1
ATOM 5754 C CA . GLN B 1 337 ? 7.641 -21.734 -1.688 1 81.75 337 GLN B CA 1
ATOM 5755 C C . GLN B 1 337 ? 9.141 -21.469 -1.609 1 81.75 337 GLN B C 1
ATOM 5757 O O . GLN B 1 337 ? 9.906 -21.969 -2.445 1 81.75 337 GLN B O 1
ATOM 5762 N N . ALA B 1 338 ? 9.539 -20.75 -0.63 1 80.25 338 ALA B N 1
ATOM 5763 C CA . ALA B 1 338 ? 10.953 -20.469 -0.443 1 80.25 338 ALA B CA 1
ATOM 5764 C C . ALA B 1 338 ? 11.734 -21.75 -0.128 1 80.25 338 ALA B C 1
ATOM 5766 O O . ALA B 1 338 ? 12.852 -21.938 -0.617 1 80.25 338 ALA B O 1
ATOM 5767 N N . VAL B 1 339 ? 11.133 -22.578 0.658 1 81.75 339 VAL B N 1
ATOM 5768 C CA . VAL B 1 339 ? 11.773 -23.844 1.015 1 81.75 339 VAL B CA 1
ATOM 5769 C C . VAL B 1 339 ? 11.867 -24.734 -0.217 1 81.75 339 VAL B C 1
ATOM 5771 O O . VAL B 1 339 ? 12.867 -25.422 -0.42 1 81.75 339 VAL B O 1
ATOM 5774 N N . THR B 1 340 ? 10.875 -24.734 -0.998 1 82.38 340 THR B N 1
ATOM 5775 C CA . THR B 1 340 ? 10.844 -25.562 -2.207 1 82.38 340 THR B CA 1
ATOM 5776 C C . THR B 1 340 ? 11.938 -25.125 -3.18 1 82.38 340 THR B C 1
ATOM 5778 O O . THR B 1 340 ? 12.617 -25.969 -3.771 1 82.38 340 THR B O 1
ATOM 5781 N N . ILE B 1 341 ? 12.141 -23.812 -3.273 1 80.62 341 ILE B N 1
ATOM 5782 C CA . ILE B 1 341 ? 13.133 -23.281 -4.199 1 80.62 341 ILE B CA 1
ATOM 5783 C C . ILE B 1 341 ? 14.539 -23.625 -3.707 1 80.62 341 ILE B C 1
ATOM 5785 O O . ILE B 1 341 ? 15.438 -23.875 -4.508 1 80.62 341 ILE B O 1
ATOM 5789 N N . GLU B 1 342 ? 14.672 -23.719 -2.439 1 78 342 GLU B N 1
ATOM 5790 C CA . GLU B 1 342 ? 15.977 -24 -1.848 1 78 342 GLU B CA 1
ATOM 5791 C C . GLU B 1 342 ? 16.344 -25.484 -1.993 1 78 342 GLU B C 1
ATOM 5793 O O . GLU B 1 342 ? 17.5 -25.828 -2.221 1 78 342 GLU B O 1
ATOM 5798 N N . PHE B 1 343 ? 15.359 -26.359 -1.961 1 79.88 343 PHE B N 1
ATOM 5799 C CA . PHE B 1 343 ? 15.656 -27.797 -1.872 1 79.88 343 PHE B CA 1
ATOM 5800 C C . PHE B 1 343 ? 15.609 -28.438 -3.252 1 79.88 343 PHE B C 1
ATOM 5802 O O . PHE B 1 343 ? 16.172 -29.516 -3.451 1 79.88 343 PHE B O 1
ATOM 5809 N N . PHE B 1 344 ? 15.055 -27.812 -4.168 1 82.88 344 PHE B N 1
ATOM 5810 C CA . PHE B 1 344 ? 14.891 -28.469 -5.457 1 82.88 344 PHE B CA 1
ATOM 5811 C C . PHE B 1 344 ? 15.719 -27.781 -6.531 1 82.88 344 PHE B C 1
ATOM 5813 O O . PHE B 1 344 ? 15.789 -26.547 -6.57 1 82.88 344 PHE B O 1
ATOM 5820 N N . PRO B 1 345 ? 16.344 -28.594 -7.238 1 81 345 PRO B N 1
ATOM 5821 C CA . PRO B 1 345 ? 17.188 -28.016 -8.289 1 81 345 PRO B CA 1
ATOM 5822 C C . PRO B 1 345 ? 16.391 -27.281 -9.359 1 81 345 PRO B C 1
ATOM 5824 O O . PRO B 1 345 ? 15.18 -27.453 -9.453 1 81 345 PRO B O 1
ATOM 5827 N N . THR B 1 346 ? 17 -26.469 -10.07 1 80.38 346 THR B N 1
ATOM 5828 C CA . THR B 1 346 ? 16.422 -25.578 -11.062 1 80.38 346 THR B CA 1
ATOM 5829 C C . THR B 1 346 ? 15.664 -26.375 -12.125 1 80.38 346 THR B C 1
ATOM 5831 O O . THR B 1 346 ? 14.633 -25.922 -12.633 1 80.38 346 THR B O 1
ATOM 5834 N N . ALA B 1 347 ? 16.062 -27.672 -12.375 1 82.5 347 ALA B N 1
ATOM 5835 C CA . ALA B 1 347 ? 15.492 -28.469 -13.453 1 82.5 347 ALA B CA 1
ATOM 5836 C C . ALA B 1 347 ? 14.062 -28.906 -13.125 1 82.5 347 ALA B C 1
ATOM 5838 O O . ALA B 1 347 ? 13.258 -29.141 -14.023 1 82.5 347 ALA B O 1
ATOM 5839 N N . VAL B 1 348 ? 13.75 -28.984 -11.883 1 86.44 348 VAL B N 1
ATOM 5840 C CA . VAL B 1 348 ? 12.422 -29.453 -11.508 1 86.44 348 VAL B CA 1
ATOM 5841 C C . VAL B 1 348 ? 11.781 -28.453 -10.547 1 86.44 348 VAL B C 1
ATOM 5843 O O . VAL B 1 348 ? 10.836 -28.797 -9.828 1 86.44 348 VAL B O 1
ATOM 5846 N N . ARG B 1 349 ? 12.234 -27.312 -10.547 1 85.19 349 ARG B N 1
ATOM 5847 C CA . ARG B 1 349 ? 11.805 -26.312 -9.578 1 85.19 349 ARG B CA 1
ATOM 5848 C C . ARG B 1 349 ? 10.375 -25.859 -9.859 1 85.19 349 ARG B C 1
ATOM 5850 O O . ARG B 1 349 ? 9.555 -25.797 -8.945 1 85.19 349 ARG B O 1
ATOM 5857 N N . THR B 1 350 ? 10.109 -25.594 -11.07 1 87.06 350 THR B N 1
ATOM 5858 C CA . THR B 1 350 ? 8.773 -25.109 -11.398 1 87.06 350 THR B CA 1
ATOM 5859 C C . THR B 1 350 ? 7.738 -26.219 -11.234 1 87.06 350 THR B C 1
ATOM 5861 O O . THR B 1 350 ? 6.621 -25.969 -10.781 1 87.06 350 THR B O 1
ATOM 5864 N N . LEU B 1 351 ? 8.117 -27.359 -11.547 1 88.38 351 LEU B N 1
ATOM 5865 C CA . LEU B 1 351 ? 7.223 -28.5 -11.375 1 88.38 351 LEU B CA 1
ATOM 5866 C C . LEU B 1 351 ? 6.875 -28.703 -9.906 1 88.38 351 LEU B C 1
ATOM 5868 O O . LEU B 1 351 ? 5.715 -28.953 -9.57 1 88.38 351 LEU B O 1
ATOM 5872 N N . THR B 1 352 ? 7.832 -28.625 -9.094 1 87.12 352 THR B N 1
ATOM 5873 C CA . THR B 1 352 ? 7.605 -28.828 -7.668 1 87.12 352 THR B CA 1
ATOM 5874 C C . THR B 1 352 ? 6.742 -27.703 -7.102 1 87.12 352 THR B C 1
ATOM 5876 O O . THR B 1 352 ? 5.844 -27.953 -6.297 1 87.12 352 THR B O 1
ATOM 5879 N N . ILE B 1 353 ? 7.02 -26.5 -7.504 1 86.19 353 ILE B N 1
ATOM 5880 C CA . ILE B 1 353 ? 6.211 -25.375 -7.059 1 86.19 353 ILE B CA 1
ATOM 5881 C C . ILE B 1 353 ? 4.77 -25.547 -7.535 1 86.19 353 ILE B C 1
ATOM 5883 O O . ILE B 1 353 ? 3.826 -25.281 -6.785 1 86.19 353 ILE B O 1
ATOM 5887 N N . SER B 1 354 ? 4.633 -25.984 -8.75 1 86.12 354 SER B N 1
ATOM 5888 C CA . SER B 1 354 ? 3.299 -26.219 -9.289 1 86.12 354 SER B CA 1
ATOM 5889 C C . SER B 1 354 ? 2.566 -27.312 -8.516 1 86.12 354 SER B C 1
ATOM 5891 O O . SER B 1 354 ? 1.353 -27.219 -8.312 1 86.12 354 SER B O 1
ATOM 5893 N N . LEU B 1 355 ? 3.287 -28.281 -8.141 1 85.38 355 LEU B N 1
ATOM 5894 C CA . LEU B 1 355 ? 2.689 -29.359 -7.363 1 85.38 355 LEU B CA 1
ATOM 5895 C C . LEU B 1 355 ? 2.225 -28.859 -6.004 1 85.38 355 LEU B C 1
ATOM 5897 O O . LEU B 1 355 ? 1.131 -29.203 -5.551 1 85.38 355 LEU B O 1
ATOM 5901 N N . VAL B 1 356 ? 3.045 -28.125 -5.414 1 82.94 356 VAL B N 1
ATOM 5902 C CA . VAL B 1 356 ? 2.691 -27.547 -4.125 1 82.94 356 VAL B CA 1
ATOM 5903 C C . VAL B 1 356 ? 1.447 -26.672 -4.277 1 82.94 356 VAL B C 1
ATOM 5905 O O . VAL B 1 356 ? 0.533 -26.734 -3.453 1 82.94 356 VAL B O 1
ATOM 5908 N N . MET B 1 357 ? 1.371 -25.875 -5.289 1 82.31 357 MET B N 1
ATOM 5909 C CA . MET B 1 357 ? 0.238 -24.984 -5.523 1 82.31 357 MET B CA 1
ATOM 5910 C C . MET B 1 357 ? -1.022 -25.781 -5.844 1 82.31 357 MET B C 1
ATOM 5912 O O . MET B 1 357 ? -2.129 -25.375 -5.488 1 82.31 357 MET B O 1
ATOM 5916 N N . THR B 1 358 ? -0.808 -26.891 -6.531 1 83.5 358 THR B N 1
ATOM 5917 C CA . THR B 1 358 ? -1.948 -27.75 -6.84 1 83.5 358 THR B CA 1
ATOM 5918 C C . THR B 1 358 ? -2.588 -28.266 -5.559 1 83.5 358 THR B C 1
ATOM 5920 O O . THR B 1 358 ? -3.811 -28.234 -5.406 1 83.5 358 THR B O 1
ATOM 5923 N N . PHE B 1 359 ? -1.819 -28.719 -4.68 1 82.25 359 PHE B N 1
ATOM 5924 C CA . PHE B 1 359 ? -2.35 -29.234 -3.422 1 82.25 359 PHE B CA 1
ATOM 5925 C C . PHE B 1 359 ? -2.99 -28.125 -2.605 1 82.25 359 PHE B C 1
ATOM 5927 O O . PHE B 1 359 ? -3.992 -28.344 -1.922 1 82.25 359 PHE B O 1
ATOM 5934 N N . ALA B 1 360 ? -2.352 -26.953 -2.711 1 77.19 360 ALA B N 1
ATOM 5935 C CA . ALA B 1 360 ? -2.938 -25.812 -2.035 1 77.19 360 ALA B CA 1
ATOM 5936 C C . ALA B 1 360 ? -4.309 -25.469 -2.617 1 77.19 360 ALA B C 1
ATOM 5938 O O . ALA B 1 360 ? -5.238 -25.141 -1.878 1 77.19 360 ALA B O 1
ATOM 5939 N N . ARG B 1 361 ? -4.473 -25.562 -3.826 1 77.38 361 ARG B N 1
ATOM 5940 C CA . ARG B 1 361 ? -5.723 -25.25 -4.504 1 77.38 361 ARG B CA 1
ATOM 5941 C C . ARG B 1 361 ? -6.793 -26.297 -4.203 1 77.38 361 ARG B C 1
ATOM 5943 O O . ARG B 1 361 ? -7.973 -25.953 -4.078 1 77.38 361 ARG B O 1
ATOM 5950 N N . ILE B 1 362 ? -6.332 -27.438 -4.141 1 80.25 362 ILE B N 1
ATOM 5951 C CA . ILE B 1 362 ? -7.262 -28.5 -3.744 1 80.25 362 ILE B CA 1
ATOM 5952 C C . ILE B 1 362 ? -7.781 -28.219 -2.334 1 80.25 362 ILE B C 1
ATOM 5954 O O . ILE B 1 362 ? -8.984 -28.344 -2.072 1 80.25 362 ILE B O 1
ATOM 5958 N N . GLY B 1 363 ? -6.867 -27.875 -1.483 1 74.38 363 GLY B N 1
ATOM 5959 C CA . GLY B 1 363 ? -7.273 -27.5 -0.139 1 74.38 363 GLY B CA 1
ATOM 5960 C C . GLY B 1 363 ? -8.258 -26.344 -0.115 1 74.38 363 GLY B C 1
ATOM 5961 O O . GLY B 1 363 ? -9.227 -26.359 0.647 1 74.38 363 GLY B O 1
ATOM 5962 N N . THR B 1 364 ? -7.969 -25.359 -0.93 1 70.31 364 THR B N 1
ATOM 5963 C CA . THR B 1 364 ? -8.844 -24.203 -1.001 1 70.31 364 THR B CA 1
ATOM 5964 C C . THR B 1 364 ? -10.227 -24.594 -1.52 1 70.31 364 THR B C 1
ATOM 5966 O O . THR B 1 364 ? -11.242 -24.141 -0.992 1 70.31 364 THR B O 1
ATOM 5969 N N . LEU B 1 365 ? -10.312 -25.391 -2.535 1 71.81 365 LEU B N 1
ATOM 5970 C CA . LEU B 1 365 ? -11.578 -25.828 -3.104 1 71.81 365 LEU B CA 1
ATOM 5971 C C . LEU B 1 365 ? -12.383 -26.641 -2.092 1 71.81 365 LEU B C 1
ATOM 5973 O O . LEU B 1 365 ? -13.586 -26.422 -1.926 1 71.81 365 LEU B O 1
ATOM 5977 N N . VAL B 1 366 ? -11.641 -27.453 -1.504 1 71.81 366 VAL B N 1
ATOM 5978 C CA . VAL B 1 366 ? -12.297 -28.281 -0.497 1 71.81 366 VAL B CA 1
ATOM 5979 C C . VAL B 1 366 ? -12.773 -27.406 0.662 1 71.81 366 VAL B C 1
ATOM 5981 O O . VAL B 1 366 ? -13.875 -27.609 1.185 1 71.81 366 VAL B O 1
ATOM 5984 N N . GLY B 1 367 ? -11.922 -26.484 1.061 1 68.56 367 GLY B N 1
ATOM 5985 C CA . GLY B 1 367 ? -12.297 -25.578 2.133 1 68.56 367 GLY B CA 1
ATOM 5986 C C . GLY B 1 367 ? -13.5 -24.719 1.798 1 68.56 367 GLY B C 1
ATOM 5987 O O . GLY B 1 367 ? -14.383 -24.516 2.641 1 68.56 367 GLY B O 1
ATOM 5988 N N . ASN B 1 368 ? -13.57 -24.219 0.601 1 62.44 368 ASN B N 1
ATOM 5989 C CA . ASN B 1 368 ? -14.672 -23.359 0.17 1 62.44 368 ASN B CA 1
ATOM 5990 C C . ASN B 1 368 ? -15.992 -24.125 0.112 1 62.44 368 ASN B C 1
ATOM 5992 O O . ASN B 1 368 ? -17.047 -23.562 0.406 1 62.44 368 ASN B O 1
ATOM 5996 N N . VAL B 1 369 ? -15.906 -25.359 -0.286 1 62.78 369 VAL B N 1
ATOM 5997 C CA . VAL B 1 369 ? -17.125 -26.156 -0.42 1 62.78 369 VAL B CA 1
ATOM 5998 C C . VAL B 1 369 ? -17.516 -26.719 0.942 1 62.78 369 VAL B C 1
ATOM 6000 O O . VAL B 1 369 ? -18.703 -26.719 1.296 1 62.78 369 VAL B O 1
ATOM 6003 N N . LEU B 1 370 ? -16.531 -27.141 1.64 1 62.03 370 LEU B N 1
ATOM 6004 C CA . LEU B 1 370 ? -16.812 -27.828 2.896 1 62.03 370 LEU B CA 1
ATOM 6005 C C . LEU B 1 370 ? -17.141 -26.828 4 1 62.03 370 LEU B C 1
ATOM 6007 O O . LEU B 1 370 ? -17.891 -27.141 4.93 1 62.03 370 LEU B O 1
ATOM 6011 N N . PHE B 1 371 ? -16.609 -25.641 3.865 1 64.5 371 PHE B N 1
ATOM 6012 C CA . PHE B 1 371 ? -16.75 -24.688 4.961 1 64.5 371 PHE B CA 1
ATOM 6013 C C . PHE B 1 371 ? -18.203 -24.344 5.188 1 64.5 371 PHE B C 1
ATOM 6015 O O . PHE B 1 371 ? -18.703 -24.438 6.309 1 64.5 371 PHE B O 1
ATOM 6022 N N . PRO B 1 372 ? -18.938 -23.953 4.141 1 58.62 372 PRO B N 1
ATOM 6023 C CA . PRO B 1 372 ? -20.344 -23.625 4.367 1 58.62 372 PRO B CA 1
ATOM 6024 C C . PRO B 1 372 ? -21.156 -24.828 4.82 1 58.62 372 PRO B C 1
ATOM 6026 O O . PRO B 1 372 ? -22.078 -24.688 5.629 1 58.62 372 PRO B O 1
ATOM 6029 N N . ILE B 1 373 ? -20.828 -25.953 4.309 1 59.53 373 ILE B N 1
ATOM 6030 C CA . ILE B 1 373 ? -21.531 -27.172 4.668 1 59.53 373 ILE B CA 1
ATOM 6031 C C . ILE B 1 373 ? -21.297 -27.5 6.145 1 59.53 373 ILE B C 1
ATOM 6033 O O . ILE B 1 373 ? -22.234 -27.828 6.871 1 59.53 373 ILE B O 1
ATOM 6037 N N . LEU B 1 374 ? -20.031 -27.422 6.543 1 62.31 374 LEU B N 1
ATOM 6038 C CA . LEU B 1 374 ? -19.672 -27.734 7.922 1 62.31 374 LEU B CA 1
ATOM 6039 C C . LEU B 1 374 ? -20.234 -26.672 8.875 1 62.31 374 LEU B C 1
ATOM 6041 O O . LEU B 1 374 ? -20.562 -26.984 10.023 1 62.31 374 LEU B O 1
ATOM 6045 N N . LEU B 1 375 ? -20.297 -25.453 8.375 1 61.69 375 LEU B N 1
ATOM 6046 C CA . LEU B 1 375 ? -20.891 -24.375 9.18 1 61.69 375 LEU B CA 1
ATOM 6047 C C . LEU B 1 375 ? -22.375 -24.625 9.422 1 61.69 375 LEU B C 1
ATOM 6049 O O . LEU B 1 375 ? -22.891 -24.281 10.477 1 61.69 375 LEU B O 1
ATOM 6053 N N . ASP B 1 376 ? -23.016 -25.25 8.406 1 58.34 376 ASP B N 1
ATOM 6054 C CA . ASP B 1 376 ? -24.438 -25.562 8.5 1 58.34 376 ASP B CA 1
ATOM 6055 C C . ASP B 1 376 ? -24.688 -26.688 9.5 1 58.34 376 ASP B C 1
ATOM 6057 O O . ASP B 1 376 ? -25.734 -26.703 10.172 1 58.34 376 ASP B O 1
ATOM 6061 N N . ILE B 1 377 ? -23.797 -27.625 9.477 1 60.28 377 ILE B N 1
ATOM 6062 C CA . ILE B 1 377 ? -23.984 -28.719 10.414 1 60.28 377 ILE B CA 1
ATOM 6063 C C . ILE B 1 377 ? -23.75 -28.234 11.844 1 60.28 377 ILE B C 1
ATOM 6065 O O . ILE B 1 377 ? -24.594 -28.406 12.719 1 60.28 377 ILE B O 1
ATOM 6069 N N . GLN B 1 378 ? -22.438 -27.812 12.078 1 61.47 378 GLN B N 1
ATOM 6070 C CA . GLN B 1 378 ? -22.062 -27.203 13.352 1 61.47 378 GLN B CA 1
ATOM 6071 C C . GLN B 1 378 ? -21 -26.125 13.156 1 61.47 378 GLN B C 1
ATOM 6073 O O . GLN B 1 378 ? -19.984 -26.359 12.492 1 61.47 378 GLN B O 1
ATOM 6078 N N . CYS B 1 379 ? -21.203 -25.016 13.594 1 62.19 379 CYS B N 1
ATOM 6079 C CA . CYS B 1 379 ? -20.359 -23.844 13.445 1 62.19 379 CYS B CA 1
ATOM 6080 C C . CYS B 1 379 ? -18.938 -24.125 13.891 1 62.19 379 CYS B C 1
ATOM 6082 O O . CYS B 1 379 ? -17.984 -23.516 13.398 1 62.19 379 CYS B O 1
ATOM 6084 N N . ILE B 1 380 ? -18.844 -25.297 14.727 1 64.94 380 ILE B N 1
ATOM 6085 C CA . ILE B 1 380 ? -17.562 -25.484 15.383 1 64.94 380 ILE B CA 1
ATOM 6086 C C . ILE B 1 380 ? -16.688 -26.422 14.547 1 64.94 380 ILE B C 1
ATOM 6088 O O . ILE B 1 380 ? -15.453 -26.344 14.594 1 64.94 380 ILE B O 1
ATOM 6092 N N . ILE B 1 381 ? -17.234 -27.234 13.727 1 63.62 381 ILE B N 1
ATOM 6093 C CA . ILE B 1 381 ? -16.516 -28.328 13.062 1 63.62 381 ILE B CA 1
ATOM 6094 C C . ILE B 1 381 ? -15.516 -27.75 12.07 1 63.62 381 ILE B C 1
ATOM 6096 O O . ILE B 1 381 ? -14.367 -28.203 12.008 1 63.62 381 ILE B O 1
ATOM 6100 N N . PRO B 1 382 ? -15.812 -26.734 11.359 1 66.5 382 PRO B N 1
ATOM 6101 C CA . PRO B 1 382 ? -14.836 -26.234 10.398 1 66.5 382 PRO B CA 1
ATOM 6102 C C . PRO B 1 382 ? -13.602 -25.625 11.07 1 66.5 382 PRO B C 1
ATOM 6104 O O . PRO B 1 382 ? -12.484 -25.781 10.57 1 66.5 382 PRO B O 1
ATOM 6107 N N . PHE B 1 383 ? -13.734 -25.25 12.133 1 69.62 383 PHE B N 1
ATOM 6108 C CA . PHE B 1 383 ? -12.641 -24.578 12.812 1 69.62 383 PHE B CA 1
ATOM 6109 C C . PHE B 1 383 ? -11.68 -25.578 13.445 1 69.62 383 PHE B C 1
ATOM 6111 O O . PHE B 1 383 ? -10.461 -25.422 13.359 1 69.62 383 PHE B O 1
ATOM 6118 N N . PHE B 1 384 ? -12.281 -26.641 13.953 1 70.19 384 PHE B N 1
ATOM 6119 C CA . PHE B 1 384 ? -11.43 -27.656 14.562 1 70.19 384 PHE B CA 1
ATOM 6120 C C . PHE B 1 384 ? -10.711 -28.469 13.492 1 70.19 384 PHE B C 1
ATOM 6122 O O . PHE B 1 384 ? -9.578 -28.906 13.695 1 70.19 384 PHE B O 1
ATOM 6129 N N . SER B 1 385 ? -11.398 -28.594 12.422 1 73.12 385 SER B N 1
ATOM 6130 C CA . SER B 1 385 ? -10.742 -29.312 11.336 1 73.12 385 SER B CA 1
ATOM 6131 C C . SER B 1 385 ? -9.57 -28.516 10.773 1 73.12 385 SER B C 1
ATOM 6133 O O . SER B 1 385 ? -8.508 -29.078 10.5 1 73.12 385 SER B O 1
ATOM 6135 N N . MET B 1 386 ? -9.773 -27.312 10.688 1 76.06 386 MET B N 1
ATOM 6136 C CA . MET B 1 386 ? -8.703 -26.453 10.18 1 76.06 386 MET B CA 1
ATOM 6137 C C . MET B 1 386 ? -7.535 -26.391 11.156 1 76.06 386 MET B C 1
ATOM 6139 O O . MET B 1 386 ? -6.375 -26.438 10.742 1 76.06 386 MET B O 1
ATOM 6143 N N . ALA B 1 387 ? -7.898 -26.359 12.391 1 73.88 387 ALA B N 1
ATOM 6144 C CA . ALA B 1 387 ? -6.863 -26.359 13.422 1 73.88 387 ALA B CA 1
ATOM 6145 C C . ALA B 1 387 ? -6.086 -27.672 13.422 1 73.88 387 ALA B C 1
ATOM 6147 O O . ALA B 1 387 ? -4.867 -27.672 13.609 1 73.88 387 ALA B O 1
ATOM 6148 N N . GLY B 1 388 ? -6.797 -28.75 13.211 1 75.62 388 GLY B N 1
ATOM 6149 C CA . GLY B 1 388 ? -6.152 -30.062 13.156 1 75.62 388 GLY B CA 1
ATOM 6150 C C . GLY B 1 388 ? -5.188 -30.203 11.992 1 75.62 388 GLY B C 1
ATOM 6151 O O . GLY B 1 388 ? -4.082 -30.719 12.156 1 75.62 388 GLY B O 1
ATOM 6152 N N . ILE B 1 389 ? -5.551 -29.656 10.891 1 78.5 389 ILE B N 1
ATOM 6153 C CA . ILE B 1 389 ? -4.703 -29.734 9.711 1 78.5 389 ILE B CA 1
ATOM 6154 C C . ILE B 1 389 ? -3.439 -28.906 9.93 1 78.5 389 ILE B C 1
ATOM 6156 O O . ILE B 1 389 ? -2.336 -29.328 9.586 1 78.5 389 ILE B O 1
ATOM 6160 N N . MET B 1 390 ? -3.643 -27.812 10.539 1 78.44 390 MET B N 1
ATOM 6161 C CA . MET B 1 390 ? -2.488 -26.953 10.773 1 78.44 390 MET B CA 1
ATOM 6162 C C . MET B 1 390 ? -1.524 -27.594 11.766 1 78.44 390 MET B C 1
ATOM 6164 O O . MET B 1 390 ? -0.307 -27.469 11.625 1 78.44 390 MET B O 1
ATOM 6168 N N . THR B 1 391 ? -2.09 -28.266 12.703 1 74.56 391 THR B N 1
ATOM 6169 C CA . THR B 1 391 ? -1.254 -28.969 13.664 1 74.56 391 THR B CA 1
ATOM 6170 C C . THR B 1 391 ? -0.499 -30.109 12.984 1 74.56 391 THR B C 1
ATOM 6172 O O . THR B 1 391 ? 0.679 -30.344 13.273 1 74.56 391 THR B O 1
ATOM 6175 N N . PHE B 1 392 ? -1.153 -30.719 12.117 1 79.25 392 PHE B N 1
ATOM 6176 C CA . PHE B 1 392 ? -0.518 -31.797 11.359 1 79.25 392 PHE B CA 1
ATOM 6177 C C . PHE B 1 392 ? 0.626 -31.266 10.508 1 79.25 392 PHE B C 1
ATOM 6179 O O . PHE B 1 392 ? 1.703 -31.859 10.453 1 79.25 392 PHE B O 1
ATOM 6186 N N . VAL B 1 393 ? 0.383 -30.141 9.906 1 77.06 393 VAL B N 1
ATOM 6187 C CA . VAL B 1 393 ? 1.411 -29.516 9.07 1 77.06 393 VAL B CA 1
ATOM 6188 C C . VAL B 1 393 ? 2.609 -29.125 9.938 1 77.06 393 VAL B C 1
ATOM 6190 O O . VAL B 1 393 ? 3.758 -29.266 9.516 1 77.06 393 VAL B O 1
ATOM 6193 N N . THR B 1 394 ? 2.338 -28.688 11.102 1 73.62 394 THR B N 1
ATOM 6194 C CA . THR B 1 394 ? 3.406 -28.344 12.031 1 73.62 394 THR B CA 1
ATOM 6195 C C . THR B 1 394 ? 4.266 -29.562 12.344 1 73.62 394 THR B C 1
ATOM 6197 O O . THR B 1 394 ? 5.496 -29.484 12.359 1 73.62 394 THR B O 1
ATOM 6200 N N . LEU B 1 395 ? 3.666 -30.656 12.438 1 75.62 395 LEU B N 1
ATOM 6201 C CA . LEU B 1 395 ? 4.383 -31.891 12.781 1 75.62 395 LEU B CA 1
ATOM 6202 C C . LEU B 1 395 ? 5.238 -32.344 11.609 1 75.62 395 LEU B C 1
ATOM 6204 O O . LEU B 1 395 ? 6.367 -32.812 11.805 1 75.62 395 LEU B O 1
ATOM 6208 N N . VAL B 1 396 ? 4.773 -32.125 10.453 1 77.81 396 VAL B N 1
ATOM 6209 C CA . VAL B 1 396 ? 5.496 -32.562 9.266 1 77.81 396 VAL B CA 1
ATOM 6210 C C . VAL B 1 396 ? 6.684 -31.656 9.016 1 77.81 396 VAL B C 1
ATOM 6212 O O . VAL B 1 396 ? 7.746 -32.094 8.578 1 77.81 396 VAL B O 1
ATOM 6215 N N . THR B 1 397 ? 6.383 -30.422 9.297 1 76.38 397 THR B N 1
ATOM 6216 C CA . THR B 1 397 ? 7.438 -29.438 9.07 1 76.38 397 THR B CA 1
ATOM 6217 C C . THR B 1 397 ? 8.625 -29.703 9.992 1 76.38 397 THR B C 1
ATOM 6219 O O . THR B 1 397 ? 9.766 -29.359 9.656 1 76.38 397 THR B O 1
ATOM 6222 N N . LEU B 1 398 ? 8.344 -30.312 11.117 1 74.56 398 LEU B N 1
ATOM 6223 C CA . LEU B 1 398 ? 9.422 -30.625 12.039 1 74.56 398 LEU B CA 1
ATOM 6224 C C . LEU B 1 398 ? 10.375 -31.656 11.438 1 74.56 398 LEU B C 1
ATOM 6226 O O . LEU B 1 398 ? 11.539 -31.734 11.828 1 74.56 398 LEU B O 1
ATOM 6230 N N . PHE B 1 399 ? 9.914 -32.312 10.391 1 74.25 399 PHE B N 1
ATOM 6231 C CA . PHE B 1 399 ? 10.742 -33.344 9.766 1 74.25 399 PHE B CA 1
ATOM 6232 C C . PHE B 1 399 ? 11.516 -32.75 8.586 1 74.25 399 PHE B C 1
ATOM 6234 O O . PHE B 1 399 ? 12.266 -33.469 7.922 1 74.25 399 PHE B O 1
ATOM 6241 N N . LEU B 1 400 ? 11.273 -31.547 8.336 1 72.5 400 LEU B N 1
ATOM 6242 C CA . LEU B 1 400 ? 12.023 -30.938 7.25 1 72.5 400 LEU B CA 1
ATOM 6243 C C . LEU B 1 400 ? 13.508 -30.844 7.602 1 72.5 400 LEU B C 1
ATOM 6245 O O . LEU B 1 400 ? 13.859 -30.516 8.734 1 72.5 400 LEU B O 1
ATOM 6249 N N . PRO B 1 401 ? 14.289 -31.344 6.633 1 64.25 401 PRO B N 1
ATOM 6250 C CA . PRO B 1 401 ? 15.727 -31.281 6.902 1 64.25 401 PRO B CA 1
ATOM 6251 C C . PRO B 1 401 ? 16.25 -29.844 6.973 1 64.25 401 PRO B C 1
ATOM 6253 O O . PRO B 1 401 ? 15.703 -28.953 6.32 1 64.25 401 PRO B O 1
ATOM 6256 N N . LYS B 1 402 ? 16.922 -29.391 8.023 1 57.81 402 LYS B N 1
ATOM 6257 C CA . LYS B 1 402 ? 17.562 -28.094 8.141 1 57.81 402 LYS B CA 1
ATOM 6258 C C . LYS B 1 402 ? 18.625 -27.906 7.051 1 57.81 402 LYS B C 1
ATOM 6260 O O . LYS B 1 402 ? 19.281 -28.859 6.648 1 57.81 402 LYS B O 1
ATOM 6265 N N . LYS B 1 403 ? 18.484 -27.031 6.016 1 55.44 403 LYS B N 1
ATOM 6266 C CA . LYS B 1 403 ? 19.531 -26.781 5.031 1 55.44 403 LYS B CA 1
ATOM 6267 C C . LYS B 1 403 ? 20.906 -26.828 5.676 1 55.44 403 LYS B C 1
ATOM 6269 O O . LYS B 1 403 ? 21.156 -26.156 6.676 1 55.44 403 LYS B O 1
ATOM 6274 N N . LYS B 1 404 ? 21.797 -27.828 5.359 1 41.91 404 LYS B N 1
ATOM 6275 C CA . LYS B 1 404 ? 23.234 -27.844 5.637 1 41.91 404 LYS B CA 1
ATOM 6276 C C . LYS B 1 404 ? 23.938 -26.688 4.961 1 41.91 404 LYS B C 1
ATOM 6278 O O . LYS B 1 404 ? 23.641 -26.344 3.812 1 41.91 404 LYS B O 1
ATOM 6283 N N . GLU B 1 405 ? 24.25 -25.594 5.641 1 41.5 405 GLU B N 1
ATOM 6284 C CA . GLU B 1 405 ? 25.359 -24.75 5.203 1 41.5 405 GLU B CA 1
ATOM 6285 C C . GLU B 1 405 ? 26.328 -25.516 4.316 1 41.5 405 GLU B C 1
ATOM 6287 O O . GLU B 1 405 ? 27.328 -26.062 4.809 1 41.5 405 GLU B O 1
ATOM 6292 N N . LYS B 1 406 ? 26.016 -26.562 3.385 1 35.53 406 LYS B N 1
ATOM 6293 C CA . LYS B 1 406 ? 27.234 -27.031 2.736 1 35.53 406 LYS B CA 1
ATOM 6294 C C . LYS B 1 406 ? 27.703 -26.062 1.651 1 35.53 406 LYS B C 1
ATOM 6296 O O . LYS B 1 406 ? 26.875 -25.531 0.903 1 35.53 406 LYS B O 1
#

Secondary structure (DSSP, 8-state):
--STTT----TT--HHHHHHHHHHHH-S-HHHHHHHHHHHHHHHHHHHHHHHHHHHHHHHTTTTT--HHHHHHHHHHHHHHHHHHHHHHHHHHHHH-HHHHHHHHHHHHHHHHHHHHT--SHHHHHHHHHHHHHHHHHHHHHHHHHHHTTS-HHHHHHHHHHHHHHHHHHHHHHHHHHHHHHTS--EEEETTTTEEEEHHHHHHHHHHHHHHHHHHHHHTSPPPHHHHHHTT-HHHHHHHHHHHHHHHHTTSSSS---HHHHHHHHHHHHHHHHHHHHHHHHHHHHHHH-HHHHHHHHHHHHHHHHHHGGG--SHHHHHHHHHHHHHHHHHHHHHHHHHHHHHS-GGGHHHHHHHHHHHHHHHHHHHHHHHHHHHHH-TTHHHHHHHHHHHHHHHHHTTS------/--STTT----TT--HHHHHHHHHHHH-S-HHHHHHHHHHHHHHHHHHHHHHHHHHHHHHHTTTTT--HHHHHHHHHHHHHHHHHHHHHHHHHHHHH-HHHHHHHHHHHHHHHHHHHHT--SHHHHHHHHHHHHHHHHHHHHHHHHHHHTTS-HHHHHHHHHHHHHHHHHHHHHHHHHHHHHHTS--EEEETTTTEEEEHHHHHHHHHHHHHHHHHHHHHTSPPPHHHHHHTT-HHHHHHHHHHHHHHHHTTSSSS---HHHHHHHHHHHHHHHHHHHHHHHHHHHHHHH-HHHHHHHHHHHHHHHHHHGGG--SHHHHHHHHHHHHHHHHHHHHHHHHHHHHHS-GGGHHHHHHHHHHHHHHHHHHHHHHHHHHHHH-TTHHHHHHHHHHHHHHHHHTTS------